Protein 1YUM (pdb70)

Sequence (848 aa):
GKRIGLFGGTFDPVHIGHMRSAVEMAEQFALDELRLLPNARPPHRETPQVSAAQRLAMVERAVAGVERLTVDPRELQRDKPSYTIDTLESVRAELAADDQLFMLIGWDAFCGLPTWHRWEALLDHCHIVVLQRPDADSEPPESLRDLLAARSVADPQALKGPGGQITFVWQTPLAVSATQIRALLGAGRSVRFLVPDAVLNYIEAHHLYRAPGKRIGLFGGTFDPVHIGHMRSAVEMAEQFALDELRLLPNARPPHRETPQVSAAQRLAMVERAVAGVERLTVDPRELQRDKPSYTIDTLESVRAELAADDQLFMLIGWDAFCGLPTWHRWEALLDHCHIVVLQRPDADSEPPESLRDLLAARSVADPQALKGPGGQITFVWQTPLAVSATQIRALLGAGRSVRFLVPDAVLNYIEAHHLYRAPGKRIGLFGGTFDPVHIGHMRSAVEMAEQFALDELRLLPNARPPHRETPQVSAAQRLAMVERAVAGVERLTVDPRELQRDKPSYTIDTLESVRAELAADDQLFMLIGWDAFCGLPTWHRWEALLDHCHIVVLQRPDADSEPPESLRDLLAARSVADPQALKGPGGQITFVWQTPLAVSATQIRALLGAGRSVRFLVPDAVLNYIEAHHLYRAPGKRIGLFGGTFDPVHIGHMRSAVEMAEQFALDELRLLPNARPPHRETPQVSAAQRLAMVERAVAGVERLTVDPRELQRDKPSYTIDTLESVRAELAADDQLFMLIGWDAFCGLPTWHRWEALLDHCHIVVLQRPDADSEPPESLRDLLAARSVADPQALKGPGGQITFVWQTPLAVSATQIRALLGAGRSVRFLVPDAVLNYIEAHHLYRAP

InterPro domains:
  IPR004821 Cytidyltransferase-like domain [PF01467] (7-183)
  IPR004821 Cytidyltransferase-like domain [TIGR00125] (5-68)
  IPR005248 Nicotinate/nicotinamide nucleotide adenylyltransferase [MF_00244] (3-211)
  IPR005248 Nicotinate/nicotinamide nucleotide adenylyltransferase [PTHR39321] (3-211)
  IPR005248 Nicotinate/nicotinamide nucleotide adenylyltransferase [TIGR00482] (7-210)
  IPR005248 Nicotinate/nicotinamide nucleotide adenylyltransferase [cd02165] (5-210)
  IPR014729 Rossmann-like alpha/beta/alpha sandwich fold [G3DSA:3.40.50.620] (2-214)

CATH classification: 3.40.50.620

Radius of gyration: 29.65 Å; Cα contacts (8 Å, |Δi|>4): 1558; chains: 4; bounding box: 66×65×66 Å

Organism: Pseudomonas aeruginosa (strain ATCC 15692 / DSM 22644 / CIP 104116 / JCM 14847 / LMG 12228 / 1C / PRS 101 / PAO1) (NCBI:txid208964)

Nearest PDB structures (foldseek):
  1yum-assembly1_A  TM=1.001E+00  e=6.572E-42  Pseudomonas aeruginosa
  1k4k-assembly1_A  TM=9.174E-01  e=1.780E-18  Escherichia coli
  3e27-assembly1_B  TM=8.704E-01  e=1.646E-17  Bacillus anthracis
  1kaq-assembly1_D  TM=8.647E-01  e=1.544E-17  Bacillus subtilis
  2qtr-assembly1_A  TM=8.705E-01  e=3.528E-17  Bacillus anthracis

Structure (mmCIF, N/CA/C/O backbone):
data_1YUM
#
_entry.id   1YUM
#
_cell.length_a   65.179
_cell.length_b   110.655
_cell.length_c   65.203
_cell.angle_alpha   90.00
_cell.angle_beta   89.99
_cell.angle_gamma   90.00
#
_symmetry.space_group_name_H-M   'P 1 21 1'
#
loop_
_entity.id
_entity.type
_entity.pdbx_description
1 polymer "'Probable nicotinate-nucleotide adenylyltransferase"
2 non-polymer 'CITRIC ACID'
3 non-polymer 'NICOTINATE MONONUCLEOTIDE'
4 water water
#
loop_
_atom_site.group_PDB
_atom_site.id
_atom_site.type_symbol
_atom_site.label_atom_id
_atom_site.label_alt_id
_atom_site.label_comp_id
_atom_site.label_asym_id
_atom_site.label_entity_id
_atom_site.label_seq_id
_atom_site.pdbx_PDB_ins_code
_atom_site.Cartn_x
_atom_site.Cartn_y
_atom_site.Cartn_z
_atom_site.occupancy
_atom_site.B_iso_or_equiv
_atom_site.auth_seq_id
_atom_site.auth_comp_id
_atom_site.auth_asym_id
_atom_site.auth_atom_id
_atom_site.pdbx_PDB_model_num
ATOM 1 N N . GLY A 1 22 ? 89.427 75.832 32.373 1.00 38.59 2 GLY A N 1
ATOM 2 C CA . GLY A 1 22 ? 89.923 74.942 31.339 1.00 26.57 2 GLY A CA 1
ATOM 3 C C . GLY A 1 22 ? 89.863 75.585 29.967 1.00 15.59 2 GLY A C 1
ATOM 4 O O . GLY A 1 22 ? 89.742 76.799 29.869 1.00 30.71 2 GLY A O 1
ATOM 5 N N . LYS A 1 23 ? 89.947 74.776 28.915 1.00 22.14 3 LYS A N 1
ATOM 6 C CA . LYS A 1 23 ? 89.768 75.326 27.574 1.00 20.88 3 LYS A CA 1
ATOM 7 C C . LYS A 1 23 ? 88.346 75.029 27.083 1.00 19.86 3 LYS A C 1
ATOM 8 O O . LYS A 1 23 ? 87.655 74.203 27.683 1.00 27.08 3 LYS A O 1
ATOM 14 N N . ARG A 1 24 ? 87.978 75.696 25.994 1.00 22.04 4 ARG A N 1
ATOM 15 C CA . ARG A 1 24 ? 86.710 75.592 25.291 1.00 17.56 4 ARG A CA 1
ATOM 16 C C . ARG A 1 24 ? 86.972 75.164 23.845 1.00 23.59 4 ARG A C 1
ATOM 17 O O . ARG A 1 24 ? 87.370 75.999 23.030 1.00 26.88 4 ARG A O 1
ATOM 25 N N . ILE A 1 25 ? 86.778 73.887 23.585 1.00 21.02 5 ILE A N 1
ATOM 26 C CA . ILE A 1 25 ? 87.104 73.210 22.330 1.00 19.72 5 ILE A CA 1
ATOM 27 C C . ILE A 1 25 ? 85.865 72.923 21.497 1.00 18.96 5 ILE A C 1
ATOM 28 O O . ILE A 1 25 ? 84.882 72.359 21.990 1.00 18.91 5 ILE A O 1
ATOM 33 N N . GLY A 1 26 ? 85.886 73.285 20.205 1.00 13.01 6 GLY A N 1
ATOM 34 C CA . GLY A 1 26 ? 84.781 72.902 19.348 1.00 15.29 6 GLY A CA 1
ATOM 35 C C . GLY A 1 26 ? 85.173 71.716 18.465 1.00 23.74 6 GLY A C 1
ATOM 36 O O . GLY A 1 26 ? 86.350 71.452 18.234 1.00 29.62 6 GLY A O 1
ATOM 37 N N . LEU A 1 27 ? 84.156 71.044 17.962 1.00 17.20 7 LEU A N 1
ATOM 38 C CA . LEU A 1 27 ? 84.288 69.956 17.006 1.00 16.96 7 LEU A CA 1
ATOM 39 C C . LEU A 1 27 ? 83.321 70.232 15.855 1.00 22.08 7 LEU A C 1
ATOM 40 O O . LEU A 1 27 ? 82.125 70.353 16.067 1.00 12.85 7 LEU A O 1
ATOM 45 N N . PHE A 1 28 ? 83.833 70.379 14.640 1.00 16.98 8 PHE A N 1
ATOM 46 C CA . PHE A 1 28 ? 83.027 70.642 13.446 1.00 16.00 8 PHE A CA 1
ATOM 47 C C . PHE A 1 28 ? 83.243 69.460 12.506 1.00 17.64 8 PHE A C 1
ATOM 48 O O . PHE A 1 28 ? 84.316 69.392 11.905 1.00 25.98 8 PHE A O 1
ATOM 56 N N . GLY A 1 29 ? 82.256 68.584 12.413 1.00 17.93 9 GLY A N 1
ATOM 57 C CA . GLY A 1 29 ? 82.456 67.412 11.564 1.00 19.35 9 GLY A CA 1
ATOM 58 C C . GLY A 1 29 ? 81.902 67.651 10.176 1.00 25.44 9 GLY A C 1
ATOM 59 O O . GLY A 1 29 ? 80.893 68.352 10.039 1.00 22.42 9 GLY A O 1
ATOM 60 N N . GLY A 1 30 ? 82.533 67.082 9.144 1.00 15.98 10 GLY A N 1
ATOM 61 C CA . GLY A 1 30 ? 81.929 67.165 7.819 1.00 17.81 10 GLY A CA 1
ATOM 62 C C . GLY A 1 30 ? 82.682 66.255 6.844 1.00 19.90 10 GLY A C 1
ATOM 63 O O . GLY A 1 30 ? 83.780 65.798 7.148 1.00 22.05 10 GLY A O 1
ATOM 64 N N . THR A 1 31 ? 82.058 66.039 5.697 1.00 18.55 11 THR A N 1
ATOM 65 C CA . THR A 1 31 ? 82.745 65.418 4.575 1.00 17.51 11 THR A CA 1
ATOM 66 C C . THR A 1 31 ? 83.710 66.384 3.891 1.00 18.45 11 THR A C 1
ATOM 67 O O . THR A 1 31 ? 84.826 65.971 3.554 1.00 24.08 11 THR A O 1
ATOM 74 N N . PHE A 1 32 ? 83.373 67.654 3.667 1.00 15.49 12 PHE A N 1
ATOM 75 C CA . PHE A 1 32 ? 84.332 68.608 3.104 1.00 11.27 12 PHE A CA 1
ATOM 76 C C . PHE A 1 32 ? 84.893 68.183 1.733 1.00 12.89 12 PHE A C 1
ATOM 77 O O . PHE A 1 32 ? 86.101 67.947 1.619 1.00 17.26 12 PHE A O 1
ATOM 85 N N . ASP A 1 33 ? 84.048 68.132 0.725 1.00 15.68 13 ASP A N 1
ATOM 86 C CA . ASP A 1 33 ? 84.345 67.574 -0.602 1.00 14.07 13 ASP A CA 1
ATOM 87 C C . ASP A 1 33 ? 83.978 68.513 -1.731 1.00 16.64 13 ASP A C 1
ATOM 88 O O . ASP A 1 33 ? 83.136 68.179 -2.576 1.00 18.76 13 ASP A O 1
ATOM 93 N N . PRO A 1 34 ? 84.619 69.670 -1.847 1.00 13.60 14 PRO A N 1
ATOM 94 C CA . PRO A 1 34 ? 85.588 70.160 -0.894 1.00 7.88 14 PRO A CA 1
ATOM 95 C C . PRO A 1 34 ? 85.098 71.105 0.189 1.00 11.00 14 PRO A C 1
ATOM 96 O O . PRO A 1 34 ? 83.975 71.586 0.159 1.00 16.44 14 PRO A O 1
ATOM 100 N N . VAL A 1 35 ? 86.013 71.370 1.104 1.00 14.02 15 VAL A N 1
ATOM 101 C CA . VAL A 1 35 ? 85.759 72.399 2.124 1.00 19.87 15 VAL A CA 1
ATOM 102 C C . VAL A 1 35 ? 85.539 73.730 1.418 1.00 21.20 15 VAL A C 1
ATOM 103 O O . VAL A 1 35 ? 86.265 74.110 0.479 1.00 16.69 15 VAL A O 1
ATOM 107 N N . HIS A 1 36 ? 84.509 74.502 1.824 1.00 10.52 16 HIS A N 1
ATOM 108 C CA . HIS A 1 36 ? 84.317 75.757 1.043 1.00 12.33 16 HIS A CA 1
ATOM 109 C C . HIS A 1 36 ? 84.094 76.951 1.963 1.00 16.43 16 HIS A C 1
ATOM 110 O O . HIS A 1 36 ? 84.135 76.777 3.180 1.00 14.18 16 HIS A O 1
ATOM 117 N N . ILE A 1 37 ? 83.875 78.164 1.434 1.00 14.53 17 ILE A N 1
ATOM 118 C CA . ILE A 1 37 ? 83.719 79.291 2.360 1.00 11.78 17 ILE A CA 1
ATOM 119 C C . ILE A 1 37 ? 82.444 79.238 3.202 1.00 14.21 17 ILE A C 1
ATOM 120 O O . ILE A 1 37 ? 82.359 79.950 4.228 1.00 14.90 17 ILE A O 1
ATOM 129 N N . GLY A 1 38 ? 81.468 78.447 2.787 1.00 13.56 18 GLY A N 1
ATOM 130 C CA . GLY A 1 38 ? 80.263 78.224 3.585 1.00 15.58 18 GLY A CA 1
ATOM 131 C C . GLY A 1 38 ? 80.601 77.535 4.894 1.00 18.80 18 GLY A C 1
ATOM 132 O O . GLY A 1 38 ? 80.177 77.938 5.969 1.00 17.39 18 GLY A O 1
ATOM 133 N N . HIS A 1 39 ? 81.386 76.459 4.828 1.00 13.37 19 HIS A N 1
ATOM 134 C CA . HIS A 1 39 ? 81.904 75.798 6.011 1.00 8.19 19 HIS A CA 1
ATOM 135 C C . HIS A 1 39 ? 82.814 76.707 6.824 1.00 17.49 19 HIS A C 1
ATOM 136 O O . HIS A 1 39 ? 82.768 76.764 8.049 1.00 12.45 19 HIS A O 1
ATOM 143 N N . MET A 1 40 ? 83.672 77.416 6.078 1.00 9.54 20 MET A N 1
ATOM 144 C CA . MET A 1 40 ? 84.716 78.172 6.774 1.00 13.99 20 MET A CA 1
ATOM 145 C C . MET A 1 40 ? 84.163 79.398 7.487 1.00 14.81 20 MET A C 1
ATOM 146 O O . MET A 1 40 ? 84.571 79.741 8.604 1.00 16.48 20 MET A O 1
ATOM 151 N N . ARG A 1 41 ? 83.214 80.061 6.836 1.00 13.20 21 ARG A N 1
ATOM 152 C CA . ARG A 1 41 ? 82.553 81.213 7.476 1.00 20.64 21 ARG A CA 1
ATOM 153 C C . ARG A 1 41 ? 81.754 80.688 8.650 1.00 16.52 21 ARG A C 1
ATOM 154 O O . ARG A 1 41 ? 81.765 81.331 9.713 1.00 14.98 21 ARG A O 1
ATOM 162 N N . SER A 1 42 ? 81.128 79.518 8.564 1.00 14.38 22 SER A N 1
ATOM 163 C CA . SER A 1 42 ? 80.394 78.966 9.706 1.00 17.65 22 SER A CA 1
ATOM 164 C C . SER A 1 42 ? 81.306 78.622 10.868 1.00 16.65 22 SER A C 1
ATOM 165 O O . SER A 1 42 ? 80.967 78.789 12.055 1.00 20.23 22 SER A O 1
ATOM 168 N N . ALA A 1 43 ? 82.529 78.155 10.637 1.00 12.57 23 ALA A N 1
ATOM 169 C CA . ALA A 1 43 ? 83.452 77.856 11.730 1.00 15.21 23 ALA A CA 1
ATOM 170 C C . ALA A 1 43 ? 84.074 79.102 12.362 1.00 24.54 23 ALA A C 1
ATOM 171 O O . ALA A 1 43 ? 84.361 79.160 13.561 1.00 18.24 23 ALA A O 1
ATOM 173 N N . VAL A 1 44 ? 84.346 80.145 11.578 1.00 20.79 24 VAL A N 1
ATOM 174 C CA . VAL A 1 44 ? 84.807 81.398 12.187 1.00 18.86 24 VAL A CA 1
ATOM 175 C C . VAL A 1 44 ? 83.726 81.915 13.138 1.00 17.24 24 VAL A C 1
ATOM 176 O O . VAL A 1 44 ? 84.019 82.208 14.294 1.00 21.65 24 VAL A O 1
ATOM 180 N N . GLU A 1 45 ? 82.504 81.984 12.625 1.00 17.65 25 GLU A N 1
ATOM 181 C CA . GLU A 1 45 ? 81.394 82.534 13.384 1.00 16.60 25 GLU A CA 1
ATOM 182 C C . GLU A 1 45 ? 81.135 81.746 14.647 1.00 23.14 25 GLU A C 1
ATOM 183 O O . GLU A 1 45 ? 80.917 82.260 15.748 1.00 25.64 25 GLU A O 1
ATOM 189 N N . MET A 1 46 ? 81.140 80.413 14.527 1.00 15.41 26 MET A N 1
ATOM 190 C CA . MET A 1 46 ? 80.797 79.742 15.790 1.00 18.08 26 MET A CA 1
ATOM 191 C C . MET A 1 46 ? 81.955 79.839 16.745 1.00 20.51 26 MET A C 1
ATOM 192 O O . MET A 1 46 ? 81.830 79.794 17.974 1.00 17.11 26 MET A O 1
ATOM 197 N N . ALA A 1 47 ? 83.203 79.971 16.276 1.00 21.12 27 ALA A N 1
ATOM 198 C CA . ALA A 1 47 ? 84.247 80.108 17.298 1.00 22.24 27 ALA A CA 1
ATOM 199 C C . ALA A 1 47 ? 84.092 81.431 18.040 1.00 29.25 27 ALA A C 1
ATOM 200 O O . ALA A 1 47 ? 84.328 81.571 19.252 1.00 26.01 27 ALA A O 1
ATOM 202 N N . GLU A 1 48 ? 83.664 82.468 17.305 1.00 31.10 28 GLU A N 1
ATOM 203 C CA . GLU A 1 48 ? 83.526 83.781 17.941 1.00 29.11 28 GLU A CA 1
ATOM 204 C C . GLU A 1 48 ? 82.314 83.780 18.856 1.00 28.90 28 GLU A C 1
ATOM 205 O O . GLU A 1 48 ? 82.258 84.307 19.966 1.00 29.34 28 GLU A O 1
ATOM 211 N N . GLN A 1 49 ? 81.238 83.147 18.382 1.00 19.54 29 GLN A N 1
ATOM 212 C CA . GLN A 1 49 ? 80.094 83.128 19.288 1.00 24.67 29 GLN A CA 1
ATOM 213 C C . GLN A 1 49 ? 80.362 82.345 20.569 1.00 25.77 29 GLN A C 1
ATOM 214 O O . GLN A 1 49 ? 79.764 82.648 21.613 1.00 29.03 29 GLN A O 1
ATOM 220 N N . PHE A 1 50 ? 81.243 81.358 20.513 1.00 21.02 30 PHE A N 1
ATOM 221 C CA . PHE A 1 50 ? 81.471 80.515 21.687 1.00 16.96 30 PHE A CA 1
ATOM 222 C C . PHE A 1 50 ? 82.768 80.846 22.389 1.00 21.45 30 PHE A C 1
ATOM 223 O O . PHE A 1 50 ? 83.094 80.177 23.369 1.00 27.42 30 PHE A O 1
ATOM 231 N N . ALA A 1 51 ? 83.485 81.857 21.917 1.00 23.41 31 ALA A N 1
ATOM 232 C CA . ALA A 1 51 ? 84.810 82.203 22.434 1.00 23.13 31 ALA A CA 1
ATOM 233 C C . ALA A 1 51 ? 85.671 80.970 22.650 1.00 34.57 31 ALA A C 1
ATOM 234 O O . ALA A 1 51 ? 86.320 80.733 23.669 1.00 28.90 31 ALA A O 1
ATOM 236 N N . LEU A 1 52 ? 85.706 80.066 21.648 1.00 24.15 32 LEU A N 1
ATOM 237 C CA . LEU A 1 52 ? 86.526 78.876 21.783 1.00 19.76 32 LEU A CA 1
ATOM 238 C C . LEU A 1 52 ? 88.010 79.184 21.751 1.00 11.73 32 LEU A C 1
ATOM 239 O O . LEU A 1 52 ? 88.469 80.081 21.043 1.00 20.44 32 LEU A O 1
ATOM 244 N N . ASP A 1 53 ? 88.782 78.404 22.501 1.00 21.73 33 ASP A N 1
ATOM 245 C CA . ASP A 1 53 ? 90.218 78.403 22.344 1.00 24.17 33 ASP A CA 1
ATOM 246 C C . ASP A 1 53 ? 90.550 77.945 20.920 1.00 23.91 33 ASP A C 1
ATOM 247 O O . ASP A 1 53 ? 91.453 78.469 20.273 1.00 26.63 33 ASP A O 1
ATOM 252 N N . GLU A 1 54 ? 89.786 76.952 20.477 1.00 22.24 34 GLU A N 1
ATOM 253 C CA . GLU A 1 54 ? 90.071 76.342 19.171 1.00 17.83 34 GLU A CA 1
ATOM 254 C C . GLU A 1 54 ? 88.869 75.575 18.648 1.00 24.35 34 GLU A C 1
ATOM 255 O O . GLU A 1 54 ? 88.132 74.934 19.405 1.00 17.04 34 GLU A O 1
ATOM 261 N N . LEU A 1 55 ? 88.655 75.649 17.332 1.00 16.10 35 LEU A N 1
ATOM 262 C CA . LEU A 1 55 ? 87.594 74.870 16.702 1.00 14.98 35 LEU A CA 1
ATOM 263 C C . LEU A 1 55 ? 88.254 73.863 15.753 1.00 24.24 35 LEU A C 1
ATOM 264 O O . LEU A 1 55 ? 88.900 74.370 14.816 1.00 19.98 35 LEU A O 1
ATOM 269 N N . ARG A 1 56 ? 88.097 72.575 15.997 1.00 17.11 36 ARG A N 1
ATOM 270 C CA . ARG A 1 56 ? 88.671 71.529 15.140 1.00 11.98 36 ARG A CA 1
ATOM 271 C C . ARG A 1 56 ? 87.724 71.125 14.022 1.00 15.06 36 ARG A C 1
ATOM 272 O O . ARG A 1 56 ? 86.586 70.662 14.216 1.00 19.20 36 ARG A O 1
ATOM 280 N N . LEU A 1 57 ? 88.149 71.281 12.750 1.00 10.52 37 LEU A N 1
ATOM 281 C CA . LEU A 1 57 ? 87.363 70.668 11.695 1.00 13.96 37 LEU A CA 1
ATOM 282 C C . LEU A 1 57 ? 87.630 69.162 11.717 1.00 26.50 37 LEU A C 1
ATOM 283 O O . LEU A 1 57 ? 88.775 68.728 11.882 1.00 20.80 37 LEU A O 1
ATOM 288 N N . LEU A 1 58 ? 86.566 68.381 11.560 1.00 15.72 38 LEU A N 1
ATOM 289 C CA . LEU A 1 58 ? 86.722 66.931 11.710 1.00 18.79 38 LEU A CA 1
ATOM 290 C C . LEU A 1 58 ? 86.231 66.221 10.463 1.00 18.32 38 LEU A C 1
ATOM 291 O O . LEU A 1 58 ? 85.082 65.821 10.352 1.00 18.70 38 LEU A O 1
ATOM 296 N N . PRO A 1 59 ? 87.121 66.073 9.477 1.00 11.76 39 PRO A N 1
ATOM 297 C CA . PRO A 1 59 ? 86.735 65.393 8.256 1.00 11.09 39 PRO A CA 1
ATOM 298 C C . PRO A 1 59 ? 86.333 63.944 8.531 1.00 20.30 39 PRO A C 1
ATOM 299 O O . PRO A 1 59 ? 87.000 63.176 9.218 1.00 23.15 39 PRO A O 1
ATOM 303 N N . ASN A 1 60 ? 85.190 63.621 7.948 1.00 18.75 40 ASN A N 1
ATOM 304 C CA . ASN A 1 60 ? 84.515 62.355 8.179 1.00 16.19 40 ASN A CA 1
ATOM 305 C C . ASN A 1 60 ? 85.121 61.275 7.284 1.00 22.61 40 ASN A C 1
ATOM 306 O O . ASN A 1 60 ? 85.583 61.527 6.176 1.00 20.02 40 ASN A O 1
ATOM 311 N N . ALA A 1 61 ? 85.101 60.071 7.825 1.00 22.35 41 ALA A N 1
ATOM 312 C CA . ALA A 1 61 ? 85.512 58.840 7.190 1.00 22.85 41 ALA A CA 1
ATOM 313 C C . ALA A 1 61 ? 84.320 58.304 6.413 1.00 20.91 41 ALA A C 1
ATOM 314 O O . ALA A 1 61 ? 83.188 58.409 6.894 1.00 22.00 41 ALA A O 1
ATOM 316 N N . ARG A 1 62 ? 84.595 57.738 5.245 1.00 20.91 42 ARG A N 1
ATOM 317 C CA . ARG A 1 62 ? 83.525 57.060 4.514 1.00 16.41 42 ARG A CA 1
ATOM 318 C C . ARG A 1 62 ? 84.192 55.941 3.713 1.00 25.85 42 ARG A C 1
ATOM 319 O O . ARG A 1 62 ? 85.423 55.961 3.589 1.00 19.05 42 ARG A O 1
ATOM 327 N N . PRO A 1 63 ? 83.418 54.995 3.196 1.00 29.25 43 PRO A N 1
ATOM 328 C CA . PRO A 1 63 ? 83.989 53.915 2.377 1.00 29.25 43 PRO A CA 1
ATOM 329 C C . PRO A 1 63 ? 84.779 54.509 1.225 1.00 25.66 43 PRO A C 1
ATOM 330 O O . PRO A 1 63 ? 84.327 55.540 0.707 1.00 28.90 43 PRO A O 1
ATOM 334 N N . PRO A 1 64 ? 85.908 53.953 0.797 1.00 21.39 44 PRO A N 1
ATOM 335 C CA . PRO A 1 64 ? 86.576 54.516 -0.380 1.00 25.56 44 PRO A CA 1
ATOM 336 C C . PRO A 1 64 ? 85.658 54.638 -1.583 1.00 31.61 44 PRO A C 1
ATOM 337 O O . PRO A 1 64 ? 85.738 55.629 -2.329 1.00 23.80 44 PRO A O 1
ATOM 341 N N . HIS A 1 65 ? 84.717 53.724 -1.869 1.00 18.83 45 HIS A N 1
ATOM 342 C CA . HIS A 1 65 ? 83.962 53.998 -3.104 1.00 20.88 45 HIS A CA 1
ATOM 343 C C . HIS A 1 65 ? 82.867 55.042 -2.901 1.00 34.16 45 HIS A C 1
ATOM 344 O O . HIS A 1 65 ? 82.031 55.270 -3.794 1.00 23.37 45 HIS A O 1
ATOM 351 N N . ARG A 1 66 ? 82.863 55.680 -1.728 1.00 19.08 46 ARG A N 1
ATOM 352 C CA . ARG A 1 66 ? 81.955 56.776 -1.438 1.00 23.44 46 ARG A CA 1
ATOM 353 C C . ARG A 1 66 ? 82.618 58.133 -1.666 1.00 25.00 46 ARG A C 1
ATOM 354 O O . ARG A 1 66 ? 81.984 59.180 -1.560 1.00 19.41 46 ARG A O 1
ATOM 362 N N . GLU A 1 67 ? 83.913 58.072 -1.972 1.00 26.74 47 GLU A N 1
ATOM 363 C CA . GLU A 1 67 ? 84.704 59.273 -2.210 1.00 24.58 47 GLU A CA 1
ATOM 364 C C . GLU A 1 67 ? 84.517 59.758 -3.638 1.00 21.04 47 GLU A C 1
ATOM 365 O O . GLU A 1 67 ? 84.265 58.940 -4.526 1.00 26.84 47 GLU A O 1
ATOM 371 N N . THR A 1 68 ? 84.680 61.063 -3.834 1.00 18.23 48 THR A N 1
ATOM 372 C CA . THR A 1 68 ? 84.625 61.547 -5.221 1.00 17.45 48 THR A CA 1
ATOM 373 C C . THR A 1 68 ? 85.735 60.831 -5.967 1.00 16.31 48 THR A C 1
ATOM 374 O O . THR A 1 68 ? 86.844 60.797 -5.448 1.00 21.70 48 THR A O 1
ATOM 378 N N . PRO A 1 69 ? 85.413 60.226 -7.098 1.00 19.35 49 PRO A N 1
ATOM 379 C CA . PRO A 1 69 ? 86.469 59.536 -7.865 1.00 21.96 49 PRO A CA 1
ATOM 380 C C . PRO A 1 69 ? 87.555 60.574 -8.137 1.00 22.10 49 PRO A C 1
ATOM 381 O O . PRO A 1 69 ? 87.271 61.753 -8.390 1.00 34.00 49 PRO A O 1
ATOM 385 N N . GLN A 1 70 ? 88.768 60.096 -7.981 1.00 16.35 50 GLN A N 1
ATOM 386 C CA . GLN A 1 70 ? 90.018 60.772 -7.944 1.00 23.55 50 GLN A CA 1
ATOM 387 C C . GLN A 1 70 ? 90.027 61.950 -6.972 1.00 27.84 50 GLN A C 1
ATOM 388 O O . GLN A 1 70 ? 90.726 62.892 -7.334 1.00 25.15 50 GLN A O 1
ATOM 394 N N . VAL A 1 71 ? 89.329 61.891 -5.831 1.00 18.88 51 VAL A N 1
ATOM 395 C CA . VAL A 1 71 ? 89.636 62.801 -4.712 1.00 10.68 51 VAL A CA 1
ATOM 396 C C . VAL A 1 71 ? 89.637 61.958 -3.439 1.00 11.16 51 VAL A C 1
ATOM 397 O O . VAL A 1 71 ? 88.567 61.577 -2.953 1.00 20.38 51 VAL A O 1
ATOM 401 N N . SER A 1 72 ? 90.807 61.627 -2.941 1.00 19.87 52 SER A N 1
ATOM 402 C CA . SER A 1 72 ? 90.986 60.706 -1.829 1.00 25.42 52 SER A CA 1
ATOM 403 C C . SER A 1 72 ? 90.553 61.323 -0.502 1.00 23.34 52 SER A C 1
ATOM 404 O O . SER A 1 72 ? 90.391 62.535 -0.356 1.00 18.02 52 SER A O 1
ATOM 407 N N . ALA A 1 73 ? 90.393 60.455 0.498 1.00 15.36 53 ALA A N 1
ATOM 408 C CA . ALA A 1 73 ? 90.146 61.034 1.828 1.00 23.16 53 ALA A CA 1
ATOM 409 C C . ALA A 1 73 ? 91.367 61.818 2.270 1.00 17.63 53 ALA A C 1
ATOM 410 O O . ALA A 1 73 ? 91.280 62.769 3.050 1.00 21.12 53 ALA A O 1
ATOM 412 N N . ALA A 1 74 ? 92.542 61.403 1.781 1.00 14.64 54 ALA A N 1
ATOM 413 C CA . ALA A 1 74 ? 93.766 62.147 2.061 1.00 19.87 54 ALA A CA 1
ATOM 414 C C . ALA A 1 74 ? 93.761 63.558 1.502 1.00 16.40 54 ALA A C 1
ATOM 415 O O . ALA A 1 74 ? 94.276 64.540 2.070 1.00 21.09 54 ALA A O 1
ATOM 417 N N . GLN A 1 75 ? 93.162 63.725 0.318 1.00 18.81 55 GLN A N 1
ATOM 418 C CA . GLN A 1 75 ? 93.150 65.070 -0.262 1.00 16.83 55 GLN A CA 1
ATOM 419 C C . GLN A 1 75 ? 92.035 65.891 0.376 1.00 17.06 55 GLN A C 1
ATOM 420 O O . GLN A 1 75 ? 92.188 67.109 0.496 1.00 13.39 55 GLN A O 1
ATOM 426 N N . ARG A 1 76 ? 90.926 65.273 0.790 1.00 19.10 56 ARG A N 1
ATOM 427 C CA . ARG A 1 76 ? 89.928 66.072 1.535 1.00 13.34 56 ARG A CA 1
ATOM 428 C C . ARG A 1 76 ? 90.604 66.629 2.782 1.00 20.86 56 ARG A C 1
ATOM 429 O O . ARG A 1 76 ? 90.477 67.773 3.240 1.00 18.94 56 ARG A O 1
ATOM 437 N N . LEU A 1 77 ? 91.406 65.764 3.426 1.00 13.50 57 LEU A N 1
ATOM 438 C CA . LEU A 1 77 ? 92.187 66.171 4.583 1.00 14.88 57 LEU A CA 1
ATOM 439 C C . LEU A 1 77 ? 93.114 67.331 4.251 1.00 22.53 57 LEU A C 1
ATOM 440 O O . LEU A 1 77 ? 93.108 68.376 4.900 1.00 16.88 57 LEU A O 1
ATOM 445 N N . ALA A 1 78 ? 93.951 67.209 3.236 1.00 12.47 58 ALA A N 1
ATOM 446 C CA . ALA A 1 78 ? 94.911 68.269 2.968 1.00 9.21 58 ALA A CA 1
ATOM 447 C C . ALA A 1 78 ? 94.243 69.611 2.665 1.00 10.47 58 ALA A C 1
ATOM 448 O O . ALA A 1 78 ? 94.751 70.665 3.009 1.00 15.82 58 ALA A O 1
ATOM 450 N N . MET A 1 79 ? 93.093 69.559 1.993 1.00 13.54 59 MET A N 1
ATOM 451 C CA . MET A 1 79 ? 92.400 70.808 1.679 1.00 14.09 59 MET A CA 1
ATOM 452 C C . MET A 1 79 ? 91.893 71.494 2.956 1.00 13.73 59 MET A C 1
ATOM 453 O O . MET A 1 79 ? 91.914 72.727 3.069 1.00 12.39 59 MET A O 1
ATOM 458 N N . VAL A 1 80 ? 91.427 70.701 3.928 1.00 11.84 60 VAL A N 1
ATOM 459 C CA . VAL A 1 80 ? 91.034 71.348 5.192 1.00 9.51 60 VAL A CA 1
ATOM 460 C C . VAL A 1 80 ? 92.246 71.905 5.889 1.00 8.79 60 VAL A C 1
ATOM 461 O O . VAL A 1 80 ? 92.306 72.925 6.583 1.00 15.95 60 VAL A O 1
ATOM 465 N N . GLU A 1 81 ? 93.378 71.194 5.727 1.00 8.16 61 GLU A N 1
ATOM 466 C CA . GLU A 1 81 ? 94.596 71.698 6.347 1.00 16.23 61 GLU A CA 1
ATOM 467 C C . GLU A 1 81 ? 95.015 73.046 5.758 1.00 16.97 61 GLU A C 1
ATOM 468 O O . GLU A 1 81 ? 95.463 73.891 6.539 1.00 10.50 61 GLU A O 1
ATOM 474 N N . ARG A 1 82 ? 94.844 73.184 4.453 1.00 18.04 62 ARG A N 1
ATOM 475 C CA . ARG A 1 82 ? 95.178 74.378 3.708 1.00 13.53 62 ARG A CA 1
ATOM 476 C C . ARG A 1 82 ? 94.233 75.499 4.171 1.00 21.83 62 ARG A C 1
ATOM 477 O O . ARG A 1 82 ? 94.668 76.625 4.345 1.00 18.54 62 ARG A O 1
ATOM 485 N N . ALA A 1 83 ? 92.980 75.080 4.360 1.00 12.27 63 ALA A N 1
ATOM 486 C CA . ALA A 1 83 ? 91.937 75.961 4.846 1.00 18.79 63 ALA A CA 1
ATOM 487 C C . ALA A 1 83 ? 92.212 76.611 6.194 1.00 21.41 63 ALA A C 1
ATOM 488 O O . ALA A 1 83 ? 91.879 77.785 6.386 1.00 17.84 63 ALA A O 1
ATOM 490 N N . VAL A 1 84 ? 92.775 75.855 7.140 1.00 13.52 64 VAL A N 1
ATOM 491 C CA . VAL A 1 84 ? 92.944 76.441 8.474 1.00 12.03 64 VAL A CA 1
ATOM 492 C C . VAL A 1 84 ? 94.340 76.975 8.728 1.00 18.51 64 VAL A C 1
ATOM 493 O O . VAL A 1 84 ? 94.601 77.536 9.797 1.00 21.40 64 VAL A O 1
ATOM 497 N N . ALA A 1 85 ? 95.201 76.808 7.738 1.00 17.25 65 ALA A N 1
ATOM 498 C CA . ALA A 1 85 ? 96.604 77.207 7.791 1.00 24.93 65 ALA A CA 1
ATOM 499 C C . ALA A 1 85 ? 96.745 78.644 8.257 1.00 24.25 65 ALA A C 1
ATOM 500 O O . ALA A 1 85 ? 96.306 79.523 7.517 1.00 20.56 65 ALA A O 1
ATOM 502 N N . GLY A 1 86 ? 97.336 78.874 9.419 1.00 29.34 66 GLY A N 1
ATOM 503 C CA . GLY A 1 86 ? 97.504 80.223 9.952 1.00 30.85 66 GLY A CA 1
ATOM 504 C C . GLY A 1 86 ? 96.215 80.963 10.193 1.00 33.26 66 GLY A C 1
ATOM 505 O O . GLY A 1 86 ? 96.112 82.198 10.218 1.00 32.73 66 GLY A O 1
ATOM 506 N N . VAL A 1 87 ? 95.121 80.223 10.372 1.00 24.14 67 VAL A N 1
ATOM 507 C CA . VAL A 1 87 ? 93.876 80.888 10.732 1.00 23.94 67 VAL A CA 1
ATOM 508 C C . VAL A 1 87 ? 93.713 80.736 12.244 1.00 39.50 67 VAL A C 1
ATOM 509 O O . VAL A 1 87 ? 93.917 79.610 12.711 1.00 31.49 67 VAL A O 1
ATOM 513 N N . GLU A 1 88 ? 93.369 81.846 12.882 1.00 42.27 68 GLU A N 1
ATOM 514 C CA . GLU A 1 88 ? 93.254 81.855 14.329 1.00 44.42 68 GLU A CA 1
ATOM 515 C C . GLU A 1 88 ? 92.110 80.957 14.804 1.00 27.32 68 GLU A C 1
ATOM 516 O O . GLU A 1 88 ? 90.986 81.115 14.319 1.00 29.95 68 GLU A O 1
ATOM 522 N N . ARG A 1 89 ? 92.477 80.109 15.744 1.00 25.23 69 ARG A N 1
ATOM 523 C CA . ARG A 1 89 ? 91.609 79.281 16.551 1.00 27.84 69 ARG A CA 1
ATOM 524 C C . ARG A 1 89 ? 90.992 78.127 15.764 1.00 16.22 69 ARG A C 1
ATOM 525 O O . ARG A 1 89 ? 90.038 77.535 16.267 1.00 15.62 69 ARG A O 1
ATOM 533 N N . LEU A 1 90 ? 91.536 77.834 14.580 1.00 25.26 70 LEU A N 1
ATOM 534 C CA . LEU A 1 90 ? 90.960 76.774 13.738 1.00 23.15 70 LEU A CA 1
ATOM 535 C C . LEU A 1 90 ? 92.014 75.707 13.444 1.00 24.53 70 LEU A C 1
ATOM 536 O O . LEU A 1 90 ? 93.122 75.983 12.986 1.00 24.50 70 LEU A O 1
ATOM 541 N N . THR A 1 91 ? 91.653 74.452 13.705 1.00 13.24 71 THR A N 1
ATOM 542 C CA . THR A 1 91 ? 92.593 73.348 13.511 1.00 14.69 71 THR A CA 1
ATOM 543 C C . THR A 1 91 ? 91.909 72.223 12.760 1.00 14.81 71 THR A C 1
ATOM 544 O O . THR A 1 91 ? 90.709 72.351 12.457 1.00 18.97 71 THR A O 1
ATOM 548 N N . VAL A 1 92 ? 92.629 71.142 12.456 1.00 10.77 72 VAL A N 1
ATOM 549 C CA . VAL A 1 92 ? 92.028 69.972 11.842 1.00 18.47 72 VAL A CA 1
ATOM 550 C C . VAL A 1 92 ? 92.379 68.746 12.695 1.00 29.83 72 VAL A C 1
ATOM 551 O O . VAL A 1 92 ? 93.548 68.510 13.018 1.00 29.04 72 VAL A O 1
ATOM 555 N N . ASP A 1 93 ? 91.364 67.991 13.087 1.00 23.92 73 ASP A N 1
ATOM 556 C CA . ASP A 1 93 ? 91.532 66.698 13.745 1.00 22.91 73 ASP A CA 1
ATOM 557 C C . ASP A 1 93 ? 91.382 65.565 12.747 1.00 20.80 73 ASP A C 1
ATOM 558 O O . ASP A 1 93 ? 90.252 65.314 12.284 1.00 20.49 73 ASP A O 1
ATOM 563 N N . PRO A 1 94 ? 92.437 64.834 12.378 1.00 24.62 74 PRO A N 1
ATOM 564 C CA . PRO A 1 94 ? 92.298 63.802 11.347 1.00 18.69 74 PRO A CA 1
ATOM 565 C C . PRO A 1 94 ? 91.898 62.416 11.835 1.00 34.52 74 PRO A C 1
ATOM 566 O O . PRO A 1 94 ? 91.686 61.500 11.025 1.00 27.49 74 PRO A O 1
ATOM 570 N N . ARG A 1 95 ? 91.769 62.267 13.145 1.00 32.10 75 ARG A N 1
ATOM 571 C CA . ARG A 1 95 ? 91.617 60.998 13.824 1.00 22.16 75 ARG A CA 1
ATOM 572 C C . ARG A 1 95 ? 90.549 60.096 13.227 1.00 27.35 75 ARG A C 1
ATOM 573 O O . ARG A 1 95 ? 90.734 58.874 13.294 1.00 26.53 75 ARG A O 1
ATOM 581 N N . GLU A 1 96 ? 89.443 60.565 12.637 1.00 25.08 76 GLU A N 1
ATOM 582 C CA . GLU A 1 96 ? 88.533 59.614 12.005 1.00 28.41 76 GLU A CA 1
ATOM 583 C C . GLU A 1 96 ? 89.109 58.995 10.736 1.00 36.55 76 GLU A C 1
ATOM 584 O O . GLU A 1 96 ? 88.730 57.884 10.344 1.00 28.33 76 GLU A O 1
ATOM 590 N N . LEU A 1 97 ? 90.033 59.695 10.077 1.00 26.68 77 LEU A N 1
ATOM 591 C CA . LEU A 1 97 ? 90.591 59.174 8.834 1.00 16.88 77 LEU A CA 1
ATOM 592 C C . LEU A 1 97 ? 91.738 58.213 9.116 1.00 20.73 77 LEU A C 1
ATOM 593 O O . LEU A 1 97 ? 92.285 57.604 8.196 1.00 23.63 77 LEU A O 1
ATOM 598 N N . GLN A 1 98 ? 92.109 58.116 10.385 1.00 28.29 78 GLN A N 1
ATOM 599 C CA . GLN A 1 98 ? 93.279 57.349 10.796 1.00 31.45 78 GLN A CA 1
ATOM 600 C C . GLN A 1 98 ? 92.817 56.008 11.365 1.00 38.35 78 GLN A C 1
ATOM 601 O O . GLN A 1 98 ? 93.619 55.130 11.657 1.00 66.64 78 GLN A O 1
ATOM 607 N N . ARG A 1 99 ? 91.501 55.941 11.488 1.00 34.83 79 ARG A N 1
ATOM 608 C CA . ARG A 1 99 ? 90.807 54.710 11.815 1.00 32.85 79 ARG A CA 1
ATOM 609 C C . ARG A 1 99 ? 90.807 53.812 10.580 1.00 41.87 79 ARG A C 1
ATOM 610 O O . ARG A 1 99 ? 91.729 53.950 9.771 1.00 35.29 79 ARG A O 1
ATOM 632 N N . ASP A 1 100 ? 89.809 52.963 10.478 1.00 51.27 80 ASP A N 1
ATOM 633 C CA . ASP A 1 100 ? 89.681 51.860 9.554 1.00 56.75 80 ASP A CA 1
ATOM 634 C C . ASP A 1 100 ? 88.388 51.876 8.750 1.00 64.71 80 ASP A C 1
ATOM 635 O O . ASP A 1 100 ? 88.338 51.377 7.621 1.00 82.61 80 ASP A O 1
ATOM 640 N N . LYS A 1 101 ? 87.335 52.443 9.327 1.00 68.98 81 LYS A N 1
ATOM 641 C CA . LYS A 1 101 ? 86.025 52.473 8.674 1.00 70.34 81 LYS A CA 1
ATOM 642 C C . LYS A 1 101 ? 85.254 53.696 9.149 1.00 80.14 81 LYS A C 1
ATOM 643 O O . LYS A 1 101 ? 85.745 54.359 10.070 1.00 87.51 81 LYS A O 1
ATOM 649 N N . PRO A 1 102 ? 84.111 54.021 8.556 1.00 86.70 82 PRO A N 1
ATOM 650 C CA . PRO A 1 102 ? 83.274 55.102 9.099 1.00 89.09 82 PRO A CA 1
ATOM 651 C C . PRO A 1 102 ? 82.865 54.824 10.546 1.00 85.82 82 PRO A C 1
ATOM 652 O O . PRO A 1 102 ? 81.726 54.444 10.829 1.00 87.57 82 PRO A O 1
ATOM 656 N N . SER A 1 103 ? 83.799 55.026 11.474 1.00 73.41 83 SER A N 1
ATOM 657 C CA . SER A 1 103 ? 83.576 54.774 12.888 1.00 59.57 83 SER A CA 1
ATOM 658 C C . SER A 1 103 ? 82.406 55.596 13.428 1.00 43.81 83 SER A C 1
ATOM 659 O O . SER A 1 103 ? 81.657 56.194 12.663 1.00 30.88 83 SER A O 1
ATOM 662 N N . TYR A 1 104 ? 82.312 55.604 14.760 1.00 35.08 84 TYR A N 1
ATOM 663 C CA . TYR A 1 104 ? 81.194 56.296 15.405 1.00 34.31 84 TYR A CA 1
ATOM 664 C C . TYR A 1 104 ? 81.606 57.563 16.113 1.00 32.10 84 TYR A C 1
ATOM 665 O O . TYR A 1 104 ? 82.680 57.760 16.688 1.00 26.97 84 TYR A O 1
ATOM 674 N N . THR A 1 105 ? 80.672 58.531 16.058 1.00 29.53 85 THR A N 1
ATOM 675 C CA . THR A 1 105 ? 80.975 59.830 16.662 1.00 25.57 85 THR A CA 1
ATOM 676 C C . THR A 1 105 ? 81.249 59.666 18.138 1.00 15.78 85 THR A C 1
ATOM 677 O O . THR A 1 105 ? 82.040 60.337 18.773 1.00 22.32 85 THR A O 1
ATOM 681 N N . ILE A 1 106 ? 80.567 58.667 18.745 1.00 29.40 86 ILE A N 1
ATOM 682 C CA . ILE A 1 106 ? 80.764 58.461 20.169 1.00 23.75 86 ILE A CA 1
ATOM 683 C C . ILE A 1 106 ? 82.173 57.979 20.482 1.00 25.66 86 ILE A C 1
ATOM 684 O O . ILE A 1 106 ? 82.696 58.343 21.541 1.00 23.79 86 ILE A O 1
ATOM 689 N N . ASP A 1 107 ? 82.753 57.180 19.589 1.00 27.78 87 ASP A N 1
ATOM 690 C CA . ASP A 1 107 ? 84.152 56.783 19.632 1.00 26.72 87 ASP A CA 1
ATOM 691 C C . ASP A 1 107 ? 85.078 57.990 19.503 1.00 24.11 87 ASP A C 1
ATOM 692 O O . ASP A 1 107 ? 86.085 58.120 20.195 1.00 16.44 87 ASP A O 1
ATOM 697 N N . THR A 1 108 ? 84.708 58.890 18.574 1.00 27.74 88 THR A N 1
ATOM 698 C CA . THR A 1 108 ? 85.495 60.116 18.416 1.00 31.13 88 THR A CA 1
ATOM 699 C C . THR A 1 108 ? 85.368 60.950 19.679 1.00 23.70 88 THR A C 1
ATOM 700 O O . THR A 1 108 ? 86.347 61.411 20.238 1.00 21.25 88 THR A O 1
ATOM 704 N N . LEU A 1 109 ? 84.131 61.118 20.163 1.00 21.59 89 LEU A N 1
ATOM 705 C CA . LEU A 1 109 ? 83.988 61.823 21.435 1.00 25.60 89 LEU A CA 1
ATOM 706 C C . LEU A 1 109 ? 84.787 61.213 22.574 1.00 31.40 89 LEU A C 1
ATOM 707 O O . LEU A 1 109 ? 85.415 61.970 23.325 1.00 25.13 89 LEU A O 1
ATOM 712 N N . GLU A 1 110 ? 84.758 59.885 22.712 1.00 33.06 90 GLU A N 1
ATOM 713 C CA . GLU A 1 110 ? 85.484 59.236 23.813 1.00 23.10 90 GLU A CA 1
ATOM 714 C C . GLU A 1 110 ? 86.980 59.480 23.657 1.00 20.90 90 GLU A C 1
ATOM 715 O O . GLU A 1 110 ? 87.615 59.860 24.646 1.00 34.93 90 GLU A O 1
ATOM 721 N N . SER A 1 111 ? 87.497 59.292 22.450 1.00 29.34 91 SER A N 1
ATOM 722 C CA . SER A 1 111 ? 88.904 59.548 22.148 1.00 33.22 91 SER A CA 1
ATOM 723 C C . SER A 1 111 ? 89.348 60.981 22.359 1.00 34.27 91 SER A C 1
ATOM 724 O O . SER A 1 111 ? 90.363 61.246 23.017 1.00 42.23 91 SER A O 1
ATOM 727 N N . VAL A 1 112 ? 88.639 61.980 21.816 1.00 24.51 92 VAL A N 1
ATOM 728 C CA . VAL A 1 112 ? 89.007 63.346 22.187 1.00 31.89 92 VAL A CA 1
ATOM 729 C C . VAL A 1 112 ? 88.990 63.586 23.696 1.00 33.59 92 VAL A C 1
ATOM 730 O O . VAL A 1 112 ? 89.892 64.260 24.212 1.00 36.56 92 VAL A O 1
ATOM 734 N N . ARG A 1 113 ? 87.993 63.073 24.410 1.00 27.96 93 ARG A N 1
ATOM 735 C CA . ARG A 1 113 ? 87.868 63.319 25.851 1.00 25.63 93 ARG A CA 1
ATOM 736 C C . ARG A 1 113 ? 89.137 62.933 26.598 1.00 31.30 93 ARG A C 1
ATOM 737 O O . ARG A 1 113 ? 89.663 63.738 27.363 1.00 37.80 93 ARG A O 1
ATOM 745 N N . ALA A 1 114 ? 89.652 61.728 26.385 1.00 41.12 94 ALA A N 1
ATOM 746 C CA . ALA A 1 114 ? 90.800 61.271 27.172 1.00 44.38 94 ALA A CA 1
ATOM 747 C C . ALA A 1 114 ? 92.040 62.136 26.970 1.00 46.16 94 ALA A C 1
ATOM 748 O O . ALA A 1 114 ? 92.977 62.025 27.768 1.00 28.74 94 ALA A O 1
ATOM 750 N N . GLU A 1 115 ? 92.058 62.977 25.942 1.00 46.21 95 GLU A N 1
ATOM 751 C CA . GLU A 1 115 ? 93.133 63.914 25.661 1.00 38.39 95 GLU A CA 1
ATOM 752 C C . GLU A 1 115 ? 92.871 65.266 26.308 1.00 39.58 95 GLU A C 1
ATOM 753 O O . GLU A 1 115 ? 93.718 66.159 26.353 1.00 46.57 95 GLU A O 1
ATOM 759 N N . LEU A 1 116 ? 91.646 65.437 26.809 1.00 29.23 96 LEU A N 1
ATOM 760 C CA . LEU A 1 116 ? 91.352 66.734 27.400 1.00 20.04 96 LEU A CA 1
ATOM 761 C C . LEU A 1 116 ? 91.396 66.651 28.918 1.00 31.89 96 LEU A C 1
ATOM 762 O O . LEU A 1 116 ? 91.393 65.582 29.512 1.00 35.51 96 LEU A O 1
ATOM 767 N N . ALA A 1 117 ? 91.406 67.834 29.520 1.00 29.99 97 ALA A N 1
ATOM 768 C CA . ALA A 1 117 ? 91.239 67.882 30.972 1.00 28.06 97 ALA A CA 1
ATOM 769 C C . ALA A 1 117 ? 89.776 67.586 31.275 1.00 38.69 97 ALA A C 1
ATOM 770 O O . ALA A 1 117 ? 88.895 67.647 30.403 1.00 27.43 97 ALA A O 1
ATOM 772 N N . ALA A 1 118 ? 89.451 67.226 32.511 1.00 29.55 98 ALA A N 1
ATOM 773 C CA . ALA A 1 118 ? 88.050 66.936 32.809 1.00 29.92 98 ALA A CA 1
ATOM 774 C C . ALA A 1 118 ? 87.243 68.226 32.855 1.00 23.27 98 ALA A C 1
ATOM 775 O O . ALA A 1 118 ? 86.023 68.179 32.710 1.00 33.08 98 ALA A O 1
ATOM 777 N N . ASP A 1 119 ? 87.903 69.376 33.049 1.00 35.85 99 ASP A N 1
ATOM 778 C CA . ASP A 1 119 ? 87.149 70.629 33.112 1.00 31.61 99 ASP A CA 1
ATOM 779 C C . ASP A 1 119 ? 87.108 71.336 31.753 1.00 20.11 99 ASP A C 1
ATOM 780 O O . ASP A 1 119 ? 86.471 72.386 31.640 1.00 23.08 99 ASP A O 1
ATOM 785 N N . ASP A 1 120 ? 87.764 70.745 30.765 1.00 23.95 100 ASP A N 1
ATOM 786 C CA . ASP A 1 120 ? 87.671 71.356 29.429 1.00 27.60 100 ASP A CA 1
ATOM 787 C C . ASP A 1 120 ? 86.246 71.175 28.910 1.00 23.82 100 ASP A C 1
ATOM 788 O O . ASP A 1 120 ? 85.611 70.136 29.109 1.00 38.21 100 ASP A O 1
ATOM 793 N N . GLN A 1 121 ? 85.735 72.192 28.224 1.00 18.86 101 GLN A N 1
ATOM 794 C CA . GLN A 1 121 ? 84.386 72.037 27.679 1.00 12.10 101 GLN A CA 1
ATOM 795 C C . GLN A 1 121 ? 84.387 71.745 26.192 1.00 31.77 101 GLN A C 1
ATOM 796 O O . GLN A 1 121 ? 85.132 72.360 25.418 1.00 37.59 101 GLN A O 1
ATOM 802 N N . LEU A 1 122 ? 83.543 70.817 25.775 1.00 30.30 102 LEU A N 1
ATOM 803 C CA . LEU A 1 122 ? 83.544 70.369 24.382 1.00 19.75 102 LEU A CA 1
ATOM 804 C C . LEU A 1 122 ? 82.195 70.655 23.751 1.00 17.38 102 LEU A C 1
ATOM 805 O O . LEU A 1 122 ? 81.138 70.405 24.319 1.00 21.77 102 LEU A O 1
ATOM 810 N N . PHE A 1 123 ? 82.254 71.233 22.548 1.00 16.03 103 PHE A N 1
ATOM 811 C CA . PHE A 1 123 ? 81.105 71.693 21.809 1.00 18.20 103 PHE A CA 1
ATOM 812 C C . PHE A 1 123 ? 81.154 71.028 20.434 1.00 26.10 103 PHE A C 1
ATOM 813 O O . PHE A 1 123 ? 82.146 71.114 19.711 1.00 24.86 103 PHE A O 1
ATOM 821 N N . MET A 1 124 ? 80.062 70.346 20.117 1.00 15.59 104 MET A N 1
ATOM 822 C CA . MET A 1 124 ? 80.074 69.613 18.842 1.00 17.00 104 MET A CA 1
ATOM 823 C C . MET A 1 124 ? 79.002 70.233 17.955 1.00 20.60 104 MET A C 1
ATOM 824 O O . MET A 1 124 ? 77.809 70.207 18.255 1.00 17.81 104 MET A O 1
ATOM 829 N N . LEU A 1 125 ? 79.475 70.850 16.863 1.00 18.91 105 LEU A N 1
ATOM 830 C CA . LEU A 1 125 ? 78.593 71.575 15.953 1.00 24.72 105 LEU A CA 1
ATOM 831 C C . LEU A 1 125 ? 77.906 70.595 15.013 1.00 27.24 105 LEU A C 1
ATOM 832 O O . LEU A 1 125 ? 78.562 69.774 14.365 1.00 32.83 105 LEU A O 1
ATOM 837 N N . ILE A 1 126 ? 76.598 70.690 14.969 1.00 20.58 106 ILE A N 1
ATOM 838 C CA . ILE A 1 126 ? 75.658 69.803 14.307 1.00 26.71 106 ILE A CA 1
ATOM 839 C C . ILE A 1 126 ? 74.721 70.648 13.450 1.00 24.49 106 ILE A C 1
ATOM 840 O O . ILE A 1 126 ? 74.303 71.736 13.865 1.00 20.09 106 ILE A O 1
ATOM 845 N N . GLY A 1 127 ? 74.374 70.213 12.238 1.00 23.81 107 GLY A N 1
ATOM 846 C CA . GLY A 1 127 ? 73.417 71.006 11.450 1.00 21.54 107 GLY A CA 1
ATOM 847 C C . GLY A 1 127 ? 72.017 70.557 11.862 1.00 31.90 107 GLY A C 1
ATOM 848 O O . GLY A 1 127 ? 71.858 69.422 12.330 1.00 27.50 107 GLY A O 1
ATOM 849 N N . TRP A 1 128 ? 70.987 71.383 11.736 1.00 24.56 108 TRP A N 1
ATOM 850 C CA . TRP A 1 128 ? 69.651 70.926 12.140 1.00 23.70 108 TRP A CA 1
ATOM 851 C C . TRP A 1 128 ? 69.210 69.636 11.464 1.00 29.18 108 TRP A C 1
ATOM 852 O O . TRP A 1 128 ? 68.687 68.691 12.078 1.00 19.87 108 TRP A O 1
ATOM 863 N N . ASP A 1 129 ? 69.402 69.540 10.150 1.00 44.38 109 ASP A N 1
ATOM 864 C CA . ASP A 1 129 ? 68.952 68.326 9.458 1.00 39.56 109 ASP A CA 1
ATOM 865 C C . ASP A 1 129 ? 69.682 67.117 10.003 1.00 37.80 109 ASP A C 1
ATOM 866 O O . ASP A 1 129 ? 69.123 66.028 10.148 1.00 32.95 109 ASP A O 1
ATOM 875 N N . ALA A 1 130 ? 70.957 67.277 10.375 1.00 32.39 110 ALA A N 1
ATOM 876 C CA . ALA A 1 130 ? 71.609 66.109 10.971 1.00 24.45 110 ALA A CA 1
ATOM 877 C C . ALA A 1 130 ? 71.019 65.841 12.340 1.00 30.29 110 ALA A C 1
ATOM 878 O O . ALA A 1 130 ? 70.774 64.689 12.705 1.00 26.70 110 ALA A O 1
ATOM 880 N N . PHE A 1 131 ? 70.805 66.906 13.122 1.00 24.21 111 PHE A N 1
ATOM 881 C CA . PHE A 1 131 ? 70.343 66.624 14.494 1.00 21.96 111 PHE A CA 1
ATOM 882 C C . PHE A 1 131 ? 69.006 65.901 14.492 1.00 16.87 111 PHE A C 1
ATOM 883 O O . PHE A 1 131 ? 68.722 65.081 15.359 1.00 26.86 111 PHE A O 1
ATOM 891 N N . CYS A 1 132 ? 68.144 66.141 13.515 1.00 20.34 112 CYS A N 1
ATOM 892 C CA . CYS A 1 132 ? 66.848 65.460 13.517 1.00 21.05 112 CYS A CA 1
ATOM 893 C C . CYS A 1 132 ? 66.936 63.966 13.286 1.00 20.75 112 CYS A C 1
ATOM 894 O O . CYS A 1 132 ? 65.921 63.255 13.299 1.00 24.24 112 CYS A O 1
ATOM 897 N N . GLY A 1 133 ? 68.135 63.417 13.076 1.00 29.85 113 GLY A N 1
ATOM 898 C CA . GLY A 1 133 ? 68.238 61.969 12.935 1.00 29.01 113 GLY A CA 1
ATOM 899 C C . GLY A 1 133 ? 69.160 61.411 13.997 1.00 31.58 113 GLY A C 1
ATOM 900 O O . GLY A 1 133 ? 69.654 60.305 13.935 1.00 25.26 113 GLY A O 1
ATOM 901 N N . LEU A 1 134 ? 69.407 62.225 15.030 1.00 45.10 114 LEU A N 1
ATOM 902 C CA . LEU A 1 134 ? 70.309 61.819 16.104 1.00 26.15 114 LEU A CA 1
ATOM 903 C C . LEU A 1 134 ? 69.929 60.492 16.727 1.00 36.56 114 LEU A C 1
ATOM 904 O O . LEU A 1 134 ? 70.812 59.677 17.058 1.00 41.26 114 LEU A O 1
ATOM 909 N N . PRO A 1 135 ? 68.669 60.135 16.944 1.00 31.58 115 PRO A N 1
ATOM 910 C CA . PRO A 1 135 ? 68.466 58.822 17.584 1.00 38.52 115 PRO A CA 1
ATOM 911 C C . PRO A 1 135 ? 68.730 57.669 16.616 1.00 42.94 115 PRO A C 1
ATOM 912 O O . PRO A 1 135 ? 68.610 56.509 17.019 1.00 34.20 115 PRO A O 1
ATOM 916 N N . THR A 1 136 ? 69.107 57.954 15.374 1.00 29.80 116 THR A N 1
ATOM 917 C CA . THR A 1 136 ? 69.584 56.917 14.467 1.00 34.89 116 THR A CA 1
ATOM 918 C C . THR A 1 136 ? 71.105 56.804 14.474 1.00 37.61 116 THR A C 1
ATOM 919 O O . THR A 1 136 ? 71.706 56.083 13.666 1.00 31.09 116 THR A O 1
ATOM 923 N N . TRP A 1 137 ? 71.756 57.514 15.388 1.00 23.90 117 TRP A N 1
ATOM 924 C CA . TRP A 1 137 ? 73.187 57.344 15.572 1.00 31.36 117 TRP A CA 1
ATOM 925 C C . TRP A 1 137 ? 73.507 56.333 16.681 1.00 31.41 117 TRP A C 1
ATOM 926 O O . TRP A 1 137 ? 72.656 56.069 17.530 1.00 29.74 117 TRP A O 1
ATOM 937 N N . HIS A 1 138 ? 74.735 55.836 16.655 1.00 29.64 118 HIS A N 1
ATOM 938 C CA . HIS A 1 138 ? 75.230 54.804 17.562 1.00 31.27 118 HIS A CA 1
ATOM 939 C C . HIS A 1 138 ? 75.518 55.345 18.958 1.00 39.30 118 HIS A C 1
ATOM 940 O O . HIS A 1 138 ? 76.202 56.353 19.124 1.00 27.45 118 HIS A O 1
ATOM 947 N N . ARG A 1 139 ? 74.975 54.638 19.936 1.00 41.59 119 ARG A N 1
ATOM 948 C CA . ARG A 1 139 ? 74.921 54.975 21.346 1.00 29.50 119 ARG A CA 1
ATOM 949 C C . ARG A 1 139 ? 74.554 56.443 21.557 1.00 19.53 119 ARG A C 1
ATOM 950 O O . ARG A 1 139 ? 75.118 57.107 22.432 1.00 24.35 119 ARG A O 1
ATOM 958 N N . TRP A 1 140 ? 73.602 56.952 20.785 1.00 25.27 120 TRP A N 1
ATOM 959 C CA . TRP A 1 140 ? 73.356 58.396 20.765 1.00 32.75 120 TRP A CA 1
ATOM 960 C C . TRP A 1 140 ? 73.066 59.011 22.124 1.00 42.80 120 TRP A C 1
ATOM 961 O O . TRP A 1 140 ? 73.090 60.244 22.260 1.00 37.56 120 TRP A O 1
ATOM 972 N N . GLU A 1 141 ? 72.800 58.244 23.175 1.00 42.43 121 GLU A N 1
ATOM 973 C CA . GLU A 1 141 ? 72.462 58.864 24.454 1.00 32.35 121 GLU A CA 1
ATOM 974 C C . GLU A 1 141 ? 73.668 59.132 25.342 1.00 32.40 121 GLU A C 1
ATOM 975 O O . GLU A 1 141 ? 73.549 59.877 26.321 1.00 33.39 121 GLU A O 1
ATOM 981 N N . ALA A 1 142 ? 74.844 58.596 25.053 1.00 24.57 122 ALA A N 1
ATOM 982 C CA . ALA A 1 142 ? 76.075 58.914 25.749 1.00 27.79 122 ALA A CA 1
ATOM 983 C C . ALA A 1 142 ? 76.831 60.048 25.042 1.00 21.91 122 ALA A C 1
ATOM 984 O O . ALA A 1 142 ? 77.942 60.384 25.480 1.00 32.57 122 ALA A O 1
ATOM 986 N N . LEU A 1 143 ? 76.259 60.597 23.978 1.00 26.66 123 LEU A N 1
ATOM 987 C CA . LEU A 1 143 ? 76.949 61.700 23.291 1.00 17.48 123 LEU A CA 1
ATOM 988 C C . LEU A 1 143 ? 77.144 62.862 24.254 1.00 22.55 123 LEU A C 1
ATOM 989 O O . LEU A 1 143 ? 78.251 63.357 24.498 1.00 17.55 123 LEU A O 1
ATOM 994 N N . LEU A 1 144 ? 76.033 63.298 24.832 1.00 22.28 124 LEU A N 1
ATOM 995 C CA . LEU A 1 144 ? 76.030 64.432 25.767 1.00 14.79 124 LEU A CA 1
ATOM 996 C C . LEU A 1 144 ? 76.836 64.194 27.021 1.00 13.15 124 LEU A C 1
ATOM 997 O O . LEU A 1 144 ? 77.212 65.087 27.782 1.00 21.93 124 LEU A O 1
ATOM 1002 N N . ASP A 1 145 ? 77.192 62.929 27.279 1.00 21.12 125 ASP A N 1
ATOM 1003 C CA . ASP A 1 145 ? 78.082 62.634 28.377 1.00 17.60 125 ASP A CA 1
ATOM 1004 C C . ASP A 1 145 ? 79.419 63.360 28.263 1.00 21.28 125 ASP A C 1
ATOM 1005 O O . ASP A 1 145 ? 80.158 63.579 29.220 1.00 19.22 125 ASP A O 1
ATOM 1010 N N . HIS A 1 146 ? 79.789 63.685 27.023 1.00 23.23 126 HIS A N 1
ATOM 1011 C CA . HIS A 1 146 ? 81.165 64.095 26.785 1.00 22.78 126 HIS A CA 1
ATOM 1012 C C . HIS A 1 146 ? 81.260 65.494 26.199 1.00 25.50 126 HIS A C 1
ATOM 1013 O O . HIS A 1 146 ? 82.326 66.089 26.128 1.00 28.44 126 HIS A O 1
ATOM 1020 N N . CYS A 1 147 ? 80.111 66.008 25.768 1.00 19.27 127 CYS A N 1
ATOM 1021 C CA . CYS A 1 147 ? 80.145 67.333 25.176 1.00 18.03 127 CYS A CA 1
ATOM 1022 C C . CYS A 1 147 ? 78.772 67.969 25.338 1.00 17.22 127 CYS A C 1
ATOM 1023 O O . CYS A 1 147 ? 77.825 67.365 25.834 1.00 17.71 127 CYS A O 1
ATOM 1026 N N . HIS A 1 148 ? 78.760 69.212 24.890 1.00 14.34 128 HIS A N 1
ATOM 1027 C CA . HIS A 1 148 ? 77.541 69.915 24.606 1.00 15.83 128 HIS A CA 1
ATOM 1028 C C . HIS A 1 148 ? 77.332 69.838 23.091 1.00 20.35 128 HIS A C 1
ATOM 1029 O O . HIS A 1 148 ? 78.317 69.827 22.343 1.00 20.29 128 HIS A O 1
ATOM 1036 N N . ILE A 1 149 ? 76.082 69.796 22.660 1.00 18.79 129 ILE A N 1
ATOM 1037 C CA . ILE A 1 149 ? 75.788 69.810 21.232 1.00 14.67 129 ILE A CA 1
ATOM 1038 C C . ILE A 1 149 ? 75.275 71.179 20.809 1.00 20.28 129 ILE A C 1
ATOM 1039 O O . ILE A 1 149 ? 74.365 71.702 21.456 1.00 20.12 129 ILE A O 1
ATOM 1044 N N . VAL A 1 150 ? 75.862 71.757 19.764 1.00 14.72 130 VAL A N 1
ATOM 1045 C CA . VAL A 1 150 ? 75.345 73.015 19.244 1.00 23.00 130 VAL A CA 1
ATOM 1046 C C . VAL A 1 150 ? 74.738 72.775 17.856 1.00 20.92 130 VAL A C 1
ATOM 1047 O O . VAL A 1 150 ? 75.466 72.466 16.920 1.00 21.68 130 VAL A O 1
ATOM 1051 N N . VAL A 1 151 ? 73.423 72.889 17.778 1.00 21.94 131 VAL A N 1
ATOM 1052 C CA . VAL A 1 151 ? 72.638 72.629 16.586 1.00 13.13 131 VAL A CA 1
ATOM 1053 C C . VAL A 1 151 ? 72.380 73.909 15.787 1.00 17.89 131 VAL A C 1
ATOM 1054 O O . VAL A 1 151 ? 71.786 74.843 16.321 1.00 14.56 131 VAL A O 1
ATOM 1058 N N . LEU A 1 152 ? 72.825 73.891 14.547 1.00 23.92 132 LEU A N 1
ATOM 1059 C CA . LEU A 1 152 ? 72.884 74.901 13.519 1.00 33.27 132 LEU A CA 1
ATOM 1060 C C . LEU A 1 152 ? 71.520 75.120 12.873 1.00 28.04 132 LEU A C 1
ATOM 1061 O O . LEU A 1 152 ? 71.055 74.274 12.111 1.00 28.71 132 LEU A O 1
ATOM 1066 N N . GLN A 1 153 ? 70.922 76.259 13.199 1.00 29.31 133 GLN A N 1
ATOM 1067 C CA . GLN A 1 153 ? 69.643 76.665 12.625 1.00 34.05 133 GLN A CA 1
ATOM 1068 C C . GLN A 1 153 ? 69.896 77.549 11.413 1.00 32.18 133 GLN A C 1
ATOM 1069 O O . GLN A 1 153 ? 70.860 78.325 11.389 1.00 29.42 133 GLN A O 1
ATOM 1075 N N . ARG A 1 154 ? 69.070 77.446 10.365 1.00 31.39 134 ARG A N 1
ATOM 1076 C CA . ARG A 1 154 ? 69.380 78.219 9.160 1.00 29.63 134 ARG A CA 1
ATOM 1077 C C . ARG A 1 154 ? 68.113 78.528 8.380 1.00 34.83 134 ARG A C 1
ATOM 1078 O O . ARG A 1 154 ? 67.052 77.949 8.614 1.00 48.82 134 ARG A O 1
ATOM 1086 N N . PRO A 1 155 ? 68.201 79.455 7.439 1.00 49.05 135 PRO A N 1
ATOM 1087 C CA . PRO A 1 155 ? 67.071 79.633 6.516 1.00 55.35 135 PRO A CA 1
ATOM 1088 C C . PRO A 1 155 ? 67.046 78.433 5.564 1.00 58.25 135 PRO A C 1
ATOM 1089 O O . PRO A 1 155 ? 67.952 78.365 4.733 1.00 50.97 135 PRO A O 1
ATOM 1093 N N . ASP A 1 156 ? 66.067 77.566 5.720 1.00 61.00 136 ASP A N 1
ATOM 1094 C CA . ASP A 1 156 ? 65.850 76.299 5.052 1.00 71.41 136 ASP A CA 1
ATOM 1095 C C . ASP A 1 156 ? 65.442 75.247 6.100 1.00 84.93 136 ASP A C 1
ATOM 1096 O O . ASP A 1 156 ? 64.256 75.068 6.361 1.00 115.55 136 ASP A O 1
ATOM 1101 N N . ALA A 1 157 ? 66.462 74.602 6.651 1.00 81.61 137 ALA A N 1
ATOM 1102 C CA . ALA A 1 157 ? 66.308 73.551 7.644 1.00 74.42 137 ALA A CA 1
ATOM 1103 C C . ALA A 1 157 ? 65.292 73.963 8.709 1.00 66.77 137 ALA A C 1
ATOM 1104 O O . ALA A 1 157 ? 65.573 74.880 9.476 1.00 48.36 137 ALA A O 1
ATOM 1106 N N . ASP A 1 158 ? 64.165 73.272 8.704 1.00 70.14 138 ASP A N 1
ATOM 1107 C CA . ASP A 1 158 ? 63.026 73.454 9.587 1.00 72.93 138 ASP A CA 1
ATOM 1108 C C . ASP A 1 158 ? 63.435 73.550 11.048 1.00 75.75 138 ASP A C 1
ATOM 1109 O O . ASP A 1 158 ? 64.621 73.472 11.380 1.00 87.72 138 ASP A O 1
ATOM 1114 N N . SER A 1 159 ? 62.473 73.716 11.971 1.00 73.68 139 SER A N 1
ATOM 1115 C CA . SER A 1 159 ? 62.869 73.594 13.367 1.00 63.33 139 SER A CA 1
ATOM 1116 C C . SER A 1 159 ? 61.829 72.911 14.257 1.00 56.56 139 SER A C 1
ATOM 1117 O O . SER A 1 159 ? 61.629 73.347 15.393 1.00 52.11 139 SER A O 1
ATOM 1120 N N . GLU A 1 160 ? 61.197 71.851 13.779 1.00 54.69 140 GLU A N 1
ATOM 1121 C CA . GLU A 1 160 ? 60.312 71.062 14.631 1.00 46.69 140 GLU A CA 1
ATOM 1122 C C . GLU A 1 160 ? 60.657 69.575 14.523 1.00 47.67 140 GLU A C 1
ATOM 1123 O O . GLU A 1 160 ? 60.296 68.903 13.558 1.00 45.65 140 GLU A O 1
ATOM 1129 N N . PRO A 1 161 ? 61.353 69.123 15.560 1.00 37.19 141 PRO A N 1
ATOM 1130 C CA . PRO A 1 161 ? 61.894 67.777 15.660 1.00 31.99 141 PRO A CA 1
ATOM 1131 C C . PRO A 1 161 ? 60.813 66.704 15.782 1.00 35.35 141 PRO A C 1
ATOM 1132 O O . PRO A 1 161 ? 59.653 66.953 16.098 1.00 46.83 141 PRO A O 1
ATOM 1136 N N . PRO A 1 162 ? 61.274 65.487 15.516 1.00 28.38 142 PRO A N 1
ATOM 1137 C CA . PRO A 1 162 ? 60.444 64.305 15.717 1.00 35.31 142 PRO A CA 1
ATOM 1138 C C . PRO A 1 162 ? 60.114 64.169 17.195 1.00 35.12 142 PRO A C 1
ATOM 1139 O O . PRO A 1 162 ? 60.900 64.604 18.042 1.00 24.33 142 PRO A O 1
ATOM 1143 N N . GLU A 1 163 ? 58.994 63.544 17.527 1.00 33.68 143 GLU A N 1
ATOM 1144 C CA . GLU A 1 163 ? 58.706 63.229 18.926 1.00 33.13 143 GLU A CA 1
ATOM 1145 C C . GLU A 1 163 ? 59.878 62.479 19.543 1.00 30.03 143 GLU A C 1
ATOM 1146 O O . GLU A 1 163 ? 60.203 62.631 20.723 1.00 37.83 143 GLU A O 1
ATOM 1152 N N . SER A 1 164 ? 60.566 61.661 18.748 1.00 25.36 144 SER A N 1
ATOM 1153 C CA . SER A 1 164 ? 61.745 60.926 19.152 1.00 31.73 144 SER A CA 1
ATOM 1154 C C . SER A 1 164 ? 62.762 61.799 19.895 1.00 30.34 144 SER A C 1
ATOM 1155 O O . SER A 1 164 ? 63.492 61.211 20.702 1.00 34.42 144 SER A O 1
ATOM 1158 N N . LEU A 1 165 ? 62.806 63.094 19.647 1.00 29.40 145 LEU A N 1
ATOM 1159 C CA . LEU A 1 165 ? 63.698 64.059 20.268 1.00 41.19 145 LEU A CA 1
ATOM 1160 C C . LEU A 1 165 ? 63.048 64.950 21.327 1.00 36.65 145 LEU A C 1
ATOM 1161 O O . LEU A 1 165 ? 63.698 65.830 21.925 1.00 21.07 145 LEU A O 1
ATOM 1166 N N . ARG A 1 166 ? 61.753 64.766 21.566 1.00 39.57 146 ARG A N 1
ATOM 1167 C CA . ARG A 1 166 ? 61.054 65.678 22.476 1.00 38.02 146 ARG A CA 1
ATOM 1168 C C . ARG A 1 166 ? 61.649 65.633 23.875 1.00 37.86 146 ARG A C 1
ATOM 1169 O O . ARG A 1 166 ? 61.847 66.673 24.502 1.00 55.73 146 ARG A O 1
ATOM 1177 N N . ASP A 1 167 ? 61.906 64.422 24.363 1.00 26.65 147 ASP A N 1
ATOM 1178 C CA . ASP A 1 167 ? 62.259 64.323 25.775 1.00 41.68 147 ASP A CA 1
ATOM 1179 C C . ASP A 1 167 ? 63.735 64.647 26.001 1.00 39.40 147 ASP A C 1
ATOM 1180 O O . ASP A 1 167 ? 64.052 65.073 27.116 1.00 36.17 147 ASP A O 1
ATOM 1185 N N . LEU A 1 168 ? 64.540 64.425 24.967 1.00 30.88 148 LEU A N 1
ATOM 1186 C CA . LEU A 1 168 ? 65.930 64.868 24.999 1.00 25.37 148 LEU A CA 1
ATOM 1187 C C . LEU A 1 168 ? 65.997 66.394 25.101 1.00 21.57 148 LEU A C 1
ATOM 1188 O O . LEU A 1 168 ? 66.657 66.947 25.983 1.00 25.95 148 LEU A O 1
ATOM 1193 N N . LEU A 1 169 ? 65.300 67.079 24.207 1.00 15.86 149 LEU A N 1
ATOM 1194 C CA . LEU A 1 169 ? 65.296 68.548 24.247 1.00 24.75 149 LEU A CA 1
ATOM 1195 C C . LEU A 1 169 ? 64.798 68.998 25.613 1.00 26.72 149 LEU A C 1
ATOM 1196 O O . LEU A 1 169 ? 65.315 69.919 26.230 1.00 24.59 149 LEU A O 1
ATOM 1201 N N . ALA A 1 170 ? 63.789 68.300 26.147 1.00 36.22 150 ALA A N 1
ATOM 1202 C CA . ALA A 1 170 ? 63.245 68.640 27.450 1.00 23.72 150 ALA A CA 1
ATOM 1203 C C . ALA A 1 170 ? 64.250 68.516 28.578 1.00 26.08 150 ALA A C 1
ATOM 1204 O O . ALA A 1 170 ? 64.336 69.390 29.446 1.00 32.63 150 ALA A O 1
ATOM 1206 N N . ALA A 1 171 ? 65.006 67.424 28.596 1.00 19.23 151 ALA A N 1
ATOM 1207 C CA . ALA A 1 171 ? 65.937 67.221 29.692 1.00 10.09 151 ALA A CA 1
ATOM 1208 C C . ALA A 1 171 ? 67.245 67.989 29.504 1.00 17.96 151 ALA A C 1
ATOM 1209 O O . ALA A 1 171 ? 67.917 68.211 30.516 1.00 22.38 151 ALA A O 1
ATOM 1211 N N . ARG A 1 172 ? 67.607 68.331 28.269 1.00 23.95 152 ARG A N 1
ATOM 1212 C CA . ARG A 1 172 ? 68.962 68.805 27.983 1.00 19.55 152 ARG A CA 1
ATOM 1213 C C . ARG A 1 172 ? 69.108 70.163 27.316 1.00 15.35 152 ARG A C 1
ATOM 1214 O O . ARG A 1 172 ? 70.216 70.722 27.352 1.00 19.05 152 ARG A O 1
ATOM 1229 N N . SER A 1 173 ? 68.098 70.756 26.697 1.00 17.07 153 SER A N 1
ATOM 1230 C CA . SER A 1 173 ? 68.322 72.036 26.015 1.00 12.73 153 SER A CA 1
ATOM 1231 C C . SER A 1 173 ? 68.319 73.242 26.943 1.00 23.38 153 SER A C 1
ATOM 1232 O O . SER A 1 173 ? 67.552 73.316 27.912 1.00 25.17 153 SER A O 1
ATOM 1235 N N . VAL A 1 174 ? 69.198 74.191 26.636 1.00 22.39 154 VAL A N 1
ATOM 1236 C CA . VAL A 1 174 ? 69.203 75.520 27.231 1.00 23.51 154 VAL A CA 1
ATOM 1237 C C . VAL A 1 174 ? 69.112 76.525 26.084 1.00 31.54 154 VAL A C 1
ATOM 1238 O O . VAL A 1 174 ? 69.708 76.350 25.024 1.00 20.29 154 VAL A O 1
ATOM 1242 N N . ALA A 1 175 ? 68.332 77.574 26.311 1.00 23.77 155 ALA A N 1
ATOM 1243 C CA . ALA A 1 175 ? 67.973 78.418 25.171 1.00 22.78 155 ALA A CA 1
ATOM 1244 C C . ALA A 1 175 ? 69.067 79.442 24.912 1.00 20.41 155 ALA A C 1
ATOM 1245 O O . ALA A 1 175 ? 69.268 79.862 23.773 1.00 20.35 155 ALA A O 1
ATOM 1247 N N . ASP A 1 176 ? 69.770 79.808 25.982 1.00 31.82 156 ASP A N 1
ATOM 1248 C CA . ASP A 1 176 ? 70.904 80.715 25.885 1.00 37.55 156 ASP A CA 1
ATOM 1249 C C . ASP A 1 176 ? 72.203 79.991 25.579 1.00 39.31 156 ASP A C 1
ATOM 1250 O O . ASP A 1 176 ? 72.763 79.235 26.373 1.00 20.89 156 ASP A O 1
ATOM 1255 N N . PRO A 1 177 ? 72.784 80.193 24.401 1.00 37.83 157 PRO A N 1
ATOM 1256 C CA . PRO A 1 177 ? 74.054 79.516 24.109 1.00 19.34 157 PRO A CA 1
ATOM 1257 C C . PRO A 1 177 ? 75.136 79.937 25.093 1.00 19.03 157 PRO A C 1
ATOM 1258 O O . PRO A 1 177 ? 76.094 79.208 25.316 1.00 34.51 157 PRO A O 1
ATOM 1262 N N . GLN A 1 178 ? 74.983 81.103 25.739 1.00 19.99 158 GLN A N 1
ATOM 1263 C CA . GLN A 1 178 ? 75.920 81.467 26.799 1.00 21.93 158 GLN A CA 1
ATOM 1264 C C . GLN A 1 178 ? 75.672 80.710 28.117 1.00 28.63 158 GLN A C 1
ATOM 1265 O O . GLN A 1 178 ? 76.547 80.772 28.990 1.00 31.28 158 GLN A O 1
ATOM 1271 N N . ALA A 1 179 ? 74.552 80.034 28.244 1.00 20.31 159 ALA A N 1
ATOM 1272 C CA . ALA A 1 179 ? 73.968 79.334 29.370 1.00 23.72 159 ALA A CA 1
ATOM 1273 C C . ALA A 1 179 ? 74.610 77.985 29.631 1.00 22.19 159 ALA A C 1
ATOM 1274 O O . ALA A 1 179 ? 74.494 77.365 30.687 1.00 32.89 159 ALA A O 1
ATOM 1276 N N . LEU A 1 180 ? 75.299 77.508 28.591 1.00 17.05 160 LEU A N 1
ATOM 1277 C CA . LEU A 1 180 ? 75.887 76.187 28.616 1.00 16.25 160 LEU A CA 1
ATOM 1278 C C . LEU A 1 180 ? 76.838 76.104 29.792 1.00 25.86 160 LEU A C 1
ATOM 1279 O O . LEU A 1 180 ? 77.687 76.991 29.961 1.00 21.94 160 LEU A O 1
ATOM 1284 N N . LYS A 1 181 ? 76.709 75.072 30.625 1.00 19.17 161 LYS A N 1
ATOM 1285 C CA . LYS A 1 181 ? 77.600 75.030 31.783 1.00 20.64 161 LYS A CA 1
ATOM 1286 C C . LYS A 1 181 ? 78.344 73.724 31.925 1.00 20.77 161 LYS A C 1
ATOM 1287 O O . LYS A 1 181 ? 77.853 72.635 31.626 1.00 33.56 161 LYS A O 1
ATOM 1293 N N . GLY A 1 182 ? 79.577 73.783 32.427 1.00 21.16 162 GLY A N 1
ATOM 1294 C CA . GLY A 1 182 ? 80.237 72.511 32.651 1.00 14.67 162 GLY A CA 1
ATOM 1295 C C . GLY A 1 182 ? 80.908 72.006 31.375 1.00 26.28 162 GLY A C 1
ATOM 1296 O O . GLY A 1 182 ? 80.833 72.677 30.333 1.00 17.59 162 GLY A O 1
ATOM 1297 N N . PRO A 1 183 ? 81.553 70.860 31.513 1.00 28.16 163 PRO A N 1
ATOM 1298 C CA . PRO A 1 183 ? 82.327 70.259 30.426 1.00 26.77 163 PRO A CA 1
ATOM 1299 C C . PRO A 1 183 ? 81.480 69.764 29.266 1.00 17.37 163 PRO A C 1
ATOM 1300 O O . PRO A 1 183 ? 82.009 69.610 28.156 1.00 20.37 163 PRO A O 1
ATOM 1304 N N . GLY A 1 184 ? 80.196 69.497 29.441 1.00 19.22 164 GLY A N 1
ATOM 1305 C CA . GLY A 1 184 ? 79.304 68.949 28.440 1.00 17.09 164 GLY A CA 1
ATOM 1306 C C . GLY A 1 184 ? 77.948 68.623 29.041 1.00 25.20 164 GLY A C 1
ATOM 1307 O O . GLY A 1 184 ? 77.832 68.854 30.248 1.00 22.95 164 GLY A O 1
ATOM 1308 N N . GLY A 1 185 ? 76.982 68.167 28.267 1.00 23.41 165 GLY A N 1
ATOM 1309 C CA . GLY A 1 185 ? 75.707 67.749 28.809 1.00 18.76 165 GLY A CA 1
ATOM 1310 C C . GLY A 1 185 ? 74.481 68.423 28.284 1.00 16.48 165 GLY A C 1
ATOM 1311 O O . GLY A 1 185 ? 73.350 67.950 28.407 1.00 20.93 165 GLY A O 1
ATOM 1312 N N . GLN A 1 186 ? 74.632 69.583 27.645 1.00 18.16 166 GLN A N 1
ATOM 1313 C CA . GLN A 1 186 ? 73.438 70.290 27.205 1.00 20.99 166 GLN A CA 1
ATOM 1314 C C . GLN A 1 186 ? 73.428 70.443 25.684 1.00 20.46 166 GLN A C 1
ATOM 1315 O O . GLN A 1 186 ? 74.446 70.150 25.044 1.00 15.63 166 GLN A O 1
ATOM 1321 N N . ILE A 1 187 ? 72.288 70.908 25.207 1.00 13.37 167 ILE A N 1
ATOM 1322 C CA . ILE A 1 187 ? 72.033 71.196 23.808 1.00 16.52 167 ILE A CA 1
ATOM 1323 C C . ILE A 1 187 ? 71.579 72.650 23.675 1.00 20.13 167 ILE A C 1
ATOM 1324 O O . ILE A 1 187 ? 70.645 73.075 24.361 1.00 17.49 167 ILE A O 1
ATOM 1329 N N . THR A 1 188 ? 72.201 73.429 22.791 1.00 21.13 168 THR A N 1
ATOM 1330 C CA . THR A 1 188 ? 71.624 74.756 22.509 1.00 19.11 168 THR A CA 1
ATOM 1331 C C . THR A 1 188 ? 71.458 74.903 20.988 1.00 27.77 168 THR A C 1
ATOM 1332 O O . THR A 1 188 ? 71.900 74.005 20.265 1.00 16.54 168 THR A O 1
ATOM 1336 N N . PHE A 1 189 ? 70.838 75.978 20.524 1.00 18.24 169 PHE A N 1
ATOM 1337 C CA . PHE A 1 189 ? 70.645 76.279 19.103 1.00 20.57 169 PHE A CA 1
ATOM 1338 C C . PHE A 1 189 ? 71.355 77.564 18.728 1.00 13.66 169 PHE A C 1
ATOM 1339 O O . PHE A 1 189 ? 71.394 78.529 19.513 1.00 25.02 169 PHE A O 1
ATOM 1347 N N . VAL A 1 190 ? 71.947 77.683 17.540 1.00 14.46 170 VAL A N 1
ATOM 1348 C CA . VAL A 1 190 ? 72.461 78.995 17.135 1.00 22.05 170 VAL A CA 1
ATOM 1349 C C . VAL A 1 190 ? 71.986 79.341 15.719 1.00 27.79 170 VAL A C 1
ATOM 1350 O O . VAL A 1 190 ? 71.622 78.465 14.940 1.00 25.22 170 VAL A O 1
ATOM 1354 N N . TRP A 1 191 ? 71.984 80.636 15.408 1.00 24.23 171 TRP A N 1
ATOM 1355 C CA . TRP A 1 191 ? 71.559 81.109 14.088 1.00 28.36 171 TRP A CA 1
ATOM 1356 C C . TRP A 1 191 ? 72.706 81.626 13.239 1.00 27.50 171 TRP A C 1
ATOM 1357 O O . TRP A 1 191 ? 73.497 82.471 13.633 1.00 22.53 171 TRP A O 1
ATOM 1368 N N . GLN A 1 192 ? 72.807 81.132 12.009 1.00 31.35 172 GLN A N 1
ATOM 1369 C CA . GLN A 1 192 ? 73.711 81.686 11.020 1.00 23.25 172 GLN A CA 1
ATOM 1370 C C . GLN A 1 192 ? 72.992 81.853 9.677 1.00 25.09 172 GLN A C 1
ATOM 1371 O O . GLN A 1 192 ? 72.069 81.068 9.442 1.00 17.51 172 GLN A O 1
ATOM 1377 N N . THR A 1 193 ? 73.426 82.815 8.873 1.00 21.23 173 THR A N 1
ATOM 1378 C CA . THR A 1 193 ? 72.950 82.936 7.490 1.00 29.54 173 THR A CA 1
ATOM 1379 C C . THR A 1 193 ? 74.075 82.441 6.583 1.00 22.23 173 THR A C 1
ATOM 1380 O O . THR A 1 193 ? 74.936 83.241 6.198 1.00 26.76 173 THR A O 1
ATOM 1384 N N . PRO A 1 194 ? 74.158 81.165 6.263 1.00 29.11 174 PRO A N 1
ATOM 1385 C CA . PRO A 1 194 ? 75.372 80.728 5.563 1.00 32.33 174 PRO A CA 1
ATOM 1386 C C . PRO A 1 194 ? 75.307 81.209 4.113 1.00 23.19 174 PRO A C 1
ATOM 1387 O O . PRO A 1 194 ? 74.221 81.234 3.550 1.00 23.96 174 PRO A O 1
ATOM 1391 N N . LEU A 1 195 ? 76.457 81.596 3.577 1.00 23.92 175 LEU A N 1
ATOM 1392 C CA . LEU A 1 195 ? 76.507 81.977 2.174 1.00 26.77 175 LEU A CA 1
ATOM 1393 C C . LEU A 1 195 ? 75.958 80.789 1.400 1.00 29.07 175 LEU A C 1
ATOM 1394 O O . LEU A 1 195 ? 76.092 79.622 1.797 1.00 37.09 175 LEU A O 1
ATOM 1399 N N . ALA A 1 196 ? 75.310 81.037 0.279 1.00 20.64 176 ALA A N 1
ATOM 1400 C CA . ALA A 1 196 ? 74.754 79.878 -0.433 1.00 22.28 176 ALA A CA 1
ATOM 1401 C C . ALA A 1 196 ? 75.827 79.371 -1.404 1.00 28.25 176 ALA A C 1
ATOM 1402 O O . ALA A 1 196 ? 75.922 79.782 -2.556 1.00 21.07 176 ALA A O 1
ATOM 1404 N N . VAL A 1 197 ? 76.615 78.484 -0.827 1.00 19.95 177 VAL A N 1
ATOM 1405 C CA . VAL A 1 197 ? 77.726 77.785 -1.454 1.00 25.77 177 VAL A CA 1
ATOM 1406 C C . VAL A 1 197 ? 77.600 76.294 -1.119 1.00 18.62 177 VAL A C 1
ATOM 1407 O O . VAL A 1 197 ? 77.406 75.964 0.054 1.00 24.27 177 VAL A O 1
ATOM 1411 N N . SER A 1 198 ? 77.706 75.416 -2.124 1.00 13.80 178 SER A N 1
ATOM 1412 C CA . SER A 1 198 ? 77.578 73.992 -1.814 1.00 27.51 178 SER A CA 1
ATOM 1413 C C . SER A 1 198 ? 78.697 73.199 -2.498 1.00 21.00 178 SER A C 1
ATOM 1414 O O . SER A 1 198 ? 79.179 73.623 -3.542 1.00 19.77 178 SER A O 1
ATOM 1417 N N . ALA A 1 199 ? 79.094 72.107 -1.867 1.00 18.31 179 ALA A N 1
ATOM 1418 C CA . ALA A 1 199 ? 80.151 71.246 -2.388 1.00 22.47 179 ALA A CA 1
ATOM 1419 C C . ALA A 1 199 ? 79.683 70.666 -3.715 1.00 19.40 179 ALA A C 1
ATOM 1420 O O . ALA A 1 199 ? 80.460 70.565 -4.661 1.00 16.94 179 ALA A O 1
ATOM 1422 N N . THR A 1 200 ? 78.397 70.285 -3.793 1.00 18.30 180 THR A N 1
ATOM 1423 C CA . THR A 1 200 ? 77.905 69.772 -5.076 1.00 19.14 180 THR A CA 1
ATOM 1424 C C . THR A 1 200 ? 77.988 70.724 -6.245 1.00 23.12 180 THR A C 1
ATOM 1425 O O . THR A 1 200 ? 78.341 70.356 -7.377 1.00 26.24 180 THR A O 1
ATOM 1429 N N . GLN A 1 201 ? 77.642 71.989 -5.995 1.00 21.17 181 GLN A N 1
ATOM 1430 C CA . GLN A 1 201 ? 77.778 73.025 -7.014 1.00 22.19 181 GLN A CA 1
ATOM 1431 C C . GLN A 1 201 ? 79.234 73.264 -7.374 1.00 18.30 181 GLN A C 1
ATOM 1432 O O . GLN A 1 201 ? 79.624 73.458 -8.518 1.00 21.16 181 GLN A O 1
ATOM 1438 N N . ILE A 1 202 ? 80.123 73.273 -6.366 1.00 16.78 182 ILE A N 1
ATOM 1439 C CA . ILE A 1 202 ? 81.527 73.479 -6.754 1.00 11.99 182 ILE A CA 1
ATOM 1440 C C . ILE A 1 202 ? 82.022 72.294 -7.574 1.00 10.70 182 ILE A C 1
ATOM 1441 O O . ILE A 1 202 ? 82.733 72.566 -8.547 1.00 10.89 182 ILE A O 1
ATOM 1446 N N . ARG A 1 203 ? 81.648 71.061 -7.217 1.00 11.77 183 ARG A N 1
ATOM 1447 C CA . ARG A 1 203 ? 82.103 69.909 -7.997 1.00 14.31 183 ARG A CA 1
ATOM 1448 C C . ARG A 1 203 ? 81.620 70.045 -9.430 1.00 16.97 183 ARG A C 1
ATOM 1449 O O . ARG A 1 203 ? 82.402 69.761 -10.335 1.00 19.83 183 ARG A O 1
ATOM 1457 N N . ALA A 1 204 ? 80.374 70.464 -9.632 1.00 18.33 184 ALA A N 1
ATOM 1458 C CA . ALA A 1 204 ? 79.875 70.653 -11.000 1.00 20.19 184 ALA A CA 1
ATOM 1459 C C . ALA A 1 204 ? 80.645 71.704 -11.789 1.00 32.25 184 ALA A C 1
ATOM 1460 O O . ALA A 1 204 ? 80.951 71.515 -12.979 1.00 18.44 184 ALA A O 1
ATOM 1462 N N . LEU A 1 205 ? 80.974 72.840 -11.169 1.00 17.90 185 LEU A N 1
ATOM 1463 C CA . LEU A 1 205 ? 81.715 73.887 -11.860 1.00 10.77 185 LEU A CA 1
ATOM 1464 C C . LEU A 1 205 ? 83.094 73.425 -12.304 1.00 15.31 185 LEU A C 1
ATOM 1465 O O . LEU A 1 205 ? 83.544 73.704 -13.421 1.00 15.29 185 LEU A O 1
ATOM 1470 N N . LEU A 1 206 ? 83.776 72.720 -11.402 1.00 21.54 186 LEU A N 1
ATOM 1471 C CA . LEU A 1 206 ? 85.129 72.219 -11.656 1.00 11.85 186 LEU A CA 1
ATOM 1472 C C . LEU A 1 206 ? 85.082 71.213 -12.803 1.00 14.67 186 LEU A C 1
ATOM 1473 O O . LEU A 1 206 ? 85.925 71.256 -13.704 1.00 19.35 186 LEU A O 1
ATOM 1478 N N . GLY A 1 207 ? 84.097 70.316 -12.773 1.00 14.78 187 GLY A N 1
ATOM 1479 C CA . GLY A 1 207 ? 83.899 69.353 -13.841 1.00 14.33 187 GLY A CA 1
ATOM 1480 C C . GLY A 1 207 ? 83.773 70.004 -15.209 1.00 15.11 187 GLY A C 1
ATOM 1481 O O . GLY A 1 207 ? 84.216 69.436 -16.222 1.00 16.98 187 GLY A O 1
ATOM 1482 N N . ALA A 1 208 ? 83.174 71.190 -15.268 1.00 17.76 188 ALA A N 1
ATOM 1483 C CA . ALA A 1 208 ? 83.002 71.952 -16.502 1.00 13.90 188 ALA A CA 1
ATOM 1484 C C . ALA A 1 208 ? 84.172 72.905 -16.733 1.00 25.44 188 ALA A C 1
ATOM 1485 O O . ALA A 1 208 ? 84.083 73.798 -17.584 1.00 31.10 188 ALA A O 1
ATOM 1487 N N . GLY A 1 209 ? 85.264 72.719 -15.994 1.00 18.90 189 GLY A N 1
ATOM 1488 C CA . GLY A 1 209 ? 86.453 73.549 -16.216 1.00 19.91 189 GLY A CA 1
ATOM 1489 C C . GLY A 1 209 ? 86.245 75.007 -15.864 1.00 26.97 189 GLY A C 1
ATOM 1490 O O . GLY A 1 209 ? 86.888 75.935 -16.377 1.00 27.99 189 GLY A O 1
ATOM 1491 N N . ARG A 1 210 ? 85.301 75.249 -14.956 1.00 20.29 190 ARG A N 1
ATOM 1492 C CA . ARG A 1 210 ? 85.038 76.634 -14.566 1.00 15.76 190 ARG A CA 1
ATOM 1493 C C . ARG A 1 210 ? 85.712 76.981 -13.246 1.00 18.00 190 ARG A C 1
ATOM 1494 O O . ARG A 1 210 ? 86.049 76.083 -12.463 1.00 13.70 190 ARG A O 1
ATOM 1502 N N . SER A 1 211 ? 85.889 78.282 -13.023 1.00 18.83 191 SER A N 1
ATOM 1503 C CA . SER A 1 211 ? 86.633 78.797 -11.871 1.00 19.08 191 SER A CA 1
ATOM 1504 C C . SER A 1 211 ? 85.827 78.793 -10.579 1.00 19.11 191 SER A C 1
ATOM 1505 O O . SER A 1 211 ? 84.741 79.374 -10.539 1.00 22.43 191 SER A O 1
ATOM 1508 N N . VAL A 1 212 ? 86.315 78.151 -9.507 1.00 14.45 192 VAL A N 1
ATOM 1509 C CA . VAL A 1 212 ? 85.535 78.200 -8.271 1.00 12.93 192 VAL A CA 1
ATOM 1510 C C . VAL A 1 212 ? 86.196 79.251 -7.375 1.00 13.66 192 VAL A C 1
ATOM 1511 O O . VAL A 1 212 ? 86.018 79.194 -6.154 1.00 13.21 192 VAL A O 1
ATOM 1515 N N . ARG A 1 213 ? 86.932 80.177 -8.023 1.00 12.94 193 ARG A N 1
ATOM 1516 C CA . ARG A 1 213 ? 87.615 81.216 -7.263 1.00 20.55 193 ARG A CA 1
ATOM 1517 C C . ARG A 1 213 ? 86.636 81.978 -6.352 1.00 12.25 193 ARG A C 1
ATOM 1518 O O . ARG A 1 213 ? 85.581 82.343 -6.883 1.00 16.80 193 ARG A O 1
ATOM 1526 N N . PHE A 1 214 ? 86.982 82.171 -5.095 1.00 10.19 194 PHE A N 1
ATOM 1527 C CA . PHE A 1 214 ? 86.163 82.942 -4.157 1.00 17.74 194 PHE A CA 1
ATOM 1528 C C . PHE A 1 214 ? 84.949 82.161 -3.679 1.00 24.47 194 PHE A C 1
ATOM 1529 O O . PHE A 1 214 ? 84.091 82.716 -2.975 1.00 36.55 194 PHE A O 1
ATOM 1537 N N . LEU A 1 215 ? 84.821 80.882 -4.026 1.00 17.84 195 LEU A N 1
ATOM 1538 C CA . LEU A 1 215 ? 83.735 80.052 -3.511 1.00 12.13 195 LEU A CA 1
ATOM 1539 C C . LEU A 1 215 ? 84.295 79.174 -2.392 1.00 14.65 195 LEU A C 1
ATOM 1540 O O . LEU A 1 215 ? 83.559 78.531 -1.647 1.00 12.47 195 LEU A O 1
ATOM 1545 N N . VAL A 1 216 ? 85.611 79.161 -2.389 1.00 19.08 196 VAL A N 1
ATOM 1546 C CA . VAL A 1 216 ? 86.444 78.361 -1.508 1.00 18.04 196 VAL A CA 1
ATOM 1547 C C . VAL A 1 216 ? 87.588 79.251 -1.058 1.00 20.11 196 VAL A C 1
ATOM 1548 O O . VAL A 1 216 ? 87.884 80.270 -1.691 1.00 19.81 196 VAL A O 1
ATOM 1555 N N . PRO A 1 217 ? 88.217 78.931 0.067 1.00 15.80 197 PRO A N 1
ATOM 1556 C CA . PRO A 1 217 ? 89.408 79.644 0.502 1.00 12.23 197 PRO A CA 1
ATOM 1557 C C . PRO A 1 217 ? 90.481 79.621 -0.563 1.00 18.67 197 PRO A C 1
ATOM 1558 O O . PRO A 1 217 ? 90.668 78.598 -1.230 1.00 24.16 197 PRO A O 1
ATOM 1562 N N . ASP A 1 218 ? 91.151 80.750 -0.741 1.00 17.79 198 ASP A N 1
ATOM 1563 C CA . ASP A 1 218 ? 92.207 80.874 -1.741 1.00 15.03 198 ASP A CA 1
ATOM 1564 C C . ASP A 1 218 ? 93.276 79.810 -1.595 1.00 20.26 198 ASP A C 1
ATOM 1565 O O . ASP A 1 218 ? 93.877 79.305 -2.557 1.00 25.40 198 ASP A O 1
ATOM 1570 N N . ALA A 1 219 ? 93.587 79.359 -0.369 1.00 15.17 199 ALA A N 1
ATOM 1571 C CA . ALA A 1 219 ? 94.560 78.281 -0.306 1.00 12.14 199 ALA A CA 1
ATOM 1572 C C . ALA A 1 219 ? 93.995 76.943 -0.821 1.00 12.96 199 ALA A C 1
ATOM 1573 O O . ALA A 1 219 ? 94.802 76.140 -1.298 1.00 16.20 199 ALA A O 1
ATOM 1575 N N . VAL A 1 220 ? 92.707 76.721 -0.674 1.00 21.02 200 VAL A N 1
ATOM 1576 C CA . VAL A 1 220 ? 91.991 75.520 -1.131 1.00 15.39 200 VAL A CA 1
ATOM 1577 C C . VAL A 1 220 ? 91.843 75.564 -2.642 1.00 14.31 200 VAL A C 1
ATOM 1578 O O . VAL A 1 220 ? 92.033 74.548 -3.344 1.00 16.63 200 VAL A O 1
ATOM 1582 N N . LEU A 1 221 ? 91.509 76.741 -3.176 1.00 15.86 201 LEU A N 1
ATOM 1583 C CA . LEU A 1 221 ? 91.530 76.943 -4.624 1.00 14.11 201 LEU A CA 1
ATOM 1584 C C . LEU A 1 221 ? 92.862 76.474 -5.215 1.00 11.51 201 LEU A C 1
ATOM 1585 O O . LEU A 1 221 ? 92.947 75.788 -6.222 1.00 18.01 201 LEU A O 1
ATOM 1590 N N . ASN A 1 222 ? 93.941 76.920 -4.547 1.00 16.64 202 ASN A N 1
ATOM 1591 C CA . ASN A 1 222 ? 95.290 76.723 -5.041 1.00 15.10 202 ASN A CA 1
ATOM 1592 C C . ASN A 1 222 ? 95.692 75.253 -5.008 1.00 25.50 202 ASN A C 1
ATOM 1593 O O . ASN A 1 222 ? 96.406 74.723 -5.857 1.00 18.56 202 ASN A O 1
ATOM 1598 N N . TYR A 1 223 ? 95.199 74.598 -3.957 1.00 18.74 203 TYR A N 1
ATOM 1599 C CA . TYR A 1 223 ? 95.417 73.167 -3.839 1.00 22.85 203 TYR A CA 1
ATOM 1600 C C . TYR A 1 223 ? 94.607 72.482 -4.935 1.00 19.26 203 TYR A C 1
ATOM 1601 O O . TYR A 1 223 ? 95.098 71.568 -5.595 1.00 17.27 203 TYR A O 1
ATOM 1610 N N . ILE A 1 224 ? 93.358 72.914 -5.128 1.00 10.90 204 ILE A N 1
ATOM 1611 C CA . ILE A 1 224 ? 92.550 72.220 -6.126 1.00 12.74 204 ILE A CA 1
ATOM 1612 C C . ILE A 1 224 ? 93.163 72.383 -7.507 1.00 19.14 204 ILE A C 1
ATOM 1613 O O . ILE A 1 224 ? 93.175 71.414 -8.280 1.00 21.94 204 ILE A O 1
ATOM 1618 N N . GLU A 1 225 ? 93.658 73.583 -7.803 1.00 17.35 205 GLU A N 1
ATOM 1619 C CA . GLU A 1 225 ? 94.230 73.788 -9.157 1.00 16.64 205 GLU A CA 1
ATOM 1620 C C . GLU A 1 225 ? 95.575 73.091 -9.296 1.00 22.40 205 GLU A C 1
ATOM 1621 O O . GLU A 1 225 ? 95.851 72.518 -10.376 1.00 23.65 205 GLU A O 1
ATOM 1627 N N . ALA A 1 226 ? 96.405 73.120 -8.243 1.00 14.89 206 ALA A N 1
ATOM 1628 C CA . ALA A 1 226 ? 97.704 72.478 -8.298 1.00 18.84 206 ALA A CA 1
ATOM 1629 C C . ALA A 1 226 ? 97.609 70.974 -8.536 1.00 26.05 206 ALA A C 1
ATOM 1630 O O . ALA A 1 226 ? 98.378 70.384 -9.298 1.00 20.67 206 ALA A O 1
ATOM 1632 N N . HIS A 1 227 ? 96.650 70.332 -7.861 1.00 19.68 207 HIS A N 1
ATOM 1633 C CA . HIS A 1 227 ? 96.489 68.889 -7.931 1.00 17.14 207 HIS A CA 1
ATOM 1634 C C . HIS A 1 227 ? 95.421 68.479 -8.956 1.00 13.96 207 HIS A C 1
ATOM 1635 O O . HIS A 1 227 ? 95.124 67.271 -9.035 1.00 22.91 207 HIS A O 1
ATOM 1642 N N . HIS A 1 228 ? 94.885 69.412 -9.699 1.00 17.16 208 HIS A N 1
ATOM 1643 C CA . HIS A 1 228 ? 93.911 69.323 -10.772 1.00 24.57 208 HIS A CA 1
ATOM 1644 C C . HIS A 1 228 ? 92.672 68.536 -10.366 1.00 22.18 208 HIS A C 1
ATOM 1645 O O . HIS A 1 228 ? 92.128 67.703 -11.080 1.00 19.23 208 HIS A O 1
ATOM 1652 N N . LEU A 1 229 ? 92.162 68.817 -9.172 1.00 14.04 209 LEU A N 1
ATOM 1653 C CA . LEU A 1 229 ? 91.108 68.022 -8.570 1.00 16.00 209 LEU A CA 1
ATOM 1654 C C . LEU A 1 229 ? 89.726 68.304 -9.154 1.00 17.89 209 LEU A C 1
ATOM 1655 O O . LEU A 1 229 ? 89.461 69.425 -9.582 1.00 16.68 209 LEU A O 1
ATOM 1660 N N . TYR A 1 230 ? 88.879 67.275 -9.117 1.00 12.11 210 TYR A N 1
ATOM 1661 C CA . TYR A 1 230 ? 87.488 67.338 -9.552 1.00 13.45 210 TYR A CA 1
ATOM 1662 C C . TYR A 1 230 ? 87.365 67.631 -11.034 1.00 14.35 210 TYR A C 1
ATOM 1663 O O . TYR A 1 230 ? 86.358 68.125 -11.553 1.00 19.17 210 TYR A O 1
ATOM 1672 N N . ARG A 1 231 ? 88.438 67.276 -11.759 1.00 24.24 211 ARG A N 1
ATOM 1673 C CA . ARG A 1 231 ? 88.418 67.550 -13.198 1.00 35.13 211 ARG A CA 1
ATOM 1674 C C . ARG A 1 231 ? 87.657 66.466 -13.951 1.00 37.66 211 ARG A C 1
ATOM 1675 O O . ARG A 1 231 ? 87.803 65.287 -13.632 1.00 61.17 211 ARG A O 1
ATOM 1683 N N . ALA A 1 232 ? 86.884 66.906 -14.933 1.00 33.04 212 ALA A N 1
ATOM 1684 C CA . ALA A 1 232 ? 86.227 66.059 -15.911 1.00 37.65 212 ALA A CA 1
ATOM 1685 C C . ALA A 1 232 ? 87.099 64.871 -16.336 1.00 37.20 212 ALA A C 1
ATOM 1686 O O . ALA A 1 232 ? 88.206 65.098 -16.831 1.00 40.76 212 ALA A O 1
ATOM 1688 N N . PRO A 1 233 ? 86.598 63.662 -16.131 1.00 39.12 213 PRO A N 1
ATOM 1689 C CA . PRO A 1 233 ? 87.129 62.440 -16.733 1.00 37.40 213 PRO A CA 1
ATOM 1690 C C . PRO A 1 233 ? 87.687 62.674 -18.126 1.00 44.85 213 PRO A C 1
ATOM 1691 O O . PRO A 1 233 ? 88.771 62.151 -18.456 1.00 59.12 213 PRO A O 1
ATOM 1695 N N . GLY B 1 22 ? 97.587 48.083 -24.530 1.00 41.57 2 GLY B N 1
ATOM 1696 C CA . GLY B 1 22 ? 96.516 47.127 -24.740 1.00 41.84 2 GLY B CA 1
ATOM 1697 C C . GLY B 1 22 ? 95.148 47.746 -24.538 1.00 32.95 2 GLY B C 1
ATOM 1698 O O . GLY B 1 22 ? 95.060 48.913 -24.158 1.00 34.55 2 GLY B O 1
ATOM 1699 N N . LYS B 1 23 ? 94.069 46.995 -24.780 1.00 25.67 3 LYS B N 1
ATOM 1700 C CA . LYS B 1 23 ? 92.743 47.595 -24.627 1.00 26.30 3 LYS B CA 1
ATOM 1701 C C . LYS B 1 23 ? 92.142 47.285 -23.264 1.00 25.10 3 LYS B C 1
ATOM 1702 O O . LYS B 1 23 ? 92.466 46.275 -22.630 1.00 30.87 3 LYS B O 1
ATOM 1708 N N . ARG B 1 24 ? 91.243 48.165 -22.820 1.00 27.84 4 ARG B N 1
ATOM 1709 C CA . ARG B 1 24 ? 90.506 47.915 -21.588 1.00 19.12 4 ARG B CA 1
ATOM 1710 C C . ARG B 1 24 ? 89.136 47.337 -21.915 1.00 17.80 4 ARG B C 1
ATOM 1711 O O . ARG B 1 24 ? 88.309 48.039 -22.512 1.00 32.25 4 ARG B O 1
ATOM 1719 N N . ILE B 1 25 ? 88.896 46.082 -21.568 1.00 13.93 5 ILE B N 1
ATOM 1720 C CA . ILE B 1 25 ? 87.645 45.412 -21.933 1.00 11.98 5 ILE B CA 1
ATOM 1721 C C . ILE B 1 25 ? 86.789 45.111 -20.723 1.00 21.84 5 ILE B C 1
ATOM 1722 O O . ILE B 1 25 ? 87.227 44.543 -19.722 1.00 24.61 5 ILE B O 1
ATOM 1727 N N . GLY B 1 26 ? 85.505 45.505 -20.798 1.00 21.63 6 GLY B N 1
ATOM 1728 C CA . GLY B 1 26 ? 84.562 45.233 -19.740 1.00 19.07 6 GLY B CA 1
ATOM 1729 C C . GLY B 1 26 ? 83.595 44.111 -20.110 1.00 17.46 6 GLY B C 1
ATOM 1730 O O . GLY B 1 26 ? 83.271 43.988 -21.297 1.00 14.62 6 GLY B O 1
ATOM 1731 N N . LEU B 1 27 ? 83.171 43.367 -19.108 1.00 14.03 7 LEU B N 1
ATOM 1732 C CA . LEU B 1 27 ? 82.164 42.317 -19.169 1.00 20.03 7 LEU B CA 1
ATOM 1733 C C . LEU B 1 27 ? 81.027 42.614 -18.195 1.00 21.27 7 LEU B C 1
ATOM 1734 O O . LEU B 1 27 ? 81.278 42.766 -16.997 1.00 12.56 7 LEU B O 1
ATOM 1739 N N . PHE B 1 28 ? 79.776 42.671 -18.646 1.00 20.24 8 PHE B N 1
ATOM 1740 C CA . PHE B 1 28 ? 78.651 42.944 -17.756 1.00 23.81 8 PHE B CA 1
ATOM 1741 C C . PHE B 1 28 ? 77.538 41.915 -17.944 1.00 24.19 8 PHE B C 1
ATOM 1742 O O . PHE B 1 28 ? 76.785 41.965 -18.907 1.00 18.42 8 PHE B O 1
ATOM 1750 N N . GLY B 1 29 ? 77.443 41.022 -16.976 1.00 23.48 9 GLY B N 1
ATOM 1751 C CA . GLY B 1 29 ? 76.626 39.841 -17.121 1.00 28.34 9 GLY B CA 1
ATOM 1752 C C . GLY B 1 29 ? 75.220 39.986 -16.631 1.00 21.21 9 GLY B C 1
ATOM 1753 O O . GLY B 1 29 ? 74.861 40.849 -15.825 1.00 25.15 9 GLY B O 1
ATOM 1754 N N . GLY B 1 30 ? 74.347 39.100 -17.123 1.00 18.06 10 GLY B N 1
ATOM 1755 C CA . GLY B 1 30 ? 73.039 39.152 -16.463 1.00 16.04 10 GLY B CA 1
ATOM 1756 C C . GLY B 1 30 ? 71.999 38.556 -17.401 1.00 16.78 10 GLY B C 1
ATOM 1757 O O . GLY B 1 30 ? 72.241 38.235 -18.546 1.00 21.53 10 GLY B O 1
ATOM 1758 N N . THR B 1 31 ? 70.799 38.450 -16.847 1.00 18.86 11 THR B N 1
ATOM 1759 C CA . THR B 1 31 ? 69.767 37.778 -17.644 1.00 16.79 11 THR B CA 1
ATOM 1760 C C . THR B 1 31 ? 69.122 38.731 -18.635 1.00 10.75 11 THR B C 1
ATOM 1761 O O . THR B 1 31 ? 68.913 38.310 -19.785 1.00 15.66 11 THR B O 1
ATOM 1765 N N . PHE B 1 32 ? 68.825 39.978 -18.252 1.00 16.68 12 PHE B N 1
ATOM 1766 C CA . PHE B 1 32 ? 68.245 40.945 -19.195 1.00 10.01 12 PHE B CA 1
ATOM 1767 C C . PHE B 1 32 ? 66.903 40.481 -19.756 1.00 8.68 12 PHE B C 1
ATOM 1768 O O . PHE B 1 32 ? 66.766 40.181 -20.930 1.00 21.55 12 PHE B O 1
ATOM 1776 N N . ASP B 1 33 ? 65.909 40.459 -18.880 1.00 19.18 13 ASP B N 1
ATOM 1777 C CA . ASP B 1 33 ? 64.622 39.857 -19.223 1.00 18.96 13 ASP B CA 1
ATOM 1778 C C . ASP B 1 33 ? 63.465 40.792 -18.936 1.00 21.07 13 ASP B C 1
ATOM 1779 O O . ASP B 1 33 ? 62.640 40.421 -18.083 1.00 15.09 13 ASP B O 1
ATOM 1784 N N . PRO B 1 34 ? 63.353 41.966 -19.562 1.00 16.66 14 PRO B N 1
ATOM 1785 C CA . PRO B 1 34 ? 64.273 42.484 -20.560 1.00 12.24 14 PRO B CA 1
ATOM 1786 C C . PRO B 1 34 ? 65.388 43.393 -20.056 1.00 20.71 14 PRO B C 1
ATOM 1787 O O . PRO B 1 34 ? 65.362 43.840 -18.912 1.00 15.19 14 PRO B O 1
ATOM 1791 N N . VAL B 1 35 ? 66.358 43.668 -20.921 1.00 13.45 15 VAL B N 1
ATOM 1792 C CA . VAL B 1 35 ? 67.341 44.726 -20.696 1.00 15.43 15 VAL B CA 1
ATOM 1793 C C . VAL B 1 35 ? 66.605 46.043 -20.498 1.00 14.26 15 VAL B C 1
ATOM 1794 O O . VAL B 1 35 ? 65.586 46.356 -21.123 1.00 15.60 15 VAL B O 1
ATOM 1798 N N . HIS B 1 36 ? 67.055 46.904 -19.570 1.00 14.47 16 HIS B N 1
ATOM 1799 C CA . HIS B 1 36 ? 66.255 48.133 -19.407 1.00 14.41 16 HIS B CA 1
ATOM 1800 C C . HIS B 1 36 ? 67.184 49.290 -19.053 1.00 20.21 16 HIS B C 1
ATOM 1801 O O . HIS B 1 36 ? 68.386 49.076 -18.958 1.00 15.60 16 HIS B O 1
ATOM 1808 N N . ILE B 1 37 ? 66.673 50.500 -18.829 1.00 15.63 17 ILE B N 1
ATOM 1809 C CA . ILE B 1 37 ? 67.561 51.652 -18.644 1.00 14.18 17 ILE B CA 1
ATOM 1810 C C . ILE B 1 37 ? 68.449 51.553 -17.412 1.00 18.13 17 ILE B C 1
ATOM 1811 O O . ILE B 1 37 ? 69.510 52.187 -17.363 1.00 15.51 17 ILE B O 1
ATOM 1820 N N . GLY B 1 38 ? 67.999 50.790 -16.418 1.00 13.66 18 GLY B N 1
ATOM 1821 C CA . GLY B 1 38 ? 68.757 50.634 -15.178 1.00 15.52 18 GLY B CA 1
ATOM 1822 C C . GLY B 1 38 ? 70.025 49.864 -15.473 1.00 19.62 18 GLY B C 1
ATOM 1823 O O . GLY B 1 38 ? 71.129 50.213 -15.059 1.00 17.47 18 GLY B O 1
ATOM 1824 N N . HIS B 1 39 ? 69.859 48.781 -16.227 1.00 11.12 19 HIS B N 1
ATOM 1825 C CA . HIS B 1 39 ? 71.001 48.090 -16.783 1.00 9.26 19 HIS B CA 1
ATOM 1826 C C . HIS B 1 39 ? 71.838 48.994 -17.662 1.00 16.76 19 HIS B C 1
ATOM 1827 O O . HIS B 1 39 ? 73.063 49.045 -17.510 1.00 13.83 19 HIS B O 1
ATOM 1834 N N . MET B 1 40 ? 71.165 49.703 -18.597 1.00 8.80 20 MET B N 1
ATOM 1835 C CA . MET B 1 40 ? 71.963 50.464 -19.570 1.00 12.95 20 MET B CA 1
ATOM 1836 C C . MET B 1 40 ? 72.631 51.683 -18.961 1.00 9.29 20 MET B C 1
ATOM 1837 O O . MET B 1 40 ? 73.744 52.055 -19.355 1.00 16.72 20 MET B O 1
ATOM 1842 N N . ARG B 1 41 ? 71.969 52.351 -18.000 1.00 13.64 21 ARG B N 1
ATOM 1843 C CA . ARG B 1 41 ? 72.637 53.543 -17.437 1.00 17.05 21 ARG B CA 1
ATOM 1844 C C . ARG B 1 41 ? 73.854 53.107 -16.636 1.00 17.92 21 ARG B C 1
ATOM 1845 O O . ARG B 1 41 ? 74.908 53.753 -16.599 1.00 25.95 21 ARG B O 1
ATOM 1853 N N . SER B 1 42 ? 73.747 51.954 -15.987 1.00 13.31 22 SER B N 1
ATOM 1854 C CA . SER B 1 42 ? 74.862 51.405 -15.213 1.00 19.06 22 SER B CA 1
ATOM 1855 C C . SER B 1 42 ? 76.003 51.023 -16.123 1.00 16.91 22 SER B C 1
ATOM 1856 O O . SER B 1 42 ? 77.206 51.111 -15.787 1.00 22.36 22 SER B O 1
ATOM 1859 N N . ALA B 1 43 ? 75.703 50.597 -17.354 1.00 15.33 23 ALA B N 1
ATOM 1860 C CA . ALA B 1 43 ? 76.807 50.253 -18.252 1.00 10.81 23 ALA B CA 1
ATOM 1861 C C . ALA B 1 43 ? 77.590 51.499 -18.672 1.00 13.54 23 ALA B C 1
ATOM 1862 O O . ALA B 1 43 ? 78.808 51.529 -18.617 1.00 21.45 23 ALA B O 1
ATOM 1864 N N . VAL B 1 44 ? 76.790 52.492 -19.092 1.00 14.49 24 VAL B N 1
ATOM 1865 C CA . VAL B 1 44 ? 77.338 53.755 -19.572 1.00 18.72 24 VAL B CA 1
ATOM 1866 C C . VAL B 1 44 ? 78.313 54.276 -18.515 1.00 20.59 24 VAL B C 1
ATOM 1867 O O . VAL B 1 44 ? 79.416 54.723 -18.824 1.00 20.94 24 VAL B O 1
ATOM 1871 N N . GLU B 1 45 ? 77.818 54.149 -17.289 1.00 17.53 25 GLU B N 1
ATOM 1872 C CA . GLU B 1 45 ? 78.507 54.749 -16.155 1.00 23.05 25 GLU B CA 1
ATOM 1873 C C . GLU B 1 45 ? 79.802 54.025 -15.875 1.00 24.91 25 GLU B C 1
ATOM 1874 O O . GLU B 1 45 ? 80.850 54.598 -15.585 1.00 24.75 25 GLU B O 1
ATOM 1880 N N . MET B 1 46 ? 79.743 52.694 -15.957 1.00 27.86 26 MET B N 1
ATOM 1881 C CA . MET B 1 46 ? 80.993 51.992 -15.656 1.00 22.64 26 MET B CA 1
ATOM 1882 C C . MET B 1 46 ? 81.976 52.112 -16.801 1.00 24.75 26 MET B C 1
ATOM 1883 O O . MET B 1 46 ? 83.202 52.169 -16.629 1.00 22.82 26 MET B O 1
ATOM 1892 N N . ALA B 1 47 ? 81.494 52.137 -18.042 1.00 21.67 27 ALA B N 1
ATOM 1893 C CA . ALA B 1 47 ? 82.431 52.282 -19.151 1.00 14.61 27 ALA B CA 1
ATOM 1894 C C . ALA B 1 47 ? 83.122 53.639 -19.138 1.00 23.53 27 ALA B C 1
ATOM 1895 O O . ALA B 1 47 ? 84.211 53.835 -19.673 1.00 26.85 27 ALA B O 1
ATOM 1897 N N . GLU B 1 48 ? 82.437 54.594 -18.525 1.00 30.58 28 GLU B N 1
ATOM 1898 C CA . GLU B 1 48 ? 82.966 55.942 -18.373 1.00 35.44 28 GLU B CA 1
ATOM 1899 C C . GLU B 1 48 ? 83.967 55.970 -17.224 1.00 31.53 28 GLU B C 1
ATOM 1900 O O . GLU B 1 48 ? 85.078 56.476 -17.345 1.00 33.08 28 GLU B O 1
ATOM 1906 N N . GLN B 1 49 ? 83.537 55.410 -16.095 1.00 23.22 29 GLN B N 1
ATOM 1907 C CA . GLN B 1 49 ? 84.368 55.402 -14.901 1.00 30.40 29 GLN B CA 1
ATOM 1908 C C . GLN B 1 49 ? 85.687 54.663 -15.106 1.00 29.87 29 GLN B C 1
ATOM 1909 O O . GLN B 1 49 ? 86.715 55.045 -14.533 1.00 31.28 29 GLN B O 1
ATOM 1915 N N . PHE B 1 50 ? 85.661 53.597 -15.902 1.00 17.61 30 PHE B N 1
ATOM 1916 C CA . PHE B 1 50 ? 86.918 52.870 -16.111 1.00 21.36 30 PHE B CA 1
ATOM 1917 C C . PHE B 1 50 ? 87.555 53.159 -17.454 1.00 29.34 30 PHE B C 1
ATOM 1918 O O . PHE B 1 50 ? 88.473 52.447 -17.892 1.00 24.41 30 PHE B O 1
ATOM 1926 N N . ALA B 1 51 ? 87.112 54.213 -18.143 1.00 23.78 31 ALA B N 1
ATOM 1927 C CA . ALA B 1 51 ? 87.572 54.562 -19.480 1.00 20.42 31 ALA B CA 1
ATOM 1928 C C . ALA B 1 51 ? 87.738 53.372 -20.411 1.00 27.11 31 ALA B C 1
ATOM 1929 O O . ALA B 1 51 ? 88.731 53.194 -21.118 1.00 25.47 31 ALA B O 1
ATOM 1931 N N . LEU B 1 52 ? 86.749 52.474 -20.431 1.00 18.38 32 LEU B N 1
ATOM 1932 C CA . LEU B 1 52 ? 86.852 51.280 -21.251 1.00 23.82 32 LEU B CA 1
ATOM 1933 C C . LEU B 1 52 ? 86.878 51.525 -22.743 1.00 20.41 32 LEU B C 1
ATOM 1934 O O . LEU B 1 52 ? 86.246 52.479 -23.202 1.00 32.50 32 LEU B O 1
ATOM 1939 N N . ASP B 1 53 ? 87.566 50.668 -23.489 1.00 23.85 33 ASP B N 1
ATOM 1940 C CA . ASP B 1 53 ? 87.487 50.691 -24.939 1.00 25.63 33 ASP B CA 1
ATOM 1941 C C . ASP B 1 53 ? 86.143 50.125 -25.401 1.00 25.25 33 ASP B C 1
ATOM 1942 O O . ASP B 1 53 ? 85.519 50.632 -26.320 1.00 26.02 33 ASP B O 1
ATOM 1947 N N . GLU B 1 54 ? 85.735 49.070 -24.711 1.00 21.64 34 GLU B N 1
ATOM 1948 C CA . GLU B 1 54 ? 84.410 48.519 -24.979 1.00 21.25 34 GLU B CA 1
ATOM 1949 C C . GLU B 1 54 ? 83.904 47.848 -23.708 1.00 26.70 34 GLU B C 1
ATOM 1950 O O . GLU B 1 54 ? 84.743 47.305 -22.985 1.00 22.19 34 GLU B O 1
ATOM 1956 N N . LEU B 1 55 ? 82.601 47.913 -23.495 1.00 26.66 35 LEU B N 1
ATOM 1957 C CA . LEU B 1 55 ? 81.940 47.138 -22.449 1.00 22.97 35 LEU B CA 1
ATOM 1958 C C . LEU B 1 55 ? 81.038 46.109 -23.118 1.00 23.28 35 LEU B C 1
ATOM 1959 O O . LEU B 1 55 ? 80.218 46.497 -23.964 1.00 19.00 35 LEU B O 1
ATOM 1968 N N . ARG B 1 56 ? 81.185 44.825 -22.793 1.00 15.86 36 ARG B N 1
ATOM 1969 C CA . ARG B 1 56 ? 80.325 43.849 -23.482 1.00 19.03 36 ARG B CA 1
ATOM 1970 C C . ARG B 1 56 ? 79.195 43.426 -22.552 1.00 19.87 36 ARG B C 1
ATOM 1971 O O . ARG B 1 56 ? 79.486 42.891 -21.483 1.00 21.11 36 ARG B O 1
ATOM 1979 N N . LEU B 1 57 ? 77.938 43.649 -22.940 1.00 11.46 37 LEU B N 1
ATOM 1980 C CA . LEU B 1 57 ? 76.823 43.047 -22.241 1.00 19.05 37 LEU B CA 1
ATOM 1981 C C . LEU B 1 57 ? 76.839 41.547 -22.511 1.00 16.48 37 LEU B C 1
ATOM 1982 O O . LEU B 1 57 ? 76.959 41.146 -23.670 1.00 14.18 37 LEU B O 1
ATOM 1987 N N . LEU B 1 58 ? 76.713 40.794 -21.419 1.00 14.81 38 LEU B N 1
ATOM 1988 C CA . LEU B 1 58 ? 76.868 39.348 -21.494 1.00 18.61 38 LEU B CA 1
ATOM 1989 C C . LEU B 1 58 ? 75.595 38.612 -21.119 1.00 13.14 38 LEU B C 1
ATOM 1990 O O . LEU B 1 58 ? 75.465 38.233 -19.966 1.00 18.69 38 LEU B O 1
ATOM 1995 N N . PRO B 1 59 ? 74.659 38.412 -22.049 1.00 20.84 39 PRO B N 1
ATOM 1996 C CA . PRO B 1 59 ? 73.415 37.744 -21.662 1.00 16.15 39 PRO B CA 1
ATOM 1997 C C . PRO B 1 59 ? 73.743 36.325 -21.217 1.00 18.32 39 PRO B C 1
ATOM 1998 O O . PRO B 1 59 ? 74.488 35.606 -21.878 1.00 25.06 39 PRO B O 1
ATOM 2002 N N . ASN B 1 60 ? 73.144 35.934 -20.095 1.00 17.79 40 ASN B N 1
ATOM 2003 C CA . ASN B 1 60 ? 73.573 34.607 -19.626 1.00 18.65 40 ASN B CA 1
ATOM 2004 C C . ASN B 1 60 ? 72.597 33.539 -20.097 1.00 19.86 40 ASN B C 1
ATOM 2005 O O . ASN B 1 60 ? 71.413 33.713 -20.333 1.00 20.15 40 ASN B O 1
ATOM 2010 N N . ALA B 1 61 ? 73.150 32.338 -20.228 1.00 17.78 41 ALA B N 1
ATOM 2011 C CA . ALA B 1 61 ? 72.296 31.197 -20.537 1.00 22.48 41 ALA B CA 1
ATOM 2012 C C . ALA B 1 61 ? 71.546 30.694 -19.316 1.00 27.10 41 ALA B C 1
ATOM 2013 O O . ALA B 1 61 ? 71.967 30.854 -18.170 1.00 21.73 41 ALA B O 1
ATOM 2015 N N . ARG B 1 62 ? 70.417 30.021 -19.553 1.00 16.88 42 ARG B N 1
ATOM 2016 C CA . ARG B 1 62 ? 69.736 29.357 -18.437 1.00 16.80 42 ARG B CA 1
ATOM 2017 C C . ARG B 1 62 ? 68.865 28.252 -19.034 1.00 18.08 42 ARG B C 1
ATOM 2018 O O . ARG B 1 62 ? 68.657 28.260 -20.261 1.00 16.22 42 ARG B O 1
ATOM 2026 N N . PRO B 1 63 ? 68.402 27.329 -18.198 1.00 24.23 43 PRO B N 1
ATOM 2027 C CA . PRO B 1 63 ? 67.531 26.266 -18.703 1.00 32.78 43 PRO B CA 1
ATOM 2028 C C . PRO B 1 63 ? 66.343 26.880 -19.437 1.00 36.82 43 PRO B C 1
ATOM 2029 O O . PRO B 1 63 ? 65.768 27.889 -19.013 1.00 22.74 43 PRO B O 1
ATOM 2033 N N . PRO B 1 64 ? 66.003 26.239 -20.548 1.00 37.22 44 PRO B N 1
ATOM 2034 C CA . PRO B 1 64 ? 64.882 26.705 -21.373 1.00 37.12 44 PRO B CA 1
ATOM 2035 C C . PRO B 1 64 ? 63.621 26.981 -20.551 1.00 25.91 44 PRO B C 1
ATOM 2036 O O . PRO B 1 64 ? 62.894 27.932 -20.867 1.00 31.73 44 PRO B O 1
ATOM 2040 N N . HIS B 1 65 ? 63.374 26.193 -19.512 1.00 23.70 45 HIS B N 1
ATOM 2041 C CA . HIS B 1 65 ? 62.195 26.267 -18.668 1.00 20.80 45 HIS B CA 1
ATOM 2042 C C . HIS B 1 65 ? 62.295 27.384 -17.635 1.00 24.30 45 HIS B C 1
ATOM 2043 O O . HIS B 1 65 ? 61.347 27.646 -16.874 1.00 19.48 45 HIS B O 1
ATOM 2050 N N . ARG B 1 66 ? 63.446 28.055 -17.589 1.00 13.15 46 ARG B N 1
ATOM 2051 C CA . ARG B 1 66 ? 63.466 29.203 -16.697 1.00 21.47 46 ARG B CA 1
ATOM 2052 C C . ARG B 1 66 ? 63.481 30.510 -17.434 1.00 24.29 46 ARG B C 1
ATOM 2053 O O . ARG B 1 66 ? 63.661 31.619 -16.927 1.00 25.37 46 ARG B O 1
ATOM 2068 N N . GLU B 1 67 ? 63.242 30.356 -18.738 1.00 19.08 47 GLU B N 1
ATOM 2069 C CA . GLU B 1 67 ? 62.963 31.552 -19.541 1.00 20.62 47 GLU B CA 1
ATOM 2070 C C . GLU B 1 67 ? 61.561 32.044 -19.227 1.00 21.45 47 GLU B C 1
ATOM 2071 O O . GLU B 1 67 ? 60.642 31.329 -18.815 1.00 21.41 47 GLU B O 1
ATOM 2077 N N . THR B 1 68 ? 61.367 33.349 -19.437 1.00 21.00 48 THR B N 1
ATOM 2078 C CA . THR B 1 68 ? 59.982 33.838 -19.293 1.00 21.17 48 THR B CA 1
ATOM 2079 C C . THR B 1 68 ? 59.221 33.200 -20.436 1.00 20.87 48 THR B C 1
ATOM 2080 O O . THR B 1 68 ? 59.742 33.198 -21.556 1.00 19.24 48 THR B O 1
ATOM 2084 N N . PRO B 1 69 ? 58.072 32.610 -20.145 1.00 23.81 49 PRO B N 1
ATOM 2085 C CA . PRO B 1 69 ? 57.306 31.978 -21.221 1.00 26.85 49 PRO B CA 1
ATOM 2086 C C . PRO B 1 69 ? 57.061 33.021 -22.324 1.00 17.94 49 PRO B C 1
ATOM 2087 O O . PRO B 1 69 ? 56.737 34.174 -22.005 1.00 19.82 49 PRO B O 1
ATOM 2091 N N . GLN B 1 70 ? 57.276 32.561 -23.532 1.00 20.27 50 GLN B N 1
ATOM 2092 C CA . GLN B 1 70 ? 57.251 33.142 -24.846 1.00 24.19 50 GLN B CA 1
ATOM 2093 C C . GLN B 1 70 ? 58.169 34.358 -24.989 1.00 23.30 50 GLN B C 1
ATOM 2094 O O . GLN B 1 70 ? 57.885 35.225 -25.814 1.00 24.89 50 GLN B O 1
ATOM 2100 N N . VAL B 1 71 ? 59.256 34.400 -24.214 1.00 15.79 51 VAL B N 1
ATOM 2101 C CA . VAL B 1 71 ? 60.406 35.242 -24.522 1.00 17.17 51 VAL B CA 1
ATOM 2102 C C . VAL B 1 71 ? 61.677 34.397 -24.447 1.00 14.75 51 VAL B C 1
ATOM 2103 O O . VAL B 1 71 ? 62.073 33.958 -23.355 1.00 24.93 51 VAL B O 1
ATOM 2107 N N . SER B 1 72 ? 62.266 34.117 -25.572 1.00 13.47 52 SER B N 1
ATOM 2108 C CA . SER B 1 72 ? 63.316 33.100 -25.631 1.00 19.38 52 SER B CA 1
ATOM 2109 C C . SER B 1 72 ? 64.676 33.675 -25.243 1.00 29.19 52 SER B C 1
ATOM 2110 O O . SER B 1 72 ? 64.800 34.899 -25.196 1.00 18.31 52 SER B O 1
ATOM 2113 N N . ALA B 1 73 ? 65.645 32.796 -25.004 1.00 17.77 53 ALA B N 1
ATOM 2114 C CA . ALA B 1 73 ? 67.050 33.221 -24.978 1.00 17.05 53 ALA B CA 1
ATOM 2115 C C . ALA B 1 73 ? 67.422 34.017 -26.219 1.00 19.34 53 ALA B C 1
ATOM 2116 O O . ALA B 1 73 ? 68.124 35.027 -26.094 1.00 15.54 53 ALA B O 1
ATOM 2118 N N . ALA B 1 74 ? 67.011 33.650 -27.435 1.00 15.08 54 ALA B N 1
ATOM 2119 C CA . ALA B 1 74 ? 67.385 34.470 -28.589 1.00 14.31 54 ALA B CA 1
ATOM 2120 C C . ALA B 1 74 ? 66.689 35.822 -28.630 1.00 11.82 54 ALA B C 1
ATOM 2121 O O . ALA B 1 74 ? 67.210 36.788 -29.209 1.00 16.56 54 ALA B O 1
ATOM 2123 N N . GLN B 1 75 ? 65.499 35.946 -28.007 1.00 14.52 55 GLN B N 1
ATOM 2124 C CA . GLN B 1 75 ? 64.930 37.307 -28.039 1.00 14.65 55 GLN B CA 1
ATOM 2125 C C . GLN B 1 75 ? 65.589 38.168 -26.954 1.00 21.07 55 GLN B C 1
ATOM 2126 O O . GLN B 1 75 ? 65.720 39.378 -27.181 1.00 11.57 55 GLN B O 1
ATOM 2132 N N . ARG B 1 76 ? 65.971 37.587 -25.809 1.00 20.24 56 ARG B N 1
ATOM 2133 C CA . ARG B 1 76 ? 66.730 38.342 -24.799 1.00 15.51 56 ARG B CA 1
ATOM 2134 C C . ARG B 1 76 ? 67.937 38.950 -25.520 1.00 19.83 56 ARG B C 1
ATOM 2135 O O . ARG B 1 76 ? 68.259 40.124 -25.417 1.00 13.90 56 ARG B O 1
ATOM 2143 N N . LEU B 1 77 ? 68.617 38.107 -26.294 1.00 17.10 57 LEU B N 1
ATOM 2144 C CA . LEU B 1 77 ? 69.761 38.589 -27.053 1.00 16.29 57 LEU B CA 1
ATOM 2145 C C . LEU B 1 77 ? 69.396 39.740 -27.984 1.00 15.62 57 LEU B C 1
ATOM 2146 O O . LEU B 1 77 ? 70.103 40.736 -28.045 1.00 14.23 57 LEU B O 1
ATOM 2151 N N . ALA B 1 78 ? 68.317 39.610 -28.752 1.00 8.00 58 ALA B N 1
ATOM 2152 C CA . ALA B 1 78 ? 68.034 40.656 -29.740 1.00 14.74 58 ALA B CA 1
ATOM 2153 C C . ALA B 1 78 ? 67.830 42.007 -29.052 1.00 14.17 58 ALA B C 1
ATOM 2154 O O . ALA B 1 78 ? 68.252 43.048 -29.550 1.00 21.42 58 ALA B O 1
ATOM 2156 N N . MET B 1 79 ? 67.174 41.921 -27.900 1.00 18.21 59 MET B N 1
ATOM 2157 C CA . MET B 1 79 ? 66.836 43.136 -27.130 1.00 21.56 59 MET B CA 1
ATOM 2158 C C . MET B 1 79 ? 68.116 43.782 -26.641 1.00 14.42 59 MET B C 1
ATOM 2159 O O . MET B 1 79 ? 68.323 44.997 -26.778 1.00 12.26 59 MET B O 1
ATOM 2164 N N . VAL B 1 80 ? 69.036 42.968 -26.102 1.00 13.15 60 VAL B N 1
ATOM 2165 C CA . VAL B 1 80 ? 70.318 43.623 -25.781 1.00 21.63 60 VAL B CA 1
ATOM 2166 C C . VAL B 1 80 ? 70.982 44.169 -27.033 1.00 16.19 60 VAL B C 1
ATOM 2167 O O . VAL B 1 80 ? 71.574 45.267 -27.041 1.00 15.64 60 VAL B O 1
ATOM 2171 N N . GLU B 1 81 ? 70.924 43.477 -28.169 1.00 12.09 61 GLU B N 1
ATOM 2172 C CA . GLU B 1 81 ? 71.498 44.022 -29.395 1.00 15.67 61 GLU B CA 1
ATOM 2173 C C . GLU B 1 81 ? 70.905 45.384 -29.751 1.00 15.93 61 GLU B C 1
ATOM 2174 O O . GLU B 1 81 ? 71.658 46.289 -30.115 1.00 18.66 61 GLU B O 1
ATOM 2180 N N . ARG B 1 82 ? 69.583 45.504 -29.621 1.00 16.59 62 ARG B N 1
ATOM 2181 C CA . ARG B 1 82 ? 68.855 46.720 -29.926 1.00 9.74 62 ARG B CA 1
ATOM 2182 C C . ARG B 1 82 ? 69.321 47.839 -28.967 1.00 14.11 62 ARG B C 1
ATOM 2183 O O . ARG B 1 82 ? 69.404 49.001 -29.309 1.00 16.71 62 ARG B O 1
ATOM 2191 N N . ALA B 1 83 ? 69.650 47.416 -27.750 1.00 15.01 63 ALA B N 1
ATOM 2192 C CA . ALA B 1 83 ? 70.068 48.347 -26.710 1.00 18.25 63 ALA B CA 1
ATOM 2193 C C . ALA B 1 83 ? 71.417 48.985 -26.970 1.00 20.09 63 ALA B C 1
ATOM 2194 O O . ALA B 1 83 ? 71.657 50.122 -26.559 1.00 14.82 63 ALA B O 1
ATOM 2196 N N . VAL B 1 84 ? 72.305 48.247 -27.640 1.00 19.38 64 VAL B N 1
ATOM 2197 C CA . VAL B 1 84 ? 73.651 48.765 -27.832 1.00 15.84 64 VAL B CA 1
ATOM 2198 C C . VAL B 1 84 ? 73.881 49.198 -29.272 1.00 25.47 64 VAL B C 1
ATOM 2199 O O . VAL B 1 84 ? 74.922 49.822 -29.518 1.00 19.95 64 VAL B O 1
ATOM 2203 N N . ALA B 1 85 ? 72.928 48.868 -30.142 1.00 28.17 65 ALA B N 1
ATOM 2204 C CA . ALA B 1 85 ? 73.012 49.304 -31.542 1.00 29.01 65 ALA B CA 1
ATOM 2205 C C . ALA B 1 85 ? 73.300 50.793 -31.593 1.00 30.65 65 ALA B C 1
ATOM 2206 O O . ALA B 1 85 ? 72.518 51.584 -31.067 1.00 23.17 65 ALA B O 1
ATOM 2208 N N . GLY B 1 86 ? 74.408 51.208 -32.202 1.00 36.61 66 GLY B N 1
ATOM 2209 C CA . GLY B 1 86 ? 74.759 52.613 -32.231 1.00 25.40 66 GLY B CA 1
ATOM 2210 C C . GLY B 1 86 ? 75.093 53.266 -30.921 1.00 34.56 66 GLY B C 1
ATOM 2211 O O . GLY B 1 86 ? 75.053 54.500 -30.799 1.00 36.29 66 GLY B O 1
ATOM 2212 N N . VAL B 1 87 ? 75.445 52.531 -29.860 1.00 30.05 67 VAL B N 1
ATOM 2213 C CA . VAL B 1 87 ? 75.864 53.263 -28.650 1.00 23.25 67 VAL B CA 1
ATOM 2214 C C . VAL B 1 87 ? 77.385 53.167 -28.582 1.00 32.12 67 VAL B C 1
ATOM 2215 O O . VAL B 1 87 ? 77.873 52.118 -28.987 1.00 24.14 67 VAL B O 1
ATOM 2219 N N . GLU B 1 88 ? 78.079 54.200 -28.134 1.00 41.00 68 GLU B N 1
ATOM 2220 C CA . GLU B 1 88 ? 79.539 54.160 -28.094 1.00 42.22 68 GLU B CA 1
ATOM 2221 C C . GLU B 1 88 ? 80.037 53.362 -26.891 1.00 19.46 68 GLU B C 1
ATOM 2222 O O . GLU B 1 88 ? 79.529 53.471 -25.773 1.00 31.59 68 GLU B O 1
ATOM 2228 N N . ARG B 1 89 ? 81.042 52.533 -27.170 1.00 19.26 69 ARG B N 1
ATOM 2229 C CA . ARG B 1 89 ? 81.718 51.756 -26.147 1.00 22.49 69 ARG B CA 1
ATOM 2230 C C . ARG B 1 89 ? 80.895 50.559 -25.696 1.00 17.79 69 ARG B C 1
ATOM 2231 O O . ARG B 1 89 ? 81.321 49.894 -24.750 1.00 28.84 69 ARG B O 1
ATOM 2239 N N . LEU B 1 90 ? 79.745 50.256 -26.308 1.00 17.65 70 LEU B N 1
ATOM 2240 C CA . LEU B 1 90 ? 78.930 49.152 -25.793 1.00 17.47 70 LEU B CA 1
ATOM 2241 C C . LEU B 1 90 ? 78.703 48.101 -26.873 1.00 21.17 70 LEU B C 1
ATOM 2242 O O . LEU B 1 90 ? 78.384 48.459 -28.005 1.00 21.60 70 LEU B O 1
ATOM 2247 N N . THR B 1 91 ? 78.845 46.816 -26.524 1.00 19.95 71 THR B N 1
ATOM 2248 C CA . THR B 1 91 ? 78.607 45.765 -27.511 1.00 18.06 71 THR B CA 1
ATOM 2249 C C . THR B 1 91 ? 77.946 44.607 -26.755 1.00 15.77 71 THR B C 1
ATOM 2250 O O . THR B 1 91 ? 77.672 44.750 -25.556 1.00 14.86 71 THR B O 1
ATOM 2254 N N . VAL B 1 92 ? 77.692 43.519 -27.483 1.00 16.42 72 VAL B N 1
ATOM 2255 C CA . VAL B 1 92 ? 77.079 42.320 -26.940 1.00 15.74 72 VAL B CA 1
ATOM 2256 C C . VAL B 1 92 ? 77.976 41.112 -27.222 1.00 20.17 72 VAL B C 1
ATOM 2257 O O . VAL B 1 92 ? 78.380 40.883 -28.358 1.00 21.74 72 VAL B O 1
ATOM 2261 N N . ASP B 1 93 ? 78.295 40.322 -26.195 1.00 15.98 73 ASP B N 1
ATOM 2262 C CA . ASP B 1 93 ? 78.932 39.023 -26.453 1.00 16.87 73 ASP B CA 1
ATOM 2263 C C . ASP B 1 93 ? 77.924 37.913 -26.210 1.00 18.86 73 ASP B C 1
ATOM 2264 O O . ASP B 1 93 ? 77.473 37.732 -25.075 1.00 17.60 73 ASP B O 1
ATOM 2269 N N . PRO B 1 94 ? 77.548 37.148 -27.230 1.00 15.66 74 PRO B N 1
ATOM 2270 C CA . PRO B 1 94 ? 76.507 36.140 -27.048 1.00 21.82 74 PRO B CA 1
ATOM 2271 C C . PRO B 1 94 ? 77.046 34.781 -26.619 1.00 23.70 74 PRO B C 1
ATOM 2272 O O . PRO B 1 94 ? 76.264 33.823 -26.529 1.00 20.26 74 PRO B O 1
ATOM 2276 N N . ARG B 1 95 ? 78.344 34.723 -26.335 1.00 25.64 75 ARG B N 1
ATOM 2277 C CA . ARG B 1 95 ? 79.034 33.438 -26.197 1.00 20.94 75 ARG B CA 1
ATOM 2278 C C . ARG B 1 95 ? 78.340 32.497 -25.226 1.00 17.09 75 ARG B C 1
ATOM 2279 O O . ARG B 1 95 ? 78.334 31.306 -25.525 1.00 15.91 75 ARG B O 1
ATOM 2287 N N . GLU B 1 96 ? 77.735 32.954 -24.127 1.00 16.63 76 GLU B N 1
ATOM 2288 C CA . GLU B 1 96 ? 77.165 31.983 -23.187 1.00 26.10 76 GLU B CA 1
ATOM 2289 C C . GLU B 1 96 ? 75.844 31.412 -23.696 1.00 33.23 76 GLU B C 1
ATOM 2290 O O . GLU B 1 96 ? 75.363 30.396 -23.190 1.00 30.97 76 GLU B O 1
ATOM 2296 N N . LEU B 1 97 ? 75.246 32.051 -24.699 1.00 32.12 77 LEU B N 1
ATOM 2297 C CA . LEU B 1 97 ? 73.987 31.594 -25.281 1.00 29.78 77 LEU B CA 1
ATOM 2298 C C . LEU B 1 97 ? 74.234 30.638 -26.447 1.00 39.52 77 LEU B C 1
ATOM 2299 O O . LEU B 1 97 ? 73.300 30.013 -26.955 1.00 35.10 77 LEU B O 1
ATOM 2304 N N . GLN B 1 98 ? 75.483 30.507 -26.893 1.00 37.29 78 GLN B N 1
ATOM 2305 C CA . GLN B 1 98 ? 75.844 29.653 -28.017 1.00 28.33 78 GLN B CA 1
ATOM 2306 C C . GLN B 1 98 ? 76.578 28.416 -27.490 1.00 37.77 78 GLN B C 1
ATOM 2307 O O . GLN B 1 98 ? 77.741 28.214 -27.844 1.00 52.30 78 GLN B O 1
ATOM 2313 N N . ARG B 1 99 ? 75.851 27.681 -26.670 1.00 36.23 79 ARG B N 1
ATOM 2314 C CA . ARG B 1 99 ? 76.367 26.489 -26.015 1.00 33.36 79 ARG B CA 1
ATOM 2315 C C . ARG B 1 99 ? 75.208 25.529 -25.729 1.00 44.46 79 ARG B C 1
ATOM 2316 O O . ARG B 1 99 ? 74.090 26.051 -25.694 1.00 86.22 79 ARG B O 1
ATOM 2324 N N . ASP B 1 100 ? 75.516 24.260 -25.560 1.00 60.73 80 ASP B N 1
ATOM 2325 C CA . ASP B 1 100 ? 74.630 23.185 -25.144 1.00 70.54 80 ASP B CA 1
ATOM 2326 C C . ASP B 1 100 ? 73.524 23.740 -24.235 1.00 65.61 80 ASP B C 1
ATOM 2327 O O . ASP B 1 100 ? 72.369 23.894 -24.625 1.00 38.37 80 ASP B O 1
ATOM 2332 N N . LYS B 1 101 ? 73.979 24.059 -23.039 1.00 61.20 81 LYS B N 1
ATOM 2333 C CA . LYS B 1 101 ? 73.267 24.626 -21.910 1.00 60.18 81 LYS B CA 1
ATOM 2334 C C . LYS B 1 101 ? 74.053 25.794 -21.339 1.00 53.67 81 LYS B C 1
ATOM 2335 O O . LYS B 1 101 ? 75.131 26.134 -21.849 1.00 32.65 81 LYS B O 1
ATOM 2341 N N . PRO B 1 102 ? 73.617 26.485 -20.296 1.00 52.95 82 PRO B N 1
ATOM 2342 C CA . PRO B 1 102 ? 74.553 27.453 -19.707 1.00 58.48 82 PRO B CA 1
ATOM 2343 C C . PRO B 1 102 ? 75.832 26.777 -19.221 1.00 64.76 82 PRO B C 1
ATOM 2344 O O . PRO B 1 102 ? 75.945 25.552 -19.204 1.00 69.59 82 PRO B O 1
ATOM 2348 N N . SER B 1 103 ? 76.817 27.577 -18.822 1.00 63.99 83 SER B N 1
ATOM 2349 C CA . SER B 1 103 ? 78.004 26.996 -18.206 1.00 61.16 83 SER B CA 1
ATOM 2350 C C . SER B 1 103 ? 78.401 27.817 -16.980 1.00 50.65 83 SER B C 1
ATOM 2351 O O . SER B 1 103 ? 77.557 28.294 -16.224 1.00 42.46 83 SER B O 1
ATOM 2354 N N . TYR B 1 104 ? 79.711 27.957 -16.808 1.00 49.36 84 TYR B N 1
ATOM 2355 C CA . TYR B 1 104 ? 80.224 28.664 -15.641 1.00 41.17 84 TYR B CA 1
ATOM 2356 C C . TYR B 1 104 ? 81.024 29.883 -16.070 1.00 29.88 84 TYR B C 1
ATOM 2357 O O . TYR B 1 104 ? 81.657 29.869 -17.130 1.00 28.97 84 TYR B O 1
ATOM 2366 N N . THR B 1 105 ? 81.010 30.932 -15.246 1.00 22.01 85 THR B N 1
ATOM 2367 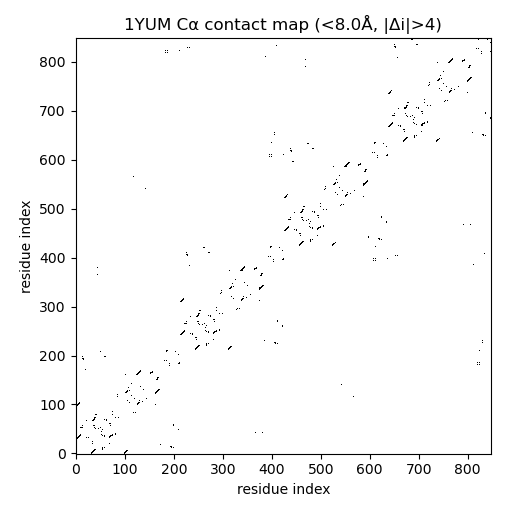C CA . THR B 1 105 ? 81.712 32.153 -15.633 1.00 25.88 85 THR B CA 1
ATOM 2368 C C . THR B 1 105 ? 83.156 31.953 -16.034 1.00 15.13 85 THR B C 1
ATOM 2369 O O . THR B 1 105 ? 83.699 32.524 -16.978 1.00 24.03 85 THR B O 1
ATOM 2373 N N . ILE B 1 106 ? 83.862 31.081 -15.310 1.00 25.83 86 ILE B N 1
ATOM 2374 C CA . ILE B 1 106 ? 85.299 30.906 -15.544 1.00 19.19 86 ILE B CA 1
ATOM 2375 C C . ILE B 1 106 ? 85.612 30.444 -16.948 1.00 17.51 86 ILE B C 1
ATOM 2376 O O . ILE B 1 106 ? 86.618 30.797 -17.589 1.00 20.40 86 ILE B O 1
ATOM 2381 N N . ASP B 1 107 ? 84.715 29.611 -17.504 1.00 28.19 87 ASP B N 1
ATOM 2382 C CA . ASP B 1 107 ? 84.872 29.188 -18.896 1.00 26.02 87 ASP B CA 1
ATOM 2383 C C . ASP B 1 107 ? 84.781 30.356 -19.862 1.00 22.01 87 ASP B C 1
ATOM 2384 O O . ASP B 1 107 ? 85.475 30.435 -20.887 1.00 18.69 87 ASP B O 1
ATOM 2389 N N . THR B 1 108 ? 83.916 31.327 -19.545 1.00 21.89 88 THR B N 1
ATOM 2390 C CA . THR B 1 108 ? 83.735 32.501 -20.387 1.00 23.11 88 THR B CA 1
ATOM 2391 C C . THR B 1 108 ? 84.966 33.397 -20.410 1.00 17.93 88 THR B C 1
ATOM 2392 O O . THR B 1 108 ? 85.418 33.885 -21.440 1.00 19.94 88 THR B O 1
ATOM 2396 N N . LEU B 1 109 ? 85.446 33.594 -19.181 1.00 21.66 89 LEU B N 1
ATOM 2397 C CA . LEU B 1 109 ? 86.718 34.214 -18.863 1.00 24.55 89 LEU B CA 1
ATOM 2398 C C . LEU B 1 109 ? 87.851 33.606 -19.669 1.00 23.89 89 LEU B C 1
ATOM 2399 O O . LEU B 1 109 ? 88.594 34.297 -20.375 1.00 28.11 89 LEU B O 1
ATOM 2404 N N . GLU B 1 110 ? 87.992 32.279 -19.605 1.00 29.14 90 GLU B N 1
ATOM 2405 C CA . GLU B 1 110 ? 89.057 31.651 -20.402 1.00 28.81 90 GLU B CA 1
ATOM 2406 C C . GLU B 1 110 ? 88.865 31.865 -21.895 1.00 25.91 90 GLU B C 1
ATOM 2407 O O . GLU B 1 110 ? 89.826 32.158 -22.610 1.00 28.10 90 GLU B O 1
ATOM 2413 N N . SER B 1 111 ? 87.628 31.717 -22.349 1.00 28.00 91 SER B N 1
ATOM 2414 C CA . SER B 1 111 ? 87.294 31.931 -23.756 1.00 28.08 91 SER B CA 1
ATOM 2415 C C . SER B 1 111 ? 87.544 33.352 -24.210 1.00 36.06 91 SER B C 1
ATOM 2416 O O . SER B 1 111 ? 88.189 33.655 -25.219 1.00 30.28 91 SER B O 1
ATOM 2419 N N . VAL B 1 112 ? 87.038 34.328 -23.452 1.00 37.80 92 VAL B N 1
ATOM 2420 C CA . VAL B 1 112 ? 87.334 35.719 -23.805 1.00 31.03 92 VAL B CA 1
ATOM 2421 C C . VAL B 1 112 ? 88.838 35.974 -23.805 1.00 24.61 92 VAL B C 1
ATOM 2422 O O . VAL B 1 112 ? 89.384 36.650 -24.675 1.00 33.60 92 VAL B O 1
ATOM 2426 N N . ARG B 1 113 ? 89.514 35.414 -22.802 1.00 35.79 93 ARG B N 1
ATOM 2427 C CA . ARG B 1 113 ? 90.943 35.639 -22.590 1.00 41.81 93 ARG B CA 1
ATOM 2428 C C . ARG B 1 113 ? 91.817 34.894 -23.591 1.00 44.86 93 ARG B C 1
ATOM 2429 O O . ARG B 1 113 ? 93.042 35.037 -23.541 1.00 64.45 93 ARG B O 1
ATOM 2437 N N . ALA B 1 114 ? 91.237 34.117 -24.503 1.00 42.33 94 ALA B N 1
ATOM 2438 C CA . ALA B 1 114 ? 92.024 33.495 -25.569 1.00 41.39 94 ALA B CA 1
ATOM 2439 C C . ALA B 1 114 ? 91.948 34.324 -26.844 1.00 35.18 94 ALA B C 1
ATOM 2440 O O . ALA B 1 114 ? 92.776 34.256 -27.755 1.00 25.60 94 ALA B O 1
ATOM 2442 N N . GLU B 1 115 ? 90.916 35.172 -26.924 1.00 28.64 95 GLU B N 1
ATOM 2443 C CA . GLU B 1 115 ? 90.839 36.064 -28.077 1.00 22.97 95 GLU B CA 1
ATOM 2444 C C . GLU B 1 115 ? 91.482 37.406 -27.759 1.00 35.53 95 GLU B C 1
ATOM 2445 O O . GLU B 1 115 ? 91.487 38.332 -28.571 1.00 39.21 95 GLU B O 1
ATOM 2451 N N . LEU B 1 116 ? 92.019 37.505 -26.540 1.00 32.95 96 LEU B N 1
ATOM 2452 C CA . LEU B 1 116 ? 92.576 38.752 -26.050 1.00 21.15 96 LEU B CA 1
ATOM 2453 C C . LEU B 1 116 ? 94.101 38.741 -26.036 1.00 25.32 96 LEU B C 1
ATOM 2454 O O . LEU B 1 116 ? 94.734 37.692 -25.932 1.00 42.62 96 LEU B O 1
ATOM 2459 N N . ALA B 1 117 ? 94.649 39.947 -26.116 1.00 26.98 97 ALA B N 1
ATOM 2460 C CA . ALA B 1 117 ? 96.081 40.174 -26.012 1.00 23.21 97 ALA B CA 1
ATOM 2461 C C . ALA B 1 117 ? 96.546 39.985 -24.572 1.00 39.41 97 ALA B C 1
ATOM 2462 O O . ALA B 1 117 ? 95.793 40.158 -23.610 1.00 37.73 97 ALA B O 1
ATOM 2464 N N . ALA B 1 118 ? 97.816 39.610 -24.420 1.00 40.09 98 ALA B N 1
ATOM 2465 C CA . ALA B 1 118 ? 98.342 39.349 -23.085 1.00 33.34 98 ALA B CA 1
ATOM 2466 C C . ALA B 1 118 ? 98.194 40.553 -22.175 1.00 24.76 98 ALA B C 1
ATOM 2467 O O . ALA B 1 118 ? 98.057 40.401 -20.958 1.00 37.22 98 ALA B O 1
ATOM 2469 N N . ASP B 1 119 ? 98.237 41.776 -22.720 1.00 26.97 99 ASP B N 1
ATOM 2470 C CA . ASP B 1 119 ? 98.213 42.879 -21.760 1.00 24.56 99 ASP B CA 1
ATOM 2471 C C . ASP B 1 119 ? 96.867 43.616 -21.788 1.00 20.88 99 ASP B C 1
ATOM 2472 O O . ASP B 1 119 ? 96.815 44.695 -21.191 1.00 21.80 99 ASP B O 1
ATOM 2481 N N . ASP B 1 120 ? 95.890 43.020 -22.446 1.00 19.54 100 ASP B N 1
ATOM 2482 C CA . ASP B 1 120 ? 94.540 43.606 -22.448 1.00 30.08 100 ASP B CA 1
ATOM 2483 C C . ASP B 1 120 ? 94.039 43.572 -21.006 1.00 18.77 100 ASP B C 1
ATOM 2484 O O . ASP B 1 120 ? 94.346 42.583 -20.325 1.00 23.44 100 ASP B O 1
ATOM 2489 N N . GLN B 1 121 ? 93.340 44.603 -20.535 1.00 21.59 101 GLN B N 1
ATOM 2490 C CA . GLN B 1 121 ? 92.834 44.544 -19.163 1.00 22.12 101 GLN B CA 1
ATOM 2491 C C . GLN B 1 121 ? 91.354 44.190 -19.171 1.00 28.69 101 GLN B C 1
ATOM 2492 O O . GLN B 1 121 ? 90.582 44.763 -19.941 1.00 32.48 101 GLN B O 1
ATOM 2498 N N . LEU B 1 122 ? 90.957 43.241 -18.324 1.00 19.16 102 LEU B N 1
ATOM 2499 C CA . LEU B 1 122 ? 89.536 42.832 -18.477 1.00 13.92 102 LEU B CA 1
ATOM 2500 C C . LEU B 1 122 ? 88.827 43.126 -17.177 1.00 21.05 102 LEU B C 1
ATOM 2501 O O . LEU B 1 122 ? 89.376 42.826 -16.109 1.00 23.31 102 LEU B O 1
ATOM 2506 N N . PHE B 1 123 ? 87.632 43.709 -17.247 1.00 13.48 103 PHE B N 1
ATOM 2507 C CA . PHE B 1 123 ? 86.893 44.077 -16.063 1.00 17.89 103 PHE B CA 1
ATOM 2508 C C . PHE B 1 123 ? 85.485 43.488 -16.040 1.00 22.10 103 PHE B C 1
ATOM 2509 O O . PHE B 1 123 ? 84.631 43.832 -16.850 1.00 24.89 103 PHE B O 1
ATOM 2517 N N . MET B 1 124 ? 85.249 42.594 -15.099 1.00 16.89 104 MET B N 1
ATOM 2518 C CA . MET B 1 124 ? 83.950 41.942 -14.933 1.00 12.64 104 MET B CA 1
ATOM 2519 C C . MET B 1 124 ? 83.211 42.644 -13.800 1.00 20.30 104 MET B C 1
ATOM 2520 O O . MET B 1 124 ? 83.639 42.680 -12.651 1.00 17.38 104 MET B O 1
ATOM 2525 N N . LEU B 1 125 ? 82.086 43.255 -14.163 1.00 16.35 105 LEU B N 1
ATOM 2526 C CA . LEU B 1 125 ? 81.239 43.984 -13.235 1.00 11.02 105 LEU B CA 1
ATOM 2527 C C . LEU B 1 125 ? 80.226 43.044 -12.634 1.00 18.22 105 LEU B C 1
ATOM 2528 O O . LEU B 1 125 ? 79.571 42.248 -13.347 1.00 22.74 105 LEU B O 1
ATOM 2533 N N . ILE B 1 126 ? 80.072 43.081 -11.318 1.00 19.32 106 ILE B N 1
ATOM 2534 C CA . ILE B 1 126 ? 79.044 42.226 -10.735 1.00 24.31 106 ILE B CA 1
ATOM 2535 C C . ILE B 1 126 ? 78.429 42.930 -9.535 1.00 25.18 106 ILE B C 1
ATOM 2536 O O . ILE B 1 126 ? 79.099 43.785 -8.954 1.00 19.57 106 ILE B O 1
ATOM 2541 N N . GLY B 1 127 ? 77.204 42.549 -9.184 1.00 21.43 107 GLY B N 1
ATOM 2542 C CA . GLY B 1 127 ? 76.521 43.162 -8.067 1.00 17.95 107 GLY B CA 1
ATOM 2543 C C . GLY B 1 127 ? 77.109 42.656 -6.757 1.00 23.41 107 GLY B C 1
ATOM 2544 O O . GLY B 1 127 ? 77.771 41.615 -6.753 1.00 20.42 107 GLY B O 1
ATOM 2545 N N . TRP B 1 128 ? 76.826 43.414 -5.708 1.00 29.57 108 TRP B N 1
ATOM 2546 C CA . TRP B 1 128 ? 77.267 43.119 -4.365 1.00 27.35 108 TRP B CA 1
ATOM 2547 C C . TRP B 1 128 ? 76.698 41.788 -3.893 1.00 21.01 108 TRP B C 1
ATOM 2548 O O . TRP B 1 128 ? 77.394 40.861 -3.481 1.00 26.90 108 TRP B O 1
ATOM 2559 N N . ASP B 1 129 ? 75.370 41.666 -3.969 1.00 29.96 109 ASP B N 1
ATOM 2560 C CA . ASP B 1 129 ? 74.794 40.399 -3.483 1.00 33.79 109 ASP B CA 1
ATOM 2561 C C . ASP B 1 129 ? 75.282 39.243 -4.342 1.00 32.93 109 ASP B C 1
ATOM 2562 O O . ASP B 1 129 ? 75.631 38.155 -3.860 1.00 26.88 109 ASP B O 1
ATOM 2567 N N . ALA B 1 130 ? 75.361 39.453 -5.660 1.00 30.06 110 ALA B N 1
ATOM 2568 C CA . ALA B 1 130 ? 75.980 38.410 -6.479 1.00 34.69 110 ALA B CA 1
ATOM 2569 C C . ALA B 1 130 ? 77.416 38.191 -6.013 1.00 37.52 110 ALA B C 1
ATOM 2570 O O . ALA B 1 130 ? 77.916 37.067 -6.088 1.00 23.82 110 ALA B O 1
ATOM 2572 N N . PHE B 1 131 ? 78.041 39.271 -5.532 1.00 23.25 111 PHE B N 1
ATOM 2573 C CA . PHE B 1 131 ? 79.428 39.118 -5.097 1.00 22.52 111 PHE B CA 1
ATOM 2574 C C . PHE B 1 131 ? 79.540 38.216 -3.875 1.00 18.06 111 PHE B C 1
ATOM 2575 O O . PHE B 1 131 ? 80.375 37.328 -3.781 1.00 28.70 111 PHE B O 1
ATOM 2583 N N . CYS B 1 132 ? 78.672 38.462 -2.898 1.00 26.62 112 CYS B N 1
ATOM 2584 C CA . CYS B 1 132 ? 78.772 37.656 -1.687 1.00 27.15 112 CYS B CA 1
ATOM 2585 C C . CYS B 1 132 ? 78.549 36.172 -1.929 1.00 29.82 112 CYS B C 1
ATOM 2586 O O . CYS B 1 132 ? 78.926 35.377 -1.062 1.00 22.65 112 CYS B O 1
ATOM 2589 N N . GLY B 1 133 ? 77.984 35.786 -3.066 1.00 30.15 113 GLY B N 1
ATOM 2590 C CA . GLY B 1 133 ? 77.754 34.371 -3.307 1.00 30.20 113 GLY B CA 1
ATOM 2591 C C . GLY B 1 133 ? 78.824 33.684 -4.132 1.00 31.28 113 GLY B C 1
ATOM 2592 O O . GLY B 1 133 ? 78.719 32.490 -4.399 1.00 38.11 113 GLY B O 1
ATOM 2593 N N . LEU B 1 134 ? 79.856 34.419 -4.524 1.00 46.61 114 LEU B N 1
ATOM 2594 C CA . LEU B 1 134 ? 81.007 34.024 -5.312 1.00 35.57 114 LEU B CA 1
ATOM 2595 C C . LEU B 1 134 ? 81.728 32.791 -4.794 1.00 39.52 114 LEU B C 1
ATOM 2596 O O . LEU B 1 134 ? 82.228 31.993 -5.611 1.00 22.84 114 LEU B O 1
ATOM 2601 N N . PRO B 1 135 ? 81.861 32.554 -3.492 1.00 38.09 115 PRO B N 1
ATOM 2602 C CA . PRO B 1 135 ? 82.521 31.279 -3.125 1.00 47.52 115 PRO B CA 1
ATOM 2603 C C . PRO B 1 135 ? 81.702 30.086 -3.612 1.00 53.34 115 PRO B C 1
ATOM 2604 O O . PRO B 1 135 ? 82.261 28.998 -3.767 1.00 61.75 115 PRO B O 1
ATOM 2608 N N . THR B 1 136 ? 80.413 30.267 -3.880 1.00 49.71 116 THR B N 1
ATOM 2609 C CA . THR B 1 136 ? 79.582 29.247 -4.495 1.00 40.02 116 THR B CA 1
ATOM 2610 C C . THR B 1 136 ? 79.642 29.265 -6.017 1.00 39.04 116 THR B C 1
ATOM 2611 O O . THR B 1 136 ? 78.739 28.691 -6.637 1.00 54.90 116 THR B O 1
ATOM 2615 N N . TRP B 1 137 ? 80.650 29.864 -6.633 1.00 31.01 117 TRP B N 1
ATOM 2616 C CA . TRP B 1 137 ? 80.866 29.763 -8.070 1.00 30.95 117 TRP B CA 1
ATOM 2617 C C . TRP B 1 137 ? 81.987 28.764 -8.380 1.00 34.69 117 TRP B C 1
ATOM 2618 O O . TRP B 1 137 ? 82.855 28.492 -7.550 1.00 29.22 117 TRP B O 1
ATOM 2629 N N . HIS B 1 138 ? 81.985 28.217 -9.586 1.00 28.90 118 HIS B N 1
ATOM 2630 C CA . HIS B 1 138 ? 82.954 27.227 -10.020 1.00 25.22 118 HIS B CA 1
ATOM 2631 C C . HIS B 1 138 ? 84.362 27.768 -10.232 1.00 36.96 118 HIS B C 1
ATOM 2632 O O . HIS B 1 138 ? 84.542 28.761 -10.941 1.00 26.49 118 HIS B O 1
ATOM 2639 N N . ARG B 1 139 ? 85.349 27.088 -9.648 1.00 34.44 119 ARG B N 1
ATOM 2640 C CA . ARG B 1 139 ? 86.740 27.507 -9.784 1.00 28.73 119 ARG B CA 1
ATOM 2641 C C . ARG B 1 139 ? 86.883 28.996 -9.430 1.00 23.30 119 ARG B C 1
ATOM 2642 O O . ARG B 1 139 ? 87.711 29.637 -10.077 1.00 38.26 119 ARG B O 1
ATOM 2650 N N . TRP B 1 140 ? 86.109 29.447 -8.467 1.00 30.08 120 TRP B N 1
ATOM 2651 C CA . TRP B 1 140 ? 85.990 30.845 -8.068 1.00 31.93 120 TRP B CA 1
ATOM 2652 C C . TRP B 1 140 ? 87.341 31.459 -7.700 1.00 41.60 120 TRP B C 1
ATOM 2653 O O . TRP B 1 140 ? 87.475 32.685 -7.770 1.00 22.52 120 TRP B O 1
ATOM 2664 N N . GLU B 1 141 ? 88.293 30.611 -7.315 1.00 36.63 121 GLU B N 1
ATOM 2665 C CA . GLU B 1 141 ? 89.610 31.151 -6.981 1.00 27.90 121 GLU B CA 1
ATOM 2666 C C . GLU B 1 141 ? 90.405 31.438 -8.246 1.00 34.47 121 GLU B C 1
ATOM 2667 O O . GLU B 1 141 ? 91.387 32.171 -8.187 1.00 27.65 121 GLU B O 1
ATOM 2673 N N . ALA B 1 142 ? 90.008 30.904 -9.403 1.00 28.86 122 ALA B N 1
ATOM 2674 C CA . ALA B 1 142 ? 90.708 31.164 -10.642 1.00 19.31 122 ALA B CA 1
ATOM 2675 C C . ALA B 1 142 ? 90.085 32.335 -11.425 1.00 12.22 122 ALA B C 1
ATOM 2676 O O . ALA B 1 142 ? 90.656 32.693 -12.458 1.00 20.68 122 ALA B O 1
ATOM 2678 N N . LEU B 1 143 ? 88.956 32.849 -10.935 1.00 25.50 123 LEU B N 1
ATOM 2679 C CA . LEU B 1 143 ? 88.300 33.933 -11.688 1.00 22.96 123 LEU B CA 1
ATOM 2680 C C . LEU B 1 143 ? 89.280 35.068 -11.927 1.00 15.29 123 LEU B C 1
ATOM 2681 O O . LEU B 1 143 ? 89.457 35.618 -13.001 1.00 21.06 123 LEU B O 1
ATOM 2686 N N . LEU B 1 144 ? 89.930 35.415 -10.814 1.00 20.35 124 LEU B N 1
ATOM 2687 C CA . LEU B 1 144 ? 90.818 36.575 -10.761 1.00 22.13 124 LEU B CA 1
ATOM 2688 C C . LEU B 1 144 ? 92.128 36.325 -11.457 1.00 19.81 124 LEU B C 1
ATOM 2689 O O . LEU B 1 144 ? 92.974 37.186 -11.690 1.00 21.67 124 LEU B O 1
ATOM 2694 N N . ASP B 1 145 ? 92.358 35.074 -11.889 1.00 28.12 125 ASP B N 1
ATOM 2695 C CA . ASP B 1 145 ? 93.486 34.858 -12.785 1.00 24.60 125 ASP B CA 1
ATOM 2696 C C . ASP B 1 145 ? 93.333 35.563 -14.128 1.00 22.40 125 ASP B C 1
ATOM 2697 O O . ASP B 1 145 ? 94.308 35.697 -14.859 1.00 20.94 125 ASP B O 1
ATOM 2702 N N . HIS B 1 146 ? 92.116 35.973 -14.480 1.00 17.66 126 HIS B N 1
ATOM 2703 C CA . HIS B 1 146 ? 91.833 36.373 -15.851 1.00 15.85 126 HIS B CA 1
ATOM 2704 C C . HIS B 1 146 ? 91.243 37.771 -16.017 1.00 16.69 126 HIS B C 1
ATOM 2705 O O . HIS B 1 146 ? 91.150 38.303 -17.136 1.00 17.86 126 HIS B O 1
ATOM 2712 N N . CYS B 1 147 ? 90.858 38.365 -14.900 1.00 21.22 127 CYS B N 1
ATOM 2713 C CA . CYS B 1 147 ? 90.210 39.669 -14.934 1.00 24.99 127 CYS B CA 1
ATOM 2714 C C . CYS B 1 147 ? 90.371 40.395 -13.617 1.00 19.51 127 CYS B C 1
ATOM 2715 O O . CYS B 1 147 ? 90.745 39.790 -12.612 1.00 16.62 127 CYS B O 1
ATOM 2718 N N . HIS B 1 148 ? 90.074 41.685 -13.618 1.00 10.90 128 HIS B N 1
ATOM 2719 C CA . HIS B 1 148 ? 89.799 42.318 -12.342 1.00 11.83 128 HIS B CA 1
ATOM 2720 C C . HIS B 1 148 ? 88.286 42.281 -12.114 1.00 15.48 128 HIS B C 1
ATOM 2721 O O . HIS B 1 148 ? 87.520 42.389 -13.076 1.00 19.31 128 HIS B O 1
ATOM 2728 N N . ILE B 1 149 ? 87.916 42.180 -10.838 1.00 17.57 129 ILE B N 1
ATOM 2729 C CA . ILE B 1 149 ? 86.481 42.181 -10.590 1.00 14.19 129 ILE B CA 1
ATOM 2730 C C . ILE B 1 149 ? 86.014 43.535 -10.070 1.00 13.69 129 ILE B C 1
ATOM 2731 O O . ILE B 1 149 ? 86.528 44.061 -9.088 1.00 20.26 129 ILE B O 1
ATOM 2736 N N . VAL B 1 150 ? 85.007 44.121 -10.718 1.00 14.89 130 VAL B N 1
ATOM 2737 C CA . VAL B 1 150 ? 84.438 45.345 -10.186 1.00 18.21 130 VAL B CA 1
ATOM 2738 C C . VAL B 1 150 ? 83.077 45.099 -9.540 1.00 19.58 130 VAL B C 1
ATOM 2739 O O . VAL B 1 150 ? 82.161 44.538 -10.153 1.00 18.61 130 VAL B O 1
ATOM 2743 N N . VAL B 1 151 ? 82.990 45.510 -8.279 1.00 14.56 131 VAL B N 1
ATOM 2744 C CA . VAL B 1 151 ? 81.745 45.244 -7.546 1.00 20.38 131 VAL B CA 1
ATOM 2745 C C . VAL B 1 151 ? 80.888 46.489 -7.363 1.00 23.52 131 VAL B C 1
ATOM 2746 O O . VAL B 1 151 ? 81.297 47.537 -6.885 1.00 19.02 131 VAL B O 1
ATOM 2750 N N . LEU B 1 152 ? 79.638 46.334 -7.778 1.00 19.58 132 LEU B N 1
ATOM 2751 C CA . LEU B 1 152 ? 78.636 47.378 -7.825 1.00 23.27 132 LEU B CA 1
ATOM 2752 C C . LEU B 1 152 ? 77.988 47.529 -6.460 1.00 23.64 132 LEU B C 1
ATOM 2753 O O . LEU B 1 152 ? 77.219 46.689 -5.996 1.00 34.34 132 LEU B O 1
ATOM 2758 N N . GLN B 1 153 ? 78.334 48.646 -5.816 1.00 19.15 133 GLN B N 1
ATOM 2759 C CA . GLN B 1 153 ? 77.654 48.930 -4.556 1.00 16.67 133 GLN B CA 1
ATOM 2760 C C . GLN B 1 153 ? 76.577 49.980 -4.844 1.00 23.14 133 GLN B C 1
ATOM 2761 O O . GLN B 1 153 ? 76.737 50.854 -5.700 1.00 31.59 133 GLN B O 1
ATOM 2767 N N . ARG B 1 154 ? 75.496 49.860 -4.087 1.00 28.47 134 ARG B N 1
ATOM 2768 C CA . ARG B 1 154 ? 74.327 50.721 -4.292 1.00 29.13 134 ARG B CA 1
ATOM 2769 C C . ARG B 1 154 ? 73.566 50.774 -2.983 1.00 35.44 134 ARG B C 1
ATOM 2770 O O . ARG B 1 154 ? 73.851 49.984 -2.076 1.00 37.73 134 ARG B O 1
ATOM 2778 N N . PRO B 1 155 ? 72.624 51.691 -2.856 1.00 45.78 135 PRO B N 1
ATOM 2779 C CA . PRO B 1 155 ? 71.803 51.676 -1.636 1.00 44.76 135 PRO B CA 1
ATOM 2780 C C . PRO B 1 155 ? 70.928 50.420 -1.658 1.00 41.74 135 PRO B C 1
ATOM 2781 O O . PRO B 1 155 ? 70.431 50.056 -2.723 1.00 31.41 135 PRO B O 1
ATOM 2785 N N . ASP B 1 156 ? 70.767 49.800 -0.506 1.00 37.59 136 ASP B N 1
ATOM 2786 C CA . ASP B 1 156 ? 69.955 48.616 -0.284 1.00 45.60 136 ASP B CA 1
ATOM 2787 C C . ASP B 1 156 ? 70.568 47.378 -0.943 1.00 54.51 136 ASP B C 1
ATOM 2788 O O . ASP B 1 156 ? 69.878 46.613 -1.616 1.00 54.08 136 ASP B O 1
ATOM 2793 N N . ALA B 1 157 ? 71.860 47.221 -0.704 1.00 53.74 137 ALA B N 1
ATOM 2794 C CA . ALA B 1 157 ? 72.726 46.092 -0.988 1.00 55.26 137 ALA B CA 1
ATOM 2795 C C . ALA B 1 157 ? 73.968 46.167 -0.082 1.00 55.08 137 ALA B C 1
ATOM 2796 O O . ALA B 1 157 ? 75.010 46.645 -0.527 1.00 64.41 137 ALA B O 1
ATOM 2798 N N . ASP B 1 158 ? 73.798 45.710 1.135 1.00 63.16 138 ASP B N 1
ATOM 2799 C CA . ASP B 1 158 ? 74.616 45.725 2.324 1.00 65.51 138 ASP B CA 1
ATOM 2800 C C . ASP B 1 158 ? 76.018 46.314 2.119 1.00 64.20 138 ASP B C 1
ATOM 2801 O O . ASP B 1 158 ? 76.187 47.414 1.592 1.00 44.86 138 ASP B O 1
ATOM 2806 N N . SER B 1 159 ? 77.006 45.563 2.569 1.00 67.49 139 SER B N 1
ATOM 2807 C CA . SER B 1 159 ? 78.433 45.777 2.492 1.00 63.42 139 SER B CA 1
ATOM 2808 C C . SER B 1 159 ? 79.122 45.115 3.691 1.00 66.54 139 SER B C 1
ATOM 2809 O O . SER B 1 159 ? 79.970 45.729 4.338 1.00 85.81 139 SER B O 1
ATOM 2812 N N . GLU B 1 160 ? 78.729 43.878 3.954 1.00 66.68 140 GLU B N 1
ATOM 2813 C CA . GLU B 1 160 ? 79.275 43.033 5.007 1.00 63.02 140 GLU B CA 1
ATOM 2814 C C . GLU B 1 160 ? 79.465 41.625 4.453 1.00 53.60 140 GLU B C 1
ATOM 2815 O O . GLU B 1 160 ? 78.572 40.782 4.549 1.00 45.64 140 GLU B O 1
ATOM 2821 N N . PRO B 1 161 ? 80.618 41.356 3.851 1.00 44.48 141 PRO B N 1
ATOM 2822 C CA . PRO B 1 161 ? 80.771 40.086 3.132 1.00 37.88 141 PRO B CA 1
ATOM 2823 C C . PRO B 1 161 ? 80.955 38.914 4.091 1.00 35.66 141 PRO B C 1
ATOM 2824 O O . PRO B 1 161 ? 81.394 39.026 5.231 1.00 33.25 141 PRO B O 1
ATOM 2828 N N . PRO B 1 162 ? 80.582 37.745 3.597 1.00 32.50 142 PRO B N 1
ATOM 2829 C CA . PRO B 1 162 ? 80.897 36.497 4.285 1.00 36.06 142 PRO B CA 1
ATOM 2830 C C . PRO B 1 162 ? 82.372 36.394 4.670 1.00 30.93 142 PRO B C 1
ATOM 2831 O O . PRO B 1 162 ? 83.283 36.810 3.955 1.00 26.22 142 PRO B O 1
ATOM 2835 N N . GLU B 1 163 ? 82.604 35.782 5.819 1.00 25.63 143 GLU B N 1
ATOM 2836 C CA . GLU B 1 163 ? 83.895 35.357 6.343 1.00 20.59 143 GLU B CA 1
ATOM 2837 C C . GLU B 1 163 ? 84.693 34.592 5.305 1.00 19.54 143 GLU B C 1
ATOM 2838 O O . GLU B 1 163 ? 85.920 34.575 5.249 1.00 32.65 143 GLU B O 1
ATOM 2844 N N . SER B 1 164 ? 83.960 33.875 4.440 1.00 27.96 144 SER B N 1
ATOM 2845 C CA . SER B 1 164 ? 84.599 32.997 3.481 1.00 20.86 144 SER B CA 1
ATOM 2846 C C . SER B 1 164 ? 85.322 33.802 2.407 1.00 22.99 144 SER B C 1
ATOM 2847 O O . SER B 1 164 ? 86.085 33.153 1.694 1.00 26.44 144 SER B O 1
ATOM 2850 N N . LEU B 1 165 ? 85.072 35.102 2.342 1.00 28.60 145 LEU B N 1
ATOM 2851 C CA . LEU B 1 165 ? 85.730 36.020 1.417 1.00 36.98 145 LEU B CA 1
ATOM 2852 C C . LEU B 1 165 ? 86.762 36.924 2.093 1.00 40.38 145 LEU B C 1
ATOM 2853 O O . LEU B 1 165 ? 87.425 37.769 1.473 1.00 28.78 145 LEU B O 1
ATOM 2858 N N . ARG B 1 166 ? 86.931 36.800 3.410 1.00 35.50 146 ARG B N 1
ATOM 2859 C CA . ARG B 1 166 ? 87.850 37.724 4.080 1.00 31.28 146 ARG B CA 1
ATOM 2860 C C . ARG B 1 166 ? 89.267 37.575 3.564 1.00 21.30 146 ARG B C 1
ATOM 2861 O O . ARG B 1 166 ? 89.969 38.565 3.337 1.00 34.71 146 ARG B O 1
ATOM 2869 N N . ASP B 1 167 ? 89.741 36.336 3.373 1.00 20.97 147 ASP B N 1
ATOM 2870 C CA . ASP B 1 167 ? 91.090 36.260 2.815 1.00 29.63 147 ASP B CA 1
ATOM 2871 C C . ASP B 1 167 ? 91.174 36.785 1.383 1.00 29.64 147 ASP B C 1
ATOM 2872 O O . ASP B 1 167 ? 92.220 37.344 1.011 1.00 31.74 147 ASP B O 1
ATOM 2877 N N . LEU B 1 168 ? 90.136 36.619 0.563 1.00 29.28 148 LEU B N 1
ATOM 2878 C CA . LEU B 1 168 ? 90.210 37.120 -0.808 1.00 19.00 148 LEU B CA 1
ATOM 2879 C C . LEU B 1 168 ? 90.375 38.637 -0.868 1.00 29.34 148 LEU B C 1
ATOM 2880 O O . LEU B 1 168 ? 91.261 39.156 -1.561 1.00 30.08 148 LEU B O 1
ATOM 2885 N N . LEU B 1 169 ? 89.515 39.345 -0.148 1.00 24.57 149 LEU B N 1
ATOM 2886 C CA . LEU B 1 169 ? 89.602 40.803 -0.179 1.00 29.80 149 LEU B CA 1
ATOM 2887 C C . LEU B 1 169 ? 90.978 41.193 0.339 1.00 27.18 149 LEU B C 1
ATOM 2888 O O . LEU B 1 169 ? 91.651 42.107 -0.123 1.00 23.77 149 LEU B O 1
ATOM 2893 N N . ALA B 1 170 ? 91.399 40.435 1.359 1.00 24.52 150 ALA B N 1
ATOM 2894 C CA . ALA B 1 170 ? 92.722 40.682 1.918 1.00 24.16 150 ALA B CA 1
ATOM 2895 C C . ALA B 1 170 ? 93.782 40.557 0.845 1.00 22.28 150 ALA B C 1
ATOM 2896 O O . ALA B 1 170 ? 94.654 41.398 0.656 1.00 25.35 150 ALA B O 1
ATOM 2898 N N . ALA B 1 171 ? 93.729 39.459 0.086 1.00 21.96 151 ALA B N 1
ATOM 2899 C CA . ALA B 1 171 ? 94.802 39.333 -0.889 1.00 19.08 151 ALA B CA 1
ATOM 2900 C C . ALA B 1 171 ? 94.626 40.312 -2.042 1.00 23.57 151 ALA B C 1
ATOM 2901 O O . ALA B 1 171 ? 95.660 40.714 -2.576 1.00 18.99 151 ALA B O 1
ATOM 2903 N N . ARG B 1 172 ? 93.385 40.651 -2.405 1.00 19.36 152 ARG B N 1
ATOM 2904 C CA . ARG B 1 172 ? 93.166 41.315 -3.684 1.00 19.19 152 ARG B CA 1
ATOM 2905 C C . ARG B 1 172 ? 92.447 42.645 -3.719 1.00 18.35 152 ARG B C 1
ATOM 2906 O O . ARG B 1 172 ? 92.452 43.265 -4.811 1.00 19.26 152 ARG B O 1
ATOM 2914 N N . SER B 1 173 ? 91.823 43.131 -2.646 1.00 15.04 153 SER B N 1
ATOM 2915 C CA . SER B 1 173 ? 91.043 44.356 -2.854 1.00 11.88 153 SER B CA 1
ATOM 2916 C C . SER B 1 173 ? 91.966 45.545 -3.051 1.00 16.87 153 SER B C 1
ATOM 2917 O O . SER B 1 173 ? 93.053 45.576 -2.449 1.00 27.31 153 SER B O 1
ATOM 2920 N N . VAL B 1 174 ? 91.564 46.498 -3.883 1.00 12.86 154 VAL B N 1
ATOM 2921 C CA . VAL B 1 174 ? 92.252 47.779 -4.003 1.00 19.75 154 VAL B CA 1
ATOM 2922 C C . VAL B 1 174 ? 91.236 48.913 -3.829 1.00 27.93 154 VAL B C 1
ATOM 2923 O O . VAL B 1 174 ? 90.179 48.925 -4.452 1.00 44.56 154 VAL B O 1
ATOM 2927 N N . ALA B 1 175 ? 91.585 49.861 -2.966 1.00 32.61 155 ALA B N 1
ATOM 2928 C CA . ALA B 1 175 ? 90.601 50.857 -2.546 1.00 35.85 155 ALA B CA 1
ATOM 2929 C C . ALA B 1 175 ? 90.159 51.703 -3.731 1.00 27.61 155 ALA B C 1
ATOM 2930 O O . ALA B 1 175 ? 88.976 51.917 -3.998 1.00 22.18 155 ALA B O 1
ATOM 2932 N N . ASP B 1 176 ? 91.194 52.166 -4.419 1.00 32.77 156 ASP B N 1
ATOM 2933 C CA . ASP B 1 176 ? 91.134 53.100 -5.519 1.00 36.01 156 ASP B CA 1
ATOM 2934 C C . ASP B 1 176 ? 90.910 52.406 -6.850 1.00 33.00 156 ASP B C 1
ATOM 2935 O O . ASP B 1 176 ? 91.838 51.878 -7.474 1.00 30.06 156 ASP B O 1
ATOM 2940 N N . PRO B 1 177 ? 89.670 52.390 -7.335 1.00 23.63 157 PRO B N 1
ATOM 2941 C CA . PRO B 1 177 ? 89.373 51.734 -8.615 1.00 19.70 157 PRO B CA 1
ATOM 2942 C C . PRO B 1 177 ? 90.272 52.147 -9.771 1.00 26.41 157 PRO B C 1
ATOM 2943 O O . PRO B 1 177 ? 90.394 51.441 -10.772 1.00 32.72 157 PRO B O 1
ATOM 2947 N N . GLN B 1 178 ? 90.964 53.284 -9.710 1.00 22.64 158 GLN B N 1
ATOM 2948 C CA . GLN B 1 178 ? 91.913 53.620 -10.779 1.00 23.81 158 GLN B CA 1
ATOM 2949 C C . GLN B 1 178 ? 93.289 52.988 -10.561 1.00 29.54 158 GLN B C 1
ATOM 2950 O O . GLN B 1 178 ? 94.214 53.190 -11.356 1.00 35.33 158 GLN B O 1
ATOM 2956 N N . ALA B 1 179 ? 93.409 52.213 -9.498 1.00 23.46 159 ALA B N 1
ATOM 2957 C CA . ALA B 1 179 ? 94.603 51.534 -9.046 1.00 33.41 159 ALA B CA 1
ATOM 2958 C C . ALA B 1 179 ? 94.667 50.086 -9.525 1.00 36.50 159 ALA B C 1
ATOM 2959 O O . ALA B 1 179 ? 95.724 49.450 -9.436 1.00 38.35 159 ALA B O 1
ATOM 2961 N N . LEU B 1 180 ? 93.559 49.547 -10.021 1.00 17.48 160 LEU B N 1
ATOM 2962 C CA . LEU B 1 180 ? 93.612 48.248 -10.682 1.00 27.42 160 LEU B CA 1
ATOM 2963 C C . LEU B 1 180 ? 94.725 48.203 -11.718 1.00 38.53 160 LEU B C 1
ATOM 2964 O O . LEU B 1 180 ? 94.723 49.057 -12.613 1.00 68.18 160 LEU B O 1
ATOM 2969 N N . LYS B 1 181 ? 95.665 47.273 -11.595 1.00 23.62 161 LYS B N 1
ATOM 2970 C CA . LYS B 1 181 ? 96.869 47.286 -12.436 1.00 20.70 161 LYS B CA 1
ATOM 2971 C C . LYS B 1 181 ? 97.031 46.043 -13.279 1.00 24.27 161 LYS B C 1
ATOM 2972 O O . LYS B 1 181 ? 96.650 44.926 -12.908 1.00 27.71 161 LYS B O 1
ATOM 2978 N N . GLY B 1 182 ? 97.634 46.131 -14.467 1.00 14.80 162 GLY B N 1
ATOM 2979 C CA . GLY B 1 182 ? 97.816 44.880 -15.170 1.00 14.95 162 GLY B CA 1
ATOM 2980 C C . GLY B 1 182 ? 96.512 44.274 -15.668 1.00 22.02 162 GLY B C 1
ATOM 2981 O O . GLY B 1 182 ? 95.432 44.870 -15.572 1.00 32.25 162 GLY B O 1
ATOM 2982 N N . PRO B 1 183 ? 96.597 43.084 -16.243 1.00 26.57 163 PRO B N 1
ATOM 2983 C CA . PRO B 1 183 ? 95.446 42.565 -16.986 1.00 20.54 163 PRO B CA 1
ATOM 2984 C C . PRO B 1 183 ? 94.316 42.128 -16.083 1.00 18.46 163 PRO B C 1
ATOM 2985 O O . PRO B 1 183 ? 93.169 41.993 -16.523 1.00 27.21 163 PRO B O 1
ATOM 2989 N N . GLY B 1 184 ? 94.555 41.879 -14.807 1.00 20.65 164 GLY B N 1
ATOM 2990 C CA . GLY B 1 184 ? 93.512 41.308 -13.967 1.00 11.41 164 GLY B CA 1
ATOM 2991 C C . GLY B 1 184 ? 94.107 41.029 -12.570 1.00 13.66 164 GLY B C 1
ATOM 2992 O O . GLY B 1 184 ? 95.253 41.407 -12.430 1.00 15.13 164 GLY B O 1
ATOM 2993 N N . GLY B 1 185 ? 93.373 40.449 -11.661 1.00 13.02 165 GLY B N 1
ATOM 2994 C CA . GLY B 1 185 ? 93.896 39.973 -10.405 1.00 11.46 165 GLY B CA 1
ATOM 2995 C C . GLY B 1 185 ? 93.441 40.719 -9.185 1.00 16.98 165 GLY B C 1
ATOM 2996 O O . GLY B 1 185 ? 93.537 40.192 -8.066 1.00 18.49 165 GLY B O 1
ATOM 2997 N N . GLN B 1 186 ? 92.916 41.930 -9.411 1.00 19.39 166 GLN B N 1
ATOM 2998 C CA . GLN B 1 186 ? 92.420 42.726 -8.296 1.00 17.46 166 GLN B CA 1
ATOM 2999 C C . GLN B 1 186 ? 90.906 42.908 -8.282 1.00 17.65 166 GLN B C 1
ATOM 3000 O O . GLN B 1 186 ? 90.257 42.769 -9.317 1.00 11.22 166 GLN B O 1
ATOM 3006 N N . ILE B 1 187 ? 90.397 43.219 -7.092 1.00 20.26 167 ILE B N 1
ATOM 3007 C CA . ILE B 1 187 ? 89.007 43.532 -6.846 1.00 13.72 167 ILE B CA 1
ATOM 3008 C C . ILE B 1 187 ? 88.894 44.971 -6.367 1.00 19.61 167 ILE B C 1
ATOM 3009 O O . ILE B 1 187 ? 89.717 45.469 -5.607 1.00 23.38 167 ILE B O 1
ATOM 3014 N N . THR B 1 188 ? 87.851 45.681 -6.780 1.00 20.84 168 THR B N 1
ATOM 3015 C CA . THR B 1 188 ? 87.638 47.021 -6.212 1.00 17.93 168 THR B CA 1
ATOM 3016 C C . THR B 1 188 ? 86.141 47.289 -6.180 1.00 22.69 168 THR B C 1
ATOM 3017 O O . THR B 1 188 ? 85.401 46.540 -6.823 1.00 13.96 168 THR B O 1
ATOM 3021 N N . PHE B 1 189 ? 85.719 48.310 -5.442 1.00 24.45 169 PHE B N 1
ATOM 3022 C CA . PHE B 1 189 ? 84.273 48.516 -5.280 1.00 22.91 169 PHE B CA 1
ATOM 3023 C C . PHE B 1 189 ? 83.902 49.871 -5.857 1.00 22.84 169 PHE B C 1
ATOM 3024 O O . PHE B 1 189 ? 84.696 50.806 -5.736 1.00 17.59 169 PHE B O 1
ATOM 3032 N N . VAL B 1 190 ? 82.724 49.934 -6.468 1.00 24.15 170 VAL B N 1
ATOM 3033 C CA . VAL B 1 190 ? 82.252 51.205 -7.008 1.00 26.57 170 VAL B CA 1
ATOM 3034 C C . VAL B 1 190 ? 80.824 51.486 -6.563 1.00 19.89 170 VAL B C 1
ATOM 3035 O O . VAL B 1 190 ? 80.064 50.608 -6.195 1.00 18.35 170 VAL B O 1
ATOM 3039 N N . TRP B 1 191 ? 80.492 52.775 -6.590 1.00 26.77 171 TRP B N 1
ATOM 3040 C CA . TRP B 1 191 ? 79.145 53.149 -6.154 1.00 21.14 171 TRP B CA 1
ATOM 3041 C C . TRP B 1 191 ? 78.358 53.697 -7.323 1.00 16.35 171 TRP B C 1
ATOM 3042 O O . TRP B 1 191 ? 78.800 54.523 -8.132 1.00 24.11 171 TRP B O 1
ATOM 3053 N N . GLN B 1 192 ? 77.137 53.188 -7.396 1.00 23.67 172 GLN B N 1
ATOM 3054 C CA . GLN B 1 192 ? 76.114 53.738 -8.262 1.00 29.10 172 GLN B CA 1
ATOM 3055 C C . GLN B 1 192 ? 74.791 53.794 -7.485 1.00 25.72 172 GLN B C 1
ATOM 3056 O O . GLN B 1 192 ? 74.589 53.027 -6.546 1.00 29.71 172 GLN B O 1
ATOM 3062 N N . THR B 1 193 ? 73.925 54.702 -7.893 1.00 33.11 173 THR B N 1
ATOM 3063 C CA . THR B 1 193 ? 72.528 54.719 -7.463 1.00 30.86 173 THR B CA 1
ATOM 3064 C C . THR B 1 193 ? 71.717 54.510 -8.741 1.00 18.50 173 THR B C 1
ATOM 3065 O O . THR B 1 193 ? 71.477 55.424 -9.532 1.00 27.79 173 THR B O 1
ATOM 3069 N N . PRO B 1 194 ? 71.339 53.276 -9.006 1.00 28.90 174 PRO B N 1
ATOM 3070 C CA . PRO B 1 194 ? 70.717 53.034 -10.313 1.00 30.06 174 PRO B CA 1
ATOM 3071 C C . PRO B 1 194 ? 69.275 53.503 -10.248 1.00 22.41 174 PRO B C 1
ATOM 3072 O O . PRO B 1 194 ? 68.688 53.586 -9.185 1.00 21.76 174 PRO B O 1
ATOM 3076 N N . LEU B 1 195 ? 68.753 53.805 -11.418 1.00 29.55 175 LEU B N 1
ATOM 3077 C CA . LEU B 1 195 ? 67.343 54.105 -11.541 1.00 26.66 175 LEU B CA 1
ATOM 3078 C C . LEU B 1 195 ? 66.511 53.022 -10.858 1.00 23.97 175 LEU B C 1
ATOM 3079 O O . LEU B 1 195 ? 66.822 51.825 -10.772 1.00 23.25 175 LEU B O 1
ATOM 3084 N N . ALA B 1 196 ? 65.382 53.478 -10.336 1.00 17.97 176 ALA B N 1
ATOM 3085 C CA . ALA B 1 196 ? 64.408 52.594 -9.699 1.00 30.02 176 ALA B CA 1
ATOM 3086 C C . ALA B 1 196 ? 63.518 51.970 -10.773 1.00 19.22 176 ALA B C 1
ATOM 3087 O O . ALA B 1 196 ? 62.421 52.424 -11.094 1.00 22.15 176 ALA B O 1
ATOM 3089 N N . VAL B 1 197 ? 64.045 50.920 -11.377 1.00 20.53 177 VAL B N 1
ATOM 3090 C CA . VAL B 1 197 ? 63.500 50.245 -12.541 1.00 17.87 177 VAL B CA 1
ATOM 3091 C C . VAL B 1 197 ? 63.865 48.767 -12.460 1.00 21.04 177 VAL B C 1
ATOM 3092 O O . VAL B 1 197 ? 65.066 48.525 -12.296 1.00 20.73 177 VAL B O 1
ATOM 3096 N N . SER B 1 198 ? 62.906 47.841 -12.570 1.00 16.59 178 SER B N 1
ATOM 3097 C CA . SER B 1 198 ? 63.311 46.439 -12.646 1.00 23.48 178 SER B CA 1
ATOM 3098 C C . SER B 1 198 ? 62.536 45.686 -13.724 1.00 24.28 178 SER B C 1
ATOM 3099 O O . SER B 1 198 ? 61.394 46.013 -14.052 1.00 16.30 178 SER B O 1
ATOM 3102 N N . ALA B 1 199 ? 63.167 44.670 -14.290 1.00 24.03 179 ALA B N 1
ATOM 3103 C CA . ALA B 1 199 ? 62.584 43.742 -15.233 1.00 15.27 179 ALA B CA 1
ATOM 3104 C C . ALA B 1 199 ? 61.312 43.132 -14.657 1.00 20.39 179 ALA B C 1
ATOM 3105 O O . ALA B 1 199 ? 60.289 43.053 -15.341 1.00 21.26 179 ALA B O 1
ATOM 3107 N N . THR B 1 200 ? 61.313 42.691 -13.397 1.00 17.90 180 THR B N 1
ATOM 3108 C CA . THR B 1 200 ? 60.098 42.150 -12.786 1.00 16.14 180 THR B CA 1
ATOM 3109 C C . THR B 1 200 ? 58.914 43.097 -12.854 1.00 20.08 180 THR B C 1
ATOM 3110 O O . THR B 1 200 ? 57.791 42.700 -13.179 1.00 14.65 180 THR B O 1
ATOM 3114 N N . GLN B 1 201 ? 59.182 44.350 -12.504 1.00 20.20 181 GLN B N 1
ATOM 3115 C CA . GLN B 1 201 ? 58.238 45.441 -12.599 1.00 23.66 181 GLN B CA 1
ATOM 3116 C C . GLN B 1 201 ? 57.755 45.593 -14.038 1.00 14.40 181 GLN B C 1
ATOM 3117 O O . GLN B 1 201 ? 56.561 45.670 -14.296 1.00 14.58 181 GLN B O 1
ATOM 3123 N N . ILE B 1 202 ? 58.738 45.627 -14.934 1.00 14.54 182 ILE B N 1
ATOM 3124 C CA . ILE B 1 202 ? 58.438 45.813 -16.349 1.00 14.63 182 ILE B CA 1
ATOM 3125 C C . ILE B 1 202 ? 57.621 44.648 -16.913 1.00 16.99 182 ILE B C 1
ATOM 3126 O O . ILE B 1 202 ? 56.735 44.924 -17.724 1.00 16.24 182 ILE B O 1
ATOM 3131 N N . ARG B 1 203 ? 57.897 43.405 -16.509 1.00 17.50 183 ARG B N 1
ATOM 3132 C CA . ARG B 1 203 ? 57.130 42.266 -17.053 1.00 15.17 183 ARG B CA 1
ATOM 3133 C C . ARG B 1 203 ? 55.698 42.379 -16.556 1.00 15.97 183 ARG B C 1
ATOM 3134 O O . ARG B 1 203 ? 54.753 42.009 -17.254 1.00 21.99 183 ARG B O 1
ATOM 3142 N N . ALA B 1 204 ? 55.544 42.891 -15.332 1.00 16.20 184 ALA B N 1
ATOM 3143 C CA . ALA B 1 204 ? 54.225 43.037 -14.717 1.00 16.63 184 ALA B CA 1
ATOM 3144 C C . ALA B 1 204 ? 53.352 44.045 -15.467 1.00 16.31 184 ALA B C 1
ATOM 3145 O O . ALA B 1 204 ? 52.160 43.799 -15.664 1.00 15.65 184 ALA B O 1
ATOM 3147 N N . LEU B 1 205 ? 53.949 45.178 -15.824 1.00 11.70 185 LEU B N 1
ATOM 3148 C CA . LEU B 1 205 ? 53.304 46.273 -16.535 1.00 10.30 185 LEU B CA 1
ATOM 3149 C C . LEU B 1 205 ? 52.829 45.732 -17.881 1.00 22.08 185 LEU B C 1
ATOM 3150 O O . LEU B 1 205 ? 51.663 45.861 -18.254 1.00 18.70 185 LEU B O 1
ATOM 3155 N N . LEU B 1 206 ? 53.771 45.104 -18.602 1.00 19.11 186 LEU B N 1
ATOM 3156 C CA . LEU B 1 206 ? 53.462 44.572 -19.931 1.00 12.12 186 LEU B CA 1
ATOM 3157 C C . LEU B 1 206 ? 52.377 43.509 -19.827 1.00 14.32 186 LEU B C 1
ATOM 3158 O O . LEU B 1 206 ? 51.530 43.418 -20.722 1.00 20.92 186 LEU B O 1
ATOM 3163 N N . GLY B 1 207 ? 52.374 42.711 -18.765 1.00 15.89 187 GLY B N 1
ATOM 3164 C CA . GLY B 1 207 ? 51.299 41.760 -18.521 1.00 22.97 187 GLY B CA 1
ATOM 3165 C C . GLY B 1 207 ? 49.941 42.448 -18.495 1.00 25.18 187 GLY B C 1
ATOM 3166 O O . GLY B 1 207 ? 48.975 41.994 -19.117 1.00 20.15 187 GLY B O 1
ATOM 3167 N N . ALA B 1 208 ? 49.869 43.575 -17.784 1.00 15.96 188 ALA B N 1
ATOM 3168 C CA . ALA B 1 208 ? 48.677 44.384 -17.698 1.00 12.82 188 ALA B CA 1
ATOM 3169 C C . ALA B 1 208 ? 48.438 45.271 -18.904 1.00 20.62 188 ALA B C 1
ATOM 3170 O O . ALA B 1 208 ? 47.552 46.140 -18.889 1.00 25.72 188 ALA B O 1
ATOM 3172 N N . GLY B 1 209 ? 49.200 45.083 -19.979 1.00 18.70 189 GLY B N 1
ATOM 3173 C CA . GLY B 1 209 ? 48.992 45.875 -21.174 1.00 20.98 189 GLY B CA 1
ATOM 3174 C C . GLY B 1 209 ? 49.391 47.331 -21.017 1.00 21.31 189 GLY B C 1
ATOM 3175 O O . GLY B 1 209 ? 49.049 48.114 -21.919 1.00 25.59 189 GLY B O 1
ATOM 3176 N N . ARG B 1 210 ? 50.076 47.704 -19.949 1.00 13.13 190 ARG B N 1
ATOM 3177 C CA . ARG B 1 210 ? 50.502 49.073 -19.710 1.00 19.29 190 ARG B CA 1
ATOM 3178 C C . ARG B 1 210 ? 51.843 49.328 -20.408 1.00 22.78 190 ARG B C 1
ATOM 3179 O O . ARG B 1 210 ? 52.590 48.400 -20.721 1.00 23.71 190 ARG B O 1
ATOM 3187 N N . SER B 1 211 ? 52.112 50.602 -20.628 1.00 19.68 191 SER B N 1
ATOM 3188 C CA . SER B 1 211 ? 53.244 51.093 -21.391 1.00 22.94 191 SER B CA 1
ATOM 3189 C C . SER B 1 211 ? 54.536 51.001 -20.604 1.00 25.87 191 SER B C 1
ATOM 3190 O O . SER B 1 211 ? 54.627 51.441 -19.449 1.00 23.00 191 SER B O 1
ATOM 3193 N N . VAL B 1 212 ? 55.600 50.427 -21.191 1.00 13.83 192 VAL B N 1
ATOM 3194 C CA . VAL B 1 212 ? 56.826 50.531 -20.374 1.00 12.73 192 VAL B CA 1
ATOM 3195 C C . VAL B 1 212 ? 57.774 51.533 -21.024 1.00 14.44 192 VAL B C 1
ATOM 3196 O O . VAL B 1 212 ? 58.989 51.490 -20.809 1.00 17.19 192 VAL B O 1
ATOM 3200 N N . ARG B 1 213 ? 57.189 52.461 -21.799 1.00 9.79 193 ARG B N 1
ATOM 3201 C CA . ARG B 1 213 ? 58.059 53.427 -22.482 1.00 15.28 193 ARG B CA 1
ATOM 3202 C C . ARG B 1 213 ? 58.842 54.226 -21.438 1.00 13.77 193 ARG B C 1
ATOM 3203 O O . ARG B 1 213 ? 58.261 54.579 -20.403 1.00 20.76 193 ARG B O 1
ATOM 3211 N N . PHE B 1 214 ? 60.116 54.480 -21.690 1.00 14.39 194 PHE B N 1
ATOM 3212 C CA . PHE B 1 214 ? 60.974 55.261 -20.809 1.00 22.31 194 PHE B CA 1
ATOM 3213 C C . PHE B 1 214 ? 61.436 54.516 -19.563 1.00 18.55 194 PHE B C 1
ATOM 3214 O O . PHE B 1 214 ? 62.053 55.105 -18.661 1.00 21.74 194 PHE B O 1
ATOM 3222 N N . LEU B 1 215 ? 61.154 53.242 -19.475 1.00 12.17 195 LEU B N 1
ATOM 3223 C CA . LEU B 1 215 ? 61.726 52.305 -18.528 1.00 14.62 195 LEU B CA 1
ATOM 3224 C C . LEU B 1 215 ? 62.810 51.469 -19.220 1.00 14.18 195 LEU B C 1
ATOM 3225 O O . LEU B 1 215 ? 63.627 50.859 -18.519 1.00 15.59 195 LEU B O 1
ATOM 3230 N N . VAL B 1 216 ? 62.780 51.440 -20.538 1.00 13.80 196 VAL B N 1
ATOM 3231 C CA . VAL B 1 216 ? 63.685 50.678 -21.388 1.00 13.51 196 VAL B CA 1
ATOM 3232 C C . VAL B 1 216 ? 64.193 51.588 -22.490 1.00 20.83 196 VAL B C 1
ATOM 3233 O O . VAL B 1 216 ? 63.501 52.572 -22.813 1.00 24.35 196 VAL B O 1
ATOM 3237 N N . PRO B 1 217 ? 65.342 51.320 -23.101 1.00 13.42 197 PRO B N 1
ATOM 3238 C CA . PRO B 1 217 ? 65.716 52.134 -24.270 1.00 21.18 197 PRO B CA 1
ATOM 3239 C C . PRO B 1 217 ? 64.624 52.106 -25.326 1.00 18.90 197 PRO B C 1
ATOM 3240 O O . PRO B 1 217 ? 63.916 51.096 -25.368 1.00 16.55 197 PRO B O 1
ATOM 3244 N N . ASP B 1 218 ? 64.451 53.132 -26.141 1.00 17.62 198 ASP B N 1
ATOM 3245 C CA . ASP B 1 218 ? 63.505 53.224 -27.229 1.00 16.85 198 ASP B CA 1
ATOM 3246 C C . ASP B 1 218 ? 63.565 52.043 -28.191 1.00 15.65 198 ASP B C 1
ATOM 3247 O O . ASP B 1 218 ? 62.549 51.508 -28.615 1.00 21.79 198 ASP B O 1
ATOM 3252 N N . ALA B 1 219 ? 64.782 51.666 -28.565 1.00 16.34 199 ALA B N 1
ATOM 3253 C CA . ALA B 1 219 ? 65.032 50.524 -29.427 1.00 15.74 199 ALA B CA 1
ATOM 3254 C C . ALA B 1 219 ? 64.344 49.276 -28.872 1.00 11.76 199 ALA B C 1
ATOM 3255 O O . ALA B 1 219 ? 63.656 48.510 -29.550 1.00 16.89 199 ALA B O 1
ATOM 3257 N N . VAL B 1 220 ? 64.586 49.030 -27.599 1.00 19.02 200 VAL B N 1
ATOM 3258 C CA . VAL B 1 220 ? 64.040 47.874 -26.882 1.00 15.41 200 VAL B CA 1
ATOM 3259 C C . VAL B 1 220 ? 62.527 47.958 -26.753 1.00 15.84 200 VAL B C 1
ATOM 3260 O O . VAL B 1 220 ? 61.845 46.958 -27.028 1.00 18.54 200 VAL B O 1
ATOM 3264 N N . LEU B 1 221 ? 62.022 49.114 -26.334 1.00 15.96 201 LEU B N 1
ATOM 3265 C CA . LEU B 1 221 ? 60.578 49.365 -26.380 1.00 15.93 201 LEU B CA 1
ATOM 3266 C C . LEU B 1 221 ? 59.987 48.921 -27.710 1.00 16.00 201 LEU B C 1
ATOM 3267 O O . LEU B 1 221 ? 58.990 48.186 -27.763 1.00 16.15 201 LEU B O 1
ATOM 3272 N N . ASN B 1 222 ? 60.573 49.325 -28.849 1.00 15.50 202 ASN B N 1
ATOM 3273 C CA . ASN B 1 222 ? 59.944 48.994 -30.120 1.00 13.81 202 ASN B CA 1
ATOM 3274 C C . ASN B 1 222 ? 60.072 47.520 -30.489 1.00 17.65 202 ASN B C 1
ATOM 3275 O O . ASN B 1 222 ? 59.236 46.967 -31.190 1.00 17.62 202 ASN B O 1
ATOM 3280 N N . TYR B 1 223 ? 61.144 46.871 -30.028 1.00 10.82 203 TYR B N 1
ATOM 3281 C CA . TYR B 1 223 ? 61.266 45.449 -30.254 1.00 15.89 203 TYR B CA 1
ATOM 3282 C C . TYR B 1 223 ? 60.172 44.737 -29.459 1.00 18.24 203 TYR B C 1
ATOM 3283 O O . TYR B 1 223 ? 59.414 43.914 -29.961 1.00 17.06 203 TYR B O 1
ATOM 3292 N N . ILE B 1 224 ? 60.079 45.022 -28.164 1.00 16.46 204 ILE B N 1
ATOM 3293 C CA . ILE B 1 224 ? 59.011 44.459 -27.354 1.00 12.17 204 ILE B CA 1
ATOM 3294 C C . ILE B 1 224 ? 57.638 44.714 -27.969 1.00 20.39 204 ILE B C 1
ATOM 3295 O O . ILE B 1 224 ? 56.811 43.798 -27.966 1.00 17.49 204 ILE B O 1
ATOM 3300 N N . GLU B 1 225 ? 57.414 45.927 -28.487 1.00 18.35 205 GLU B N 1
ATOM 3301 C CA . GLU B 1 225 ? 56.043 46.217 -28.965 1.00 24.44 205 GLU B CA 1
ATOM 3302 C C . GLU B 1 225 ? 55.775 45.487 -30.268 1.00 24.14 205 GLU B C 1
ATOM 3303 O O . GLU B 1 225 ? 54.672 44.947 -30.451 1.00 23.19 205 GLU B O 1
ATOM 3309 N N . ALA B 1 226 ? 56.766 45.446 -31.160 1.00 15.73 206 ALA B N 1
ATOM 3310 C CA . ALA B 1 226 ? 56.614 44.796 -32.466 1.00 13.18 206 ALA B CA 1
ATOM 3311 C C . ALA B 1 226 ? 56.535 43.281 -32.404 1.00 24.65 206 ALA B C 1
ATOM 3312 O O . ALA B 1 226 ? 55.972 42.592 -33.266 1.00 14.53 206 ALA B O 1
ATOM 3314 N N . HIS B 1 227 ? 57.104 42.654 -31.369 1.00 22.42 207 HIS B N 1
ATOM 3315 C CA . HIS B 1 227 ? 57.120 41.187 -31.318 1.00 21.07 207 HIS B CA 1
ATOM 3316 C C . HIS B 1 227 ? 56.140 40.720 -30.222 1.00 15.67 207 HIS B C 1
ATOM 3317 O O . HIS B 1 227 ? 56.072 39.498 -30.000 1.00 17.97 207 HIS B O 1
ATOM 3324 N N . HIS B 1 228 ? 55.447 41.665 -29.632 1.00 16.12 208 HIS B N 1
ATOM 3325 C CA . HIS B 1 228 ? 54.423 41.628 -28.600 1.00 23.23 208 HIS B CA 1
ATOM 3326 C C . HIS B 1 228 ? 54.881 40.822 -27.399 1.00 30.82 208 HIS B C 1
ATOM 3327 O O . HIS B 1 228 ? 54.222 39.928 -26.878 1.00 25.58 208 HIS B O 1
ATOM 3334 N N . LEU B 1 229 ? 56.102 41.139 -26.977 1.00 26.79 209 LEU B N 1
ATOM 3335 C CA . LEU B 1 229 ? 56.693 40.324 -25.910 1.00 14.82 209 LEU B CA 1
ATOM 3336 C C . LEU B 1 229 ? 56.049 40.604 -24.571 1.00 10.84 209 LEU B C 1
ATOM 3337 O O . LEU B 1 229 ? 55.557 41.705 -24.282 1.00 16.53 209 LEU B O 1
ATOM 3342 N N . TYR B 1 230 ? 56.061 39.591 -23.700 1.00 13.15 210 TYR B N 1
ATOM 3343 C CA . TYR B 1 230 ? 55.597 39.703 -22.324 1.00 23.08 210 TYR B CA 1
ATOM 3344 C C . TYR B 1 230 ? 54.131 40.083 -22.188 1.00 19.80 210 TYR B C 1
ATOM 3345 O O . TYR B 1 230 ? 53.664 40.617 -21.175 1.00 16.02 210 TYR B O 1
ATOM 3354 N N . ARG B 1 231 ? 53.392 39.800 -23.259 1.00 27.92 211 ARG B N 1
ATOM 3355 C CA . ARG B 1 231 ? 51.940 40.021 -23.259 1.00 28.23 211 ARG B CA 1
ATOM 3356 C C . ARG B 1 231 ? 51.238 39.084 -22.298 1.00 14.99 211 ARG B C 1
ATOM 3357 O O . ARG B 1 231 ? 51.764 38.052 -21.883 1.00 16.34 211 ARG B O 1
ATOM 3365 N N . ALA B 1 232 ? 49.996 39.371 -21.889 1.00 29.07 212 ALA B N 1
ATOM 3366 C CA . ALA B 1 232 ? 49.338 38.329 -21.081 1.00 44.05 212 ALA B CA 1
ATOM 3367 C C . ALA B 1 232 ? 48.963 37.132 -21.967 1.00 48.84 212 ALA B C 1
ATOM 3368 O O . ALA B 1 232 ? 48.398 37.331 -23.049 1.00 30.21 212 ALA B O 1
ATOM 3370 N N . PRO B 1 233 ? 49.286 35.931 -21.487 1.00 45.31 213 PRO B N 1
ATOM 3371 C CA . PRO B 1 233 ? 48.990 34.689 -22.205 1.00 46.00 213 PRO B CA 1
ATOM 3372 C C . PRO B 1 233 ? 47.505 34.324 -22.216 1.00 51.77 213 PRO B C 1
ATOM 3373 O O . PRO B 1 233 ? 47.148 33.211 -22.673 1.00 41.45 213 PRO B O 1
ATOM 3377 N N . GLY C 1 22 ? 42.369 37.662 31.636 1.00 50.18 2 GLY C N 1
ATOM 3378 C CA . GLY C 1 22 ? 40.973 37.585 31.226 1.00 45.39 2 GLY C CA 1
ATOM 3379 C C . GLY C 1 22 ? 40.886 36.825 29.912 1.00 47.80 2 GLY C C 1
ATOM 3380 O O . GLY C 1 22 ? 41.151 35.626 29.861 1.00 32.56 2 GLY C O 1
ATOM 3381 N N . LYS C 1 23 ? 40.530 37.525 28.838 1.00 42.98 3 LYS C N 1
ATOM 3382 C CA . LYS C 1 23 ? 40.544 36.886 27.525 1.00 33.55 3 LYS C CA 1
ATOM 3383 C C . LYS C 1 23 ? 41.932 37.007 26.916 1.00 26.36 3 LYS C C 1
ATOM 3384 O O . LYS C 1 23 ? 42.652 37.961 27.246 1.00 28.41 3 LYS C O 1
ATOM 3390 N N . ARG C 1 24 ? 42.314 36.090 26.041 1.00 25.31 4 ARG C N 1
ATOM 3391 C CA . ARG C 1 24 ? 43.557 36.303 25.279 1.00 23.20 4 ARG C CA 1
ATOM 3392 C C . ARG C 1 24 ? 43.169 36.820 23.890 1.00 21.24 4 ARG C C 1
ATOM 3393 O O . ARG C 1 24 ? 42.394 36.147 23.189 1.00 18.61 4 ARG C O 1
ATOM 3401 N N . ILE C 1 25 ? 43.687 37.994 23.544 1.00 19.31 5 ILE C N 1
ATOM 3402 C CA . ILE C 1 25 ? 43.268 38.683 22.315 1.00 19.32 5 ILE C CA 1
ATOM 3403 C C . ILE C 1 25 ? 44.457 39.160 21.501 1.00 30.33 5 ILE C C 1
ATOM 3404 O O . ILE C 1 25 ? 45.329 39.914 21.941 1.00 28.17 5 ILE C O 1
ATOM 3409 N N . GLY C 1 26 ? 44.507 38.697 20.244 1.00 23.96 6 GLY C N 1
ATOM 3410 C CA . GLY C 1 26 ? 45.565 39.123 19.360 1.00 20.99 6 GLY C CA 1
ATOM 3411 C C . GLY C 1 26 ? 45.103 40.223 18.404 1.00 19.95 6 GLY C C 1
ATOM 3412 O O . GLY C 1 26 ? 43.915 40.356 18.111 1.00 13.63 6 GLY C O 1
ATOM 3413 N N . LEU C 1 27 ? 46.092 40.974 17.967 1.00 18.45 7 LEU C N 1
ATOM 3414 C CA . LEU C 1 27 ? 46.000 42.034 16.976 1.00 15.63 7 LEU C CA 1
ATOM 3415 C C . LEU C 1 27 ? 46.974 41.701 15.864 1.00 16.56 7 LEU C C 1
ATOM 3416 O O . LEU C 1 27 ? 48.135 41.442 16.172 1.00 21.38 7 LEU C O 1
ATOM 3425 N N . PHE C 1 28 ? 46.564 41.718 14.598 1.00 16.21 8 PHE C N 1
ATOM 3426 C CA . PHE C 1 28 ? 47.468 41.448 13.484 1.00 14.58 8 PHE C CA 1
ATOM 3427 C C . PHE C 1 28 ? 47.201 42.481 12.375 1.00 21.13 8 PHE C C 1
ATOM 3428 O O . PHE C 1 28 ? 46.310 42.304 11.544 1.00 11.86 8 PHE C O 1
ATOM 3436 N N . GLY C 1 29 ? 48.000 43.526 12.445 1.00 14.84 9 GLY C N 1
ATOM 3437 C CA . GLY C 1 29 ? 47.964 44.652 11.529 1.00 16.83 9 GLY C CA 1
ATOM 3438 C C . GLY C 1 29 ? 48.504 44.328 10.163 1.00 18.90 9 GLY C C 1
ATOM 3439 O O . GLY C 1 29 ? 49.299 43.423 9.906 1.00 23.93 9 GLY C O 1
ATOM 3440 N N . GLY C 1 30 ? 48.054 45.105 9.156 1.00 16.07 10 GLY C N 1
ATOM 3441 C CA . GLY C 1 30 ? 48.624 44.846 7.836 1.00 20.73 10 GLY C CA 1
ATOM 3442 C C . GLY C 1 30 ? 47.861 45.661 6.807 1.00 16.60 10 GLY C C 1
ATOM 3443 O O . GLY C 1 30 ? 46.787 46.177 7.072 1.00 15.56 10 GLY C O 1
ATOM 3444 N N . THR C 1 31 ? 48.395 45.775 5.600 1.00 17.17 11 THR C N 1
ATOM 3445 C CA . THR C 1 31 ? 47.596 46.558 4.634 1.00 19.97 11 THR C CA 1
ATOM 3446 C C . THR C 1 31 ? 46.572 45.680 3.934 1.00 12.04 11 THR C C 1
ATOM 3447 O O . THR C 1 31 ? 45.471 46.158 3.636 1.00 13.67 11 THR C O 1
ATOM 3454 N N . PHE C 1 32 ? 46.928 44.424 3.670 1.00 14.91 12 PHE C N 1
ATOM 3455 C CA . PHE C 1 32 ? 46.057 43.404 3.109 1.00 11.81 12 PHE C CA 1
ATOM 3456 C C . PHE C 1 32 ? 45.526 43.867 1.755 1.00 17.41 12 PHE C C 1
ATOM 3457 O O . PHE C 1 32 ? 44.346 44.186 1.603 1.00 12.58 12 PHE C O 1
ATOM 3465 N N . ASP C 1 33 ? 46.427 43.937 0.781 1.00 12.23 13 ASP C N 1
ATOM 3466 C CA . ASP C 1 33 ? 46.008 44.547 -0.511 1.00 16.54 13 ASP C CA 1
ATOM 3467 C C . ASP C 1 33 ? 46.274 43.592 -1.641 1.00 14.13 13 ASP C C 1
ATOM 3468 O O . ASP C 1 33 ? 47.113 43.880 -2.523 1.00 12.19 13 ASP C O 1
ATOM 3473 N N . PRO C 1 34 ? 45.603 42.430 -1.722 1.00 15.39 14 PRO C N 1
ATOM 3474 C CA . PRO C 1 34 ? 44.589 41.943 -0.809 1.00 12.56 14 PRO C CA 1
ATOM 3475 C C . PRO C 1 34 ? 45.064 40.965 0.260 1.00 15.50 14 PRO C C 1
ATOM 3476 O O . PRO C 1 34 ? 46.180 40.465 0.187 1.00 20.63 14 PRO C O 1
ATOM 3480 N N . VAL C 1 35 ? 44.192 40.695 1.227 1.00 11.22 15 VAL C N 1
ATOM 3481 C CA . VAL C 1 35 ? 44.476 39.629 2.192 1.00 10.51 15 VAL C CA 1
ATOM 3482 C C . VAL C 1 35 ? 44.699 38.347 1.410 1.00 15.50 15 VAL C C 1
ATOM 3483 O O . VAL C 1 35 ? 44.017 38.066 0.413 1.00 11.94 15 VAL C O 1
ATOM 3487 N N . HIS C 1 36 ? 45.685 37.522 1.801 1.00 17.32 16 HIS C N 1
ATOM 3488 C CA . HIS C 1 36 ? 45.891 36.307 0.987 1.00 14.24 16 HIS C CA 1
ATOM 3489 C C . HIS C 1 36 ? 46.214 35.130 1.906 1.00 14.97 16 HIS C C 1
ATOM 3490 O O . HIS C 1 36 ? 46.120 35.248 3.128 1.00 12.87 16 HIS C O 1
ATOM 3497 N N . ILE C 1 37 ? 46.583 34.029 1.281 1.00 13.95 17 ILE C N 1
ATOM 3498 C CA . ILE C 1 37 ? 46.736 32.749 1.987 1.00 20.90 17 ILE C CA 1
ATOM 3499 C C . ILE C 1 37 ? 47.881 32.829 2.968 1.00 11.71 17 ILE C C 1
ATOM 3500 O O . ILE C 1 37 ? 47.824 32.214 4.036 1.00 16.40 17 ILE C O 1
ATOM 3509 N N . GLY C 1 38 ? 48.918 33.587 2.621 1.00 16.22 18 GLY C N 1
ATOM 3510 C CA . GLY C 1 38 ? 50.083 33.731 3.515 1.00 18.29 18 GLY C CA 1
ATOM 3511 C C . GLY C 1 38 ? 49.671 34.406 4.799 1.00 14.07 18 GLY C C 1
ATOM 3512 O O . GLY C 1 38 ? 49.891 34.013 5.950 1.00 15.83 18 GLY C O 1
ATOM 3513 N N . HIS C 1 39 ? 48.997 35.550 4.655 1.00 13.30 19 HIS C N 1
ATOM 3514 C CA . HIS C 1 39 ? 48.470 36.224 5.839 1.00 11.86 19 HIS C CA 1
ATOM 3515 C C . HIS C 1 39 ? 47.549 35.373 6.691 1.00 10.96 19 HIS C C 1
ATOM 3516 O O . HIS C 1 39 ? 47.619 35.320 7.919 1.00 20.22 19 HIS C O 1
ATOM 3523 N N . MET C 1 40 ? 46.615 34.673 6.031 1.00 13.28 20 MET C N 1
ATOM 3524 C CA . MET C 1 40 ? 45.618 33.952 6.844 1.00 15.98 20 MET C CA 1
ATOM 3525 C C . MET C 1 40 ? 46.186 32.741 7.563 1.00 10.07 20 MET C C 1
ATOM 3526 O O . MET C 1 40 ? 45.765 32.452 8.693 1.00 14.15 20 MET C O 1
ATOM 3531 N N . ARG C 1 41 ? 47.133 32.049 6.933 1.00 13.39 21 ARG C N 1
ATOM 3532 C CA . ARG C 1 41 ? 47.785 30.902 7.580 1.00 11.26 21 ARG C CA 1
ATOM 3533 C C . ARG C 1 41 ? 48.523 31.376 8.829 1.00 19.38 21 ARG C C 1
ATOM 3534 O O . ARG C 1 41 ? 48.360 30.712 9.858 1.00 26.16 21 ARG C O 1
ATOM 3542 N N . SER C 1 42 ? 49.269 32.468 8.761 1.00 20.24 22 SER C N 1
ATOM 3543 C CA . SER C 1 42 ? 49.941 33.089 9.899 1.00 22.41 22 SER C CA 1
ATOM 3544 C C . SER C 1 42 ? 49.002 33.438 11.047 1.00 22.46 22 SER C C 1
ATOM 3545 O O . SER C 1 42 ? 49.290 33.264 12.235 1.00 21.56 22 SER C O 1
ATOM 3548 N N . ALA C 1 43 ? 47.835 33.987 10.716 1.00 18.89 23 ALA C N 1
ATOM 3549 C CA . ALA C 1 43 ? 46.795 34.226 11.700 1.00 19.29 23 ALA C CA 1
ATOM 3550 C C . ALA C 1 43 ? 46.451 32.906 12.396 1.00 13.59 23 ALA C C 1
ATOM 3551 O O . ALA C 1 43 ? 46.479 32.810 13.611 1.00 18.00 23 ALA C O 1
ATOM 3553 N N . VAL C 1 44 ? 46.149 31.899 11.574 1.00 12.12 24 VAL C N 1
ATOM 3554 C CA . VAL C 1 44 ? 45.666 30.631 12.098 1.00 16.12 24 VAL C CA 1
ATOM 3555 C C . VAL C 1 44 ? 46.702 30.044 13.061 1.00 20.03 24 VAL C C 1
ATOM 3556 O O . VAL C 1 44 ? 46.341 29.525 14.113 1.00 16.96 24 VAL C O 1
ATOM 3560 N N . GLU C 1 45 ? 47.953 30.137 12.653 1.00 14.25 25 GLU C N 1
ATOM 3561 C CA . GLU C 1 45 ? 49.069 29.592 13.425 1.00 22.25 25 GLU C CA 1
ATOM 3562 C C . GLU C 1 45 ? 49.279 30.400 14.697 1.00 27.98 25 GLU C C 1
ATOM 3563 O O . GLU C 1 45 ? 49.507 29.836 15.771 1.00 22.69 25 GLU C O 1
ATOM 3569 N N . MET C 1 46 ? 49.205 31.724 14.609 1.00 27.44 26 MET C N 1
ATOM 3570 C CA . MET C 1 46 ? 49.306 32.527 15.821 1.00 19.90 26 MET C CA 1
ATOM 3571 C C . MET C 1 46 ? 48.237 32.181 16.847 1.00 23.95 26 MET C C 1
ATOM 3572 O O . MET C 1 46 ? 48.553 31.928 18.009 1.00 28.99 26 MET C O 1
ATOM 3577 N N . ALA C 1 47 ? 46.967 32.189 16.468 1.00 14.88 27 ALA C N 1
ATOM 3578 C CA . ALA C 1 47 ? 45.848 31.965 17.354 1.00 17.06 27 ALA C CA 1
ATOM 3579 C C . ALA C 1 47 ? 45.941 30.625 18.080 1.00 20.27 27 ALA C C 1
ATOM 3580 O O . ALA C 1 47 ? 45.570 30.460 19.239 1.00 20.94 27 ALA C O 1
ATOM 3582 N N . GLU C 1 48 ? 46.424 29.624 17.325 1.00 14.56 28 GLU C N 1
ATOM 3583 C CA . GLU C 1 48 ? 46.590 28.304 17.920 1.00 17.61 28 GLU C CA 1
ATOM 3584 C C . GLU C 1 48 ? 47.634 28.352 19.028 1.00 27.92 28 GLU C C 1
ATOM 3585 O O . GLU C 1 48 ? 47.348 28.067 20.175 1.00 21.70 28 GLU C O 1
ATOM 3591 N N . GLN C 1 49 ? 48.815 28.712 18.560 1.00 23.30 29 GLN C N 1
ATOM 3592 C CA . GLN C 1 49 ? 50.000 28.819 19.374 1.00 27.28 29 GLN C CA 1
ATOM 3593 C C . GLN C 1 49 ? 49.712 29.459 20.726 1.00 33.14 29 GLN C C 1
ATOM 3594 O O . GLN C 1 49 ? 49.895 28.883 21.803 1.00 21.45 29 GLN C O 1
ATOM 3600 N N . PHE C 1 50 ? 49.260 30.713 20.611 1.00 21.69 30 PHE C N 1
ATOM 3601 C CA . PHE C 1 50 ? 49.034 31.515 21.799 1.00 20.54 30 PHE C CA 1
ATOM 3602 C C . PHE C 1 50 ? 47.695 31.215 22.451 1.00 27.39 30 PHE C C 1
ATOM 3603 O O . PHE C 1 50 ? 47.313 31.941 23.371 1.00 24.79 30 PHE C O 1
ATOM 3611 N N . ALA C 1 51 ? 46.977 30.166 22.042 1.00 26.11 31 ALA C N 1
ATOM 3612 C CA . ALA C 1 51 ? 45.654 29.853 22.586 1.00 21.75 31 ALA C CA 1
ATOM 3613 C C . ALA C 1 51 ? 44.746 31.070 22.705 1.00 20.89 31 ALA C C 1
ATOM 3614 O O . ALA C 1 51 ? 44.122 31.318 23.731 1.00 22.90 31 ALA C O 1
ATOM 3616 N N . LEU C 1 52 ? 44.660 31.854 21.621 1.00 18.04 32 LEU C N 1
ATOM 3617 C CA . LEU C 1 52 ? 43.874 33.066 21.553 1.00 20.75 32 LEU C CA 1
ATOM 3618 C C . LEU C 1 52 ? 42.376 32.811 21.539 1.00 33.36 32 LEU C C 1
ATOM 3619 O O . LEU C 1 52 ? 41.838 31.933 20.863 1.00 35.08 32 LEU C O 1
ATOM 3624 N N . ASP C 1 53 ? 41.661 33.619 22.319 1.00 21.77 33 ASP C N 1
ATOM 3625 C CA . ASP C 1 53 ? 40.213 33.628 22.329 1.00 26.94 33 ASP C CA 1
ATOM 3626 C C . ASP C 1 53 ? 39.695 34.334 21.074 1.00 24.31 33 ASP C C 1
ATOM 3627 O O . ASP C 1 53 ? 38.696 33.927 20.492 1.00 17.74 33 ASP C O 1
ATOM 3632 N N . GLU C 1 54 ? 40.415 35.387 20.722 1.00 14.87 34 GLU C N 1
ATOM 3633 C CA . GLU C 1 54 ? 40.068 36.156 19.539 1.00 19.86 34 GLU C CA 1
ATOM 3634 C C . GLU C 1 54 ? 41.346 36.659 18.897 1.00 28.37 34 GLU C C 1
ATOM 3635 O O . GLU C 1 54 ? 42.241 37.099 19.626 1.00 28.08 34 GLU C O 1
ATOM 3641 N N . LEU C 1 55 ? 41.421 36.594 17.571 1.00 24.97 35 LEU C N 1
ATOM 3642 C CA . LEU C 1 55 ? 42.530 37.273 16.895 1.00 22.41 35 LEU C CA 1
ATOM 3643 C C . LEU C 1 55 ? 41.921 38.292 15.926 1.00 25.35 35 LEU C C 1
ATOM 3644 O O . LEU C 1 55 ? 41.130 37.871 15.061 1.00 19.13 35 LEU C O 1
ATOM 3649 N N . ARG C 1 56 ? 42.300 39.557 16.095 1.00 17.30 36 ARG C N 1
ATOM 3650 C CA . ARG C 1 56 ? 41.716 40.631 15.292 1.00 19.27 36 ARG C CA 1
ATOM 3651 C C . ARG C 1 56 ? 42.607 41.080 14.148 1.00 22.75 36 ARG C C 1
ATOM 3652 O O . ARG C 1 56 ? 43.653 41.669 14.395 1.00 19.86 36 ARG C O 1
ATOM 3660 N N . LEU C 1 57 ? 42.169 40.805 12.913 1.00 16.56 37 LEU C N 1
ATOM 3661 C CA . LEU C 1 57 ? 42.923 41.338 11.791 1.00 13.56 37 LEU C CA 1
ATOM 3662 C C . LEU C 1 57 ? 42.578 42.837 11.730 1.00 14.29 37 LEU C C 1
ATOM 3663 O O . LEU C 1 57 ? 41.403 43.187 11.757 1.00 15.97 37 LEU C O 1
ATOM 3668 N N . LEU C 1 58 ? 43.637 43.632 11.664 1.00 21.15 38 LEU C N 1
ATOM 3669 C CA . LEU C 1 58 ? 43.622 45.080 11.804 1.00 20.28 38 LEU C CA 1
ATOM 3670 C C . LEU C 1 58 ? 44.018 45.754 10.511 1.00 13.37 38 LEU C C 1
ATOM 3671 O O . LEU C 1 58 ? 45.198 46.030 10.291 1.00 20.11 38 LEU C O 1
ATOM 3676 N N . PRO C 1 59 ? 43.122 46.019 9.555 1.00 20.89 39 PRO C N 1
ATOM 3677 C CA . PRO C 1 59 ? 43.638 46.652 8.334 1.00 18.18 39 PRO C CA 1
ATOM 3678 C C . PRO C 1 59 ? 44.121 48.070 8.595 1.00 8.73 39 PRO C C 1
ATOM 3679 O O . PRO C 1 59 ? 43.479 48.845 9.306 1.00 18.22 39 PRO C O 1
ATOM 3683 N N . ASN C 1 60 ? 45.243 48.447 7.985 1.00 13.98 40 ASN C N 1
ATOM 3684 C CA . ASN C 1 60 ? 45.745 49.770 8.392 1.00 17.46 40 ASN C CA 1
ATOM 3685 C C . ASN C 1 60 ? 45.236 50.820 7.408 1.00 23.45 40 ASN C C 1
ATOM 3686 O O . ASN C 1 60 ? 45.030 50.532 6.235 1.00 24.63 40 ASN C O 1
ATOM 3691 N N . ALA C 1 61 ? 45.074 52.023 7.944 1.00 22.91 41 ALA C N 1
ATOM 3692 C CA . ALA C 1 61 ? 44.776 53.194 7.144 1.00 19.85 41 ALA C CA 1
ATOM 3693 C C . ALA C 1 61 ? 46.017 53.702 6.425 1.00 25.90 41 ALA C C 1
ATOM 3694 O O . ALA C 1 61 ? 47.155 53.448 6.816 1.00 28.15 41 ALA C O 1
ATOM 3696 N N . ARG C 1 62 ? 45.768 54.440 5.341 1.00 22.31 42 ARG C N 1
ATOM 3697 C CA . ARG C 1 62 ? 46.829 55.083 4.575 1.00 18.44 42 ARG C CA 1
ATOM 3698 C C . ARG C 1 62 ? 46.146 56.137 3.712 1.00 16.55 42 ARG C C 1
ATOM 3699 O O . ARG C 1 62 ? 44.921 56.056 3.515 1.00 24.05 42 ARG C O 1
ATOM 3707 N N . PRO C 1 63 ? 46.858 57.112 3.183 1.00 21.43 43 PRO C N 1
ATOM 3708 C CA . PRO C 1 63 ? 46.165 58.139 2.384 1.00 28.79 43 PRO C CA 1
ATOM 3709 C C . PRO C 1 63 ? 45.507 57.528 1.162 1.00 30.23 43 PRO C C 1
ATOM 3710 O O . PRO C 1 63 ? 45.914 56.488 0.650 1.00 22.26 43 PRO C O 1
ATOM 3714 N N . PRO C 1 64 ? 44.460 58.178 0.656 1.00 29.21 44 PRO C N 1
ATOM 3715 C CA . PRO C 1 64 ? 43.715 57.577 -0.444 1.00 25.76 44 PRO C CA 1
ATOM 3716 C C . PRO C 1 64 ? 44.615 57.369 -1.665 1.00 15.93 44 PRO C C 1
ATOM 3717 O O . PRO C 1 64 ? 44.302 56.503 -2.487 1.00 18.20 44 PRO C O 1
ATOM 3721 N N . HIS C 1 65 ? 45.684 58.161 -1.763 1.00 27.78 45 HIS C N 1
ATOM 3722 C CA . HIS C 1 65 ? 46.564 58.176 -2.930 1.00 30.88 45 HIS C CA 1
ATOM 3723 C C . HIS C 1 65 ? 47.591 57.051 -2.903 1.00 22.03 45 HIS C C 1
ATOM 3724 O O . HIS C 1 65 ? 48.205 56.668 -3.907 1.00 18.91 45 HIS C O 1
ATOM 3731 N N . ARG C 1 66 ? 47.810 56.504 -1.715 1.00 17.27 46 ARG C N 1
ATOM 3732 C CA . ARG C 1 66 ? 48.664 55.324 -1.629 1.00 18.18 46 ARG C CA 1
ATOM 3733 C C . ARG C 1 66 ? 47.863 54.042 -1.753 1.00 22.31 46 ARG C C 1
ATOM 3734 O O . ARG C 1 66 ? 48.382 52.932 -1.622 1.00 31.17 46 ARG C O 1
ATOM 3742 N N . GLU C 1 67 ? 46.551 54.137 -2.000 1.00 20.42 47 GLU C N 1
ATOM 3743 C CA . GLU C 1 67 ? 45.897 52.830 -2.198 1.00 22.62 47 GLU C CA 1
ATOM 3744 C C . GLU C 1 67 ? 46.194 52.311 -3.597 1.00 16.30 47 GLU C C 1
ATOM 3745 O O . GLU C 1 67 ? 46.627 53.050 -4.504 1.00 20.48 47 GLU C O 1
ATOM 3751 N N . THR C 1 68 ? 45.945 51.024 -3.825 1.00 17.03 48 THR C N 1
ATOM 3752 C CA . THR C 1 68 ? 45.996 50.545 -5.220 1.00 18.55 48 THR C CA 1
ATOM 3753 C C . THR C 1 68 ? 44.858 51.140 -6.022 1.00 18.72 48 THR C C 1
ATOM 3754 O O . THR C 1 68 ? 43.750 51.315 -5.494 1.00 17.82 48 THR C O 1
ATOM 3758 N N . PRO C 1 69 ? 45.075 51.529 -7.279 1.00 24.31 49 PRO C N 1
ATOM 3759 C CA . PRO C 1 69 ? 43.974 52.168 -8.007 1.00 20.97 49 PRO C CA 1
ATOM 3760 C C . PRO C 1 69 ? 42.706 51.320 -8.076 1.00 21.66 49 PRO C C 1
ATOM 3761 O O . PRO C 1 69 ? 42.770 50.105 -8.327 1.00 17.98 49 PRO C O 1
ATOM 3765 N N . GLN C 1 70 ? 41.565 51.957 -7.834 1.00 20.89 50 GLN C N 1
ATOM 3766 C CA . GLN C 1 70 ? 40.242 51.330 -7.927 1.00 19.25 50 GLN C CA 1
ATOM 3767 C C . GLN C 1 70 ? 40.040 50.198 -6.936 1.00 25.98 50 GLN C C 1
ATOM 3768 O O . GLN C 1 70 ? 39.074 49.429 -6.950 1.00 17.25 50 GLN C O 1
ATOM 3779 N N . VAL C 1 71 ? 40.938 50.083 -5.948 1.00 17.62 51 VAL C N 1
ATOM 3780 C CA . VAL C 1 71 ? 40.681 49.255 -4.784 1.00 19.99 51 VAL C CA 1
ATOM 3781 C C . VAL C 1 71 ? 40.851 50.067 -3.501 1.00 26.34 51 VAL C C 1
ATOM 3782 O O . VAL C 1 71 ? 41.972 50.425 -3.142 1.00 20.07 51 VAL C O 1
ATOM 3786 N N . SER C 1 72 ? 39.733 50.333 -2.845 1.00 14.90 52 SER C N 1
ATOM 3787 C CA . SER C 1 72 ? 39.660 51.327 -1.791 1.00 14.43 52 SER C CA 1
ATOM 3788 C C . SER C 1 72 ? 39.852 50.680 -0.417 1.00 27.27 52 SER C C 1
ATOM 3789 O O . SER C 1 72 ? 39.784 49.458 -0.338 1.00 18.52 52 SER C O 1
ATOM 3792 N N . ALA C 1 73 ? 40.026 51.531 0.587 1.00 24.16 53 ALA C N 1
ATOM 3793 C CA . ALA C 1 73 ? 40.070 51.058 1.967 1.00 14.61 53 ALA C CA 1
ATOM 3794 C C . ALA C 1 73 ? 38.889 50.158 2.279 1.00 17.55 53 ALA C C 1
ATOM 3795 O O . ALA C 1 73 ? 39.040 49.101 2.897 1.00 20.52 53 ALA C O 1
ATOM 3797 N N . ALA C 1 74 ? 37.675 50.567 1.889 1.00 17.55 54 ALA C N 1
ATOM 3798 C CA . ALA C 1 74 ? 36.526 49.763 2.306 1.00 12.67 54 ALA C CA 1
ATOM 3799 C C . ALA C 1 74 ? 36.528 48.426 1.592 1.00 15.94 54 ALA C C 1
ATOM 3800 O O . ALA C 1 74 ? 35.956 47.449 2.080 1.00 18.67 54 ALA C O 1
ATOM 3802 N N . GLN C 1 75 ? 37.205 48.396 0.436 1.00 13.96 55 GLN C N 1
ATOM 3803 C CA . GLN C 1 75 ? 37.287 47.110 -0.275 1.00 21.53 55 GLN C CA 1
ATOM 3804 C C . GLN C 1 75 ? 38.329 46.225 0.409 1.00 21.11 55 GLN C C 1
ATOM 3805 O O . GLN C 1 75 ? 38.069 45.028 0.577 1.00 16.91 55 GLN C O 1
ATOM 3811 N N . ARG C 1 76 ? 39.462 46.796 0.825 1.00 18.61 56 ARG C N 1
ATOM 3812 C CA . ARG C 1 76 ? 40.432 46.024 1.613 1.00 18.13 56 ARG C CA 1
ATOM 3813 C C . ARG C 1 76 ? 39.738 45.410 2.813 1.00 20.73 56 ARG C C 1
ATOM 3814 O O . ARG C 1 76 ? 39.835 44.224 3.136 1.00 13.61 56 ARG C O 1
ATOM 3822 N N . LEU C 1 77 ? 38.954 46.207 3.550 1.00 16.15 57 LEU C N 1
ATOM 3823 C CA . LEU C 1 77 ? 38.244 45.668 4.700 1.00 12.34 57 LEU C CA 1
ATOM 3824 C C . LEU C 1 77 ? 37.194 44.631 4.328 1.00 13.04 57 LEU C C 1
ATOM 3825 O O . LEU C 1 77 ? 36.926 43.677 5.055 1.00 12.19 57 LEU C O 1
ATOM 3830 N N . ALA C 1 78 ? 36.572 44.840 3.163 1.00 15.24 58 ALA C N 1
ATOM 3831 C CA . ALA C 1 78 ? 35.585 43.852 2.729 1.00 22.50 58 ALA C CA 1
ATOM 3832 C C . ALA C 1 78 ? 36.264 42.496 2.510 1.00 15.63 58 ALA C C 1
ATOM 3833 O O . ALA C 1 78 ? 35.766 41.480 2.980 1.00 19.91 58 ALA C O 1
ATOM 3835 N N . MET C 1 79 ? 37.380 42.526 1.804 1.00 17.21 59 MET C N 1
ATOM 3836 C CA . MET C 1 79 ? 38.104 41.260 1.588 1.00 13.52 59 MET C CA 1
ATOM 3837 C C . MET C 1 79 ? 38.464 40.655 2.932 1.00 19.95 59 MET C C 1
ATOM 3838 O O . MET C 1 79 ? 38.217 39.457 3.132 1.00 14.29 59 MET C O 1
ATOM 3843 N N . VAL C 1 80 ? 38.977 41.453 3.876 1.00 12.56 60 VAL C N 1
ATOM 3844 C CA . VAL C 1 80 ? 39.328 40.823 5.157 1.00 21.12 60 VAL C CA 1
ATOM 3845 C C . VAL C 1 80 ? 38.129 40.226 5.871 1.00 17.05 60 VAL C C 1
ATOM 3846 O O . VAL C 1 80 ? 38.249 39.166 6.495 1.00 13.07 60 VAL C O 1
ATOM 3850 N N . GLU C 1 81 ? 36.963 40.860 5.813 1.00 21.50 61 GLU C N 1
ATOM 3851 C CA . GLU C 1 81 ? 35.733 40.263 6.359 1.00 9.86 61 GLU C CA 1
ATOM 3852 C C . GLU C 1 81 ? 35.414 38.949 5.672 1.00 11.87 61 GLU C C 1
ATOM 3853 O O . GLU C 1 81 ? 35.013 37.977 6.324 1.00 23.04 61 GLU C O 1
ATOM 3859 N N . ARG C 1 82 ? 35.595 38.887 4.361 1.00 11.14 62 ARG C N 1
ATOM 3860 C CA . ARG C 1 82 ? 35.286 37.663 3.646 1.00 12.49 62 ARG C CA 1
ATOM 3861 C C . ARG C 1 82 ? 36.224 36.543 4.136 1.00 19.01 62 ARG C C 1
ATOM 3862 O O . ARG C 1 82 ? 35.829 35.387 4.234 1.00 17.46 62 ARG C O 1
ATOM 3870 N N . ALA C 1 83 ? 37.475 36.882 4.429 1.00 18.24 63 ALA C N 1
ATOM 3871 C CA . ALA C 1 83 ? 38.459 35.877 4.817 1.00 12.06 63 ALA C CA 1
ATOM 3872 C C . ALA C 1 83 ? 38.212 35.252 6.181 1.00 15.18 63 ALA C C 1
ATOM 3873 O O . ALA C 1 83 ? 38.585 34.092 6.357 1.00 16.62 63 ALA C O 1
ATOM 3875 N N . VAL C 1 84 ? 37.611 36.008 7.098 1.00 13.50 64 VAL C N 1
ATOM 3876 C CA . VAL C 1 84 ? 37.346 35.543 8.452 1.00 9.85 64 VAL C CA 1
ATOM 3877 C C . VAL C 1 84 ? 35.897 35.118 8.682 1.00 17.53 64 VAL C C 1
ATOM 3878 O O . VAL C 1 84 ? 35.624 34.447 9.691 1.00 22.38 64 VAL C O 1
ATOM 3882 N N . ALA C 1 85 ? 34.976 35.490 7.816 1.00 26.37 65 ALA C N 1
ATOM 3883 C CA . ALA C 1 85 ? 33.596 35.006 7.910 1.00 21.84 65 ALA C CA 1
ATOM 3884 C C . ALA C 1 85 ? 33.554 33.494 8.079 1.00 22.73 65 ALA C C 1
ATOM 3885 O O . ALA C 1 85 ? 34.097 32.764 7.254 1.00 24.01 65 ALA C O 1
ATOM 3887 N N . GLY C 1 86 ? 32.916 33.002 9.143 1.00 31.91 66 GLY C N 1
ATOM 3888 C CA . GLY C 1 86 ? 32.825 31.602 9.495 1.00 22.86 66 GLY C CA 1
ATOM 3889 C C . GLY C 1 86 ? 34.054 30.977 10.112 1.00 33.35 66 GLY C C 1
ATOM 3890 O O . GLY C 1 86 ? 34.166 29.770 10.381 1.00 30.19 66 GLY C O 1
ATOM 3891 N N . VAL C 1 87 ? 35.075 31.795 10.367 1.00 23.17 67 VAL C N 1
ATOM 3892 C CA . VAL C 1 87 ? 36.296 31.245 10.963 1.00 19.38 67 VAL C CA 1
ATOM 3893 C C . VAL C 1 87 ? 36.326 31.722 12.409 1.00 24.33 67 VAL C C 1
ATOM 3894 O O . VAL C 1 87 ? 36.874 32.796 12.659 1.00 40.42 67 VAL C O 1
ATOM 3898 N N . GLU C 1 88 ? 35.721 30.953 13.306 1.00 35.75 68 GLU C N 1
ATOM 3899 C CA . GLU C 1 88 ? 35.686 31.322 14.724 1.00 32.55 68 GLU C CA 1
ATOM 3900 C C . GLU C 1 88 ? 37.079 31.698 15.214 1.00 29.80 68 GLU C C 1
ATOM 3901 O O . GLU C 1 88 ? 38.082 31.243 14.654 1.00 34.13 68 GLU C O 1
ATOM 3907 N N . ARG C 1 89 ? 37.178 32.530 16.230 1.00 35.50 69 ARG C N 1
ATOM 3908 C CA . ARG C 1 89 ? 38.448 33.016 16.759 1.00 30.60 69 ARG C CA 1
ATOM 3909 C C . ARG C 1 89 ? 38.980 34.139 15.868 1.00 26.01 69 ARG C C 1
ATOM 3910 O O . ARG C 1 89 ? 39.592 35.075 16.385 1.00 26.24 69 ARG C O 1
ATOM 3918 N N . LEU C 1 90 ? 38.750 34.083 14.550 1.00 18.16 70 LEU C N 1
ATOM 3919 C CA . LEU C 1 90 ? 39.346 35.174 13.754 1.00 17.29 70 LEU C CA 1
ATOM 3920 C C . LEU C 1 90 ? 38.276 36.221 13.493 1.00 24.41 70 LEU C C 1
ATOM 3921 O O . LEU C 1 90 ? 37.148 35.906 13.107 1.00 22.76 70 LEU C O 1
ATOM 3926 N N . THR C 1 91 ? 38.610 37.496 13.682 1.00 29.10 71 THR C N 1
ATOM 3927 C CA . THR C 1 91 ? 37.688 38.582 13.391 1.00 27.90 71 THR C CA 1
ATOM 3928 C C . THR C 1 91 ? 38.437 39.755 12.755 1.00 18.16 71 THR C C 1
ATOM 3929 O O . THR C 1 91 ? 39.638 39.729 12.464 1.00 13.80 71 THR C O 1
ATOM 3933 N N . VAL C 1 92 ? 37.691 40.826 12.489 1.00 19.13 72 VAL C N 1
ATOM 3934 C CA . VAL C 1 92 ? 38.282 42.016 11.882 1.00 12.44 72 VAL C CA 1
ATOM 3935 C C . VAL C 1 92 ? 38.087 43.180 12.862 1.00 15.09 72 VAL C C 1
ATOM 3936 O O . VAL C 1 92 ? 37.043 43.268 13.505 1.00 20.94 72 VAL C O 1
ATOM 3940 N N . ASP C 1 93 ? 39.078 44.048 13.007 1.00 15.34 73 ASP C N 1
ATOM 3941 C CA . ASP C 1 93 ? 38.940 45.366 13.608 1.00 11.15 73 ASP C CA 1
ATOM 3942 C C . ASP C 1 93 ? 39.175 46.482 12.614 1.00 11.05 73 ASP C C 1
ATOM 3943 O O . ASP C 1 93 ? 40.318 46.742 12.236 1.00 16.94 73 ASP C O 1
ATOM 3948 N N . PRO C 1 94 ? 38.128 47.205 12.213 1.00 18.58 74 PRO C N 1
ATOM 3949 C CA . PRO C 1 94 ? 38.271 48.304 11.260 1.00 24.27 74 PRO C CA 1
ATOM 3950 C C . PRO C 1 94 ? 38.571 49.657 11.893 1.00 13.49 74 PRO C C 1
ATOM 3951 O O . PRO C 1 94 ? 38.361 50.679 11.241 1.00 16.60 74 PRO C O 1
ATOM 3955 N N . ARG C 1 95 ? 39.067 49.681 13.131 1.00 14.07 75 ARG C N 1
ATOM 3956 C CA . ARG C 1 95 ? 39.040 50.987 13.813 1.00 23.04 75 ARG C CA 1
ATOM 3957 C C . ARG C 1 95 ? 40.021 51.953 13.164 1.00 22.95 75 ARG C C 1
ATOM 3958 O O . ARG C 1 95 ? 39.712 53.152 13.150 1.00 18.54 75 ARG C O 1
ATOM 3973 N N . GLU C 1 96 ? 41.148 51.514 12.603 1.00 16.92 76 GLU C N 1
ATOM 3974 C CA . GLU C 1 96 ? 42.117 52.459 12.052 1.00 19.98 76 GLU C CA 1
ATOM 3975 C C . GLU C 1 96 ? 41.669 53.008 10.704 1.00 23.09 76 GLU C C 1
ATOM 3976 O O . GLU C 1 96 ? 42.218 53.982 10.193 1.00 27.53 76 GLU C O 1
ATOM 3982 N N . LEU C 1 97 ? 40.658 52.377 10.119 1.00 39.25 77 LEU C N 1
ATOM 3983 C CA . LEU C 1 97 ? 40.118 52.781 8.833 1.00 41.00 77 LEU C CA 1
ATOM 3984 C C . LEU C 1 97 ? 39.129 53.934 8.923 1.00 47.91 77 LEU C C 1
ATOM 3985 O O . LEU C 1 97 ? 39.232 54.911 8.186 1.00 39.44 77 LEU C O 1
ATOM 3990 N N . GLN C 1 98 ? 38.168 53.778 9.827 1.00 56.16 78 GLN C N 1
ATOM 3991 C CA . GLN C 1 98 ? 37.092 54.743 10.017 1.00 54.77 78 GLN C CA 1
ATOM 3992 C C . GLN C 1 98 ? 37.657 56.159 10.126 1.00 57.57 78 GLN C C 1
ATOM 3993 O O . GLN C 1 98 ? 37.471 56.936 9.186 1.00 72.95 78 GLN C O 1
ATOM 3999 N N . ARG C 1 99 ? 38.325 56.430 11.222 1.00 56.57 79 ARG C N 1
ATOM 4000 C CA . ARG C 1 99 ? 39.020 57.663 11.569 1.00 59.07 79 ARG C CA 1
ATOM 4001 C C . ARG C 1 99 ? 39.564 58.384 10.344 1.00 63.10 79 ARG C C 1
ATOM 4002 O O . ARG C 1 99 ? 40.327 57.813 9.560 1.00 71.16 79 ARG C O 1
ATOM 4010 N N . ASP C 1 100 ? 39.141 59.628 10.182 1.00 57.83 80 ASP C N 1
ATOM 4011 C CA . ASP C 1 100 ? 39.352 60.482 9.022 1.00 45.78 80 ASP C CA 1
ATOM 4012 C C . ASP C 1 100 ? 40.722 60.318 8.377 1.00 43.94 80 ASP C C 1
ATOM 4013 O O . ASP C 1 100 ? 40.778 59.935 7.198 1.00 47.48 80 ASP C O 1
ATOM 4018 N N . LYS C 1 101 ? 41.826 60.576 9.068 1.00 45.29 81 LYS C N 1
ATOM 4019 C CA . LYS C 1 101 ? 43.146 60.442 8.443 1.00 63.65 81 LYS C CA 1
ATOM 4020 C C . LYS C 1 101 ? 44.058 59.499 9.232 1.00 80.60 81 LYS C C 1
ATOM 4021 O O . LYS C 1 101 ? 43.983 59.467 10.462 1.00 106.24 81 LYS C O 1
ATOM 4027 N N . PRO C 1 102 ? 44.891 58.758 8.521 1.00 85.44 82 PRO C N 1
ATOM 4028 C CA . PRO C 1 102 ? 45.834 57.742 8.996 1.00 88.57 82 PRO C CA 1
ATOM 4029 C C . PRO C 1 102 ? 46.163 57.713 10.481 1.00 86.65 82 PRO C C 1
ATOM 4030 O O . PRO C 1 102 ? 45.984 58.662 11.237 1.00 83.44 82 PRO C O 1
ATOM 4034 N N . SER C 1 103 ? 46.674 56.547 10.887 1.00 80.08 83 SER C N 1
ATOM 4035 C CA . SER C 1 103 ? 46.823 56.105 12.255 1.00 66.09 83 SER C CA 1
ATOM 4036 C C . SER C 1 103 ? 48.238 55.789 12.726 1.00 61.62 83 SER C C 1
ATOM 4037 O O . SER C 1 103 ? 49.105 55.335 11.980 1.00 70.63 83 SER C O 1
ATOM 4040 N N . TYR C 1 104 ? 48.461 56.033 14.011 1.00 56.74 84 TYR C N 1
ATOM 4041 C CA . TYR C 1 104 ? 49.627 55.714 14.804 1.00 40.01 84 TYR C CA 1
ATOM 4042 C C . TYR C 1 104 ? 49.325 54.498 15.680 1.00 28.30 84 TYR C C 1
ATOM 4043 O O . TYR C 1 104 ? 48.332 54.570 16.410 1.00 22.21 84 TYR C O 1
ATOM 4052 N N . THR C 1 105 ? 50.140 53.456 15.664 1.00 18.24 85 THR C N 1
ATOM 4053 C CA . THR C 1 105 ? 49.800 52.239 16.406 1.00 25.05 85 THR C CA 1
ATOM 4054 C C . THR C 1 105 ? 49.463 52.474 17.861 1.00 21.06 85 THR C C 1
ATOM 4055 O O . THR C 1 105 ? 48.551 51.883 18.430 1.00 21.40 85 THR C O 1
ATOM 4059 N N . ILE C 1 106 ? 50.242 53.357 18.504 1.00 20.99 86 ILE C N 1
ATOM 4060 C CA . ILE C 1 106 ? 50.031 53.552 19.933 1.00 20.82 86 ILE C CA 1
ATOM 4061 C C . ILE C 1 106 ? 48.618 54.025 20.224 1.00 14.19 86 ILE C C 1
ATOM 4062 O O . ILE C 1 106 ? 48.029 53.643 21.241 1.00 19.52 86 ILE C O 1
ATOM 4067 N N . ASP C 1 107 ? 48.021 54.854 19.353 1.00 21.01 87 ASP C N 1
ATOM 4068 C CA . ASP C 1 107 ? 46.646 55.324 19.551 1.00 25.39 87 ASP C CA 1
ATOM 4069 C C . ASP C 1 107 ? 45.652 54.194 19.360 1.00 28.15 87 ASP C C 1
ATOM 4070 O O . ASP C 1 107 ? 44.625 53.989 20.006 1.00 31.30 87 ASP C O 1
ATOM 4075 N N . THR C 1 108 ? 45.989 53.357 18.368 1.00 24.49 88 THR C N 1
ATOM 4076 C CA . THR C 1 108 ? 45.167 52.179 18.156 1.00 21.90 88 THR C CA 1
ATOM 4077 C C . THR C 1 108 ? 45.138 51.307 19.398 1.00 24.40 88 THR C C 1
ATOM 4078 O O . THR C 1 108 ? 44.108 50.803 19.844 1.00 25.73 88 THR C O 1
ATOM 4082 N N . LEU C 1 109 ? 46.313 51.130 20.016 1.00 25.89 89 LEU C N 1
ATOM 4083 C CA . LEU C 1 109 ? 46.383 50.377 21.274 1.00 27.76 89 LEU C CA 1
ATOM 4084 C C . LEU C 1 109 ? 45.652 51.009 22.448 1.00 34.56 89 LEU C C 1
ATOM 4085 O O . LEU C 1 109 ? 44.970 50.340 23.246 1.00 26.22 89 LEU C O 1
ATOM 4090 N N . GLU C 1 110 ? 45.749 52.330 22.655 1.00 26.77 90 GLU C N 1
ATOM 4091 C CA . GLU C 1 110 ? 45.008 52.890 23.799 1.00 27.27 90 GLU C CA 1
ATOM 4092 C C . GLU C 1 110 ? 43.510 52.700 23.651 1.00 27.11 90 GLU C C 1
ATOM 4093 O O . GLU C 1 110 ? 42.808 52.451 24.640 1.00 27.57 90 GLU C O 1
ATOM 4099 N N . SER C 1 111 ? 42.990 52.781 22.431 1.00 32.19 91 SER C N 1
ATOM 4100 C CA . SER C 1 111 ? 41.567 52.599 22.170 1.00 25.57 91 SER C CA 1
ATOM 4101 C C . SER C 1 111 ? 41.094 51.171 22.333 1.00 29.33 91 SER C C 1
ATOM 4102 O O . SER C 1 111 ? 40.051 50.845 22.906 1.00 30.68 91 SER C O 1
ATOM 4105 N N . VAL C 1 112 ? 41.894 50.246 21.786 1.00 40.66 92 VAL C N 1
ATOM 4106 C CA . VAL C 1 112 ? 41.604 48.832 22.018 1.00 35.58 92 VAL C CA 1
ATOM 4107 C C . VAL C 1 112 ? 41.587 48.594 23.525 1.00 25.60 92 VAL C C 1
ATOM 4108 O O . VAL C 1 112 ? 40.692 47.977 24.091 1.00 25.78 92 VAL C O 1
ATOM 4112 N N . ARG C 1 113 ? 42.578 49.134 24.231 1.00 32.34 93 ARG C N 1
ATOM 4113 C CA . ARG C 1 113 ? 42.654 48.909 25.678 1.00 37.23 93 ARG C CA 1
ATOM 4114 C C . ARG C 1 113 ? 41.474 49.510 26.424 1.00 38.24 93 ARG C C 1
ATOM 4115 O O . ARG C 1 113 ? 41.068 48.951 27.443 1.00 55.00 93 A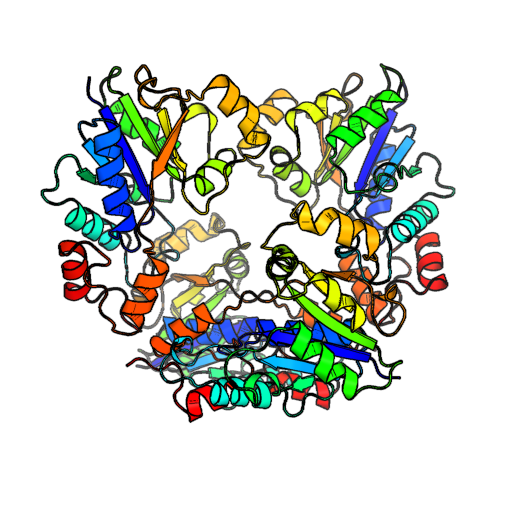RG C O 1
ATOM 4123 N N . ALA C 1 114 ? 40.937 50.620 25.938 1.00 34.88 94 ALA C N 1
ATOM 4124 C CA . ALA C 1 114 ? 39.814 51.271 26.606 1.00 39.07 94 ALA C CA 1
ATOM 4125 C C . ALA C 1 114 ? 38.560 50.406 26.631 1.00 31.20 94 ALA C C 1
ATOM 4126 O O . ALA C 1 114 ? 37.613 50.704 27.367 1.00 38.35 94 ALA C O 1
ATOM 4128 N N . GLU C 1 115 ? 38.536 49.348 25.821 1.00 28.33 95 GLU C N 1
ATOM 4129 C CA . GLU C 1 115 ? 37.355 48.482 25.741 1.00 27.45 95 GLU C CA 1
ATOM 4130 C C . GLU C 1 115 ? 37.547 47.141 26.433 1.00 27.71 95 GLU C C 1
ATOM 4131 O O . GLU C 1 115 ? 36.579 46.400 26.655 1.00 26.90 95 GLU C O 1
ATOM 4137 N N . LEU C 1 116 ? 38.792 46.832 26.770 1.00 29.71 96 LEU C N 1
ATOM 4138 C CA . LEU C 1 116 ? 39.309 45.579 27.265 1.00 29.28 96 LEU C CA 1
ATOM 4139 C C . LEU C 1 116 ? 39.455 45.523 28.779 1.00 40.95 96 LEU C C 1
ATOM 4140 O O . LEU C 1 116 ? 40.119 46.375 29.373 1.00 52.29 96 LEU C O 1
ATOM 4145 N N . ALA C 1 117 ? 38.891 44.517 29.436 1.00 45.99 97 ALA C N 1
ATOM 4146 C CA . ALA C 1 117 ? 39.090 44.391 30.879 1.00 47.90 97 ALA C CA 1
ATOM 4147 C C . ALA C 1 117 ? 40.573 44.319 31.245 1.00 48.43 97 ALA C C 1
ATOM 4148 O O . ALA C 1 117 ? 41.387 43.678 30.581 1.00 27.37 97 ALA C O 1
ATOM 4150 N N . ALA C 1 118 ? 40.897 45.001 32.330 1.00 46.31 98 ALA C N 1
ATOM 4151 C CA . ALA C 1 118 ? 42.202 45.146 32.935 1.00 44.21 98 ALA C CA 1
ATOM 4152 C C . ALA C 1 118 ? 43.095 43.917 32.777 1.00 37.86 98 ALA C C 1
ATOM 4153 O O . ALA C 1 118 ? 44.239 44.075 32.335 1.00 48.25 98 ALA C O 1
ATOM 4155 N N . ASP C 1 119 ? 42.585 42.738 33.110 1.00 21.92 99 ASP C N 1
ATOM 4156 C CA . ASP C 1 119 ? 43.355 41.518 33.018 1.00 26.11 99 ASP C CA 1
ATOM 4157 C C . ASP C 1 119 ? 43.270 40.877 31.632 1.00 25.51 99 ASP C C 1
ATOM 4158 O O . ASP C 1 119 ? 43.738 39.745 31.502 1.00 24.14 99 ASP C O 1
ATOM 4163 N N . ASP C 1 120 ? 42.704 41.556 30.647 1.00 25.74 100 ASP C N 1
ATOM 4164 C CA . ASP C 1 120 ? 42.741 40.908 29.329 1.00 31.94 100 ASP C CA 1
ATOM 4165 C C . ASP C 1 120 ? 44.207 40.889 28.892 1.00 21.84 100 ASP C C 1
ATOM 4166 O O . ASP C 1 120 ? 44.907 41.851 29.211 1.00 16.04 100 ASP C O 1
ATOM 4171 N N . GLN C 1 121 ? 44.619 39.827 28.225 1.00 20.23 101 GLN C N 1
ATOM 4172 C CA . GLN C 1 121 ? 45.959 39.734 27.657 1.00 19.55 101 GLN C CA 1
ATOM 4173 C C . GLN C 1 121 ? 45.923 40.108 26.178 1.00 22.32 101 GLN C C 1
ATOM 4174 O O . GLN C 1 121 ? 45.193 39.424 25.460 1.00 19.10 101 GLN C O 1
ATOM 4180 N N . LEU C 1 122 ? 46.659 41.117 25.745 1.00 18.26 102 LEU C N 1
ATOM 4181 C CA . LEU C 1 122 ? 46.623 41.596 24.364 1.00 22.51 102 LEU C CA 1
ATOM 4182 C C . LEU C 1 122 ? 47.964 41.282 23.713 1.00 22.80 102 LEU C C 1
ATOM 4183 O O . LEU C 1 122 ? 48.996 41.639 24.275 1.00 16.99 102 LEU C O 1
ATOM 4188 N N . PHE C 1 123 ? 47.965 40.628 22.562 1.00 14.57 103 PHE C N 1
ATOM 4189 C CA . PHE C 1 123 ? 49.167 40.268 21.845 1.00 11.59 103 PHE C CA 1
ATOM 4190 C C . PHE C 1 123 ? 49.195 40.903 20.453 1.00 17.26 103 PHE C C 1
ATOM 4191 O O . PHE C 1 123 ? 48.318 40.549 19.652 1.00 18.10 103 PHE C O 1
ATOM 4199 N N . MET C 1 124 ? 50.170 41.758 20.217 1.00 15.93 104 MET C N 1
ATOM 4200 C CA . MET C 1 124 ? 50.348 42.441 18.937 1.00 11.24 104 MET C CA 1
ATOM 4201 C C . MET C 1 124 ? 51.404 41.727 18.099 1.00 18.49 104 MET C C 1
ATOM 4202 O O . MET C 1 124 ? 52.554 41.607 18.508 1.00 15.27 104 MET C O 1
ATOM 4207 N N . LEU C 1 125 ? 51.004 41.221 16.919 1.00 12.67 105 LEU C N 1
ATOM 4208 C CA . LEU C 1 125 ? 51.933 40.463 16.088 1.00 11.62 105 LEU C CA 1
ATOM 4209 C C . LEU C 1 125 ? 52.539 41.345 15.009 1.00 16.85 105 LEU C C 1
ATOM 4210 O O . LEU C 1 125 ? 51.790 41.989 14.242 1.00 15.91 105 LEU C O 1
ATOM 4215 N N . ILE C 1 126 ? 53.848 41.373 14.923 1.00 18.61 106 ILE C N 1
ATOM 4216 C CA . ILE C 1 126 ? 54.533 42.214 13.947 1.00 13.22 106 ILE C CA 1
ATOM 4217 C C . ILE C 1 126 ? 55.700 41.461 13.335 1.00 22.20 106 ILE C C 1
ATOM 4218 O O . ILE C 1 126 ? 56.388 40.665 13.971 1.00 21.79 106 ILE C O 1
ATOM 4223 N N . GLY C 1 127 ? 55.951 41.727 12.049 1.00 17.94 107 GLY C N 1
ATOM 4224 C CA . GLY C 1 127 ? 57.107 41.126 11.430 1.00 17.50 107 GLY C CA 1
ATOM 4225 C C . GLY C 1 127 ? 58.395 41.750 11.950 1.00 12.78 107 GLY C C 1
ATOM 4226 O O . GLY C 1 127 ? 58.459 42.842 12.486 1.00 15.79 107 GLY C O 1
ATOM 4227 N N . TRP C 1 128 ? 59.440 40.950 11.762 1.00 35.99 108 TRP C N 1
ATOM 4228 C CA . TRP C 1 128 ? 60.808 41.246 12.112 1.00 40.01 108 TRP C CA 1
ATOM 4229 C C . TRP C 1 128 ? 61.289 42.593 11.589 1.00 35.31 108 TRP C C 1
ATOM 4230 O O . TRP C 1 128 ? 61.714 43.461 12.362 1.00 47.61 108 TRP C O 1
ATOM 4241 N N . ASP C 1 129 ? 61.241 42.769 10.268 1.00 30.94 109 ASP C N 1
ATOM 4242 C CA . ASP C 1 129 ? 61.706 44.038 9.712 1.00 25.43 109 ASP C CA 1
ATOM 4243 C C . ASP C 1 129 ? 60.878 45.169 10.315 1.00 30.80 109 ASP C C 1
ATOM 4244 O O . ASP C 1 129 ? 61.423 46.188 10.717 1.00 26.89 109 ASP C O 1
ATOM 4249 N N . ALA C 1 130 ? 59.565 44.937 10.366 1.00 24.45 110 ALA C N 1
ATOM 4250 C CA . ALA C 1 130 ? 58.669 45.940 10.924 1.00 28.91 110 ALA C CA 1
ATOM 4251 C C . ALA C 1 130 ? 59.087 46.237 12.362 1.00 40.16 110 ALA C C 1
ATOM 4252 O O . ALA C 1 130 ? 58.963 47.374 12.815 1.00 32.49 110 ALA C O 1
ATOM 4254 N N . PHE C 1 131 ? 59.585 45.196 13.022 1.00 26.64 111 PHE C N 1
ATOM 4255 C CA . PHE C 1 131 ? 60.090 45.298 14.378 1.00 29.02 111 PHE C CA 1
ATOM 4256 C C . PHE C 1 131 ? 61.326 46.183 14.503 1.00 23.45 111 PHE C C 1
ATOM 4257 O O . PHE C 1 131 ? 61.368 47.080 15.347 1.00 26.16 111 PHE C O 1
ATOM 4265 N N . CYS C 1 132 ? 62.375 45.952 13.730 1.00 29.09 112 CYS C N 1
ATOM 4266 C CA . CYS C 1 132 ? 63.580 46.769 13.918 1.00 39.89 112 CYS C CA 1
ATOM 4267 C C . CYS C 1 132 ? 63.318 48.257 13.730 1.00 44.90 112 CYS C C 1
ATOM 4268 O O . CYS C 1 132 ? 63.968 49.128 14.319 1.00 27.49 112 CYS C O 1
ATOM 4271 N N . GLY C 1 133 ? 62.321 48.550 12.888 1.00 37.43 113 GLY C N 1
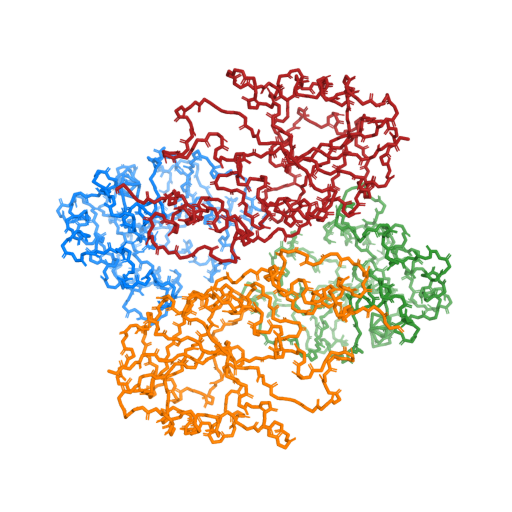ATOM 4272 C CA . GLY C 1 133 ? 61.938 49.936 12.695 1.00 31.07 113 GLY C CA 1
ATOM 4273 C C . GLY C 1 133 ? 61.113 50.516 13.825 1.00 18.97 113 GLY C C 1
ATOM 4274 O O . GLY C 1 133 ? 60.795 51.700 13.783 1.00 38.04 113 GLY C O 1
ATOM 4275 N N . LEU C 1 134 ? 60.747 49.710 14.834 1.00 24.31 114 LEU C N 1
ATOM 4276 C CA . LEU C 1 134 ? 59.982 50.141 15.998 1.00 23.74 114 LEU C CA 1
ATOM 4277 C C . LEU C 1 134 ? 60.483 51.436 16.622 1.00 23.89 114 LEU C C 1
ATOM 4278 O O . LEU C 1 134 ? 59.639 52.258 17.000 1.00 23.38 114 LEU C O 1
ATOM 4283 N N . PRO C 1 135 ? 61.779 51.677 16.788 1.00 34.64 115 PRO C N 1
ATOM 4284 C CA . PRO C 1 135 ? 62.223 52.977 17.314 1.00 41.20 115 PRO C CA 1
ATOM 4285 C C . PRO C 1 135 ? 61.794 54.173 16.474 1.00 43.87 115 PRO C C 1
ATOM 4286 O O . PRO C 1 135 ? 61.950 55.317 16.916 1.00 38.22 115 PRO C O 1
ATOM 4290 N N . THR C 1 136 ? 61.239 53.997 15.287 1.00 47.60 116 THR C N 1
ATOM 4291 C CA . THR C 1 136 ? 60.714 55.101 14.486 1.00 43.75 116 THR C CA 1
ATOM 4292 C C . THR C 1 136 ? 59.245 55.370 14.766 1.00 45.93 116 THR C C 1
ATOM 4293 O O . THR C 1 136 ? 58.759 56.504 14.623 1.00 28.27 116 THR C O 1
ATOM 4297 N N . TRP C 1 137 ? 58.508 54.339 15.188 1.00 39.80 117 TRP C N 1
ATOM 4298 C CA . TRP C 1 137 ? 57.094 54.505 15.508 1.00 34.37 117 TRP C CA 1
ATOM 4299 C C . TRP C 1 137 ? 56.860 55.526 16.619 1.00 33.74 117 TRP C C 1
ATOM 4300 O O . TRP C 1 137 ? 57.717 55.730 17.477 1.00 32.68 117 TRP C O 1
ATOM 4311 N N . HIS C 1 138 ? 55.688 56.152 16.589 1.00 29.42 118 HIS C N 1
ATOM 4312 C CA . HIS C 1 138 ? 55.335 57.260 17.461 1.00 34.55 118 HIS C CA 1
ATOM 4313 C C . HIS C 1 138 ? 55.085 56.804 18.889 1.00 33.65 118 HIS C C 1
ATOM 4314 O O . HIS C 1 138 ? 54.185 56.010 19.166 1.00 30.70 118 HIS C O 1
ATOM 4321 N N . ARG C 1 139 ? 55.912 57.349 19.783 1.00 24.20 119 ARG C N 1
ATOM 4322 C CA . ARG C 1 139 ? 55.835 56.969 21.188 1.00 22.72 119 ARG C CA 1
ATOM 4323 C C . ARG C 1 139 ? 56.106 55.476 21.382 1.00 19.97 119 ARG C C 1
ATOM 4324 O O . ARG C 1 139 ? 55.443 54.812 22.180 1.00 38.45 119 ARG C O 1
ATOM 4332 N 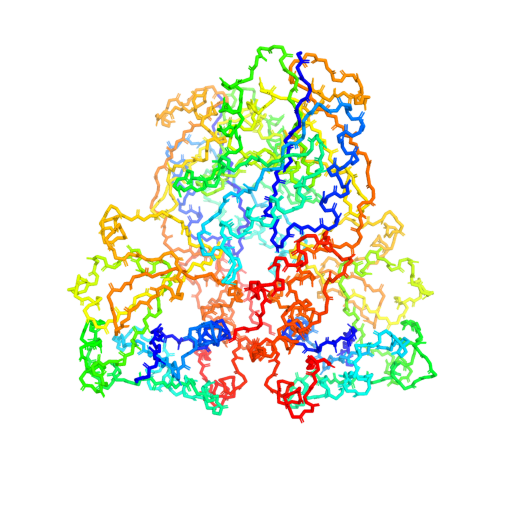N . TRP C 1 140 ? 57.079 54.980 20.643 1.00 31.82 120 TRP C N 1
ATOM 4333 C CA . TRP C 1 140 ? 57.392 53.559 20.611 1.00 32.38 120 TRP C CA 1
ATOM 4334 C C . TRP C 1 140 ? 57.639 52.964 21.981 1.00 40.14 120 TRP C C 1
ATOM 4335 O O . TRP C 1 140 ? 57.366 51.784 22.233 1.00 22.26 120 TRP C O 1
ATOM 4346 N N . GLU C 1 141 ? 58.173 53.735 22.929 1.00 28.55 121 GLU C N 1
ATOM 4347 C CA . GLU C 1 141 ? 58.434 53.121 24.231 1.00 25.34 121 GLU C CA 1
ATOM 4348 C C . GLU C 1 141 ? 57.154 52.931 25.017 1.00 32.29 121 GLU C C 1
ATOM 4349 O O . GLU C 1 141 ? 57.100 52.343 26.095 1.00 33.33 121 GLU C O 1
ATOM 4355 N N . ALA C 1 142 ? 56.035 53.445 24.487 1.00 24.45 122 ALA C N 1
ATOM 4356 C CA . ALA C 1 142 ? 54.838 53.250 25.288 1.00 14.65 122 ALA C CA 1
ATOM 4357 C C . ALA C 1 142 ? 54.006 52.067 24.790 1.00 17.67 122 ALA C C 1
ATOM 4358 O O . ALA C 1 142 ? 53.078 51.670 25.509 1.00 17.66 122 ALA C O 1
ATOM 4360 N N . LEU C 1 143 ? 54.319 51.538 23.613 1.00 24.11 123 LEU C N 1
ATOM 4361 C CA . LEU C 1 143 ? 53.490 50.446 23.085 1.00 17.51 123 LEU C CA 1
ATOM 4362 C C . LEU C 1 143 ? 53.321 49.298 24.052 1.00 15.21 123 LEU C C 1
ATOM 4363 O O . LEU C 1 143 ? 52.258 48.696 24.198 1.00 24.05 123 LEU C O 1
ATOM 4368 N N . LEU C 1 144 ? 54.395 48.925 24.754 1.00 16.50 124 LEU C N 1
ATOM 4369 C CA . LEU C 1 144 ? 54.302 47.732 25.610 1.00 21.81 124 LEU C CA 1
ATOM 4370 C C . LEU C 1 144 ? 53.599 48.031 26.917 1.00 26.92 124 LEU C C 1
ATOM 4371 O O . LEU C 1 144 ? 53.412 47.158 27.766 1.00 17.28 124 LEU C O 1
ATOM 4376 N N . ASP C 1 145 ? 53.165 49.284 27.114 1.00 24.86 125 ASP C N 1
ATOM 4377 C CA . ASP C 1 145 ? 52.285 49.595 28.232 1.00 27.97 125 ASP C CA 1
ATOM 4378 C C . ASP C 1 145 ? 50.935 48.883 28.085 1.00 20.83 125 ASP C C 1
ATOM 4379 O O . ASP C 1 145 ? 50.184 48.751 29.042 1.00 26.69 125 ASP C O 1
ATOM 4384 N N . HIS C 1 146 ? 50.624 48.470 26.851 1.00 17.72 126 HIS C N 1
ATOM 4385 C CA . HIS C 1 146 ? 49.264 48.041 26.536 1.00 19.13 126 HIS C CA 1
ATOM 4386 C C . HIS C 1 146 ? 49.139 46.598 26.061 1.00 19.55 126 HIS C C 1
ATOM 4387 O O . HIS C 1 146 ? 48.030 46.053 26.013 1.00 18.03 126 HIS C O 1
ATOM 4394 N N . CYS C 1 147 ? 50.277 45.991 25.732 1.00 11.72 127 CYS C N 1
ATOM 4395 C CA . CYS C 1 147 ? 50.277 44.662 25.115 1.00 15.09 127 CYS C CA 1
ATOM 4396 C C . CYS C 1 147 ? 51.608 43.957 25.218 1.00 26.50 127 CYS C C 1
ATOM 4397 O O . CYS C 1 147 ? 52.624 44.606 25.475 1.00 12.25 127 CYS C O 1
ATOM 4400 N N . HIS C 1 148 ? 51.614 42.642 24.979 1.00 14.42 128 HIS C N 1
ATOM 4401 C CA . HIS C 1 148 ? 52.865 42.019 24.598 1.00 14.59 128 HIS C CA 1
ATOM 4402 C C . HIS C 1 148 ? 53.080 42.105 23.086 1.00 19.19 128 HIS C C 1
ATOM 4403 O O . HIS C 1 148 ? 52.096 42.108 22.352 1.00 13.53 128 HIS C O 1
ATOM 4410 N N . ILE C 1 149 ? 54.348 42.147 22.686 1.00 15.27 129 ILE C N 1
ATOM 4411 C CA . ILE C 1 149 ? 54.655 42.232 21.254 1.00 10.86 129 ILE C CA 1
ATOM 4412 C C . ILE C 1 149 ? 55.204 40.871 20.865 1.00 16.65 129 ILE C C 1
ATOM 4413 O O . ILE C 1 149 ? 56.093 40.317 21.511 1.00 21.06 129 ILE C O 1
ATOM 4418 N N . VAL C 1 150 ? 54.602 40.291 19.838 1.00 15.89 130 VAL C N 1
ATOM 4419 C CA . VAL C 1 150 ? 55.009 38.989 19.330 1.00 19.43 130 VAL C CA 1
ATOM 4420 C C . VAL C 1 150 ? 55.674 39.208 17.973 1.00 22.83 130 VAL C C 1
ATOM 4421 O O . VAL C 1 150 ? 55.108 39.781 17.034 1.00 15.65 130 VAL C O 1
ATOM 4425 N N . VAL C 1 151 ? 56.937 38.801 17.883 1.00 17.43 131 VAL C N 1
ATOM 4426 C CA . VAL C 1 151 ? 57.635 39.067 16.624 1.00 23.69 131 VAL C CA 1
ATOM 4427 C C . VAL C 1 151 ? 57.687 37.787 15.797 1.00 23.45 131 VAL C C 1
ATOM 4428 O O . VAL C 1 151 ? 58.004 36.684 16.239 1.00 24.31 131 VAL C O 1
ATOM 4432 N N . LEU C 1 152 ? 57.314 37.997 14.544 1.00 18.87 132 LEU C N 1
ATOM 4433 C CA . LEU C 1 152 ? 57.237 36.898 13.574 1.00 14.82 132 LEU C CA 1
ATOM 4434 C C . LEU C 1 152 ? 58.598 36.857 12.921 1.00 23.45 132 LEU C C 1
ATOM 4435 O O . LEU C 1 152 ? 58.980 37.792 12.222 1.00 21.93 132 LEU C O 1
ATOM 4440 N N . GLN C 1 153 ? 59.321 35.771 13.206 1.00 27.76 133 GLN C N 1
ATOM 4441 C CA . GLN C 1 153 ? 60.599 35.562 12.541 1.00 17.75 133 GLN C CA 1
ATOM 4442 C C . GLN C 1 153 ? 60.366 34.502 11.458 1.00 25.97 133 GLN C C 1
ATOM 4443 O O . GLN C 1 153 ? 59.619 33.533 11.639 1.00 28.79 133 GLN C O 1
ATOM 4449 N N . ARG C 1 154 ? 61.007 34.691 10.307 1.00 32.32 134 ARG C N 1
ATOM 4450 C CA . ARG C 1 154 ? 60.758 33.771 9.195 1.00 33.18 134 ARG C CA 1
ATOM 4451 C C . ARG C 1 154 ? 62.002 33.668 8.324 1.00 33.46 134 ARG C C 1
ATOM 4452 O O . ARG C 1 154 ? 62.894 34.500 8.501 1.00 24.30 134 ARG C O 1
ATOM 4460 N N . PRO C 1 155 ? 62.074 32.692 7.440 1.00 33.75 135 PRO C N 1
ATOM 4461 C CA . PRO C 1 155 ? 63.219 32.596 6.520 1.00 41.07 135 PRO C CA 1
ATOM 4462 C C . PRO C 1 155 ? 63.396 33.864 5.699 1.00 42.25 135 PRO C C 1
ATOM 4463 O O . PRO C 1 155 ? 62.438 34.564 5.359 1.00 36.81 135 PRO C O 1
ATOM 4467 N N . ASP C 1 156 ? 64.648 34.171 5.360 1.00 42.01 136 ASP C N 1
ATOM 4468 C CA . ASP C 1 156 ? 64.900 35.306 4.474 1.00 51.76 136 ASP C CA 1
ATOM 4469 C C . ASP C 1 156 ? 64.578 36.618 5.188 1.00 60.84 136 ASP C C 1
ATOM 4470 O O . ASP C 1 156 ? 64.420 37.651 4.542 1.00 40.54 136 ASP C O 1
ATOM 4475 N N . ALA C 1 157 ? 64.492 36.533 6.507 1.00 70.39 137 ALA C N 1
ATOM 4476 C CA . ALA C 1 157 ? 64.256 37.641 7.416 1.00 74.12 137 ALA C CA 1
ATOM 4477 C C . ALA C 1 157 ? 65.391 37.697 8.440 1.00 77.29 137 ALA C C 1
ATOM 4478 O O . ALA C 1 157 ? 65.481 36.817 9.300 1.00 88.91 137 ALA C O 1
ATOM 4480 N N . ASP C 1 158 ? 66.228 38.708 8.323 1.00 78.77 138 ASP C N 1
ATOM 4481 C CA . ASP C 1 158 ? 67.460 38.925 9.057 1.00 77.25 138 ASP C CA 1
ATOM 4482 C C . ASP C 1 158 ? 67.385 38.497 10.521 1.00 82.42 138 ASP C C 1
ATOM 4483 O O . ASP C 1 158 ? 66.349 38.078 11.039 1.00 95.01 138 ASP C O 1
ATOM 4488 N N . SER C 1 159 ? 68.513 38.584 11.227 1.00 83.57 139 SER C N 1
ATOM 4489 C CA . SER C 1 159 ? 68.583 38.257 12.648 1.00 82.92 139 SER C CA 1
ATOM 4490 C C . SER C 1 159 ? 69.590 39.171 13.354 1.00 88.57 139 SER C C 1
ATOM 4491 O O . SER C 1 159 ? 70.376 38.706 14.183 1.00 97.98 139 SER C O 1
ATOM 4494 N N . GLU C 1 160 ? 69.546 40.451 13.004 1.00 86.17 140 GLU C N 1
ATOM 4495 C CA . GLU C 1 160 ? 70.360 41.511 13.584 1.00 81.36 140 GLU C CA 1
ATOM 4496 C C . GLU C 1 160 ? 69.576 42.824 13.617 1.00 69.51 140 GLU C C 1
ATOM 4497 O O . GLU C 1 160 ? 69.249 43.398 12.577 1.00 69.58 140 GLU C O 1
ATOM 4503 N N . PRO C 1 161 ? 69.256 43.287 14.816 1.00 56.25 141 PRO C N 1
ATOM 4504 C CA . PRO C 1 161 ? 68.387 44.449 15.032 1.00 48.28 141 PRO C CA 1
ATOM 4505 C C . PRO C 1 161 ? 69.177 45.704 15.378 1.00 39.64 141 PRO C C 1
ATOM 4506 O O . PRO C 1 161 ? 70.376 45.653 15.656 1.00 35.04 141 PRO C O 1
ATOM 4510 N N . PRO C 1 162 ? 68.491 46.842 15.350 1.00 29.35 142 PRO C N 1
ATOM 4511 C CA . PRO C 1 162 ? 69.120 48.129 15.635 1.00 33.04 142 PRO C CA 1
ATOM 4512 C C . PRO C 1 162 ? 69.598 48.237 17.080 1.00 36.29 142 PRO C C 1
ATOM 4513 O O . PRO C 1 162 ? 68.946 47.762 18.008 1.00 62.96 142 PRO C O 1
ATOM 4517 N N . GLU C 1 163 ? 70.728 48.901 17.263 1.00 26.94 143 GLU C N 1
ATOM 4518 C CA . GLU C 1 163 ? 71.281 49.174 18.584 1.00 31.71 143 GLU C CA 1
ATOM 4519 C C . GLU C 1 163 ? 70.306 49.954 19.442 1.00 34.37 143 GLU C C 1
ATOM 4520 O O . GLU C 1 163 ? 70.273 49.910 20.670 1.00 34.72 143 GLU C O 1
ATOM 4526 N N . SER C 1 164 ? 69.466 50.723 18.746 1.00 33.39 144 SER C N 1
ATOM 4527 C CA . SER C 1 164 ? 68.407 51.472 19.396 1.00 37.40 144 SER C CA 1
ATOM 4528 C C . SER C 1 164 ? 67.550 50.550 20.261 1.00 34.00 144 SER C C 1
ATOM 4529 O O . SER C 1 164 ? 67.065 50.981 21.310 1.00 50.13 144 SER C O 1
ATOM 4532 N N . LEU C 1 165 ? 67.362 49.295 19.830 1.00 22.13 145 LEU C N 1
ATOM 4533 C CA . LEU C 1 165 ? 66.485 48.399 20.563 1.00 28.95 145 LEU C CA 1
ATOM 4534 C C . LEU C 1 165 ? 67.186 47.590 21.653 1.00 41.80 145 LEU C C 1
ATOM 4535 O O . LEU C 1 165 ? 66.500 46.882 22.399 1.00 28.04 145 LEU C O 1
ATOM 4540 N N . ARG C 1 166 ? 68.508 47.649 21.740 1.00 42.89 146 ARG C N 1
ATOM 4541 C CA . ARG C 1 166 ? 69.239 46.743 22.621 1.00 43.39 146 ARG C CA 1
ATOM 4542 C C . ARG C 1 166 ? 68.747 46.812 24.059 1.00 23.13 146 ARG C C 1
ATOM 4543 O O . ARG C 1 166 ? 68.599 45.777 24.709 1.00 28.88 146 ARG C O 1
ATOM 4551 N N . ASP C 1 167 ? 68.496 48.028 24.550 1.00 25.27 147 ASP C N 1
ATOM 4552 C CA . ASP C 1 167 ? 67.939 48.106 25.892 1.00 29.71 147 ASP C CA 1
ATOM 4553 C C . ASP C 1 167 ? 66.630 47.307 25.971 1.00 37.78 147 ASP C C 1
ATOM 4554 O O . ASP C 1 167 ? 66.560 46.337 26.732 1.00 24.04 147 ASP C O 1
ATOM 4559 N N . LEU C 1 168 ? 65.659 47.744 25.171 1.00 38.88 148 LEU C N 1
ATOM 4560 C CA . LEU C 1 168 ? 64.303 47.228 25.141 1.00 30.69 148 LEU C CA 1
ATOM 4561 C C . LEU C 1 168 ? 64.238 45.704 25.119 1.00 29.90 148 LEU C C 1
ATOM 4562 O O . LEU C 1 168 ? 63.456 45.050 25.812 1.00 28.61 148 LEU C O 1
ATOM 4567 N N . LEU C 1 169 ? 65.098 45.118 24.298 1.00 27.07 149 LEU C N 1
ATOM 4568 C CA . LEU C 1 169 ? 65.166 43.664 24.203 1.00 32.40 149 LEU C CA 1
ATOM 4569 C C . LEU C 1 169 ? 65.719 43.062 25.486 1.00 38.57 149 LEU C C 1
ATOM 4570 O O . LEU C 1 169 ? 65.179 42.122 26.082 1.00 34.30 149 LEU C O 1
ATOM 4575 N N . ALA C 1 170 ? 66.836 43.609 25.973 1.00 31.11 150 ALA C N 1
ATOM 4576 C CA . ALA C 1 170 ? 67.416 43.032 27.186 1.00 36.16 150 ALA C CA 1
ATOM 4577 C C . ALA C 1 170 ? 66.547 43.345 28.392 1.00 32.24 150 ALA C C 1
ATOM 4578 O O . ALA C 1 170 ? 66.651 42.772 29.476 1.00 40.46 150 ALA C O 1
ATOM 4580 N N . ALA C 1 171 ? 65.648 44.303 28.214 1.00 25.52 151 ALA C N 1
ATOM 4581 C CA . ALA C 1 171 ? 64.719 44.663 29.272 1.00 25.91 151 ALA C CA 1
ATOM 4582 C C . ALA C 1 171 ? 63.439 43.836 29.260 1.00 25.65 151 ALA C C 1
ATOM 4583 O O . ALA C 1 171 ? 62.920 43.442 30.309 1.00 24.60 151 ALA C O 1
ATOM 4585 N N . ARG C 1 172 ? 62.926 43.614 28.048 1.00 19.61 152 ARG C N 1
ATOM 4586 C CA . ARG C 1 172 ? 61.574 43.083 27.955 1.00 25.94 152 ARG C CA 1
ATOM 4587 C C . ARG C 1 172 ? 61.473 41.728 27.254 1.00 20.57 152 ARG C C 1
ATOM 4588 O O . ARG C 1 172 ? 60.364 41.179 27.304 1.00 17.25 152 ARG C O 1
ATOM 4610 N N . SER C 1 173 ? 62.518 41.202 26.640 1.00 20.59 153 SER C N 1
ATOM 4611 C CA . SER C 1 173 ? 62.406 39.931 25.946 1.00 26.61 153 SER C CA 1
ATOM 4612 C C . SER C 1 173 ? 61.988 38.832 26.930 1.00 22.35 153 SER C C 1
ATOM 4613 O O . SER C 1 173 ? 62.406 38.940 28.092 1.00 26.03 153 SER C O 1
ATOM 4616 N N . VAL C 1 174 ? 61.236 37.865 26.440 1.00 17.34 154 VAL C N 1
ATOM 4617 C CA . VAL C 1 174 ? 60.932 36.587 27.080 1.00 16.13 154 VAL C CA 1
ATOM 4618 C C . VAL C 1 174 ? 61.248 35.458 26.112 1.00 25.22 154 VAL C C 1
ATOM 4619 O O . VAL C 1 174 ? 60.751 35.395 24.987 1.00 38.65 154 VAL C O 1
ATOM 4623 N N . ALA C 1 175 ? 62.117 34.511 26.487 1.00 26.53 155 ALA C N 1
ATOM 4624 C CA . ALA C 1 175 ? 62.572 33.608 25.421 1.00 28.63 155 ALA C CA 1
ATOM 4625 C C . ALA C 1 175 ? 61.442 32.682 24.981 1.00 27.20 155 ALA C C 1
ATOM 4626 O O . ALA C 1 175 ? 61.254 32.477 23.779 1.00 30.06 155 ALA C O 1
ATOM 4628 N N . ASP C 1 176 ? 60.718 32.150 25.954 1.00 26.82 156 ASP C N 1
ATOM 4629 C CA . ASP C 1 176 ? 59.593 31.252 25.773 1.00 41.60 156 ASP C CA 1
ATOM 4630 C C . ASP C 1 176 ? 58.248 31.965 25.716 1.00 44.05 156 ASP C C 1
ATOM 4631 O O . ASP C 1 176 ? 57.757 32.504 26.707 1.00 62.36 156 ASP C O 1
ATOM 4636 N N . PRO C 1 177 ? 57.628 31.979 24.543 1.00 40.65 157 PRO C N 1
ATOM 4637 C CA . PRO C 1 177 ? 56.317 32.607 24.328 1.00 25.42 157 PRO C CA 1
ATOM 4638 C C . PRO C 1 177 ? 55.261 32.255 25.355 1.00 25.54 157 PRO C C 1
ATOM 4639 O O . PRO C 1 177 ? 54.333 32.988 25.720 1.00 22.87 157 PRO C O 1
ATOM 4643 N N . GLN C 1 178 ? 55.324 31.046 25.935 1.00 24.59 158 GLN C N 1
ATOM 4644 C CA . GLN C 1 178 ? 54.295 30.798 26.952 1.00 28.54 158 GLN C CA 1
ATOM 4645 C C . GLN C 1 178 ? 54.641 31.518 28.264 1.00 35.65 158 GLN C C 1
ATOM 4646 O O . GLN C 1 178 ? 53.859 31.461 29.217 1.00 45.37 158 GLN C O 1
ATOM 4657 N N . ALA C 1 179 ? 55.769 32.214 28.319 1.00 28.84 159 ALA C N 1
ATOM 4658 C CA . ALA C 1 179 ? 56.246 32.998 29.450 1.00 32.17 159 ALA C CA 1
ATOM 4659 C C . ALA C 1 179 ? 55.815 34.452 29.422 1.00 37.48 159 ALA C C 1
ATOM 4660 O O . ALA C 1 179 ? 56.044 35.258 30.332 1.00 27.67 159 ALA C O 1
ATOM 4662 N N . LEU C 1 180 ? 55.137 34.896 28.361 1.00 33.24 160 LEU C N 1
ATOM 4663 C CA . LEU C 1 180 ? 54.467 36.187 28.519 1.00 26.38 160 LEU C CA 1
ATOM 4664 C C . LEU C 1 180 ? 53.454 36.090 29.656 1.00 17.65 160 LEU C C 1
ATOM 4665 O O . LEU C 1 180 ? 52.613 35.171 29.663 1.00 24.15 160 LEU C O 1
ATOM 4670 N N . LYS C 1 181 ? 53.507 37.027 30.581 1.00 16.51 161 LYS C N 1
ATOM 4671 C CA . LYS C 1 181 ? 52.718 37.081 31.814 1.00 22.46 161 LYS C CA 1
ATOM 4672 C C . LYS C 1 181 ? 51.937 38.374 31.940 1.00 24.30 161 LYS C C 1
ATOM 4673 O O . LYS C 1 181 ? 52.375 39.456 31.522 1.00 16.75 161 LYS C O 1
ATOM 4679 N N . GLY C 1 182 ? 50.746 38.351 32.540 1.00 19.34 162 GLY C N 1
ATOM 4680 C CA . GLY C 1 182 ? 50.020 39.599 32.692 1.00 23.87 162 GLY C CA 1
ATOM 4681 C C . GLY C 1 182 ? 49.454 40.176 31.408 1.00 23.99 162 GLY C C 1
ATOM 4682 O O . GLY C 1 182 ? 49.542 39.509 30.369 1.00 28.56 162 GLY C O 1
ATOM 4683 N N . PRO C 1 183 ? 48.870 41.371 31.461 1.00 25.05 163 PRO C N 1
ATOM 4684 C CA . PRO C 1 183 ? 48.151 41.920 30.305 1.00 22.56 163 PRO C CA 1
ATOM 4685 C C . PRO C 1 183 ? 49.054 42.283 29.134 1.00 24.57 163 PRO C C 1
ATOM 4686 O O . PRO C 1 183 ? 48.570 42.363 28.001 1.00 19.61 163 PRO C O 1
ATOM 4690 N N . GLY C 1 184 ? 50.333 42.522 29.370 1.00 19.71 164 GLY C N 1
ATOM 4691 C CA . GLY C 1 184 ? 51.255 43.011 28.355 1.00 12.81 164 GLY C CA 1
ATOM 4692 C C . GLY C 1 184 ? 52.600 43.301 29.031 1.00 11.76 164 GLY C C 1
ATOM 4693 O O . GLY C 1 184 ? 52.739 42.847 30.173 1.00 17.01 164 GLY C O 1
ATOM 4694 N N . GLY C 1 185 ? 53.480 43.970 28.326 1.00 12.25 165 GLY C N 1
ATOM 4695 C CA . GLY C 1 185 ? 54.746 44.455 28.858 1.00 12.01 165 GLY C CA 1
ATOM 4696 C C . GLY C 1 185 ? 55.956 43.745 28.307 1.00 18.36 165 GLY C C 1
ATOM 4697 O O . GLY C 1 185 ? 57.101 44.202 28.425 1.00 18.16 165 GLY C O 1
ATOM 4698 N N . GLN C 1 186 ? 55.747 42.589 27.668 1.00 15.02 166 GLN C N 1
ATOM 4699 C CA . GLN C 1 186 ? 56.929 41.849 27.245 1.00 15.67 166 GLN C CA 1
ATOM 4700 C C . GLN C 1 186 ? 56.945 41.498 25.767 1.00 14.10 166 GLN C C 1
ATOM 4701 O O . GLN C 1 186 ? 55.936 41.498 25.094 1.00 17.82 166 GLN C O 1
ATOM 4707 N N . ILE C 1 187 ? 58.151 41.178 25.308 1.00 13.32 167 ILE C N 1
ATOM 4708 C CA . ILE C 1 187 ? 58.242 40.845 23.888 1.00 11.40 167 ILE C CA 1
ATOM 4709 C C . ILE C 1 187 ? 58.754 39.419 23.785 1.00 17.79 167 ILE C C 1
ATOM 4710 O O . ILE C 1 187 ? 59.472 38.950 24.657 1.00 23.51 167 ILE C O 1
ATOM 4715 N N . THR C 1 188 ? 58.375 38.746 22.707 1.00 17.02 168 THR C N 1
ATOM 4716 C CA . THR C 1 188 ? 58.900 37.409 22.430 1.00 16.39 168 THR C CA 1
ATOM 4717 C C . THR C 1 188 ? 58.932 37.154 20.934 1.00 15.91 168 THR C C 1
ATOM 4718 O O . THR C 1 188 ? 58.279 37.834 20.131 1.00 23.93 168 THR C O 1
ATOM 4722 N N . PHE C 1 189 ? 59.704 36.164 20.505 1.00 21.54 169 PHE C N 1
ATOM 4723 C CA . PHE C 1 189 ? 59.918 35.967 19.059 1.00 16.40 169 PHE C CA 1
ATOM 4724 C C . PHE C 1 189 ? 59.430 34.583 18.703 1.00 23.65 169 PHE C C 1
ATOM 4725 O O . PHE C 1 189 ? 59.591 33.622 19.465 1.00 20.03 169 PHE C O 1
ATOM 4733 N N . VAL C 1 190 ? 58.800 34.491 17.542 1.00 24.14 170 VAL C N 1
ATOM 4734 C CA . VAL C 1 190 ? 58.228 33.216 17.125 1.00 20.34 170 VAL C CA 1
ATOM 4735 C C . VAL C 1 190 ? 58.668 32.937 15.698 1.00 20.45 170 VAL C C 1
ATOM 4736 O O . VAL C 1 190 ? 58.929 33.827 14.905 1.00 18.33 170 VAL C O 1
ATOM 4740 N N . TRP C 1 191 ? 58.770 31.657 15.390 1.00 29.41 171 TRP C N 1
ATOM 4741 C CA . TRP C 1 191 ? 59.186 31.235 14.067 1.00 14.46 171 TRP C CA 1
ATOM 4742 C C . TRP C 1 191 ? 58.002 30.678 13.280 1.00 18.65 171 TRP C C 1
ATOM 4743 O O . TRP C 1 191 ? 57.170 29.994 13.879 1.00 21.85 171 TRP C O 1
ATOM 4754 N N . GLN C 1 192 ? 57.987 30.966 11.999 1.00 27.99 172 GLN C N 1
ATOM 4755 C CA . GLN C 1 192 ? 57.034 30.450 11.025 1.00 41.23 172 GLN C CA 1
ATOM 4756 C C . GLN C 1 192 ? 57.680 30.436 9.639 1.00 41.71 172 GLN C C 1
ATOM 4757 O O . GLN C 1 192 ? 58.597 31.214 9.360 1.00 36.84 172 GLN C O 1
ATOM 4763 N N . THR C 1 193 ? 57.211 29.560 8.748 1.00 37.40 173 THR C N 1
ATOM 4764 C CA . THR C 1 193 ? 57.697 29.651 7.366 1.00 17.93 173 THR C CA 1
ATOM 4765 C C . THR C 1 193 ? 56.493 29.866 6.445 1.00 16.27 173 THR C C 1
ATOM 4766 O O . THR C 1 193 ? 55.974 28.925 5.856 1.00 54.91 173 THR C O 1
ATOM 4770 N N . PRO C 1 194 ? 56.069 31.126 6.398 1.00 26.14 174 PRO C N 1
ATOM 4771 C CA . PRO C 1 194 ? 54.917 31.523 5.599 1.00 27.74 174 PRO C CA 1
ATOM 4772 C C . PRO C 1 194 ? 55.020 30.950 4.184 1.00 29.63 174 PRO C C 1
ATOM 4773 O O . PRO C 1 194 ? 56.077 30.571 3.707 1.00 29.05 174 PRO C O 1
ATOM 4777 N N . LEU C 1 195 ? 53.857 30.875 3.572 1.00 32.16 175 LEU C N 1
ATOM 4778 C CA . LEU C 1 195 ? 53.671 30.416 2.218 1.00 21.23 175 LEU C CA 1
ATOM 4779 C C . LEU C 1 195 ? 54.293 31.458 1.291 1.00 21.77 175 LEU C C 1
ATOM 4780 O O . LEU C 1 195 ? 54.227 32.635 1.676 1.00 22.96 175 LEU C O 1
ATOM 4785 N N . ALA C 1 196 ? 54.876 31.032 0.193 1.00 19.98 176 ALA C N 1
ATOM 4786 C CA . ALA C 1 196 ? 55.514 31.800 -0.858 1.00 25.98 176 ALA C CA 1
ATOM 4787 C C . ALA C 1 196 ? 54.480 32.558 -1.681 1.00 22.04 176 ALA C C 1
ATOM 4788 O O . ALA C 1 196 ? 54.319 32.368 -2.883 1.00 23.95 176 ALA C O 1
ATOM 4790 N N . VAL C 1 197 ? 53.743 33.413 -0.996 1.00 18.42 177 VAL C N 1
ATOM 4791 C CA . VAL C 1 197 ? 52.760 34.222 -1.691 1.00 17.70 177 VAL C CA 1
ATOM 4792 C C . VAL C 1 197 ? 52.905 35.691 -1.347 1.00 27.21 177 VAL C C 1
ATOM 4793 O O . VAL C 1 197 ? 53.235 36.051 -0.214 1.00 17.02 177 VAL C O 1
ATOM 4797 N N . SER C 1 198 ? 52.654 36.590 -2.308 1.00 25.57 178 SER C N 1
ATOM 4798 C CA . SER C 1 198 ? 52.680 38.002 -1.890 1.00 15.77 178 SER C CA 1
ATOM 4799 C C . SER C 1 198 ? 51.573 38.769 -2.593 1.00 18.75 178 SER C C 1
ATOM 4800 O O . SER C 1 198 ? 51.178 38.418 -3.709 1.00 21.19 178 SER C O 1
ATOM 4803 N N . ALA C 1 199 ? 51.057 39.809 -1.932 1.00 12.91 179 ALA C N 1
ATOM 4804 C CA . ALA C 1 199 ? 49.994 40.553 -2.618 1.00 11.16 179 ALA C CA 1
ATOM 4805 C C . ALA C 1 199 ? 50.568 41.273 -3.827 1.00 22.53 179 ALA C C 1
ATOM 4806 O O . ALA C 1 199 ? 49.852 41.436 -4.829 1.00 19.07 179 ALA C O 1
ATOM 4808 N N . THR C 1 200 ? 51.839 41.695 -3.825 1.00 17.09 180 THR C N 1
ATOM 4809 C CA . THR C 1 200 ? 52.373 42.294 -5.058 1.00 15.75 180 THR C CA 1
ATOM 4810 C C . THR C 1 200 ? 52.265 41.344 -6.245 1.00 19.17 180 THR C C 1
ATOM 4811 O O . THR C 1 200 ? 51.883 41.684 -7.372 1.00 12.18 180 THR C O 1
ATOM 4815 N N . GLN C 1 201 ? 52.638 40.082 -6.028 1.00 22.16 181 GLN C N 1
ATOM 4816 C CA . GLN C 1 201 ? 52.535 39.085 -7.090 1.00 16.59 181 GLN C CA 1
ATOM 4817 C C . GLN C 1 201 ? 51.071 38.847 -7.463 1.00 18.29 181 GLN C C 1
ATOM 4818 O O . GLN C 1 201 ? 50.787 38.709 -8.647 1.00 16.73 181 GLN C O 1
ATOM 4824 N N . ILE C 1 202 ? 50.202 38.815 -6.450 1.00 14.20 182 ILE C N 1
ATOM 4825 C CA . ILE C 1 202 ? 48.775 38.576 -6.691 1.00 14.58 182 ILE C CA 1
ATOM 4826 C C . ILE C 1 202 ? 48.168 39.721 -7.498 1.00 25.85 182 ILE C C 1
ATOM 4827 O O . ILE C 1 202 ? 47.337 39.458 -8.370 1.00 25.49 182 ILE C O 1
ATOM 4832 N N . ARG C 1 203 ? 48.585 40.954 -7.213 1.00 18.49 183 ARG C N 1
ATOM 4833 C CA . ARG C 1 203 ? 48.132 42.109 -8.002 1.00 18.72 183 ARG C CA 1
ATOM 4834 C C . ARG C 1 203 ? 48.611 42.057 -9.440 1.00 18.79 183 ARG C C 1
ATOM 4835 O O . ARG C 1 203 ? 47.880 42.474 -10.351 1.00 18.64 183 ARG C O 1
ATOM 4843 N N . ALA C 1 204 ? 49.840 41.571 -9.672 1.00 14.37 184 ALA C N 1
ATOM 4844 C CA . ALA C 1 204 ? 50.365 41.486 -11.039 1.00 14.18 184 ALA C CA 1
ATOM 4845 C C . ALA C 1 204 ? 49.713 40.351 -11.798 1.00 20.08 184 ALA C C 1
ATOM 4846 O O . ALA C 1 204 ? 49.460 40.374 -13.002 1.00 20.73 184 ALA C O 1
ATOM 4848 N N . LEU C 1 205 ? 49.383 39.267 -11.082 1.00 18.22 185 LEU C N 1
ATOM 4849 C CA . LEU C 1 205 ? 48.673 38.202 -11.813 1.00 18.71 185 LEU C CA 1
ATOM 4850 C C . LEU C 1 205 ? 47.319 38.741 -12.263 1.00 22.95 185 LEU C C 1
ATOM 4851 O O . LEU C 1 205 ? 46.909 38.584 -13.412 1.00 19.24 185 LEU C O 1
ATOM 4856 N N . LEU C 1 206 ? 46.628 39.418 -11.339 1.00 12.05 186 LEU C N 1
ATOM 4857 C CA . LEU C 1 206 ? 45.278 39.877 -11.716 1.00 14.28 186 LEU C CA 1
ATOM 4858 C C . LEU C 1 206 ? 45.291 40.930 -12.818 1.00 16.69 186 LEU C C 1
ATOM 4859 O O . LEU C 1 206 ? 44.323 41.032 -13.582 1.00 17.69 186 LEU C O 1
ATOM 4864 N N . GLY C 1 207 ? 46.360 41.702 -12.930 1.00 22.34 187 GLY C N 1
ATOM 4865 C CA . GLY C 1 207 ? 46.517 42.673 -13.996 1.00 26.62 187 GLY C CA 1
ATOM 4866 C C . GLY C 1 207 ? 46.671 41.979 -15.353 1.00 27.84 187 GLY C C 1
ATOM 4867 O O . GLY C 1 207 ? 46.257 42.540 -16.379 1.00 24.81 187 GLY C O 1
ATOM 4868 N N . ALA C 1 208 ? 47.249 40.782 -15.347 1.00 17.07 188 ALA C N 1
ATOM 4869 C CA . ALA C 1 208 ? 47.468 39.985 -16.550 1.00 19.80 188 ALA C CA 1
ATOM 4870 C C . ALA C 1 208 ? 46.251 39.146 -16.894 1.00 14.32 188 ALA C C 1
ATOM 4871 O O . ALA C 1 208 ? 46.216 38.419 -17.900 1.00 24.85 188 ALA C O 1
ATOM 4873 N N . GLY C 1 209 ? 45.209 39.197 -16.065 1.00 20.87 189 GLY C N 1
ATOM 4874 C CA . GLY C 1 209 ? 44.011 38.417 -16.374 1.00 21.13 189 GLY C CA 1
ATOM 4875 C C . GLY C 1 209 ? 44.110 36.967 -15.922 1.00 20.29 189 GLY C C 1
ATOM 4876 O O . GLY C 1 209 ? 43.232 36.172 -16.267 1.00 21.84 189 GLY C O 1
ATOM 4877 N N . ARG C 1 210 ? 45.148 36.622 -15.167 1.00 14.80 190 ARG C N 1
ATOM 4878 C CA . ARG C 1 210 ? 45.420 35.264 -14.739 1.00 27.47 190 ARG C CA 1
ATOM 4879 C C . ARG C 1 210 ? 44.586 34.953 -13.505 1.00 21.38 190 ARG C C 1
ATOM 4880 O O . ARG C 1 210 ? 43.956 35.851 -12.945 1.00 26.35 190 ARG C O 1
ATOM 4888 N N . SER C 1 211 ? 44.619 33.683 -13.103 1.00 20.70 191 SER C N 1
ATOM 4889 C CA . SER C 1 211 ? 43.828 33.337 -11.924 1.00 16.98 191 SER C CA 1
ATOM 4890 C C . SER C 1 211 ? 44.686 33.417 -10.673 1.00 23.08 191 SER C C 1
ATOM 4891 O O . SER C 1 211 ? 45.852 33.011 -10.735 1.00 18.68 191 SER C O 1
ATOM 4894 N N . VAL C 1 212 ? 44.122 33.909 -9.566 1.00 19.54 192 VAL C N 1
ATOM 4895 C CA . VAL C 1 212 ? 44.854 33.817 -8.297 1.00 16.19 192 VAL C CA 1
ATOM 4896 C C . VAL C 1 212 ? 44.150 32.888 -7.317 1.00 15.76 192 VAL C C 1
ATOM 4897 O O . VAL C 1 212 ? 44.417 32.857 -6.102 1.00 19.49 192 VAL C O 1
ATOM 4901 N N . ARG C 1 213 ? 43.269 32.049 -7.857 1.00 15.77 193 ARG C N 1
ATOM 4902 C CA . ARG C 1 213 ? 42.699 30.965 -7.034 1.00 14.60 193 ARG C CA 1
ATOM 4903 C C . ARG C 1 213 ? 43.798 30.144 -6.373 1.00 15.99 193 ARG C C 1
ATOM 4904 O O . ARG C 1 213 ? 44.797 29.853 -7.021 1.00 15.62 193 ARG C O 1
ATOM 4912 N N . PHE C 1 214 ? 43.619 29.786 -5.117 1.00 25.89 194 PHE C N 1
ATOM 4913 C CA . PHE C 1 214 ? 44.543 29.021 -4.287 1.00 21.53 194 PHE C CA 1
ATOM 4914 C C . PHE C 1 214 ? 45.728 29.856 -3.818 1.00 17.66 194 PHE C C 1
ATOM 4915 O O . PHE C 1 214 ? 46.660 29.356 -3.168 1.00 16.38 194 PHE C O 1
ATOM 4923 N N . LEU C 1 215 ? 45.706 31.167 -4.081 1.00 13.45 195 LEU C N 1
ATOM 4924 C CA . LEU C 1 215 ? 46.648 32.077 -3.428 1.00 17.02 195 LEU C CA 1
ATOM 4925 C C . LEU C 1 215 ? 45.915 32.957 -2.419 1.00 17.92 195 LEU C C 1
ATOM 4926 O O . LEU C 1 215 ? 46.462 33.625 -1.544 1.00 19.92 195 LEU C O 1
ATOM 4931 N N . VAL C 1 216 ? 44.593 33.026 -2.554 1.00 12.15 196 VAL C N 1
ATOM 4932 C CA . VAL C 1 216 ? 43.848 33.866 -1.611 1.00 16.01 196 VAL C CA 1
ATOM 4933 C C . VAL C 1 216 ? 42.835 32.949 -0.994 1.00 14.12 196 VAL C C 1
ATOM 4934 O O . VAL C 1 216 ? 42.576 31.890 -1.628 1.00 15.42 196 VAL C O 1
ATOM 4938 N N . PRO C 1 217 ? 42.209 33.207 0.142 1.00 13.84 197 PRO C N 1
ATOM 4939 C CA . PRO C 1 217 ? 41.138 32.294 0.541 1.00 14.89 197 PRO C CA 1
ATOM 4940 C C . PRO C 1 217 ? 40.033 32.301 -0.480 1.00 19.07 197 PRO C C 1
ATOM 4941 O O . PRO C 1 21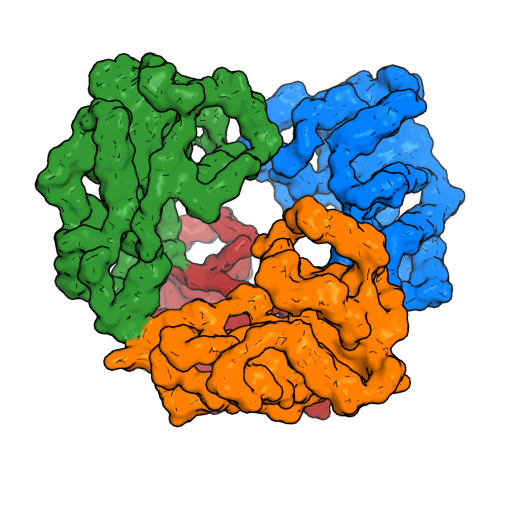7 ? 39.868 33.227 -1.289 1.00 13.17 197 PRO C O 1
ATOM 4945 N N . ASP C 1 218 ? 39.245 31.235 -0.457 1.00 16.08 198 ASP C N 1
ATOM 4946 C CA . ASP C 1 218 ? 38.211 31.098 -1.460 1.00 16.58 198 ASP C CA 1
ATOM 4947 C C . ASP C 1 218 ? 37.240 32.265 -1.441 1.00 16.73 198 ASP C C 1
ATOM 4948 O O . ASP C 1 218 ? 36.795 32.801 -2.453 1.00 14.96 198 ASP C O 1
ATOM 4953 N N . ALA C 1 219 ? 36.835 32.694 -0.241 1.00 18.51 199 ALA C N 1
ATOM 4954 C CA . ALA C 1 219 ? 35.836 33.776 -0.260 1.00 18.00 199 ALA C CA 1
ATOM 4955 C C . ALA C 1 219 ? 36.462 35.073 -0.744 1.00 13.18 199 ALA C C 1
ATOM 4956 O O . ALA C 1 219 ? 35.829 35.991 -1.264 1.00 21.55 199 ALA C O 1
ATOM 4958 N N . VAL C 1 220 ? 37.768 35.205 -0.563 1.00 10.59 200 VAL C N 1
ATOM 4959 C CA . VAL C 1 220 ? 38.423 36.418 -1.090 1.00 12.76 200 VAL C CA 1
ATOM 4960 C C . VAL C 1 220 ? 38.445 36.383 -2.610 1.00 19.61 200 VAL C C 1
ATOM 4961 O O . VAL C 1 220 ? 38.112 37.387 -3.255 1.00 15.60 200 VAL C O 1
ATOM 4965 N N . LEU C 1 221 ? 38.808 35.252 -3.185 1.00 15.22 201 LEU C N 1
ATOM 4966 C CA . LEU C 1 221 ? 38.765 35.025 -4.633 1.00 18.18 201 LEU C CA 1
ATOM 4967 C C . LEU C 1 221 ? 37.416 35.404 -5.201 1.00 18.00 201 LEU C C 1
ATOM 4968 O O . LEU C 1 221 ? 37.292 36.135 -6.197 1.00 15.93 201 LEU C O 1
ATOM 4973 N N . ASN C 1 222 ? 36.312 34.923 -4.592 1.00 14.66 202 ASN C N 1
ATOM 4974 C CA . ASN C 1 222 ? 35.027 35.284 -5.198 1.00 14.27 202 ASN C CA 1
ATOM 4975 C C . ASN C 1 222 ? 34.747 36.780 -5.163 1.00 11.12 202 ASN C C 1
ATOM 4976 O O . ASN C 1 222 ? 34.229 37.311 -6.164 1.00 20.90 202 ASN C O 1
ATOM 4981 N N . TYR C 1 223 ? 35.096 37.447 -4.054 1.00 13.76 203 TYR C N 1
ATOM 4982 C CA . TYR C 1 223 ? 34.900 38.888 -3.965 1.00 15.70 203 TYR C CA 1
ATOM 4983 C C . TYR C 1 223 ? 35.691 39.641 -5.026 1.00 21.17 203 TYR C C 1
ATOM 4984 O O . TYR C 1 223 ? 35.158 40.464 -5.796 1.00 18.67 203 TYR C O 1
ATOM 4993 N N . ILE C 1 224 ? 36.998 39.374 -5.089 1.00 14.74 204 ILE C N 1
ATOM 4994 C CA . ILE C 1 224 ? 37.813 39.948 -6.152 1.00 10.93 204 ILE C CA 1
ATOM 4995 C C . ILE C 1 224 ? 37.220 39.732 -7.533 1.00 15.26 204 ILE C C 1
ATOM 4996 O O . ILE C 1 224 ? 37.219 40.617 -8.383 1.00 15.90 204 ILE C O 1
ATOM 5001 N N . GLU C 1 225 ? 36.723 38.509 -7.737 1.00 13.77 205 GLU C N 1
ATOM 5002 C CA . GLU C 1 225 ? 36.242 38.254 -9.124 1.00 21.52 205 GLU C CA 1
ATOM 5003 C C . GLU C 1 225 ? 34.927 38.960 -9.329 1.00 19.33 205 GLU C C 1
ATOM 5004 O O . GLU C 1 225 ? 34.627 39.609 -10.351 1.00 24.63 205 GLU C O 1
ATOM 5010 N N . ALA C 1 226 ? 34.064 38.904 -8.311 1.00 20.26 206 ALA C N 1
ATOM 5011 C CA . ALA C 1 226 ? 32.745 39.511 -8.490 1.00 13.31 206 ALA C CA 1
ATOM 5012 C C . ALA C 1 226 ? 32.774 41.020 -8.600 1.00 21.21 206 ALA C C 1
ATOM 5013 O O . ALA C 1 226 ? 31.881 41.604 -9.234 1.00 18.85 206 ALA C O 1
ATOM 5015 N N . HIS C 1 227 ? 33.770 41.707 -8.045 1.00 14.22 207 HIS C N 1
ATOM 5016 C CA . HIS C 1 227 ? 33.890 43.163 -8.073 1.00 12.30 207 HIS C CA 1
ATOM 5017 C C . HIS C 1 227 ? 34.946 43.621 -9.086 1.00 13.89 207 HIS C C 1
ATOM 5018 O O . HIS C 1 227 ? 35.212 44.828 -9.222 1.00 18.92 207 HIS C O 1
ATOM 5025 N N . HIS C 1 228 ? 35.544 42.687 -9.803 1.00 20.75 208 HIS C N 1
ATOM 5026 C CA . HIS C 1 228 ? 36.610 42.887 -10.777 1.00 22.23 208 HIS C CA 1
ATOM 5027 C C . HIS C 1 228 ? 37.639 43.865 -10.227 1.00 31.05 208 HIS C C 1
ATOM 5028 O O . HIS C 1 228 ? 37.949 44.924 -10.774 1.00 20.33 208 HIS C O 1
ATOM 5035 N N . LEU C 1 229 ? 38.169 43.456 -9.072 1.00 27.17 209 LEU C N 1
ATOM 5036 C CA . LEU C 1 229 ? 39.246 44.221 -8.441 1.00 11.75 209 LEU C CA 1
ATOM 5037 C C . LEU C 1 229 ? 40.583 43.905 -9.083 1.00 11.93 209 LEU C C 1
ATOM 5038 O O . LEU C 1 229 ? 40.783 42.800 -9.593 1.00 24.38 209 LEU C O 1
ATOM 5043 N N . TYR C 1 230 ? 41.498 44.881 -9.053 1.00 14.01 210 TYR C N 1
ATOM 5044 C CA . TYR C 1 230 ? 42.858 44.664 -9.535 1.00 21.01 210 TYR C CA 1
ATOM 5045 C C . TYR C 1 230 ? 42.993 44.323 -11.011 1.00 24.35 210 TYR C C 1
ATOM 5046 O O . TYR C 1 230 ? 44.027 43.790 -11.442 1.00 21.10 210 TYR C O 1
ATOM 5055 N N . ARG C 1 231 ? 41.966 44.613 -11.805 1.00 36.46 211 ARG C N 1
ATOM 5056 C CA . ARG C 1 231 ? 42.009 44.336 -13.243 1.00 24.39 211 ARG C CA 1
ATOM 5057 C C . ARG C 1 231 ? 42.811 45.386 -13.983 1.00 27.94 211 ARG C C 1
ATOM 5058 O O . ARG C 1 231 ? 43.262 46.366 -13.405 1.00 23.78 211 ARG C O 1
ATOM 5066 N N . ALA C 1 232 ? 43.026 45.212 -15.289 1.00 50.46 212 ALA C N 1
ATOM 5067 C CA . ALA C 1 232 ? 43.758 46.266 -16.007 1.00 57.39 212 ALA C CA 1
ATOM 5068 C C . ALA C 1 232 ? 42.872 47.484 -16.271 1.00 57.38 212 ALA C C 1
ATOM 5069 O O . ALA C 1 232 ? 41.721 47.329 -16.688 1.00 44.39 212 ALA C O 1
ATOM 5071 N N . PRO C 1 233 ? 43.394 48.680 -16.012 1.00 57.83 213 PRO C N 1
ATOM 5072 C CA . PRO C 1 233 ? 42.726 49.942 -16.347 1.00 53.14 213 PRO C CA 1
ATOM 5073 C C . PRO C 1 233 ? 42.696 50.229 -17.846 1.00 53.51 213 PRO C C 1
ATOM 5074 O O . PRO C 1 233 ? 41.654 50.714 -18.336 1.00 59.37 213 PRO C O 1
ATOM 5078 N N . GLY D 1 22 ? 32.772 64.205 -25.239 1.00 49.17 2 GLY D N 1
ATOM 5079 C CA . GLY D 1 22 ? 33.943 65.038 -25.031 1.00 42.96 2 GLY D CA 1
ATOM 5080 C C . GLY D 1 22 ? 35.175 64.222 -24.649 1.00 37.53 2 GLY D C 1
ATOM 5081 O O . GLY D 1 22 ? 35.070 63.086 -24.201 1.00 30.84 2 GLY D O 1
ATOM 5082 N N . LYS D 1 23 ? 36.312 64.845 -24.825 1.00 38.26 3 LYS D N 1
ATOM 5083 C CA . LYS D 1 23 ? 37.699 64.505 -24.647 1.00 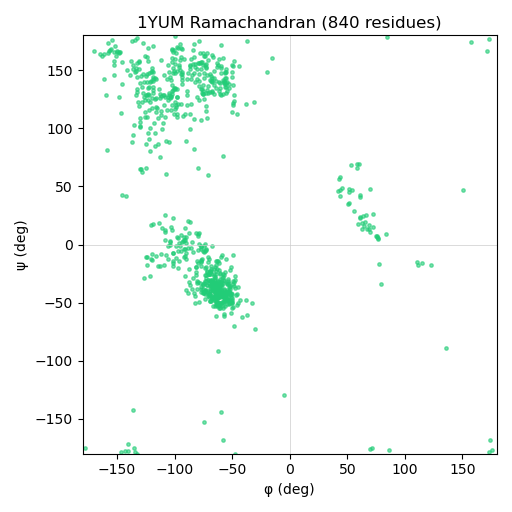20.28 3 LYS D CA 1
ATOM 5084 C C . LYS D 1 23 ? 38.160 64.663 -23.198 1.00 25.52 3 LYS D C 1
ATOM 5085 O O . LYS D 1 23 ? 37.611 65.432 -22.399 1.00 26.24 3 LYS D O 1
ATOM 5101 N N . ARG D 1 24 ? 39.209 63.913 -22.883 1.00 24.84 4 ARG D N 1
ATOM 5102 C CA . ARG D 1 24 ? 39.918 63.965 -21.615 1.00 22.94 4 ARG D CA 1
ATOM 5103 C C . ARG D 1 24 ? 41.392 64.290 -21.917 1.00 25.62 4 ARG D C 1
ATOM 5104 O O . ARG D 1 24 ? 42.102 63.550 -22.595 1.00 17.74 4 ARG D O 1
ATOM 5112 N N . ILE D 1 25 ? 41.772 65.449 -21.414 1.00 15.43 5 ILE D N 1
ATOM 5113 C CA . ILE D 1 25 ? 43.027 66.114 -21.752 1.00 17.21 5 ILE D CA 1
ATOM 5114 C C . ILE D 1 25 ? 43.798 66.647 -20.564 1.00 22.96 5 ILE D C 1
ATOM 5115 O O . ILE D 1 25 ? 43.259 67.388 -19.740 1.00 22.39 5 ILE D O 1
ATOM 5124 N N . GLY D 1 26 ? 45.075 66.275 -20.512 1.00 15.10 6 GLY D N 1
ATOM 5125 C CA . GLY D 1 26 ? 45.938 66.736 -19.458 1.00 17.79 6 GLY D CA 1
ATOM 5126 C C . GLY D 1 26 ? 46.843 67.869 -19.904 1.00 21.14 6 GLY D C 1
ATOM 5127 O O . GLY D 1 26 ? 47.176 67.965 -21.078 1.00 28.42 6 GLY D O 1
ATOM 5128 N N . LEU D 1 27 ? 47.197 68.701 -18.926 1.00 21.29 7 LEU D N 1
ATOM 5129 C CA . LEU D 1 27 ? 48.208 69.722 -19.152 1.00 15.50 7 LEU D CA 1
ATOM 5130 C C . LEU D 1 27 ? 49.337 69.432 -18.169 1.00 14.83 7 LEU D C 1
ATOM 5131 O O . LEU D 1 27 ? 49.070 69.293 -16.988 1.00 22.27 7 LEU D O 1
ATOM 5136 N N . PHE D 1 28 ? 50.559 69.313 -18.677 1.00 12.90 8 PHE D N 1
ATOM 5137 C CA . PHE D 1 28 ? 51.725 69.101 -17.833 1.00 11.30 8 PHE D CA 1
ATOM 5138 C C . PHE D 1 28 ? 52.730 70.228 -18.106 1.00 16.09 8 PHE D C 1
ATOM 5139 O O . PHE D 1 28 ? 53.540 70.146 -19.021 1.00 18.88 8 PHE D O 1
ATOM 5147 N N . GLY D 1 29 ? 52.677 71.238 -17.262 1.00 11.18 9 GLY D N 1
ATOM 5148 C CA . GLY D 1 29 ? 53.609 72.367 -17.360 1.00 15.13 9 GLY D CA 1
ATOM 5149 C C . GLY D 1 29 ? 54.947 71.956 -16.759 1.00 20.43 9 GLY D C 1
ATOM 5150 O O . GLY D 1 29 ? 54.975 71.179 -15.808 1.00 20.22 9 GLY D O 1
ATOM 5151 N N . GLY D 1 30 ? 56.058 72.454 -17.284 1.00 13.24 10 GLY D N 1
ATOM 5152 C CA . GLY D 1 30 ? 57.398 72.249 -16.738 1.00 14.27 10 GLY D CA 1
ATOM 5153 C C . GLY D 1 30 ? 58.333 73.282 -17.381 1.00 12.01 10 GLY D C 1
ATOM 5154 O O . GLY D 1 30 ? 58.040 73.898 -18.404 1.00 14.85 10 GLY D O 1
ATOM 5155 N N . THR D 1 31 ? 59.499 73.474 -16.770 1.00 17.21 11 THR D N 1
ATOM 5156 C CA . THR D 1 31 ? 60.581 74.214 -17.398 1.00 21.21 11 THR D CA 1
ATOM 5157 C C . THR D 1 31 ? 61.306 73.363 -18.452 1.00 19.26 11 THR D C 1
ATOM 5158 O O . THR D 1 31 ? 61.720 73.868 -19.493 1.00 20.47 11 THR D O 1
ATOM 5165 N N . PHE D 1 32 ? 61.480 72.077 -18.169 1.00 12.77 12 PHE D N 1
ATOM 5166 C CA . PHE D 1 32 ? 62.075 71.113 -19.104 1.00 12.94 12 PHE D CA 1
ATOM 5167 C C . PHE D 1 32 ? 63.429 71.528 -19.671 1.00 21.35 12 PHE D C 1
ATOM 5168 O O . PHE D 1 32 ? 63.565 71.788 -20.869 1.00 12.76 12 PHE D O 1
ATOM 5176 N N . ASP D 1 33 ? 64.464 71.561 -18.831 1.00 14.87 13 ASP D N 1
ATOM 5177 C CA . ASP D 1 33 ? 65.761 72.145 -19.224 1.00 12.97 13 ASP D CA 1
ATOM 5178 C C . ASP D 1 33 ? 66.894 71.198 -18.901 1.00 15.36 13 ASP D C 1
ATOM 5179 O O . ASP D 1 33 ? 67.758 71.483 -18.062 1.00 14.78 13 ASP D O 1
ATOM 5184 N N . PRO D 1 34 ? 66.961 70.027 -19.535 1.00 15.69 14 PRO D N 1
ATOM 5185 C CA . PRO D 1 34 ? 65.999 69.560 -20.496 1.00 8.28 14 PRO D CA 1
ATOM 5186 C C . PRO D 1 34 ? 64.924 68.601 -19.986 1.00 10.67 14 PRO D C 1
ATOM 5187 O O . PRO D 1 34 ? 65.034 68.109 -18.871 1.00 17.03 14 PRO D O 1
ATOM 5191 N N . VAL D 1 35 ? 63.932 68.353 -20.842 1.00 12.56 15 VAL D N 1
ATOM 5192 C CA . VAL D 1 35 ? 63.009 67.240 -20.635 1.00 12.96 15 VAL D CA 1
ATOM 5193 C C . VAL D 1 35 ? 63.838 65.978 -20.440 1.00 20.69 15 VAL D C 1
ATOM 5194 O O . VAL D 1 35 ? 64.819 65.714 -21.167 1.00 14.32 15 VAL D O 1
ATOM 5198 N N . HIS D 1 36 ? 63.458 65.181 -19.423 1.00 11.79 16 HIS D N 1
ATOM 5199 C CA . HIS D 1 36 ? 64.234 63.977 -19.121 1.00 12.18 16 HIS D CA 1
ATOM 5200 C C . HIS D 1 36 ? 63.316 62.773 -18.876 1.00 11.82 16 HIS D C 1
ATOM 5201 O O . HIS D 1 36 ? 62.118 62.880 -19.060 1.00 12.15 16 HIS D O 1
ATOM 5208 N N . ILE D 1 37 ? 63.867 61.618 -18.485 1.00 13.37 17 ILE D N 1
ATOM 5209 C CA . ILE D 1 37 ? 63.012 60.427 -18.494 1.00 13.42 17 ILE D CA 1
ATOM 5210 C C . ILE D 1 37 ? 62.146 60.428 -17.240 1.00 8.62 17 ILE D C 1
ATOM 5211 O O . ILE D 1 37 ? 61.137 59.721 -17.189 1.00 13.67 17 ILE D O 1
ATOM 5220 N N . GLY D 1 38 ? 62.483 61.261 -16.261 1.00 17.81 18 GLY D N 1
ATOM 5221 C CA . GLY D 1 38 ? 61.631 61.496 -15.093 1.00 15.55 18 GLY D CA 1
ATOM 5222 C C . GLY D 1 38 ? 60.303 62.114 -15.508 1.00 16.40 18 GLY D C 1
ATOM 5223 O O . GLY D 1 38 ? 59.224 61.611 -15.142 1.00 14.58 18 GLY D O 1
ATOM 5224 N N . HIS D 1 39 ? 60.356 63.218 -16.258 1.00 15.06 19 HIS D N 1
ATOM 5225 C CA . HIS D 1 39 ? 59.158 63.888 -16.755 1.00 9.82 19 HIS D CA 1
ATOM 5226 C C . HIS D 1 39 ? 58.349 63.000 -17.682 1.00 12.56 19 HIS D C 1
ATOM 5227 O O . HIS D 1 39 ? 57.122 62.979 -17.697 1.00 14.51 19 HIS D O 1
ATOM 5234 N N . MET D 1 40 ? 59.096 62.235 -18.504 1.00 12.87 20 MET D N 1
ATOM 5235 C CA . MET D 1 40 ? 58.306 61.569 -19.560 1.00 16.22 20 MET D CA 1
ATOM 5236 C C . MET D 1 40 ? 57.558 60.374 -18.986 1.00 19.57 20 MET D C 1
ATOM 5237 O O . MET D 1 40 ? 56.431 60.079 -19.369 1.00 14.47 20 MET D O 1
ATOM 5242 N N . ARG D 1 41 ? 58.208 59.680 -18.040 1.00 15.88 21 ARG D N 1
ATOM 5243 C CA . ARG D 1 41 ? 57.558 58.545 -17.378 1.00 14.89 21 ARG D CA 1
ATOM 5244 C C . ARG D 1 41 ? 56.353 59.043 -16.591 1.00 17.41 21 ARG D C 1
ATOM 5245 O O . ARG D 1 41 ? 55.295 58.414 -16.687 1.00 15.84 21 ARG D O 1
ATOM 5253 N N . SER D 1 42 ? 56.523 60.168 -15.902 1.00 18.25 22 SER D N 1
ATOM 5254 C CA . SER D 1 42 ? 55.392 60.833 -15.261 1.00 19.37 22 SER D CA 1
ATOM 5255 C C . SER D 1 42 ? 54.239 61.093 -16.206 1.00 21.37 22 SER D C 1
ATOM 5256 O O . SER D 1 42 ? 53.068 60.775 -15.937 1.00 21.84 22 SER D O 1
ATOM 5259 N N . ALA D 1 43 ? 54.519 61.711 -17.349 1.00 16.37 23 ALA D N 1
ATOM 5260 C CA . ALA D 1 43 ? 53.449 61.933 -18.312 1.00 24.51 23 ALA D CA 1
ATOM 5261 C C . ALA D 1 43 ? 52.874 60.613 -18.823 1.00 21.92 23 ALA D C 1
ATOM 5262 O O . ALA D 1 43 ? 51.690 60.546 -19.173 1.00 17.63 23 ALA D O 1
ATOM 5264 N N . VAL D 1 44 ? 53.682 59.553 -18.915 1.00 19.60 24 VAL D N 1
ATOM 5265 C CA . VAL D 1 44 ? 53.069 58.336 -19.494 1.00 20.79 24 VAL D CA 1
ATOM 5266 C C . VAL D 1 44 ? 52.114 57.728 -18.461 1.00 20.32 24 VAL D C 1
ATOM 5267 O O . VAL D 1 44 ? 50.962 57.361 -18.730 1.00 18.27 24 VAL D O 1
ATOM 5271 N N . GLU D 1 45 ? 52.599 57.624 -17.229 1.00 12.86 25 GLU D N 1
ATOM 5272 C CA . GLU D 1 45 ? 51.723 57.135 -16.158 1.00 17.62 25 GLU D CA 1
ATOM 5273 C C . GLU D 1 45 ? 50.479 57.985 -15.981 1.00 23.03 25 GLU D C 1
ATOM 5274 O O . GLU D 1 45 ? 49.348 57.508 -15.803 1.00 25.16 25 GLU D O 1
ATOM 5280 N N . MET D 1 46 ? 50.592 59.313 -16.002 1.00 18.48 26 MET D N 1
ATOM 5281 C CA . MET D 1 46 ? 49.366 60.113 -15.895 1.00 21.37 26 MET D CA 1
ATOM 5282 C C . MET D 1 46 ? 48.391 59.890 -17.031 1.00 23.08 26 MET D C 1
ATOM 5283 O O . MET D 1 46 ? 47.178 59.829 -16.802 1.00 23.28 26 MET D O 1
ATOM 5288 N N . ALA D 1 47 ? 48.799 59.774 -18.295 1.00 13.74 27 ALA D N 1
ATOM 5289 C CA . ALA D 1 47 ? 47.824 59.578 -19.364 1.00 22.10 27 ALA D CA 1
ATOM 5290 C C . ALA D 1 47 ? 47.073 58.262 -19.166 1.00 30.83 27 ALA D C 1
ATOM 5291 O O . ALA D 1 47 ? 45.864 58.104 -19.329 1.00 23.19 27 ALA D O 1
ATOM 5293 N N . GLU D 1 48 ? 47.862 57.255 -18.801 1.00 24.93 28 GLU D N 1
ATOM 5294 C CA . GLU D 1 48 ? 47.295 55.929 -18.591 1.00 17.72 28 GLU D CA 1
ATOM 5295 C C . GLU D 1 48 ? 46.202 55.968 -17.542 1.00 28.60 28 GLU D C 1
ATOM 5296 O O . GLU D 1 48 ? 45.058 55.630 -17.785 1.00 20.99 28 GLU D O 1
ATOM 5302 N N . GLN D 1 49 ? 46.638 56.394 -16.368 1.00 34.56 29 GLN D N 1
ATOM 5303 C CA . GLN D 1 49 ? 45.802 56.509 -15.197 1.00 27.57 29 GLN D CA 1
ATOM 5304 C C . GLN D 1 49 ? 44.474 57.185 -15.515 1.00 24.62 29 GLN D C 1
ATOM 5305 O O . GLN D 1 49 ? 43.390 56.693 -15.211 1.00 28.50 29 GLN D O 1
ATOM 5311 N N . PHE D 1 50 ? 44.569 58.353 -16.142 1.00 24.68 30 PHE D N 1
ATOM 5312 C CA . PHE D 1 50 ? 43.411 59.205 -16.351 1.00 20.53 30 PHE D CA 1
ATOM 5313 C C . PHE D 1 50 ? 42.692 58.916 -17.652 1.00 27.76 30 PHE D C 1
ATOM 5314 O O . PHE D 1 50 ? 41.700 59.561 -17.982 1.00 34.22 30 PHE D O 1
ATOM 5322 N N . ALA D 1 51 ? 43.150 57.934 -18.422 1.00 27.90 31 ALA D N 1
ATOM 5323 C CA . ALA D 1 51 ? 42.499 57.578 -19.688 1.00 27.37 31 ALA D CA 1
ATOM 5324 C C . ALA D 1 51 ? 42.371 58.795 -20.584 1.00 28.35 31 ALA D C 1
ATOM 5325 O O . ALA D 1 51 ? 41.336 59.118 -21.168 1.00 27.77 31 ALA D O 1
ATOM 5327 N N . LEU D 1 52 ? 43.513 59.508 -20.655 1.00 20.24 32 LEU D N 1
ATOM 5328 C CA . LEU D 1 52 ? 43.529 60.766 -21.365 1.00 17.92 32 LEU D CA 1
ATOM 5329 C C . LEU D 1 52 ? 43.524 60.523 -22.860 1.00 24.66 32 LEU D C 1
ATOM 5330 O O . LEU D 1 52 ? 44.270 59.746 -23.453 1.00 25.31 32 LEU D O 1
ATOM 5335 N N . ASP D 1 53 ? 42.647 61.240 -23.552 1.00 26.63 33 ASP D N 1
ATOM 5336 C CA . ASP D 1 53 ? 42.808 61.189 -25.004 1.00 26.93 33 ASP D CA 1
ATOM 5337 C C . ASP D 1 53 ? 44.085 61.918 -25.387 1.00 29.40 33 ASP D C 1
ATOM 5338 O O . ASP D 1 53 ? 44.656 61.643 -26.442 1.00 22.77 33 ASP D O 1
ATOM 5343 N N . GLU D 1 54 ? 44.536 62.832 -24.527 1.00 16.04 34 GLU D N 1
ATOM 5344 C CA . GLU D 1 54 ? 45.664 63.657 -24.978 1.00 21.72 34 GLU D CA 1
ATOM 5345 C C . GLU D 1 54 ? 46.380 64.264 -23.780 1.00 27.42 34 GLU D C 1
ATOM 5346 O O . GLU D 1 54 ? 45.726 64.866 -22.922 1.00 25.41 34 GLU D O 1
ATOM 5352 N N . LEU D 1 55 ? 47.701 64.125 -23.673 1.00 16.15 35 LEU D N 1
ATOM 5353 C CA . LEU D 1 55 ? 48.397 64.831 -22.606 1.00 13.98 35 LEU D CA 1
ATOM 5354 C C . LEU D 1 55 ? 49.356 65.847 -23.239 1.00 24.49 35 LEU D C 1
ATOM 5355 O O . LEU D 1 55 ? 50.247 65.411 -23.987 1.00 20.98 35 LEU D O 1
ATOM 5360 N N . ARG D 1 56 ? 49.152 67.127 -22.957 1.00 19.86 36 ARG D N 1
ATOM 5361 C CA . ARG D 1 56 ? 50.007 68.164 -23.553 1.00 13.72 36 ARG D CA 1
ATOM 5362 C C . ARG D 1 56 ? 51.041 68.697 -22.586 1.00 17.36 36 ARG D C 1
ATOM 5363 O O . ARG D 1 56 ? 50.773 69.325 -21.559 1.00 16.81 36 ARG D O 1
ATOM 5371 N N . LEU D 1 57 ? 52.311 68.440 -22.934 1.00 14.77 37 LEU D N 1
ATOM 5372 C CA . LEU D 1 57 ? 53.403 69.005 -22.175 1.00 10.38 37 LEU D CA 1
ATOM 5373 C C . LEU D 1 57 ? 53.488 70.497 -22.493 1.00 20.63 37 LEU D C 1
ATOM 5374 O O . LEU D 1 57 ? 53.497 70.816 -23.680 1.00 20.01 37 LEU D O 1
ATOM 5379 N N . LEU D 1 58 ? 53.549 71.324 -21.456 1.00 22.84 38 LEU D N 1
ATOM 5380 C CA . LEU D 1 58 ? 53.418 72.773 -21.640 1.00 22.44 38 LEU D CA 1
ATOM 5381 C C . LEU D 1 58 ? 54.647 73.482 -21.099 1.00 17.76 38 LEU D C 1
ATOM 5382 O O . LEU D 1 58 ? 54.653 73.807 -19.920 1.00 19.79 38 LEU D O 1
ATOM 5387 N N . PRO D 1 59 ? 55.684 73.707 -21.918 1.00 16.69 39 PRO D N 1
ATOM 5388 C CA . PRO D 1 59 ? 56.925 74.302 -21.404 1.00 14.28 39 PRO D CA 1
ATOM 5389 C C . PRO D 1 59 ? 56.693 75.737 -20.926 1.00 8.46 39 PRO D C 1
ATOM 5390 O O . PRO D 1 59 ? 56.013 76.509 -21.595 1.00 17.29 39 PRO D O 1
ATOM 5394 N N . ASN D 1 60 ? 57.301 76.028 -19.774 1.00 15.94 40 ASN D N 1
ATOM 5395 C CA . ASN D 1 60 ? 57.071 77.306 -19.098 1.00 15.42 40 ASN D CA 1
ATOM 5396 C C . ASN D 1 60 ? 57.869 78.432 -19.740 1.00 28.99 40 ASN D C 1
ATOM 5397 O O . ASN D 1 60 ? 59.016 78.275 -20.152 1.00 19.52 40 ASN D O 1
ATOM 5402 N N . ALA D 1 61 ? 57.268 79.620 -19.844 1.00 29.70 41 ALA D N 1
ATOM 5403 C CA . ALA D 1 61 ? 58.005 80.795 -20.280 1.00 19.84 41 ALA D CA 1
ATOM 5404 C C . ALA D 1 61 ? 58.707 81.403 -19.072 1.00 17.70 41 ALA D C 1
ATOM 5405 O O . ALA D 1 61 ? 58.186 81.388 -17.962 1.00 23.40 41 ALA D O 1
ATOM 5407 N N . ARG D 1 62 ? 59.886 81.955 -19.310 1.00 27.98 42 ARG D N 1
ATOM 5408 C CA . ARG D 1 62 ? 60.620 82.670 -18.281 1.00 22.23 42 ARG D CA 1
ATOM 5409 C C . ARG D 1 62 ? 61.389 83.743 -19.048 1.00 23.33 42 ARG D C 1
ATOM 5410 O O . ARG D 1 62 ? 61.523 83.649 -20.278 1.00 38.37 42 ARG D O 1
ATOM 5418 N N . PRO D 1 63 ? 61.903 84.745 -18.362 1.00 24.01 43 PRO D N 1
ATOM 5419 C CA . PRO D 1 63 ? 62.679 85.743 -19.117 1.00 24.42 43 PRO D CA 1
ATOM 5420 C C . PRO D 1 63 ? 63.906 85.111 -19.749 1.00 25.29 43 PRO D C 1
ATOM 5421 O O . PRO D 1 63 ? 64.442 84.073 -19.337 1.00 24.05 43 PRO D O 1
ATOM 5425 N N . PRO D 1 64 ? 64.400 85.737 -20.820 1.00 18.10 44 PRO D N 1
ATOM 5426 C CA . PRO D 1 64 ? 65.613 85.256 -21.453 1.00 15.76 44 PRO D CA 1
ATOM 5427 C C . PRO D 1 64 ? 66.780 85.136 -20.480 1.00 23.99 44 PRO D C 1
ATOM 5428 O O . PRO D 1 64 ? 67.515 84.144 -20.578 1.00 19.30 44 PRO D O 1
ATOM 5432 N N . HIS D 1 65 ? 66.988 86.087 -19.553 1.00 17.86 45 HIS D N 1
ATOM 5433 C CA . HIS D 1 65 ? 68.202 85.921 -18.745 1.00 29.79 45 HIS D CA 1
ATOM 5434 C C . HIS D 1 65 ? 68.065 84.797 -17.717 1.00 25.62 45 HIS D C 1
ATOM 5435 O O . HIS D 1 65 ? 69.029 84.459 -17.016 1.00 20.10 45 HIS D O 1
ATOM 5442 N N . ARG D 1 66 ? 66.869 84.227 -17.627 1.00 22.93 46 ARG D N 1
ATOM 5443 C CA . ARG D 1 66 ? 66.648 83.073 -16.766 1.00 17.89 46 ARG D CA 1
ATOM 5444 C C . ARG D 1 66 ? 66.842 81.756 -17.497 1.00 16.04 46 ARG D C 1
ATOM 5445 O O . ARG D 1 66 ? 66.736 80.691 -16.877 1.00 19.79 46 ARG D O 1
ATOM 5453 N N . GLU D 1 67 ? 67.109 81.754 -18.805 1.00 24.03 47 GLU D N 1
ATOM 5454 C CA . GLU D 1 67 ? 67.361 80.477 -19.475 1.00 22.96 47 GLU D CA 1
ATOM 5455 C C . GLU D 1 67 ? 68.761 79.947 -19.149 1.00 16.38 47 GLU D C 1
ATOM 5456 O O . GLU D 1 67 ? 69.610 80.719 -18.675 1.00 22.30 47 GLU D O 1
ATOM 5462 N N . THR D 1 68 ? 69.015 78.664 -19.422 1.00 15.80 48 THR D N 1
ATOM 5463 C CA . THR D 1 68 ? 70.380 78.149 -19.402 1.00 14.15 48 THR D CA 1
ATOM 5464 C C . THR D 1 68 ? 71.161 78.787 -20.554 1.00 15.58 48 THR D C 1
ATOM 5465 O O . THR D 1 68 ? 70.680 78.839 -21.683 1.00 22.00 48 THR D O 1
ATOM 5469 N N . PRO D 1 69 ? 72.354 79.286 -20.227 1.00 21.57 49 PRO D N 1
ATOM 5470 C CA . PRO D 1 69 ? 73.219 79.899 -21.238 1.00 21.59 49 PRO D CA 1
ATOM 5471 C C . PRO D 1 69 ? 73.335 79.002 -22.474 1.00 31.95 49 PRO D C 1
ATOM 5472 O O . PRO D 1 69 ? 73.561 77.784 -22.381 1.00 25.35 49 PRO D O 1
ATOM 5476 N N . GLN D 1 70 ? 73.074 79.625 -23.624 1.00 18.75 50 GLN D N 1
ATOM 5477 C CA . GLN D 1 70 ? 73.120 78.937 -24.910 1.00 27.99 50 GLN D CA 1
ATOM 5478 C C . GLN D 1 70 ? 72.075 77.842 -25.070 1.00 34.54 50 GLN D C 1
ATOM 5479 O O . GLN D 1 70 ? 72.178 77.014 -25.980 1.00 21.10 50 GLN D O 1
ATOM 5485 N N . VAL D 1 71 ? 71.043 77.820 -24.231 1.00 20.28 51 VAL D N 1
ATOM 5486 C CA . VAL D 1 71 ? 69.879 76.964 -24.419 1.00 16.69 51 VAL D CA 1
ATOM 5487 C C . VAL D 1 71 ? 68.602 77.810 -24.278 1.00 14.01 51 VAL D C 1
ATOM 5488 O O . VAL D 1 71 ? 68.188 78.131 -23.162 1.00 19.61 51 VAL D O 1
ATOM 5492 N N . SER D 1 72 ? 68.070 78.125 -25.420 1.00 17.77 52 SER D N 1
ATOM 5493 C CA . SER D 1 72 ? 66.950 78.999 -25.717 1.00 23.83 52 SER D CA 1
ATOM 5494 C C . SER D 1 72 ? 65.592 78.375 -25.433 1.00 29.73 52 SER D C 1
ATOM 5495 O O . SER D 1 72 ? 65.496 77.156 -25.461 1.00 18.13 52 SER D O 1
ATOM 5498 N N . ALA D 1 73 ? 64.554 79.180 -25.214 1.00 20.74 53 ALA D N 1
ATOM 5499 C CA . ALA D 1 73 ? 63.226 78.586 -25.050 1.00 14.61 53 ALA D CA 1
ATOM 5500 C C . ALA D 1 73 ? 62.869 77.715 -26.254 1.00 17.52 53 ALA D C 1
ATOM 5501 O O . ALA D 1 73 ? 62.295 76.643 -26.036 1.00 24.67 53 ALA D O 1
ATOM 5503 N N . ALA D 1 74 ? 63.186 78.158 -27.462 1.00 17.52 54 ALA D N 1
ATOM 5504 C CA . ALA D 1 74 ? 62.914 77.431 -28.684 1.00 15.40 54 ALA D CA 1
ATOM 5505 C C . ALA D 1 74 ? 63.471 76.016 -28.625 1.00 18.76 54 ALA D C 1
ATOM 5506 O O . ALA D 1 74 ? 62.798 75.093 -29.115 1.00 19.56 54 ALA D O 1
ATOM 5508 N N . GLN D 1 75 ? 64.667 75.947 -28.053 1.00 18.45 55 GLN D N 1
ATOM 5509 C CA . GLN D 1 75 ? 65.439 74.717 -27.947 1.00 18.57 55 GLN D CA 1
ATOM 5510 C C . GLN D 1 75 ? 64.843 73.892 -26.804 1.00 10.06 55 GLN D C 1
ATOM 5511 O O . GLN D 1 75 ? 64.858 72.675 -26.899 1.00 16.93 55 GLN D O 1
ATOM 5517 N N . ARG D 1 76 ? 64.322 74.542 -25.764 1.00 14.78 56 ARG D N 1
ATOM 5518 C CA . ARG D 1 76 ? 63.581 73.748 -24.756 1.00 20.08 56 ARG D CA 1
ATOM 5519 C C . ARG D 1 76 ? 62.342 73.140 -25.394 1.00 13.08 56 ARG D C 1
ATOM 5520 O O . ARG D 1 76 ? 61.954 71.977 -25.210 1.00 16.10 56 ARG D O 1
ATOM 5528 N N . LEU D 1 77 ? 61.651 73.936 -26.210 1.00 15.26 57 LEU D N 1
ATOM 5529 C CA . LEU D 1 77 ? 60.496 73.448 -26.956 1.00 17.57 57 LEU D CA 1
ATOM 5530 C C . LEU D 1 77 ? 60.861 72.433 -28.022 1.00 18.19 57 LEU D C 1
ATOM 5531 O O . LEU D 1 77 ? 60.173 71.440 -28.247 1.00 17.16 57 LEU D O 1
ATOM 5536 N N . ALA D 1 78 ? 61.974 72.604 -28.721 1.00 26.71 58 ALA D N 1
ATOM 5537 C CA . ALA D 1 78 ? 62.427 71.589 -29.676 1.00 13.29 58 ALA D CA 1
ATOM 5538 C C . ALA D 1 78 ? 62.661 70.239 -29.008 1.00 14.40 58 ALA D C 1
ATOM 5539 O O . ALA D 1 78 ? 62.332 69.198 -29.589 1.00 18.93 58 ALA D O 1
ATOM 5541 N N . MET D 1 79 ? 63.204 70.203 -27.797 1.00 15.69 59 MET D N 1
ATOM 5542 C CA . MET D 1 79 ? 63.498 68.931 -27.118 1.00 11.31 59 MET D CA 1
ATOM 5543 C C . MET D 1 79 ? 62.203 68.239 -26.724 1.00 13.88 59 MET D C 1
ATOM 5544 O O . MET D 1 79 ? 62.106 67.008 -26.787 1.00 16.42 59 MET D O 1
ATOM 5549 N N . VAL D 1 80 ? 61.204 69.042 -26.334 1.00 12.88 60 VAL D N 1
ATOM 5550 C CA . VAL D 1 80 ? 59.976 68.375 -25.876 1.00 11.01 60 VAL D CA 1
ATOM 5551 C C . VAL D 1 80 ? 59.208 67.781 -27.048 1.00 10.05 60 VAL D C 1
ATOM 5552 O O . VAL D 1 80 ? 58.509 66.778 -26.987 1.00 13.57 60 VAL D O 1
ATOM 5556 N N . GLU D 1 81 ? 59.340 68.463 -28.197 1.00 20.32 61 GLU D N 1
ATOM 5557 C CA . GLU D 1 81 ? 58.777 67.976 -29.448 1.00 12.95 61 GLU D CA 1
ATOM 5558 C C . GLU D 1 81 ? 59.447 66.661 -29.829 1.00 13.08 61 GLU D C 1
ATOM 5559 O O . GLU D 1 81 ? 58.775 65.721 -30.255 1.00 12.70 61 GLU D O 1
ATOM 5565 N N . ARG D 1 82 ? 60.779 66.594 -29.672 1.00 17.29 62 ARG D N 1
ATOM 5566 C CA . ARG D 1 82 ? 61.473 65.355 -29.999 1.00 16.61 62 ARG D CA 1
ATOM 5567 C C . ARG D 1 82 ? 61.021 64.232 -29.058 1.00 18.79 62 ARG D C 1
ATOM 5568 O O . ARG D 1 82 ? 60.904 63.080 -29.467 1.00 19.82 62 ARG D O 1
ATOM 5576 N N . ALA D 1 83 ? 60.772 64.601 -27.806 1.00 12.26 63 ALA D N 1
ATOM 5577 C CA . ALA D 1 83 ? 60.389 63.615 -26.802 1.00 11.82 63 ALA D CA 1
ATOM 5578 C C . ALA D 1 83 ? 59.048 62.950 -27.075 1.00 17.16 63 ALA D C 1
ATOM 5579 O O . ALA D 1 83 ? 58.880 61.767 -26.738 1.00 22.13 63 ALA D O 1
ATOM 5581 N N . VAL D 1 84 ? 58.107 63.684 -27.662 1.00 13.09 64 VAL D N 1
ATOM 5582 C CA . VAL D 1 84 ? 56.745 63.195 -27.819 1.00 9.83 64 VAL D CA 1
ATOM 5583 C C . VAL D 1 84 ? 56.503 62.702 -29.235 1.00 18.12 64 VAL D C 1
ATOM 5584 O O . VAL D 1 84 ? 55.461 62.101 -29.515 1.00 25.49 64 VAL D O 1
ATOM 5588 N N . ALA D 1 85 ? 57.459 62.919 -30.133 1.00 21.31 65 ALA D N 1
ATOM 5589 C CA . ALA D 1 85 ? 57.285 62.411 -31.496 1.00 19.15 65 ALA D CA 1
ATOM 5590 C C . ALA D 1 85 ? 57.020 60.916 -31.514 1.00 22.29 65 ALA D C 1
ATOM 5591 O O . ALA D 1 85 ? 57.720 60.103 -30.906 1.00 25.64 65 ALA D O 1
ATOM 5593 N N . GLY D 1 86 ? 55.977 60.496 -32.243 1.00 31.00 66 GLY D N 1
ATOM 5594 C CA . GLY D 1 86 ? 55.663 59.077 -32.368 1.00 27.16 66 GLY D CA 1
ATOM 5595 C C . GLY D 1 86 ? 55.156 58.450 -31.094 1.00 30.35 66 GLY D C 1
ATOM 5596 O O . GLY D 1 86 ? 55.054 57.240 -30.879 1.00 23.92 66 GLY D O 1
ATOM 5597 N N . VAL D 1 87 ? 54.811 59.341 -30.159 1.00 20.15 67 VAL D N 1
ATOM 5598 C CA . VAL D 1 87 ? 54.133 58.866 -28.953 1.00 15.99 67 VAL D CA 1
ATOM 5599 C C . VAL D 1 87 ? 52.717 59.411 -29.060 1.00 30.83 67 VAL D C 1
ATOM 5600 O O . VAL D 1 87 ? 52.453 60.585 -28.807 1.00 26.70 67 VAL D O 1
ATOM 5604 N N . GLU D 1 88 ? 51.797 58.555 -29.513 1.00 30.81 68 GLU D N 1
ATOM 5605 C CA . GLU D 1 88 ? 50.420 59.031 -29.663 1.00 25.39 68 GLU D CA 1
ATOM 5606 C C . GLU D 1 88 ? 49.926 59.501 -28.292 1.00 26.10 68 GLU D C 1
ATOM 5607 O O . GLU D 1 88 ? 50.422 59.003 -27.278 1.00 27.90 68 GLU D O 1
ATOM 5613 N N . ARG D 1 89 ? 48.981 60.430 -28.280 1.00 25.33 69 ARG D N 1
ATOM 5614 C CA . ARG D 1 89 ? 48.365 60.875 -27.038 1.00 26.29 69 ARG D CA 1
ATOM 5615 C C . ARG D 1 89 ? 49.284 61.832 -26.273 1.00 26.64 69 ARG D C 1
ATOM 5616 O O . ARG D 1 89 ? 48.788 62.500 -25.358 1.00 23.25 69 ARG D O 1
ATOM 5624 N N . LEU D 1 90 ? 50.575 61.886 -26.594 1.00 26.68 70 LEU D N 1
ATOM 5625 C CA . LEU D 1 90 ? 51.420 62.867 -25.891 1.00 26.92 70 LEU D CA 1
ATOM 5626 C C . LEU D 1 90 ? 51.784 63.942 -26.921 1.00 28.51 70 LEU D C 1
ATOM 5627 O O . LEU D 1 90 ? 52.256 63.634 -28.014 1.00 20.03 70 LEU D O 1
ATOM 5632 N N . THR D 1 91 ? 51.545 65.193 -26.551 1.00 22.24 71 THR D N 1
ATOM 5633 C CA . THR D 1 91 ? 51.728 66.312 -27.456 1.00 23.02 71 THR D CA 1
ATOM 5634 C C . THR D 1 91 ? 52.414 67.456 -26.726 1.00 17.83 71 THR D C 1
ATOM 5635 O O . THR D 1 91 ? 52.692 67.413 -25.512 1.00 18.91 71 THR D O 1
ATOM 5639 N N . VAL D 1 92 ? 52.739 68.537 -27.465 1.00 14.79 72 VAL D N 1
ATOM 5640 C CA . VAL D 1 92 ? 53.276 69.658 -26.667 1.00 20.99 72 VAL D CA 1
ATOM 5641 C C . VAL D 1 92 ? 52.380 70.863 -26.923 1.00 24.82 72 VAL D C 1
ATOM 5642 O O . VAL D 1 92 ? 51.795 70.990 -28.000 1.00 26.47 72 VAL D O 1
ATOM 5646 N N . ASP D 1 93 ? 52.242 71.712 -25.901 1.00 23.12 73 ASP D N 1
ATOM 5647 C CA . ASP D 1 93 ? 51.525 72.977 -26.113 1.00 23.61 73 ASP D CA 1
ATOM 5648 C C . ASP D 1 93 ? 52.495 74.134 -26.061 1.00 15.36 73 ASP D C 1
ATOM 5649 O O . ASP D 1 93 ? 52.943 74.511 -24.981 1.00 18.63 73 ASP D O 1
ATOM 5654 N N . PRO D 1 94 ? 52.868 74.748 -27.190 1.00 22.42 74 PRO D N 1
ATOM 5655 C CA . PRO D 1 94 ? 53.802 75.879 -27.140 1.00 22.48 74 PRO D CA 1
ATOM 5656 C C . PRO D 1 94 ? 53.232 77.236 -26.754 1.00 22.89 74 PRO D C 1
ATOM 5657 O O . PRO D 1 94 ? 53.933 78.252 -26.829 1.00 21.48 74 PRO D O 1
ATOM 5661 N N . ARG D 1 95 ? 51.977 77.356 -26.329 1.00 16.29 75 ARG D N 1
ATOM 5662 C CA . ARG D 1 95 ? 51.374 78.685 -26.360 1.00 17.12 75 ARG D CA 1
ATOM 5663 C C . ARG D 1 95 ? 51.933 79.627 -25.308 1.00 24.86 75 ARG D C 1
ATOM 5664 O O . ARG D 1 95 ? 51.831 80.847 -25.496 1.00 31.69 75 ARG D O 1
ATOM 5672 N N . GLU D 1 96 ? 52.519 79.142 -24.209 1.00 23.59 76 GLU D N 1
ATOM 5673 C CA . GLU D 1 96 ? 53.085 80.107 -23.265 1.00 20.24 76 GLU D CA 1
ATOM 5674 C C . GLU D 1 96 ? 54.342 80.729 -23.860 1.00 26.61 76 GLU D C 1
ATOM 5675 O O . GLU D 1 96 ? 54.728 81.840 -23.496 1.00 28.33 76 GLU D O 1
ATOM 5681 N N . LEU D 1 97 ? 55.006 80.043 -24.800 1.00 26.15 77 LEU D N 1
ATOM 5682 C CA . LEU D 1 97 ? 56.228 80.596 -25.371 1.00 18.19 77 LEU D CA 1
ATOM 5683 C C . LEU D 1 97 ? 55.919 81.653 -26.435 1.00 31.74 77 LEU D C 1
ATOM 5684 O O . LEU D 1 97 ? 56.681 82.602 -26.602 1.00 43.96 77 LEU D O 1
ATOM 5689 N N . GLN D 1 98 ? 54.802 81.441 -27.113 1.00 42.01 78 GLN D N 1
ATOM 5690 C CA . GLN D 1 98 ? 54.323 82.241 -28.233 1.00 49.98 78 GLN D CA 1
ATOM 5691 C C . GLN D 1 98 ? 53.848 83.608 -27.759 1.00 50.20 78 GLN D C 1
ATOM 5692 O O . GLN D 1 98 ? 53.582 84.509 -28.547 1.00 67.27 78 GLN D O 1
ATOM 5698 N N . ARG D 1 99 ? 53.752 83.718 -26.440 1.00 38.83 79 ARG D N 1
ATOM 5699 C CA . ARG D 1 99 ? 53.466 84.974 -25.781 1.00 45.17 79 ARG D CA 1
ATOM 5700 C C . ARG D 1 99 ? 54.794 85.605 -25.370 1.00 58.47 79 ARG D C 1
ATOM 5701 O O . ARG D 1 99 ? 55.785 84.879 -25.270 1.00 74.89 79 ARG D O 1
ATOM 5709 N N . ASP D 1 100 ? 54.744 86.905 -25.160 1.00 66.93 80 ASP D N 1
ATOM 5710 C CA . ASP D 1 100 ? 55.841 87.743 -24.705 1.00 71.66 80 ASP D CA 1
ATOM 5711 C C . ASP D 1 100 ? 56.347 87.275 -23.343 1.00 69.18 80 ASP D C 1
ATOM 5712 O O . ASP D 1 100 ? 56.364 86.058 -23.114 1.00 98.24 80 ASP D O 1
ATOM 5717 N N . LYS D 1 101 ? 56.747 88.203 -22.478 1.00 60.27 81 LYS D N 1
ATOM 5718 C CA . LYS D 1 101 ? 57.197 87.854 -21.137 1.00 55.76 81 LYS D CA 1
ATOM 5719 C C . LYS D 1 101 ? 56.164 86.933 -20.482 1.00 67.67 81 LYS D C 1
ATOM 5720 O O . LYS D 1 101 ? 55.007 87.006 -20.902 1.00 94.64 81 LYS D O 1
ATOM 5726 N N . PRO D 1 102 ? 56.599 86.121 -19.547 1.00 73.63 82 PRO D N 1
ATOM 5727 C CA . PRO D 1 102 ? 55.826 85.076 -18.872 1.00 70.50 82 PRO D CA 1
ATOM 5728 C C . PRO D 1 102 ? 54.309 85.176 -18.913 1.00 58.96 82 PRO D C 1
ATOM 5729 O O . PRO D 1 102 ? 53.697 86.244 -18.949 1.00 40.32 82 PRO D O 1
ATOM 5733 N N . SER D 1 103 ? 53.715 83.980 -18.906 1.00 48.93 83 SER D N 1
ATOM 5734 C CA . SER D 1 103 ? 52.279 83.813 -18.805 1.00 43.47 83 SER D CA 1
ATOM 5735 C C . SER D 1 103 ? 51.864 83.502 -17.375 1.00 34.67 83 SER D C 1
ATOM 5736 O O . SER D 1 103 ? 52.587 82.860 -16.609 1.00 36.44 83 SER D O 1
ATOM 5739 N N . TYR D 1 104 ? 50.662 83.937 -17.004 1.00 33.46 84 TYR D N 1
ATOM 5740 C CA . TYR D 1 104 ? 50.158 83.434 -15.715 1.00 22.66 84 TYR D CA 1
ATOM 5741 C C . TYR D 1 104 ? 49.312 82.214 -16.035 1.00 21.52 84 TYR D C 1
ATOM 5742 O O . TYR D 1 104 ? 48.548 82.241 -16.992 1.00 23.27 84 TYR D O 1
ATOM 5751 N N . THR D 1 105 ? 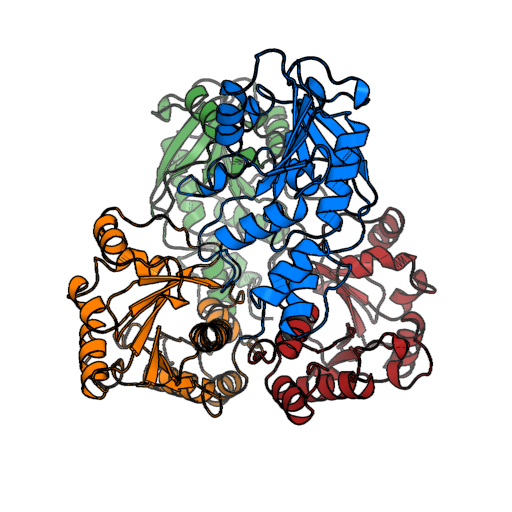49.446 81.156 -15.222 1.00 27.79 85 THR D N 1
ATOM 5752 C CA . THR D 1 105 ? 48.722 79.924 -15.552 1.00 27.94 85 THR D CA 1
ATOM 5753 C C . THR D 1 105 ? 47.230 80.163 -15.671 1.00 26.47 85 THR D C 1
ATOM 5754 O O . THR D 1 105 ? 46.571 79.491 -16.474 1.00 19.64 85 THR D O 1
ATOM 5758 N N . ILE D 1 106 ? 46.645 81.120 -14.918 1.00 24.97 86 ILE D N 1
ATOM 5759 C CA . ILE D 1 106 ? 45.203 81.264 -15.184 1.00 24.21 86 ILE D CA 1
ATOM 5760 C C . ILE D 1 106 ? 44.951 81.760 -16.599 1.00 24.80 86 ILE D C 1
ATOM 5761 O O . ILE D 1 106 ? 43.929 81.415 -17.210 1.00 26.95 86 ILE D O 1
ATOM 5766 N N . ASP D 1 107 ? 45.866 82.556 -17.160 1.00 27.30 87 ASP D N 1
ATOM 5767 C CA . ASP D 1 107 ? 45.696 83.006 -18.540 1.00 25.82 87 ASP D CA 1
ATOM 5768 C C . ASP D 1 107 ? 45.872 81.825 -19.477 1.00 21.82 87 ASP D C 1
ATOM 5769 O O . ASP D 1 107 ? 45.179 81.612 -20.473 1.00 26.22 87 ASP D O 1
ATOM 5774 N N . THR D 1 108 ? 46.868 81.012 -19.107 1.00 21.96 88 THR D N 1
ATOM 5775 C CA . THR D 1 108 ? 47.100 79.785 -19.857 1.00 22.73 88 THR D CA 1
ATOM 5776 C C . THR D 1 108 ? 45.821 78.959 -19.869 1.00 23.31 88 THR D C 1
ATOM 5777 O O . THR D 1 108 ? 45.403 78.528 -20.950 1.00 25.35 88 THR D O 1
ATOM 5781 N N . LEU D 1 109 ? 45.141 78.729 -18.739 1.00 25.78 89 LEU D N 1
ATOM 5782 C CA . LEU D 1 109 ? 43.937 77.896 -18.841 1.00 28.69 89 LEU D CA 1
ATOM 5783 C C . LEU D 1 109 ? 42.779 78.583 -19.562 1.00 37.63 89 LEU D C 1
ATOM 5784 O O . LEU D 1 109 ? 41.994 77.891 -20.213 1.00 22.37 89 LEU D O 1
ATOM 5789 N N . GLU D 1 110 ? 42.654 79.903 -19.421 1.00 40.61 90 GLU D N 1
ATOM 5790 C CA . GLU D 1 110 ? 41.522 80.589 -20.047 1.00 38.43 90 GLU D CA 1
ATOM 5791 C C . GLU D 1 110 ? 41.596 80.400 -21.558 1.00 35.06 90 GLU D C 1
ATOM 5792 O O . GLU D 1 110 ? 40.576 80.272 -22.240 1.00 30.51 90 GLU D O 1
ATOM 5798 N N . SER D 1 111 ? 42.827 80.356 -22.069 1.00 28.94 91 SER D N 1
ATOM 5799 C CA . SER D 1 111 ? 43.011 80.240 -23.511 1.00 20.39 91 SER D CA 1
ATOM 5800 C C . SER D 1 111 ? 42.872 78.831 -24.053 1.00 28.46 91 SER D C 1
ATOM 5801 O O . SER D 1 111 ? 42.334 78.536 -25.118 1.00 32.02 91 SER D O 1
ATOM 5804 N N . VAL D 1 112 ? 43.384 77.877 -23.286 1.00 24.70 92 VAL D N 1
ATOM 5805 C CA . VAL D 1 112 ? 43.072 76.480 -23.558 1.00 26.23 92 VAL D CA 1
ATOM 5806 C C . VAL D 1 112 ? 41.579 76.240 -23.709 1.00 29.31 92 VAL D C 1
ATOM 5807 O O . VAL D 1 112 ? 41.090 75.679 -24.694 1.00 29.78 92 VAL D O 1
ATOM 5811 N N . ARG D 1 113 ? 40.819 76.646 -22.703 1.00 29.54 93 ARG D N 1
ATOM 5812 C CA . ARG D 1 113 ? 39.383 76.411 -22.592 1.00 31.23 93 ARG D CA 1
ATOM 5813 C C . ARG D 1 113 ? 38.624 76.896 -23.819 1.00 42.90 93 ARG D C 1
ATOM 5814 O O . ARG D 1 113 ? 37.790 76.176 -24.374 1.00 41.44 93 ARG D O 1
ATOM 5822 N N . ALA D 1 114 ? 38.937 78.119 -24.238 1.00 47.25 94 ALA D N 1
ATOM 5823 C CA . ALA D 1 114 ? 38.337 78.750 -25.405 1.00 49.69 94 ALA D CA 1
ATOM 5824 C C . ALA D 1 114 ? 38.255 77.804 -26.600 1.00 42.55 94 ALA D C 1
ATOM 5825 O O . ALA D 1 114 ? 37.289 77.838 -27.360 1.00 49.54 94 ALA D O 1
ATOM 5827 N N . GLU D 1 115 ? 39.284 76.980 -26.733 1.00 39.17 95 GLU D N 1
ATOM 5828 C CA . GLU D 1 115 ? 39.445 75.998 -27.782 1.00 29.36 95 GLU D CA 1
ATOM 5829 C C . GLU D 1 115 ? 38.693 74.709 -27.526 1.00 30.74 95 GLU D C 1
ATOM 5830 O O . GLU D 1 115 ? 38.465 73.939 -28.468 1.00 37.79 95 GLU D O 1
ATOM 5836 N N . LEU D 1 116 ? 38.301 74.394 -26.287 1.00 25.56 96 LEU D N 1
ATOM 5837 C CA . LEU D 1 116 ? 37.734 73.067 -26.102 1.00 26.14 96 LEU D CA 1
ATOM 5838 C C . LEU D 1 116 ? 36.212 73.058 -26.092 1.00 37.96 96 LEU D C 1
ATOM 5839 O O . LEU D 1 116 ? 35.575 74.087 -25.921 1.00 36.86 96 LEU D O 1
ATOM 5844 N N . ALA D 1 117 ? 35.670 71.850 -26.247 1.00 36.63 97 ALA D N 1
ATOM 5845 C CA . ALA D 1 117 ? 34.244 71.676 -25.986 1.00 39.14 97 ALA D CA 1
ATOM 5846 C C . ALA D 1 117 ? 34.020 72.024 -24.517 1.00 45.16 97 ALA D C 1
ATOM 5847 O O . ALA D 1 117 ? 34.844 71.655 -23.674 1.00 25.93 97 ALA D O 1
ATOM 5849 N N . ALA D 1 118 ? 32.931 72.719 -24.210 1.00 36.83 98 ALA D N 1
ATOM 5850 C CA . ALA D 1 118 ? 32.638 73.017 -22.812 1.00 29.03 98 ALA D CA 1
ATOM 5851 C C . ALA D 1 118 ? 32.620 71.737 -21.977 1.00 27.66 98 ALA D C 1
ATOM 5852 O O . ALA D 1 118 ? 32.947 71.831 -20.792 1.00 43.06 98 ALA D O 1
ATOM 5854 N N . ASP D 1 119 ? 32.256 70.602 -22.558 1.00 20.31 99 ASP D N 1
ATOM 5855 C CA . ASP D 1 119 ? 32.170 69.341 -21.842 1.00 31.52 99 ASP D CA 1
ATOM 5856 C C . ASP D 1 119 ? 33.468 68.539 -21.918 1.00 33.45 99 ASP D C 1
ATOM 5857 O O . ASP D 1 119 ? 33.499 67.400 -21.459 1.00 30.19 99 ASP D O 1
ATOM 5862 N N . ASP D 1 120 ? 34.517 69.121 -22.495 1.00 35.08 100 ASP D N 1
ATOM 5863 C CA . ASP D 1 120 ? 35.770 68.363 -22.455 1.00 29.36 100 ASP D CA 1
ATOM 5864 C C . ASP D 1 120 ? 36.300 68.469 -21.032 1.00 29.99 100 ASP D C 1
ATOM 5865 O O . ASP D 1 120 ? 36.129 69.484 -20.353 1.00 31.80 100 ASP D O 1
ATOM 5870 N N . GLN D 1 121 ? 36.969 67.430 -20.563 1.00 16.33 101 GLN D N 1
ATOM 5871 C CA . GLN D 1 121 ? 37.497 67.546 -19.218 1.00 13.29 101 GLN D CA 1
ATOM 5872 C C . GLN D 1 121 ? 38.985 67.890 -19.228 1.00 20.79 101 GLN D C 1
ATOM 5873 O O . GLN D 1 121 ? 39.715 67.253 -19.996 1.00 26.46 101 GLN D O 1
ATOM 5879 N N . LEU D 1 122 ? 39.426 68.829 -18.425 1.00 23.04 102 LEU D N 1
ATOM 5880 C CA . LEU D 1 122 ? 40.807 69.316 -18.414 1.00 25.46 102 LEU D CA 1
ATOM 5881 C C . LEU D 1 122 ? 41.429 68.982 -17.062 1.00 23.93 102 LEU D C 1
ATOM 5882 O O . LEU D 1 122 ? 40.857 69.339 -16.029 1.00 17.81 102 LEU D O 1
ATOM 5887 N N . PHE D 1 123 ? 42.563 68.306 -17.092 1.00 16.34 103 PHE D N 1
ATOM 5888 C CA . PHE D 1 123 ? 43.319 67.921 -15.927 1.00 18.07 103 PHE D CA 1
ATOM 5889 C C . PHE D 1 123 ? 44.685 68.607 -15.981 1.00 20.15 103 PHE D C 1
ATOM 5890 O O . PHE D 1 123 ? 45.370 68.440 -17.008 1.00 21.93 103 PHE D O 1
ATOM 5898 N N . MET D 1 124 ? 44.962 69.325 -14.900 1.00 12.27 104 MET D N 1
ATOM 5899 C CA . MET D 1 124 ? 46.233 70.040 -14.853 1.00 16.64 104 MET D CA 1
ATOM 5900 C C . MET D 1 124 ? 47.141 69.420 -13.789 1.00 17.97 104 MET D C 1
ATOM 5901 O O . MET D 1 124 ? 46.838 69.443 -12.607 1.00 15.84 104 MET D O 1
ATOM 5906 N N . LEU D 1 125 ? 48.251 68.846 -14.251 1.00 17.70 105 LEU D N 1
ATOM 5907 C CA . LEU D 1 125 ? 49.181 68.166 -13.369 1.00 23.58 105 LEU D CA 1
ATOM 5908 C C . LEU D 1 125 ? 50.209 69.101 -12.743 1.00 23.54 105 LEU D C 1
ATOM 5909 O O . LEU D 1 125 ? 50.975 69.723 -13.492 1.00 23.27 105 LEU D O 1
ATOM 5914 N N . ILE D 1 126 ? 50.208 69.136 -11.432 1.00 20.51 106 ILE D N 1
ATOM 5915 C CA . ILE D 1 126 ? 51.093 69.908 -10.573 1.00 21.12 106 ILE D CA 1
ATOM 5916 C C . ILE D 1 126 ? 51.761 69.000 -9.548 1.00 25.61 106 ILE D C 1
ATOM 5917 O O . ILE D 1 126 ? 51.120 68.091 -9.026 1.00 28.51 106 ILE D O 1
ATOM 5922 N N . GLY D 1 127 ? 53.048 69.221 -9.261 1.00 25.59 107 GLY D N 1
ATOM 5923 C CA . GLY D 1 127 ? 53.713 68.416 -8.232 1.00 26.55 107 GLY D CA 1
ATOM 5924 C C . GLY D 1 127 ? 53.323 68.960 -6.873 1.00 21.09 107 GLY D C 1
ATOM 5925 O O . GLY D 1 127 ? 52.961 70.133 -6.817 1.00 20.25 107 GLY D O 1
ATOM 5926 N N . TRP D 1 128 ? 53.376 68.169 -5.810 1.00 22.54 108 TRP D N 1
ATOM 5927 C CA . TRP D 1 128 ? 52.951 68.645 -4.490 1.00 27.31 108 TRP D CA 1
ATOM 5928 C C . TRP D 1 128 ? 53.565 69.977 -4.080 1.00 37.33 108 TRP D C 1
ATOM 5929 O O . TRP D 1 128 ? 52.862 70.906 -3.655 1.00 35.67 108 TRP D O 1
ATOM 5940 N N . ASP D 1 129 ? 54.876 70.162 -4.169 1.00 36.88 109 ASP D N 1
ATOM 5941 C CA . ASP D 1 129 ? 55.480 71.426 -3.742 1.00 32.97 109 ASP D CA 1
ATOM 5942 C C . ASP D 1 129 ? 54.923 72.624 -4.490 1.00 32.99 109 ASP D C 1
ATOM 5943 O O . ASP D 1 129 ? 54.660 73.688 -3.915 1.00 34.32 109 ASP D O 1
ATOM 5948 N N . ALA D 1 130 ? 54.736 72.514 -5.809 1.00 18.09 110 ALA D N 1
ATOM 5949 C CA . ALA D 1 130 ? 54.175 73.696 -6.471 1.00 22.53 110 ALA D CA 1
ATOM 5950 C C . ALA D 1 130 ? 52.777 74.011 -5.955 1.00 29.31 110 ALA D C 1
ATOM 5951 O O . ALA D 1 130 ? 52.500 75.151 -5.583 1.00 27.96 110 ALA D O 1
ATOM 5953 N N . PHE D 1 131 ? 51.882 73.033 -5.910 1.00 24.90 111 PHE D N 1
ATOM 5954 C CA . PHE D 1 131 ? 50.525 73.210 -5.393 1.00 21.98 111 PHE D CA 1
ATOM 5955 C C . PHE D 1 131 ? 50.523 73.904 -4.042 1.00 21.26 111 PHE D C 1
ATOM 5956 O O . PHE D 1 131 ? 49.632 74.666 -3.665 1.00 22.64 111 PHE D O 1
ATOM 5964 N N . CYS D 1 132 ? 51.560 73.617 -3.244 1.00 29.57 112 CYS D N 1
ATOM 5965 C CA . CYS D 1 132 ? 51.606 74.159 -1.887 1.00 32.64 112 CYS D CA 1
ATOM 5966 C C . CYS D 1 132 ? 51.702 75.675 -1.946 1.00 30.01 112 CYS D C 1
ATOM 5967 O O . CYS D 1 132 ? 51.330 76.393 -1.021 1.00 47.99 112 CYS D O 1
ATOM 5970 N N . GLY D 1 133 ? 52.196 76.190 -3.081 1.00 31.13 113 GLY D N 1
ATOM 5971 C CA . GLY D 1 133 ? 52.240 77.635 -3.243 1.00 33.78 113 GLY D CA 1
ATOM 5972 C C . GLY D 1 133 ? 51.150 78.193 -4.128 1.00 33.20 113 GLY D C 1
ATOM 5973 O O . GLY D 1 133 ? 51.211 79.354 -4.534 1.00 31.78 113 GLY D O 1
ATOM 5974 N N . LEU D 1 134 ? 50.124 77.403 -4.458 1.00 21.94 114 LEU D N 1
ATOM 5975 C CA . LEU D 1 134 ? 48.984 77.860 -5.219 1.00 18.07 114 LEU D CA 1
ATOM 5976 C C . LEU D 1 134 ? 48.432 79.225 -4.811 1.00 28.68 114 LEU D C 1
ATOM 5977 O O . LEU D 1 134 ? 48.188 80.040 -5.717 1.00 39.69 114 LEU D O 1
ATOM 5982 N N . PRO D 1 135 ? 48.198 79.528 -3.539 1.00 31.23 115 PRO D N 1
ATOM 5983 C CA . PRO D 1 135 ? 47.622 80.820 -3.129 1.00 38.73 115 PRO D CA 1
ATOM 5984 C C . PRO D 1 135 ? 48.432 82.049 -3.522 1.00 36.87 115 PRO D C 1
ATOM 5985 O O . PRO D 1 135 ? 47.941 83.174 -3.409 1.00 31.92 115 PRO D O 1
ATOM 5989 N N . THR D 1 136 ? 49.649 81.830 -3.980 1.00 27.17 116 THR D N 1
ATOM 5990 C CA . THR D 1 136 ? 50.510 82.870 -4.534 1.00 35.80 116 THR D CA 1
ATOM 5991 C C . THR D 1 136 ? 50.292 83.100 -6.015 1.00 42.42 116 THR D C 1
ATOM 5992 O O . THR D 1 136 ? 50.438 84.233 -6.505 1.00 34.19 116 THR D O 1
ATOM 5996 N N . TRP D 1 137 ? 49.937 82.067 -6.786 1.00 40.99 117 TRP D N 1
ATOM 5997 C CA . TRP D 1 137 ? 49.697 82.291 -8.207 1.00 36.11 117 TRP D CA 1
ATOM 5998 C C . TRP D 1 137 ? 48.585 83.339 -8.389 1.00 39.99 117 TRP D C 1
ATOM 5999 O O . TRP D 1 137 ? 47.861 83.514 -7.403 1.00 32.70 117 TRP D O 1
ATOM 6010 N N . HIS D 1 138 ? 48.564 83.913 -9.579 1.00 32.41 118 HIS D N 1
ATOM 6011 C CA . HIS D 1 138 ? 47.698 85.008 -9.991 1.00 38.61 118 HIS D CA 1
ATOM 6012 C C . HIS D 1 138 ? 46.255 84.544 -10.191 1.00 39.34 118 HIS D C 1
ATOM 6013 O O . HIS D 1 138 ? 45.962 83.746 -11.085 1.00 29.43 118 HIS D O 1
ATOM 6020 N N . ARG D 1 139 ? 45.396 85.084 -9.325 1.00 30.95 119 ARG D N 1
ATOM 6021 C CA . ARG D 1 139 ? 43.973 84.767 -9.359 1.00 24.09 119 ARG D CA 1
ATOM 6022 C C . ARG D 1 139 ? 43.774 83.270 -9.130 1.00 21.99 119 ARG D C 1
ATOM 6023 O O . ARG D 1 139 ? 42.983 82.617 -9.801 1.00 26.26 119 ARG D O 1
ATOM 6031 N N . TRP D 1 140 ? 44.555 82.819 -8.162 1.00 27.62 120 TRP D N 1
ATOM 6032 C CA . TRP D 1 140 ? 44.620 81.398 -7.827 1.00 37.99 120 TRP D CA 1
ATOM 6033 C C . TRP D 1 140 ? 43.238 80.794 -7.691 1.00 36.29 120 TRP D C 1
ATOM 6034 O O . TRP D 1 140 ? 42.978 79.653 -8.102 1.00 35.33 120 TRP D O 1
ATOM 6045 N N . GLU D 1 141 ? 42.256 81.517 -7.139 1.00 28.34 121 GLU D N 1
ATOM 6046 C CA . GLU D 1 141 ? 41.004 80.824 -6.827 1.00 30.86 121 GLU D CA 1
ATOM 6047 C C . GLU D 1 141 ? 40.162 80.589 -8.071 1.00 35.44 121 GLU D C 1
ATOM 6048 O O . GLU D 1 141 ? 39.097 79.977 -8.021 1.00 37.32 121 GLU D O 1
ATOM 6054 N N . ALA D 1 142 ? 40.665 81.071 -9.198 1.00 23.76 122 ALA D N 1
ATOM 6055 C CA . ALA D 1 142 ? 40.023 80.985 -10.483 1.00 31.00 122 ALA D CA 1
ATOM 6056 C C . ALA D 1 142 ? 40.354 79.700 -11.225 1.00 28.22 122 ALA D C 1
ATOM 6057 O O . ALA D 1 142 ? 39.635 79.309 -12.138 1.00 23.73 122 ALA D O 1
ATOM 6059 N N . LEU D 1 143 ? 41.455 79.049 -10.870 1.00 30.14 123 LEU D N 1
ATOM 6060 C CA . LEU D 1 143 ? 41.924 77.966 -11.757 1.00 19.17 123 LEU D CA 1
ATOM 6061 C C . LEU D 1 143 ? 40.926 76.842 -11.904 1.00 16.60 123 LEU D C 1
ATOM 6062 O O . LEU D 1 143 ? 40.700 76.285 -12.977 1.00 18.49 123 LEU D O 1
ATOM 6067 N N . LEU D 1 144 ? 40.261 76.464 -10.815 1.00 18.69 124 LEU D N 1
ATOM 6068 C CA . LEU D 1 144 ? 39.398 75.274 -10.949 1.00 15.80 124 LEU D CA 1
ATOM 6069 C C . LEU D 1 144 ? 38.148 75.574 -11.755 1.00 26.65 124 LEU D C 1
ATOM 6070 O O . LEU D 1 144 ? 37.398 74.643 -12.057 1.00 20.32 124 LEU D O 1
ATOM 6075 N N . ASP D 1 145 ? 37.872 76.812 -12.174 1.00 24.44 125 ASP D N 1
ATOM 6076 C CA . ASP D 1 145 ? 36.790 77.104 -13.100 1.00 19.48 125 ASP D CA 1
ATOM 6077 C C . ASP D 1 145 ? 36.961 76.395 -14.437 1.00 27.21 125 ASP D C 1
ATOM 6078 O O . ASP D 1 145 ? 36.036 76.154 -15.215 1.00 26.84 125 ASP D O 1
ATOM 6083 N N . HIS D 1 146 ? 38.231 76.094 -14.733 1.00 22.20 126 HIS D N 1
ATOM 6084 C CA . HIS D 1 146 ? 38.558 75.630 -16.070 1.00 27.58 126 HIS D CA 1
ATOM 6085 C C . HIS D 1 146 ? 39.023 74.181 -16.130 1.00 25.04 126 HIS D C 1
ATOM 6086 O O . HIS D 1 146 ? 39.014 73.578 -17.202 1.00 23.52 126 HIS D O 1
ATOM 6093 N N . CYS D 1 147 ? 39.431 73.636 -14.992 1.00 12.15 127 CYS D N 1
ATOM 6094 C CA . CYS D 1 147 ? 40.000 72.309 -14.940 1.00 11.28 127 CYS D CA 1
ATOM 6095 C C . CYS D 1 147 ? 39.894 71.690 -13.553 1.00 17.46 127 CYS D C 1
ATOM 6096 O O . CYS D 1 147 ? 39.506 72.339 -12.593 1.00 20.63 127 CYS D O 1
ATOM 6099 N N . HIS D 1 148 ? 40.278 70.424 -13.526 1.00 16.72 128 HIS D N 1
ATOM 6100 C CA . HIS D 1 148 ? 40.673 69.726 -12.334 1.00 18.46 128 HIS D CA 1
ATOM 6101 C C . HIS D 1 148 ? 42.166 69.929 -12.098 1.00 24.28 128 HIS D C 1
ATOM 6102 O O . HIS D 1 148 ? 42.922 70.044 -13.062 1.00 12.89 128 HIS D O 1
ATOM 6109 N N . ILE D 1 149 ? 42.560 69.970 -10.833 1.00 17.99 129 ILE D N 1
ATOM 6110 C CA . ILE D 1 149 ? 43.988 69.971 -10.501 1.00 14.16 129 ILE D CA 1
ATOM 6111 C C . ILE D 1 149 ? 44.339 68.567 -10.014 1.00 20.12 129 ILE D C 1
ATOM 6112 O O . ILE D 1 149 ? 43.652 68.030 -9.134 1.00 19.85 129 ILE D O 1
ATOM 6117 N N . VAL D 1 150 ? 45.337 67.929 -10.608 1.00 16.08 130 VAL D N 1
ATOM 6118 C CA . VAL D 1 150 ? 45.829 66.626 -10.164 1.00 22.73 130 VAL D CA 1
ATOM 6119 C C . VAL D 1 150 ? 47.200 66.850 -9.530 1.00 18.09 130 VAL D C 1
ATOM 6120 O O . VAL D 1 150 ? 48.134 67.191 -10.249 1.00 17.31 130 VAL D O 1
ATOM 6124 N N . VAL D 1 151 ? 47.301 66.711 -8.226 1.00 22.73 131 VAL D N 1
ATOM 6125 C CA . VAL D 1 151 ? 48.512 67.083 -7.507 1.00 22.43 131 VAL D CA 1
ATOM 6126 C C . VAL D 1 151 ? 49.366 65.860 -7.231 1.00 21.76 131 VAL D C 1
ATOM 6127 O O . VAL D 1 151 ? 48.935 64.931 -6.560 1.00 25.23 131 VAL D O 1
ATOM 6131 N N . LEU D 1 152 ? 50.593 65.849 -7.742 1.00 20.26 132 LEU D N 1
ATOM 6132 C CA . LEU D 1 152 ? 51.353 64.585 -7.609 1.00 21.60 132 LEU D CA 1
ATOM 6133 C C . LEU D 1 152 ? 52.121 64.599 -6.298 1.00 31.21 132 LEU D C 1
ATOM 6134 O O . LEU D 1 152 ? 52.848 65.525 -5.930 1.00 22.85 132 LEU D O 1
ATOM 6139 N N . GLN D 1 153 ? 51.921 63.510 -5.551 1.00 27.32 133 GLN D N 1
ATOM 6140 C CA . GLN D 1 153 ? 52.746 63.227 -4.384 1.00 38.91 133 GLN D CA 1
ATOM 6141 C C . GLN D 1 153 ? 53.778 62.178 -4.821 1.00 40.68 133 GLN D C 1
ATOM 6142 O O . GLN D 1 153 ? 53.505 61.386 -5.729 1.00 28.85 133 GLN D O 1
ATOM 6148 N N . ARG D 1 154 ? 54.942 62.232 -4.192 1.00 39.65 134 ARG D N 1
ATOM 6149 C CA . ARG D 1 154 ? 56.069 61.345 -4.478 1.00 38.94 134 ARG D CA 1
ATOM 6150 C C . ARG D 1 154 ? 56.942 61.258 -3.236 1.00 42.64 134 ARG D C 1
ATOM 6151 O O . ARG D 1 154 ? 56.701 62.031 -2.291 1.00 50.48 134 ARG D O 1
ATOM 6173 N N . PRO D 1 155 ? 57.907 60.355 -3.124 1.00 50.68 135 PRO D N 1
ATOM 6174 C CA . PRO D 1 155 ? 58.725 60.252 -1.910 1.00 50.84 135 PRO D CA 1
ATOM 6175 C C . PRO D 1 155 ? 59.363 61.484 -1.312 1.00 63.13 135 PRO D C 1
ATOM 6176 O O . PRO D 1 155 ? 59.928 61.345 -0.206 1.00 43.33 135 PRO D O 1
ATOM 6180 N N . ASP D 1 156 ? 59.419 62.702 -1.852 1.00 77.89 136 ASP D N 1
ATOM 6181 C CA . ASP D 1 156 ? 60.350 63.618 -1.170 1.00 91.37 136 ASP D CA 1
ATOM 6182 C C . ASP D 1 156 ? 59.808 64.911 -0.592 1.00 94.86 136 ASP D C 1
ATOM 6183 O O . ASP D 1 156 ? 60.410 65.414 0.375 1.00 88.55 136 ASP D O 1
ATOM 6188 N N . ALA D 1 157 ? 58.738 65.525 -1.078 1.00 94.48 137 ALA D N 1
ATOM 6189 C CA . ALA D 1 157 ? 58.338 66.824 -0.538 1.00 85.66 137 ALA D CA 1
ATOM 6190 C C . ALA D 1 157 ? 57.965 66.734 0.942 1.00 80.80 137 ALA D C 1
ATOM 6191 O O . ALA D 1 157 ? 58.848 66.877 1.792 1.00 54.31 137 ALA D O 1
ATOM 6193 N N . ASP D 1 158 ? 56.682 66.516 1.191 1.00 85.04 138 ASP D N 1
ATOM 6194 C CA . ASP D 1 158 ? 56.032 66.307 2.474 1.00 86.10 138 ASP D CA 1
ATOM 6195 C C . ASP D 1 158 ? 54.507 66.260 2.307 1.00 86.72 138 ASP D C 1
ATOM 6196 O O . ASP D 1 158 ? 54.023 66.360 1.178 1.00 89.10 138 ASP D O 1
ATOM 6201 N N . SER D 1 159 ? 53.774 66.102 3.402 1.00 86.75 139 SER D N 1
ATOM 6202 C CA . SER D 1 159 ? 52.318 66.002 3.414 1.00 82.09 139 SER D CA 1
ATOM 6203 C C . SER D 1 159 ? 51.666 67.122 4.212 1.00 83.24 139 SER D C 1
ATOM 6204 O O . SER D 1 159 ? 50.500 67.025 4.608 1.00 72.48 139 SER D O 1
ATOM 6207 N N . GLU D 1 160 ? 52.393 68.211 4.477 1.00 86.78 140 GLU D N 1
ATOM 6208 C CA . GLU D 1 160 ? 51.761 69.271 5.273 1.00 84.61 140 GLU D CA 1
ATOM 6209 C C . GLU D 1 160 ? 51.674 70.576 4.484 1.00 83.25 140 GLU D C 1
ATOM 6210 O O . GLU D 1 160 ? 52.627 71.068 3.889 1.00 83.20 140 GLU D O 1
ATOM 6216 N N . PRO D 1 161 ? 50.456 71.105 4.510 1.00 83.21 141 PRO D N 1
ATOM 6217 C CA . PRO D 1 161 ? 50.012 72.234 3.702 1.00 80.65 141 PRO D CA 1
ATOM 6218 C C . PRO D 1 161 ? 49.997 73.564 4.439 1.00 63.41 141 PRO D C 1
ATOM 6219 O O . PRO D 1 161 ? 50.332 73.639 5.624 1.00 50.49 141 PRO D O 1
ATOM 6223 N N . PRO D 1 162 ? 49.616 74.626 3.743 1.00 49.04 142 PRO D N 1
ATOM 6224 C CA . PRO D 1 162 ? 49.341 75.913 4.385 1.00 32.50 142 PRO D CA 1
ATOM 6225 C C . PRO D 1 162 ? 47.854 76.036 4.719 1.00 40.01 142 PRO D C 1
ATOM 6226 O O . PRO D 1 162 ? 47.019 75.514 3.977 1.00 40.89 142 PRO D O 1
ATOM 6230 N N . GLU D 1 163 ? 47.568 76.722 5.806 1.00 35.95 143 GLU D N 1
ATOM 6231 C CA . GLU D 1 163 ? 46.240 77.134 6.223 1.00 40.87 143 GLU D CA 1
ATOM 6232 C C . GLU D 1 163 ? 45.404 77.546 5.012 1.00 51.20 143 GLU D C 1
ATOM 6233 O O . GLU D 1 163 ? 44.263 77.117 4.857 1.00 52.03 143 GLU D O 1
ATOM 6244 N N . SER D 1 164 ? 46.041 78.362 4.193 1.00 52.47 144 SER D N 1
ATOM 6245 C CA . SER D 1 164 ? 45.638 79.002 2.967 1.00 51.06 144 SER D CA 1
ATOM 6246 C C . SER D 1 164 ? 45.078 78.006 1.960 1.00 46.52 144 SER D C 1
ATOM 6247 O O . SER D 1 164 ? 44.334 78.378 1.049 1.00 63.99 144 SER D O 1
ATOM 6250 N N . LEU D 1 165 ? 45.440 76.733 2.129 1.00 27.71 145 LEU D N 1
ATOM 6251 C CA . LEU D 1 165 ? 44.872 75.713 1.257 1.00 32.13 145 LEU D CA 1
ATOM 6252 C C . LEU D 1 165 ? 43.928 74.780 2.014 1.00 38.13 145 LEU D C 1
ATOM 6253 O O . LEU D 1 165 ? 43.257 73.947 1.404 1.00 35.27 145 LEU D O 1
ATOM 6258 N N . ARG D 1 166 ? 43.851 74.873 3.338 1.00 42.95 146 ARG D N 1
ATOM 6259 C CA . ARG D 1 166 ? 43.037 73.906 4.069 1.00 38.78 146 ARG D CA 1
ATOM 6260 C C . ARG D 1 166 ? 41.574 73.961 3.661 1.00 38.51 146 ARG D C 1
ATOM 6261 O O . ARG D 1 166 ? 40.852 72.962 3.727 1.00 44.49 146 ARG D O 1
ATOM 6269 N N . ASP D 1 167 ? 41.089 75.134 3.248 1.00 25.98 147 ASP D N 1
ATOM 6270 C CA . ASP D 1 167 ? 39.667 75.175 2.941 1.00 35.55 147 ASP D CA 1
ATOM 6271 C C . ASP D 1 167 ? 39.355 74.850 1.484 1.00 36.37 147 ASP D C 1
ATOM 6272 O O . ASP D 1 167 ? 38.348 74.196 1.202 1.00 24.13 147 ASP D O 1
ATOM 6277 N N . LEU D 1 168 ? 40.205 75.345 0.580 1.00 29.77 148 LEU D N 1
ATOM 6278 C CA . LEU D 1 168 ? 40.108 74.901 -0.806 1.00 23.67 148 LEU D CA 1
ATOM 6279 C C . LEU D 1 168 ? 40.104 73.377 -0.817 1.00 19.93 148 LEU D C 1
ATOM 6280 O O . LEU D 1 168 ? 39.338 72.747 -1.545 1.00 26.26 148 LEU D O 1
ATOM 6285 N N . LEU D 1 169 ? 40.954 72.781 0.022 1.00 21.21 149 LEU D N 1
ATOM 6286 C CA . LEU D 1 169 ? 41.042 71.321 0.024 1.00 24.83 149 LEU D CA 1
ATOM 6287 C C . LEU D 1 169 ? 39.759 70.744 0.589 1.00 28.24 149 LEU D C 1
ATOM 6288 O O . LEU D 1 169 ? 39.130 69.865 -0.004 1.00 27.30 149 LEU D O 1
ATOM 6293 N N . ALA D 1 170 ? 39.325 71.263 1.740 1.00 35.91 150 ALA D N 1
ATOM 6294 C CA . ALA D 1 170 ? 38.056 70.841 2.310 1.00 31.57 150 ALA D CA 1
ATOM 6295 C C . ALA D 1 170 ? 36.906 70.926 1.325 1.00 21.41 150 ALA D C 1
ATOM 6296 O O . ALA D 1 170 ? 36.014 70.072 1.333 1.00 31.10 150 ALA D O 1
ATOM 6298 N N . ALA D 1 171 ? 36.882 71.956 0.500 1.00 21.03 151 ALA D N 1
ATOM 6299 C CA . ALA D 1 171 ? 35.783 72.212 -0.410 1.00 16.55 151 ALA D CA 1
ATOM 6300 C C . ALA D 1 171 ? 35.848 71.462 -1.738 1.00 18.13 151 ALA D C 1
ATOM 6301 O O . ALA D 1 171 ? 34.861 71.040 -2.320 1.00 30.69 151 ALA D O 1
ATOM 6303 N N . ARG D 1 172 ? 37.058 71.338 -2.268 1.00 18.14 152 ARG D N 1
ATOM 6304 C CA . ARG D 1 172 ? 37.165 70.979 -3.675 1.00 17.40 152 ARG D CA 1
ATOM 6305 C C . ARG D 1 172 ? 37.834 69.653 -3.930 1.00 17.24 152 ARG D C 1
ATOM 6306 O O . ARG D 1 172 ? 37.864 69.134 -5.062 1.00 16.18 152 ARG D O 1
ATOM 6314 N N . SER D 1 173 ? 38.429 69.027 -2.913 1.00 15.99 153 SER D N 1
ATOM 6315 C CA . SER D 1 173 ? 39.059 67.756 -3.277 1.00 28.23 153 SER D CA 1
ATOM 6316 C C . SER D 1 173 ? 38.091 66.577 -3.304 1.00 26.66 153 SER D C 1
ATOM 6317 O O . SER D 1 173 ? 36.994 66.591 -2.743 1.00 20.16 153 SER D O 1
ATOM 6320 N N . VAL D 1 174 ? 38.564 65.545 -3.991 1.00 27.44 154 VAL D N 1
ATOM 6321 C CA . VAL D 1 174 ? 38.017 64.207 -4.084 1.00 24.47 154 VAL D CA 1
ATOM 6322 C C . VAL D 1 174 ? 39.147 63.194 -3.877 1.00 21.94 154 VAL D C 1
ATOM 6323 O O . VAL D 1 174 ? 40.225 63.310 -4.457 1.00 21.07 154 VAL D O 1
ATOM 6327 N N . ALA D 1 175 ? 38.899 62.188 -3.059 1.00 19.67 155 ALA D N 1
ATOM 6328 C CA . ALA D 1 175 ? 39.965 61.255 -2.692 1.00 21.06 155 ALA D CA 1
ATOM 6329 C C . ALA D 1 175 ? 40.340 60.310 -3.825 1.00 21.96 155 ALA D C 1
ATOM 6330 O O . ALA D 1 175 ? 41.486 59.837 -3.860 1.00 24.64 155 ALA D O 1
ATOM 6332 N N . ASP D 1 176 ? 39.411 60.042 -4.729 1.00 31.79 156 ASP D N 1
ATOM 6333 C CA . ASP D 1 176 ? 39.541 59.202 -5.903 1.00 34.54 156 ASP D CA 1
ATOM 6334 C C . ASP D 1 176 ? 39.717 59.988 -7.192 1.00 46.89 156 ASP D C 1
ATOM 6335 O O . ASP D 1 176 ? 38.950 60.897 -7.525 1.00 31.49 156 ASP D O 1
ATOM 6340 N N . PRO D 1 177 ? 40.732 59.657 -7.993 1.00 45.72 157 PRO D N 1
ATOM 6341 C CA . PRO D 1 177 ? 40.854 60.294 -9.314 1.00 30.25 157 PRO D CA 1
ATOM 6342 C C . PRO D 1 177 ? 39.692 59.925 -10.223 1.00 27.78 157 PRO D C 1
ATOM 6343 O O . PRO D 1 177 ? 39.198 60.689 -11.053 1.00 21.09 157 PRO D O 1
ATOM 6347 N N . GLN D 1 178 ? 39.171 58.692 -10.067 1.00 24.17 158 GLN D N 1
ATOM 6348 C CA . GLN D 1 178 ? 38.007 58.318 -10.873 1.00 28.11 158 GLN D CA 1
ATOM 6349 C C . GLN D 1 178 ? 36.797 59.164 -10.492 1.00 29.86 158 GLN D C 1
ATOM 6350 O O . GLN D 1 178 ? 35.850 59.329 -11.259 1.00 49.38 158 GLN D O 1
ATOM 6356 N N . ALA D 1 179 ? 36.853 59.725 -9.295 1.00 19.51 159 ALA D N 1
ATOM 6357 C CA . ALA D 1 179 ? 35.821 60.550 -8.693 1.00 23.81 159 ALA D CA 1
ATOM 6358 C C . ALA D 1 179 ? 35.749 61.911 -9.349 1.00 31.18 159 ALA D C 1
ATOM 6359 O O . ALA D 1 179 ? 34.927 62.780 -9.067 1.00 32.38 159 ALA D O 1
ATOM 6361 N N . LEU D 1 180 ? 36.678 62.147 -10.296 1.00 18.81 160 LEU D N 1
ATOM 6362 C CA . LEU D 1 180 ? 36.631 63.498 -10.826 1.00 12.40 160 LEU D CA 1
ATOM 6363 C C . LEU D 1 180 ? 35.431 63.617 -11.735 1.00 16.68 160 LEU D C 1
ATOM 6364 O O . LEU D 1 180 ? 35.327 62.811 -12.679 1.00 12.56 160 LEU D O 1
ATOM 6369 N N . LYS D 1 181 ? 34.542 64.583 -11.497 1.00 13.59 161 LYS D N 1
ATOM 6370 C CA . LYS D 1 181 ? 33.348 64.622 -12.354 1.00 23.05 161 LYS D CA 1
ATOM 6371 C C . LYS D 1 181 ? 33.197 65.928 -13.104 1.00 23.90 161 LYS D C 1
ATOM 6372 O O . LYS D 1 181 ? 33.456 67.011 -12.567 1.00 22.52 161 LYS D O 1
ATOM 6378 N N . GLY D 1 182 ? 32.778 65.904 -14.364 1.00 22.17 162 GLY D N 1
ATOM 6379 C CA . GLY D 1 182 ? 32.555 67.114 -15.103 1.00 21.46 162 GLY D CA 1
ATOM 6380 C C . GLY D 1 182 ? 33.784 67.675 -15.798 1.00 26.85 162 GLY D C 1
ATOM 6381 O O . GLY D 1 182 ? 34.855 67.058 -15.750 1.00 16.11 162 GLY D O 1
ATOM 6382 N N . PRO D 1 183 ? 33.627 68.828 -16.439 1.00 20.56 163 PRO D N 1
ATOM 6383 C CA . PRO D 1 183 ? 34.731 69.398 -17.219 1.00 29.17 163 PRO D CA 1
ATOM 6384 C C . PRO D 1 183 ? 35.880 69.895 -16.348 1.00 22.20 163 PRO D C 1
ATOM 6385 O O . PRO D 1 183 ? 37.005 69.991 -16.854 1.00 17.31 163 PRO D O 1
ATOM 6389 N N . GLY D 1 184 ? 35.598 70.209 -15.085 1.00 17.36 164 GLY D N 1
ATOM 6390 C CA . GLY D 1 184 ? 36.598 70.757 -14.189 1.00 21.29 164 GLY D CA 1
ATOM 6391 C C . GLY D 1 184 ? 35.985 70.962 -12.806 1.00 19.39 164 GLY D C 1
ATOM 6392 O O . GLY D 1 184 ? 34.849 70.525 -12.623 1.00 21.98 164 GLY D O 1
ATOM 6393 N N . GLY D 1 185 ? 36.724 71.548 -11.890 1.00 18.24 165 GLY D N 1
ATOM 6394 C CA . GLY D 1 185 ? 36.274 71.944 -10.596 1.00 20.42 165 GLY D CA 1
ATOM 6395 C C . GLY D 1 185 ? 36.847 71.286 -9.378 1.00 20.08 165 GLY D C 1
ATOM 6396 O O . GLY D 1 185 ? 36.690 71.840 -8.280 1.00 17.49 165 GLY D O 1
ATOM 6397 N N . GLN D 1 186 ? 37.525 70.139 -9.468 1.00 14.38 166 GLN D N 1
ATOM 6398 C CA . GLN D 1 186 ? 37.924 69.446 -8.255 1.00 16.59 166 GLN D CA 1
ATOM 6399 C C . GLN D 1 186 ? 39.441 69.223 -8.216 1.00 12.58 166 GLN D C 1
ATOM 6400 O O . GLN D 1 186 ? 40.112 69.439 -9.232 1.00 18.07 166 GLN D O 1
ATOM 6406 N N . ILE D 1 187 ? 39.894 68.815 -7.053 1.00 9.52 167 ILE D N 1
ATOM 6407 C CA . ILE D 1 187 ? 41.305 68.537 -6.872 1.00 13.77 167 ILE D CA 1
ATOM 6408 C C . ILE D 1 187 ? 41.509 67.117 -6.388 1.00 22.03 167 ILE D C 1
ATOM 6409 O O . ILE D 1 187 ? 40.833 66.628 -5.476 1.00 21.35 16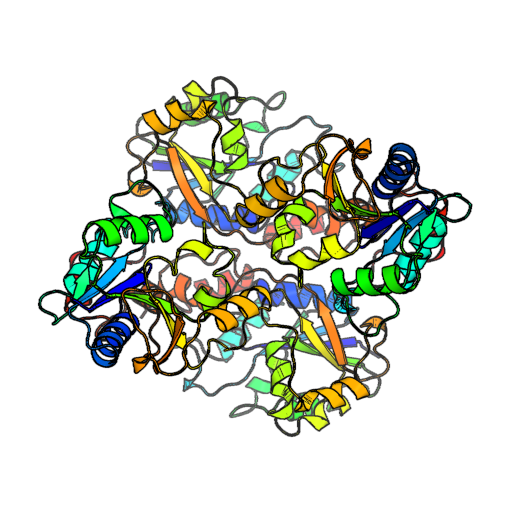7 ILE D O 1
ATOM 6414 N N . THR D 1 188 ? 42.476 66.422 -6.994 1.00 15.67 168 THR D N 1
ATOM 6415 C CA . THR D 1 188 ? 42.784 65.094 -6.437 1.00 17.83 168 THR D CA 1
ATOM 6416 C C . THR D 1 188 ? 44.298 64.924 -6.308 1.00 24.03 168 THR D C 1
ATOM 6417 O O . THR D 1 188 ? 45.052 65.809 -6.707 1.00 36.32 168 THR D O 1
ATOM 6421 N N . PHE D 1 189 ? 44.680 63.786 -5.742 1.00 15.52 169 PHE D N 1
ATOM 6422 C CA . PHE D 1 189 ? 46.089 63.512 -5.438 1.00 16.23 169 PHE D CA 1
ATOM 6423 C C . PHE D 1 189 ? 46.446 62.160 -6.019 1.00 27.01 169 PHE D C 1
ATOM 6424 O O . PHE D 1 189 ? 45.692 61.182 -5.905 1.00 51.05 169 PHE D O 1
ATOM 6432 N N . VAL D 1 190 ? 47.594 62.072 -6.673 1.00 19.89 170 VAL D N 1
ATOM 6433 C CA . VAL D 1 190 ? 48.004 60.811 -7.287 1.00 21.29 170 VAL D CA 1
ATOM 6434 C C . VAL D 1 190 ? 49.459 60.528 -6.912 1.00 22.68 170 VAL D C 1
ATOM 6435 O O . VAL D 1 190 ? 50.259 61.439 -6.764 1.00 23.85 170 VAL D O 1
ATOM 6439 N N . TRP D 1 191 ? 49.765 59.253 -6.716 1.00 29.12 171 TRP D N 1
ATOM 6440 C CA . TRP D 1 191 ? 51.062 58.740 -6.317 1.00 27.97 171 TRP D CA 1
ATOM 6441 C C . TRP D 1 191 ? 51.879 58.191 -7.479 1.00 26.80 171 TRP D C 1
ATOM 6442 O O . TRP D 1 191 ? 51.341 57.429 -8.280 1.00 26.37 171 TRP D O 1
ATOM 6453 N N . GLN D 1 192 ? 53.163 58.533 -7.555 1.00 32.08 172 GLN D N 1
ATOM 6454 C CA . GLN D 1 192 ? 54.065 57.767 -8.409 1.00 28.19 172 GLN D CA 1
ATOM 6455 C C . GLN D 1 192 ? 55.463 57.759 -7.775 1.00 32.18 172 GLN D C 1
ATOM 6456 O O . GLN D 1 192 ? 55.766 58.536 -6.870 1.00 21.21 172 GLN D O 1
ATOM 6462 N N . THR D 1 193 ? 56.300 56.856 -8.296 1.00 24.99 173 THR D N 1
ATOM 6463 C CA . THR D 1 193 ? 57.666 56.795 -7.734 1.00 27.14 173 THR D CA 1
ATOM 6464 C C . THR D 1 193 ? 58.645 57.261 -8.798 1.00 21.86 173 THR D C 1
ATOM 6465 O O . THR D 1 193 ? 59.297 56.444 -9.450 1.00 52.16 173 THR D O 1
ATOM 6469 N N . PRO D 1 194 ? 58.715 58.560 -9.044 1.00 32.58 174 PRO D N 1
ATOM 6470 C CA . PRO D 1 194 ? 59.484 59.043 -10.200 1.00 30.19 174 PRO D CA 1
ATOM 6471 C C . PRO D 1 194 ? 60.939 58.603 -10.131 1.00 37.23 174 PRO D C 1
ATOM 6472 O O . PRO D 1 194 ? 61.590 58.538 -9.102 1.00 28.72 174 PRO D O 1
ATOM 6476 N N . LEU D 1 195 ? 61.438 58.259 -11.318 1.00 36.90 175 LEU D N 1
ATOM 6477 C CA . LEU D 1 195 ? 62.851 57.944 -11.425 1.00 29.62 175 LEU D CA 1
ATOM 6478 C C . LEU D 1 195 ? 63.648 59.139 -10.901 1.00 28.37 175 LEU D C 1
ATOM 6479 O O . LEU D 1 195 ? 63.296 60.312 -11.070 1.00 22.40 175 LEU D O 1
ATOM 6484 N N . ALA D 1 196 ? 64.743 58.815 -10.226 1.00 17.69 176 ALA D N 1
ATOM 6485 C CA . ALA D 1 196 ? 65.574 59.804 -9.555 1.00 24.56 176 ALA D CA 1
ATOM 6486 C C . ALA D 1 196 ? 66.479 60.503 -10.565 1.00 29.65 176 ALA D C 1
ATOM 6487 O O . ALA D 1 196 ? 67.705 60.374 -10.567 1.00 18.46 176 ALA D O 1
ATOM 6489 N N . VAL D 1 197 ? 65.808 61.240 -11.444 1.00 17.94 177 VAL D N 1
ATOM 6490 C CA . VAL D 1 197 ? 66.551 62.003 -12.450 1.00 32.16 177 VAL D CA 1
ATOM 6491 C C . VAL D 1 197 ? 66.259 63.492 -12.257 1.00 25.16 177 VAL D C 1
ATOM 6492 O O . VAL D 1 197 ? 65.125 63.834 -11.944 1.00 23.47 177 VAL D O 1
ATOM 6496 N N . SER D 1 198 ? 67.245 64.363 -12.445 1.00 18.56 178 SER D N 1
ATOM 6497 C CA . SER D 1 198 ? 66.998 65.801 -12.337 1.00 16.65 178 SER D CA 1
ATOM 6498 C C . SER D 1 198 ? 67.658 66.532 -13.509 1.00 15.59 178 SER D C 1
ATOM 6499 O O . SER D 1 198 ? 68.688 66.074 -14.020 1.00 21.49 178 SER D O 1
ATOM 6502 N N . ALA D 1 199 ? 67.034 67.629 -13.927 1.00 13.69 179 ALA D N 1
ATOM 6503 C CA . ALA D 1 199 ? 67.644 68.386 -15.034 1.00 19.32 179 ALA D CA 1
ATOM 6504 C C . ALA D 1 199 ? 68.937 69.019 -14.540 1.00 18.30 179 ALA D C 1
ATOM 6505 O O . ALA D 1 199 ? 69.898 69.141 -15.306 1.00 14.24 179 ALA D O 1
ATOM 6507 N N . THR D 1 200 ? 69.015 69.378 -13.255 1.00 21.58 180 THR D N 1
ATOM 6508 C CA . THR D 1 200 ? 70.259 69.955 -12.735 1.00 19.28 180 THR D CA 1
ATOM 6509 C C . THR D 1 200 ? 71.414 68.967 -12.908 1.00 15.90 180 THR D C 1
ATOM 6510 O O . THR D 1 200 ? 72.440 69.378 -13.453 1.00 18.53 180 THR D O 1
ATOM 6514 N N . GLN D 1 201 ? 71.245 67.728 -12.470 1.00 22.64 181 GLN D N 1
ATOM 6515 C CA . GLN D 1 201 ? 72.235 66.653 -12.590 1.00 17.07 181 GLN D CA 1
ATOM 6516 C C . GLN D 1 201 ? 72.567 66.397 -14.054 1.00 21.80 181 GLN D C 1
ATOM 6517 O O . GLN D 1 201 ? 73.712 66.065 -14.391 1.00 23.64 181 GLN D O 1
ATOM 6523 N N . ILE D 1 202 ? 71.623 66.548 -14.982 1.00 16.10 182 ILE D N 1
ATOM 6524 C CA . ILE D 1 202 ? 71.944 66.292 -16.398 1.00 13.04 182 ILE D CA 1
ATOM 6525 C C . ILE D 1 202 ? 72.782 67.434 -16.962 1.00 11.65 182 ILE D C 1
ATOM 6526 O O . ILE D 1 202 ? 73.747 67.214 -17.683 1.00 17.10 182 ILE D O 1
ATOM 6535 N N . ARG D 1 203 ? 72.400 68.655 -16.599 1.00 12.81 183 ARG D N 1
ATOM 6536 C CA . ARG D 1 203 ? 73.195 69.814 -17.044 1.00 11.22 183 ARG D CA 1
ATOM 6537 C C . ARG D 1 203 ? 74.628 69.703 -16.559 1.00 19.54 183 ARG D C 1
ATOM 6538 O O . ARG D 1 203 ? 75.574 69.963 -17.310 1.00 17.72 183 ARG D O 1
ATOM 6546 N N . ALA D 1 204 ? 74.838 69.317 -15.289 1.00 17.52 184 ALA D N 1
ATOM 6547 C CA . ALA D 1 204 ? 76.222 69.185 -14.824 1.00 16.62 184 ALA D CA 1
ATOM 6548 C C . ALA D 1 204 ? 76.959 68.093 -15.569 1.00 26.46 184 ALA D C 1
ATOM 6549 O O . ALA D 1 204 ? 78.142 68.198 -15.920 1.00 22.76 184 ALA D O 1
ATOM 6551 N N . LEU D 1 205 ? 76.280 66.968 -15.840 1.00 23.11 185 LEU D N 1
ATOM 6552 C CA . LEU D 1 205 ? 77.022 65.896 -16.494 1.00 16.84 185 LEU D CA 1
ATOM 6553 C C . LEU D 1 205 ? 77.450 66.343 -17.896 1.00 14.75 185 LEU D C 1
ATOM 6554 O O . LEU D 1 205 ? 78.535 65.976 -18.332 1.00 16.94 185 LEU D O 1
ATOM 6559 N N . LEU D 1 206 ? 76.539 67.092 -18.538 1.00 12.98 186 LEU D N 1
ATOM 6560 C CA . LEU D 1 206 ? 76.778 67.558 -19.897 1.00 11.88 186 LEU D CA 1
ATOM 6561 C C . LEU D 1 206 ? 77.919 68.582 -19.938 1.00 11.83 186 LEU D C 1
ATOM 6562 O O . LEU D 1 206 ? 78.746 68.465 -20.836 1.00 13.72 186 LEU D O 1
ATOM 6567 N N . GLY D 1 207 ? 77.919 69.507 -19.006 1.00 16.00 187 GLY D N 1
ATOM 6568 C CA . GLY D 1 207 ? 78.965 70.496 -18.829 1.00 16.61 187 GLY D CA 1
ATOM 6569 C C . GLY D 1 207 ? 80.343 69.884 -18.617 1.00 16.30 187 GLY D C 1
ATOM 6570 O O . GLY D 1 207 ? 81.324 70.565 -18.957 1.00 17.24 187 GLY D O 1
ATOM 6571 N N . ALA D 1 208 ? 80.365 68.653 -18.089 1.00 16.94 188 ALA D N 1
ATOM 6572 C CA . ALA D 1 208 ? 81.538 67.827 -17.875 1.00 18.24 188 ALA D CA 1
ATOM 6573 C C . ALA D 1 208 ? 81.897 66.878 -19.010 1.00 20.59 188 ALA D C 1
ATOM 6574 O O . ALA D 1 208 ? 82.826 66.061 -18.836 1.00 27.98 188 ALA D O 1
ATOM 6576 N N . GLY D 1 209 ? 81.212 66.890 -20.142 1.00 22.08 189 GLY D N 1
ATOM 6577 C CA . GLY D 1 209 ? 81.500 66.016 -21.271 1.00 16.54 189 GLY D CA 1
ATOM 6578 C C . GLY D 1 209 ? 81.107 64.572 -21.026 1.00 17.60 189 GLY D C 1
ATOM 6579 O O . GLY D 1 209 ? 81.660 63.606 -21.545 1.00 20.99 189 GLY D O 1
ATOM 6580 N N . ARG D 1 210 ? 80.125 64.352 -20.152 1.00 26.33 190 ARG D N 1
ATOM 6581 C CA . ARG D 1 210 ? 79.756 62.969 -19.849 1.00 30.51 190 ARG D CA 1
ATOM 6582 C C . ARG D 1 210 ? 78.492 62.618 -20.613 1.00 20.00 190 ARG D C 1
ATOM 6583 O O . ARG D 1 210 ? 77.779 63.502 -21.112 1.00 17.79 190 ARG D O 1
ATOM 6591 N N . SER D 1 211 ? 78.193 61.317 -20.684 1.00 16.54 191 SER D N 1
ATOM 6592 C CA . SER D 1 211 ? 76.992 60.991 -21.461 1.00 16.23 191 SER D CA 1
ATOM 6593 C C . SER D 1 211 ? 75.746 60.995 -20.579 1.00 20.98 191 SER D C 1
ATOM 6594 O O . SER D 1 211 ? 75.878 60.558 -19.439 1.00 21.45 191 SER D O 1
ATOM 6597 N N . VAL D 1 212 ? 74.611 61.470 -21.094 1.00 17.57 192 VAL D N 1
ATOM 6598 C CA . VAL D 1 212 ? 73.331 61.440 -20.394 1.00 14.01 192 VAL D CA 1
ATOM 6599 C C . VAL D 1 212 ? 72.390 60.450 -21.086 1.00 20.75 192 VAL D C 1
ATOM 6600 O O . VAL D 1 212 ? 71.189 60.433 -20.821 1.00 18.30 192 VAL D O 1
ATOM 6604 N N . ARG D 1 213 ? 72.995 59.634 -21.951 1.00 18.50 193 ARG D N 1
ATOM 6605 C CA . ARG D 1 213 ? 72.255 58.533 -22.566 1.00 20.46 193 ARG D CA 1
ATOM 6606 C C . ARG D 1 213 ? 71.519 57.733 -21.481 1.00 18.17 193 ARG D C 1
ATOM 6607 O O . ARG D 1 213 ? 72.073 57.485 -20.408 1.00 15.00 193 ARG D O 1
ATOM 6615 N N . PHE D 1 214 ? 70.285 57.367 -21.759 1.00 16.61 194 PHE D N 1
ATOM 6616 C CA . PHE D 1 214 ? 69.393 56.648 -20.847 1.00 20.78 194 PHE D CA 1
ATOM 6617 C C . PHE D 1 214 ? 68.984 57.478 -19.639 1.00 28.07 194 PHE D C 1
ATOM 6618 O O . PHE D 1 214 ? 68.428 56.932 -18.664 1.00 27.54 194 PHE D O 1
ATOM 6626 N N . LEU D 1 215 ? 69.224 58.788 -19.663 1.00 19.71 195 LEU D N 1
ATOM 6627 C CA . LEU D 1 215 ? 68.706 59.630 -18.586 1.00 19.19 195 LEU D CA 1
ATOM 6628 C C . LEU D 1 215 ? 67.672 60.580 -19.208 1.00 19.81 195 LEU D C 1
ATOM 6629 O O . LEU D 1 215 ? 66.875 61.202 -18.511 1.00 19.69 195 LEU D O 1
ATOM 6634 N N . VAL D 1 216 ? 67.803 60.668 -20.517 1.00 15.33 196 VAL D N 1
ATOM 6635 C CA . VAL D 1 216 ? 66.887 61.498 -21.311 1.00 13.84 196 VAL D CA 1
ATOM 6636 C C . VAL D 1 216 ? 66.293 60.560 -22.325 1.00 14.81 196 VAL D C 1
ATOM 6637 O O . VAL D 1 216 ? 66.921 59.512 -22.581 1.00 20.20 196 VAL D O 1
ATOM 6641 N N . PRO D 1 217 ? 65.143 60.840 -22.909 1.00 19.78 197 PRO D N 1
ATOM 6642 C CA . PRO D 1 217 ? 64.676 60.018 -24.028 1.00 11.63 197 PRO D CA 1
ATOM 6643 C C . PRO D 1 217 ? 65.689 59.960 -25.143 1.00 16.53 197 PRO D C 1
ATOM 6644 O O . PRO D 1 217 ? 66.391 60.965 -25.301 1.00 18.60 197 PRO D O 1
ATOM 6648 N N . ASP D 1 218 ? 65.822 58.888 -25.906 1.00 15.27 198 ASP D N 1
ATOM 6649 C CA . ASP D 1 218 ? 66.847 58.815 -26.936 1.00 18.84 198 ASP D CA 1
ATOM 6650 C C . ASP D 1 218 ? 66.717 59.928 -27.954 1.00 21.83 198 ASP D C 1
ATOM 6651 O O . ASP D 1 218 ? 67.691 60.460 -28.506 1.00 12.91 198 ASP D O 1
ATOM 6656 N N . ALA D 1 219 ? 65.497 60.371 -28.294 1.00 18.54 199 ALA D N 1
ATOM 6657 C CA . ALA D 1 219 ? 65.487 61.408 -29.347 1.00 14.48 199 ALA D CA 1
ATOM 6658 C C . ALA D 1 219 ? 65.881 62.771 -28.789 1.00 20.99 199 ALA D C 1
ATOM 6659 O O . ALA D 1 219 ? 66.170 63.713 -29.541 1.00 19.28 199 ALA D O 1
ATOM 6661 N N . VAL D 1 220 ? 65.874 62.892 -27.471 1.00 13.75 200 VAL D N 1
ATOM 6662 C CA . VAL D 1 220 ? 66.305 64.119 -26.803 1.00 17.30 200 VAL D CA 1
ATOM 6663 C C . VAL D 1 220 ? 67.838 64.086 -26.709 1.00 18.90 200 VAL D C 1
ATOM 6664 O O . VAL D 1 220 ? 68.492 65.098 -26.994 1.00 13.68 200 VAL D O 1
ATOM 6668 N N . LEU D 1 221 ? 68.359 62.918 -26.331 1.00 15.08 201 LEU D N 1
ATOM 6669 C CA . LEU D 1 221 ? 69.821 62.725 -26.374 1.00 15.38 201 LEU D CA 1
ATOM 6670 C C . LEU D 1 221 ? 70.341 63.118 -27.748 1.00 18.37 201 LEU D C 1
ATOM 6671 O O . LEU D 1 221 ? 71.303 63.868 -27.864 1.00 16.32 201 LEU D O 1
ATOM 6676 N N . ASN D 1 222 ? 69.736 62.596 -28.826 1.00 19.18 202 ASN D N 1
ATOM 6677 C CA . ASN D 1 222 ? 70.190 62.881 -30.175 1.00 19.67 202 ASN D CA 1
ATOM 6678 C C . ASN D 1 222 ? 70.233 64.369 -30.471 1.00 20.32 202 ASN D C 1
ATOM 6679 O O . ASN D 1 222 ? 71.197 64.880 -31.035 1.00 20.45 202 ASN D O 1
ATOM 6684 N N . TYR D 1 223 ? 69.155 65.050 -30.090 1.00 21.30 203 TYR D N 1
ATOM 6685 C CA . TYR D 1 223 ? 69.088 66.489 -30.297 1.00 14.64 203 TYR D CA 1
ATOM 6686 C C . TYR D 1 223 ? 70.114 67.198 -29.436 1.00 15.55 203 TYR D C 1
ATOM 6687 O O . TYR D 1 223 ? 70.716 68.187 -29.872 1.00 16.77 203 TYR D O 1
ATOM 6696 N N . ILE D 1 224 ? 70.331 66.721 -28.209 1.00 16.52 204 ILE D N 1
ATOM 6697 C CA . ILE D 1 224 ? 71.310 67.453 -27.403 1.00 14.64 204 ILE D CA 1
ATOM 6698 C C . ILE D 1 224 ? 72.685 67.390 -28.052 1.00 16.25 204 ILE D C 1
ATOM 6699 O O . ILE D 1 224 ? 73.385 68.403 -28.153 1.00 17.63 204 ILE D O 1
ATOM 6704 N N . GLU D 1 225 ? 73.065 66.189 -28.467 1.00 13.97 205 GLU D N 1
ATOM 6705 C CA . GLU D 1 225 ? 74.401 66.040 -29.090 1.00 15.72 205 GLU D CA 1
ATOM 6706 C C . GLU D 1 225 ? 74.498 66.703 -30.445 1.00 21.58 205 GLU D C 1
ATOM 6707 O O . GLU D 1 225 ? 75.530 67.314 -30.787 1.00 18.30 205 GLU D O 1
ATOM 6713 N N . ALA D 1 226 ? 73.419 66.574 -31.223 1.00 15.37 206 ALA D N 1
ATOM 6714 C CA . ALA D 1 226 ? 73.372 67.172 -32.545 1.00 23.59 206 ALA D CA 1
ATOM 6715 C C . ALA D 1 226 ? 73.756 68.654 -32.473 1.00 21.04 206 ALA D C 1
ATOM 6716 O O . ALA D 1 226 ? 74.617 69.075 -33.250 1.00 23.33 206 ALA D O 1
ATOM 6718 N N . HIS D 1 227 ? 73.143 69.370 -31.533 1.00 13.21 207 HIS D N 1
ATOM 6719 C CA . HIS D 1 227 ? 73.262 70.792 -31.308 1.00 11.60 207 HIS D CA 1
ATOM 6720 C C . HIS D 1 227 ? 74.245 71.199 -30.218 1.00 17.29 207 HIS D C 1
ATOM 6721 O O . HIS D 1 227 ? 74.263 72.397 -29.905 1.00 28.13 207 HIS D O 1
ATOM 6728 N N . HIS D 1 228 ? 74.997 70.262 -29.671 1.00 17.50 208 HIS D N 1
ATOM 6729 C CA . HIS D 1 228 ? 76.001 70.485 -28.628 1.00 19.00 208 HIS D CA 1
ATOM 6730 C C . HIS D 1 228 ? 75.465 71.442 -27.574 1.00 22.39 208 HIS D C 1
ATOM 6731 O O . HIS D 1 228 ? 75.991 72.514 -27.270 1.00 20.77 208 HIS D O 1
ATOM 6738 N N . LEU D 1 229 ? 74.322 71.024 -27.020 1.00 14.14 209 LEU D N 1
ATOM 6739 C CA . LEU D 1 229 ? 73.705 71.827 -25.962 1.00 18.00 209 LEU D CA 1
ATOM 6740 C C . LEU D 1 229 ? 74.298 71.515 -24.594 1.00 19.11 209 LEU D C 1
ATOM 6741 O O . LEU D 1 229 ? 74.828 70.419 -24.354 1.00 27.35 209 LEU D O 1
ATOM 6746 N N . TYR D 1 230 ? 74.221 72.473 -23.670 1.00 11.90 210 TYR D N 1
ATOM 6747 C CA . TYR D 1 230 ? 74.711 72.347 -22.298 1.00 12.48 210 TYR D CA 1
ATOM 6748 C C . TYR D 1 230 ? 76.204 72.041 -22.211 1.00 21.62 210 TYR D C 1
ATOM 6749 O O . TYR D 1 230 ? 76.719 71.596 -21.167 1.00 25.30 210 TYR D O 1
ATOM 6758 N N . ARG D 1 231 ? 76.886 72.298 -23.323 1.00 28.02 211 ARG D N 1
ATOM 6759 C CA . ARG D 1 231 ? 78.322 72.098 -23.470 1.00 35.68 211 ARG D CA 1
ATOM 6760 C C . ARG D 1 231 ? 79.099 73.219 -22.787 1.00 43.31 211 ARG D C 1
ATOM 6761 O O . ARG D 1 231 ? 78.758 74.389 -22.957 1.00 52.53 211 ARG D O 1
ATOM 6776 N N . ALA D 1 232 ? 80.120 72.842 -22.026 1.00 59.60 212 ALA D N 1
ATOM 6777 C CA . ALA D 1 232 ? 80.976 73.778 -21.304 1.00 64.41 212 ALA D CA 1
ATOM 6778 C C . ALA D 1 232 ? 81.372 74.976 -22.159 1.00 60.15 212 ALA D C 1
ATOM 6779 O O . ALA D 1 232 ? 81.415 74.890 -23.390 1.00 45.08 212 ALA D O 1
ATOM 6781 N N . PRO D 1 233 ? 81.663 76.098 -21.516 1.00 63.10 213 PRO D N 1
ATOM 6782 C CA . PRO D 1 233 ? 82.098 77.280 -22.275 1.00 66.06 213 PRO D CA 1
ATOM 6783 C C . PRO D 1 233 ? 83.464 77.005 -22.902 1.00 64.36 213 PRO D C 1
ATOM 6784 O O . PRO D 1 233 ? 83.536 76.213 -23.868 1.00 44.07 213 PRO D O 1
#

Solvent-accessible surface area: 38610 Å² total; per-residue (Å²): 88,90,63,0,0,2,22,31,17,49,5,8,0,0,12,51,7,41,15,109,12,0,46,52,0,0,105,68,2,76,4,81,39,0,25,0,12,0,47,22,59,45,77,31,95,21,27,82,118,2,48,29,69,44,0,28,20,0,0,76,116,8,16,61,88,50,122,85,10,48,32,8,42,47,17,37,117,149,111,122,48,27,98,38,0,50,6,0,65,51,0,38,97,113,22,52,93,86,4,31,0,0,10,7,16,33,3,98,50,0,35,22,3,24,115,63,57,99,37,113,25,1,8,95,39,0,0,0,0,0,16,29,97,66,144,13,88,70,149,20,51,82,57,0,116,109,29,17,81,75,75,52,35,104,72,26,118,46,15,162,28,56,20,16,35,0,0,57,7,155,7,97,29,84,105,24,50,20,89,74,0,73,36,35,19,11,16,61,106,77,0,115,153,45,1,19,84,33,0,1,92,34,2,71,71,97,112,7,17,129,48,126,87,101,61,1,0,2,27,31,20,49,6,9,0,0,10,2,6,45,0,9,11,0,9,50,0,1,27,45,2,73,4,80,36,0,29,0,8,0,42,21,47,53,119,150,130,20,28,118,156,1,49,34,70,43,0,37,18,0,0,82,112,3,13,56,80,19,84,78,10,53,29,8,42,38,16,37,121,134,156,126,27,36,110,37,2,59,6,0,67,46,0,42,88,112,26,53,99,95,8,34,0,0,10,3,20,32,7,87,51,0,26,26,0,32,121,70,87,110,51,128,16,0,4,94,35,0,0,0,0,0,13,4,102,58,153,10,99,61,131,50,48,130,68,0,169,116,21,31,78,77,76,54,30,67,74,19,72,46,13,162,33,59,18,13,35,0,0,34,2,78,8,90,27,12,65,16,51,16,91,65,0,71,35,22,19,13,21,71,77,30,0,36,7,4,2,4,43,32,0,0,88,34,2,77,74,100,98,8,16,142,44,146,64,121,48,6,0,2,24,31,18,53,4,10,0,0,10,43,6,41,14,104,12,0,47,57,1,2,111,73,0,60,3,67,41,0,35,0,9,0,44,21,57,27,77,37,104,24,29,89,113,2,50,35,70,42,0,33,17,0,0,79,111,8,13,61,89,58,166,82,10,53,34,8,41,37,6,28,126,155,152,114,51,48,121,37,0,73,8,0,72,47,0,37,90,123,23,62,94,85,9,31,0,0,13,8,16,34,14,96,46,0,22,26,1,27,114,75,53,89,51,132,17,0,10,104,30,0,0,0,0,0,14,34,105,55,159,23,68,95,124,61,43,50,36,0,150,116,19,30,92,68,94,53,16,106,78,24,113,50,11,170,34,63,18,14,43,0,0,62,9,156,13,86,34,82,104,22,48,14,92,74,0,69,37,35,15,12,22,62,133,75,1,113,161,41,4,21,93,33,0,1,92,40,3,76,74,97,102,6,14,139,55,135,90,87,53,0,0,1,20,29,15,55,4,7,0,0,12,4,5,39,0,5,8,0,10,36,0,3,31,52,0,65,3,78,37,0,30,0,6,0,50,23,56,43,120,155,147,28,26,100,163,2,49,30,69,42,0,27,18,0,0,76,111,6,13,59,74,16,133,98,9,46,31,8,44,46,9,36,136,108,130,137,35,22,115,36,1,42,5,0,75,46,0,37,91,116,21,48,89,87,3,43,0,0,10,8,11,32,16,98,50,0,30,24,2,35,111,75,77,118,45,117,18,1,10,107,28,0,1,0,0,0,18,20,92,90,117,35,78,76,120,68,40,152,59,0,161,96,32,33,85,70,91,49,28,65,52,29,84,40,15,167,28,59,20,16,42,0,0,33,3,81,10,78,21,9,80,15,48,19,92,82,0,72,35,32,14,12,18,68,64,20,0,30,4,7,0,4,31,26,0,3,89,41,0,70,71,90,109,6,16,124,36,140

Secondary structure (DSSP, 8-state):
--EEEEEEE--TT--HHHHHHHHHHHHHHT-SEEEEEEPP--GGGSPTT--HHHHHHHHHHHHTT-TTEEE--GGGGSSSS--HHHHHHHHHHHS-TT-EEEEEEEHHHHTTGGGSTTGGGSTTT-EEEEEE-SSS-----GGGHHHHHHHB-S-GGG--SSS--EEEEE----S--HHHHHHHHHTT---BTTB-HHHHHHHHHTTTT---/--EEEEEEE--TT--HHHHHHHHHHHHHTT-SEEEEEEPP--GGGSPTT--HHHHHHHHHHHHTT-TTEEE--GGGSSSS---HHHHHHHHTTSS-TT-EEEEEEEHHHHHTGGGSTTGGGGGGT-EEEEEE-TTS-----GGGHHHHHHHB-SSGGG--TTS--EEEEE----S--HHHHHHHHHTT---BTTB-HHHHHHHHHHTTT---/--EEEEEEE--TT--HHHHHHHHHHHHHTT-SEEEEEEPP--GGGSPTT--HHHHHHHHHHHHTT-TTEEE--HHHHSSS---HHHHHHHHHHHS-TT-EEEEEEEHHHHHTGGGSTTGGGGGGT-EEEEEE-TT--S---GGGHHHHHHHB-SSGGG--SSS--EEEEE----S--HHHHHHHHHTT---BTTB-HHHHHHHHHHTTT---/--EEEEEEE--TT--HHHHHHHHHHHHHHT-SEEEEEEPP--GGGSBTTB-HHHHHHHHHHHHTT-TTEEE--TTTSSSS---HHHHHHHHHHHS-TT-EEEEEEEHHHHHTGGGSTTGGGGGGT-EEEEEE-SSS-S---HHHHHHHHHHB-S-STT--SSS--EEEEE----S--HHHHHHHHHTT---BTTB-HHHHHHHHHTTTT---

B-factor: mean 28.38, std 14.51, range [0.84, 157.91]

Foldseek 3Di:
DFEEEEAEDQPLPPWVLNVVVQVVVCVVLVGQAYEYEHFFAPQVVHDVPQGSVNNQVLVQLVCPPPGRYHYDDVNVVDDHRDAVVVVLVVVQVVDDQFYAYEYEAELVRVLCQVVGDPSVCNQVRHEYEYEDEVPRDPDHDPVCVVVCVVAEDADPVPDDTRGGHYYYDYDYGDPADSVVVLVCLQVVHQCPPRGPPSSSVSCVVSVPSYHD/DFAEEEEEDAPLPPFVLNVVVQVVVCVVQVGQAHAYEHFWAPQVPRDPPQGLVNNVVLVQLVCVPPGRYYYDDVQVPDPTGDFVVVVLVVVQVVDDQFHAYEYEDELVVVLCLVVGPVSVCSQVRHAYEYEDEPPRDDDHDPVCVVVCVVAEDADPNPDDTRGRHYYYDYDHGDPADSVVVLVCLQVVHQCPPRGPPSSSVSCVVVVPSYND/DFEEEEEEDQPLPPWPLNVVVQVVVCVVLVHQAYEYEHFFDDQVPRDPPQGSVNNVVLVQLQCVVPGRYYYDDPNPPPDHGDAVQVVQVVVQVVDPQQHAYEYEDEDVRVLCLVVGDPSVCNQVRHEYEYEYEPPRDDDHDPVCVCVCVPAEDADPVPDDTRGNHYYYDYDYGDPADVVVVLVCQQVVHQCPPTGPPSSSVSCVVSVPSYHD/DFAEEEAEDQPLPAWPLVVVVQVVVCVQLVGQAYAYEHWFADPVPHDVPQDPVNNVVLVQLVCVPPHRYHYDDVQVVDDHGDQVQVVLVVVQVPDDQFHAYEYEAEQVVVLCLVVGDVSVCNQVRHEYEYEYEPDDDDDHDPSCVVVQVPAEDADPVPDDTNGTHYYYDYDHGDPADSVVVLVCLCVVHQCPVGGPVSSSVSCVVSVPSHHD